Protein 7AGE (pdb70)

Organism: Candida parapsilosis (NCBI:txid5480)

Nearest PDB structures (foldseek):
  7agb-assembly3_C  TM=9.972E-01  e=2.006E-69  Candida parapsilosis
  3fv3-assembly3_D  TM=9.974E-01  e=5.246E-68  Candida parapsilosis
  4ybf-assembly1_A  TM=9.651E-01  e=3.169E-49  Candida parapsilosis CDC317
  2qzw-assembly2_B  TM=9.186E-01  e=1.563E-46  unclassified
  2qzx-assembly1_A  TM=9.298E-01  e=2.646E-45  Candida albicans

Foldseek 3Di:
DKAKFKWFCPPQFTWTWKFWAPVGFTFTAGEKQFAFAWEWEAPQADEDVPAQQPPGTHDHQVVHPQKAFPPFKDKDADPVGKIWIAGKIFTWMAGNRRIFGGAIHGHTRYTNDNTIYQHLYALVRHRQADPVRDGRDDRDQGDLSRCCVVPVAVASKKKDAQADPPDRITIIMGQKAWPVWFPDDWAKFFQPDLGARWGFWQWKQAPNRTDGDGDIAGAISNGRFWEDAPVSLVVNCVVQVWDWDCPDPPDIFTWHQLPGDQQAWMKIAGPPGAIFIAGSVLQWADPPPRITTGRYTYDPHTYHYDSRCNQWIWMCGSVRNIIIIGGTHHDPDTDMDGD/DKAKFKWFCPPQFTWTWKFWAPVRFTFTAGEKQFAFAWEFEAPQADEDPPAQQPPRTGDHQVVHPQKAFPPFKFKDADPVGKIWIAGKIFTWMGGRRDIFGRAIHGHTRYINDRTIHQHLYALLRHRQADPVRHGRDDRDQHDLSRCCVVPVAVASKKKDAQAAPPDRIDIIMGQKAWPVWFPDDWAKFAQPDLHARWGFWQWKAPDHDIQGDGDTAGAISNGRFWEDADVSLVVVCVVQVWDWDQPDVVRIFTWHQLPGDQAAWMWIAGPPGAIFIAGSVLQWADPPPNTTTGRYTYDNHTYHYDSRCNQWIWMQGSPRNIIIIGGTHHDPDTDMDGD/DKAKFKWFCPPQFTWTWKFWAPVRFTATAGEKQFAFAWEWEAPQADEDVPAQQPPRTGDHQVVHPQKAFPPWKFWDADPVRWIWIAGKIFTWMAGRRRIFGRAIHGHTRYTHDNTIHQHLYALLRHRQDDPVRHGTDDRDQGDLSRCCVVPVAVFSKKKDAQAAPPDRITIIMGQKAWVVWFPDDWAKFFQPDLGARWGFWQWKQAPRRIDGDGDIAGAIQNGRFWEDAPVSLVVNCVVQVWDWDCPDVVRTFTWHQLPGDQQAWMKIAGPPGAIFIAGSVLQWADPPPRTTTGRYTYDPHGYHYDSRPNQWIWMQGSVRNIIIIGGTHHDPDTDMDGD/DKAKFKWFCPPQFTWTWKFWAPVRFTFTAGEKQFAFAWEWEAPQADEPPPAQAPPGTHDHQVPHPQKAFPPFKDWDADPVGWIWIAGKIFTWMAGPRRIFGGAIHGYTRYTHDNTIHQHLYALLRHRQDDPVRDRGDDRDQGDLSRCCVVPVAVASKKKDAQADPPDRIDIIMRQKDWPVWFPDDWAKFFQPDLHARWGFWQWKQDPNRIDGDGDIAGAISNGRFWEDAPVSLVVNCVVQVWDWDCPDDPDIFTWHQLPGDQQDWMWIAGPPGAIWIAGSVLQWADPPPRITTGRYTYDNHTYHYDSRPNQWIWMGGSRVNIIIIGGTHRDPDTDMDGD

B-factor: mean 13.89, std 6.87, range [4.7, 68.99]

Solvent-accessible surface area: 56826 Å² total

Sequence (1368 aa):
DSISLSLINEGPPSYASKVSSVGSNKQQQTVIIDTGSSDFWVVDSSNAQCGKGVDCKSSGTFTPSSSSSYKNLGAAFTIRYGDGSTSQGTTWGKDTVTINGVSITGQQIADVTQTSVDDQGILGIGYTSNEAVYDTSGRQTTPNYDNVPVTLKKKQGKIRTNAYSLYLNSPSAETGTIIFGGVDNAKYSGKLVAEQQVTSSQALTISSLASVNLKGSSFSFGDDGALLDSGTTLTYFPSDFAAQLADKAGARLVQVARDQYLYFIDCNTTDTSGTTVFNFGNGAKITVPNTTEYVYQNGDGTCLWGIQPSDDTILGDNFLRHAYLLYNLDANTISIAQVKYTTDSSISSAVVVADSISLSLINEGPSYASKVVSVGSNKQQQTVIIDTGSSDFWVVDSSNAQCGKGVDCKSSGTFTPSSSSSYKNLGAAFTIRYGDGSTSQGTWGKDTVTINGVSITGQQIADVTQTSVDQGILGIGYTSNEAVYDTSGRRQTTTPNYDNVPVTLKKQGKIRTNAYSLYLNSPSAEETGTIIFGGVDNAKYSSGKKLVAEQVTSSQALTISLASSVNLKGSSSFSSFGDDGALLDSGTTLTYFPSDDFAAQLADKAGARRLVQVARDQYLYFIDDCNNTDTSGTTVFNFGNNGAKITVPNTTEYVYQNGDGTCLWGIQPSDDTILGDNFLRHAYLLYNLDANTISIAQVKYTTDSSISSAVVVVADSISLSLINEGPSYASKVSVGSNKQQQTVIIDTGSSDFWVVDSSNAQCGKGVDCKSSSGTFTPSSSSSYKNLGAAFTIRYGDGSTSQQGTWGKDTVTINGVSITGQQIADVTQTSVDDQGILGIGYTSNEAVYDTSGRQTTPNYDNVPVTLKKKQGKIRTNAYSLYLNSPSAETGTIIFGGVDNAKYSSGKLVAEQVTSSQALTTISSLASVNLKGSSFSFGGDDGALLDSGTTLTYFPSDFAAQLADKAGARLVQVARDDQYLYFIDDCNNTTDTSGTTVFNFGNGAKITVPNTTEYVYQNGDGTCLWGIQPSDDTILGDNFLRHAYLLYNLDANTISIAQVKYTTDSSSISAVVVADSISLSLINEGPSYASKVVSVGSNKQQQTVIIDTGSSDFWVVDSSNAQCGKGVDCKSSSGTFTPSSSSSYKNLGAAFTTIRRYGDGSTSQGTWGKDTVTINGVSITGQQIADVTQTSVDDQGILGIGYTSNEAVYDTSSGRRQTTPPNYDNVPVTLKKQGKIRTNAYSLYLNSPSAEETGTIIFGGVDNAKYSGKLVAEQQVTSSQALTISSLASVNLKGSSFSFGDDGALLDSGTTLTYFPSDFAAQLADKAGARLVQVARDQYLYFIDCNTTDTSGTTTVFNFGNGAKITTVPNTTEYVYQQNGDGTCLWGIQPSDDDTILGDNFLRHAYLLYNLDANTISIAQVKYTTDSSISSAVVVA

InterPro domains:
  IPR001461 Aspartic peptidase A1 [PR00792] (82-102)
  IPR001461 Aspartic peptidase A1 [PR00792] (232-245)
  IPR001461 Aspartic peptidase A1 [PR00792] (279-290)
  IPR001461 Aspartic peptidase A1 [PR00792] (364-379)
  IPR001461 Aspartic peptidase A1 [PTHR47966] (75-389)
  IPR001969 Aspartic peptidase, active site [PS00141] (91-102)
  IPR001969 Aspartic peptidase, active site [PS00141] (279-290)
  IPR021109 Aspartic peptidase domain superfamily [G3DSA:2.40.70.10] (63-237)
  IPR021109 Aspartic peptidase domain superfamily [G3DSA:2.40.70.10] (238-402)
  IPR021109 Aspartic peptidase domain superfamily [SSF50630] (69-399)
  IPR033121 Peptidase family A1 domain [PF00026] (75-391)
  IPR033121 Peptidase family A1 domain [PS51767] (76-389)
  IPR033876 Secreted aspartic endopeptidase [cd05474] (75-391)

Radius of gyration: 77.91 Å; Cα contacts (8 Å, |Δi|>4): 3970; chains: 8; bounding box: 121×154×171 Å

Secondary structure (P-SEA, 3-state):
cbbbbbbbccccbbbbbbbbccccccccccccccccbbbbbccccccccccccccccccccccccccccccbbbbbbcccccbbbbbbbbbbbbcccccccbbbbbbcccccccccccccccccccccccccccccccccccaaaaaaaaccccccbbbbccccccccbbbbbcccccccccccccccccccccccccccccccccccbbbbbcbbbbbcccccbbbccaaaaaaaaaaabbbbbcccccbbbbbccccccccbbbbbbbccbbbbbbccccccccccccbbbbccccccccccccccccccbbbbbccccbbbbcccccccccccccc/cbbbbbbbccccbbbbbbbbccccccccccccccccbbbbbccccccccccccccccccccccccccccccbbbbbbcccccbbbbbbbbbbbbcccccccbbbbbbcccccccccccccccccccccccccccccccccccaaaaaaaaccccccbbbbccccccccbbbbbcccccccccccbbbbbbbcccccccccccccccccbbbbbcbbbbbcccccbbbccaaaaaaaaaaabbbbbbccccbbbbbccccccccbbbbbbbccbbbbbbccccccccccccccccccccccbbbbccccccccbbbbbccccbbbbcccccccccccccc/ccc/cbbbbbbbccccbbbbbbbbccccccccccccccccbbbbbccccccccccccccccccccccccccccccbbbbbbcccccbbbbbbbbbbbbcccccccbbbbbbcccccccccccccccccccccccccccccccccccaaaaaaaaccccccbbbbccccccccbbbbbcccccccccccccccccccccccccccccccccccbbbbbcbbbbbcccccbbbccaaaaaaaaaaabbbbbcccccbbbbbccccccccbbbbbbbccbbbbbbccccccccccccccccccccccbbbbcccccccbbbbbbccccbbbbcccccccccccccc/ccc/cbbbbbbbccccbbbbbbbbccccccccccccccccbbbbbccccccccccccccccccccccccccccccbbbbbbcccccbbbbbbbbbbbbcccccccbbbbbbcccccccccccccccccccccccccccccccccccaaaaaaaaccccccbbbbccccccccbbbbbcccccccccccccccccccccccccccccccccccbbbbbcbbbbbcccccbbbccaaaaaaaaaaabbbbbcccccbbbbbccccccccbbbbbbbccbbbbbbccccccccccccbbbbccccccbbbbcaaaaaaccccccccccbbbbcccccccccccccc/ccc/ccc

Structure (mmCIF, N/CA/C/O backbone):
data_7AGE
#
_entry.id   7AGE
#
_cell.length_a   87.260
_cell.length_b   87.290
_cell.length_c   157.950
_cell.angle_alpha   90.000
_cell.angle_beta   90.000
_cell.angle_gamma   90.000
#
_symmetry.space_group_name_H-M   'P 21 21 21'
#
loop_
_entity.id
_entity.type
_entity.pdbx_description
1 polymer Candidapepsin
2 polymer Pepstatin
3 non-polymer DI(HYDROXYETHYL)ETHER
4 water water
#
loop_
_atom_site.group_PDB
_atom_site.id
_atom_site.type_symbol
_atom_site.label_atom_id
_atom_site.label_alt_id
_atom_site.label_comp_id
_atom_site.label_asym_id
_atom_site.label_entity_id
_atom_site.label_seq_id
_atom_site.pdbx_PDB_ins_code
_atom_site.Cartn_x
_atom_site.Cartn_y
_atom_site.Cartn_z
_atom_site.occupancy
_atom_site.B_iso_or_equiv
_atom_site.auth_seq_id
_atom_site.auth_comp_id
_atom_site.auth_asym_id
_atom_site.auth_atom_id
_atom_site.pdbx_PDB_model_num
ATOM 1 N N . ASP A 1 1 ? 30.094 38.475 -2.455 1.00 28.19 1 ASP A N 1
ATOM 2 C CA . ASP A 1 1 ? 28.841 38.335 -3.289 1.00 27.23 1 ASP A CA 1
ATOM 3 C C . ASP A 1 1 ? 27.944 37.251 -2.735 1.00 22.49 1 ASP A C 1
ATOM 4 O O . ASP A 1 1 ? 28.424 36.372 -2.032 1.00 25.27 1 ASP A O 1
ATOM 9 N N . SER A 1 2 ? 26.667 37.259 -3.121 1.00 19.72 2 SER A N 1
ATOM 10 C CA . SER A 1 2 ? 25.754 36.219 -2.623 1.00 17.94 2 SER A CA 1
ATOM 11 C C . SER A 1 2 ? 25.063 35.463 -3.721 1.00 16.31 2 SER A C 1
ATOM 12 O O . SER A 1 2 ? 24.922 35.946 -4.840 1.00 16.85 2 SER A O 1
ATOM 15 N N . ILE A 1 3 ? 24.651 34.229 -3.424 1.00 14.55 3 ILE A N 1
ATOM 16 C CA . ILE A 1 3 ? 24.041 33.379 -4.364 1.00 13.97 3 ILE A CA 1
ATOM 17 C C . ILE A 1 3 ? 22.752 32.822 -3.750 1.00 15.30 3 ILE A C 1
ATOM 18 O O . ILE A 1 3 ? 22.800 32.033 -2.803 1.00 14.03 3 ILE A O 1
ATOM 23 N N . SER A 1 4 ? 21.610 33.245 -4.263 1.00 15.37 4 SER A N 1
ATOM 24 C CA . SER A 1 4 ? 20.319 32.760 -3.783 1.00 15.95 4 SER A CA 1
ATOM 25 C C . SER A 1 4 ? 19.922 31.556 -4.596 1.00 16.83 4 SER A C 1
ATOM 26 O O . SER A 1 4 ? 20.010 31.542 -5.823 1.00 21.33 4 SER A O 1
ATOM 29 N N . LEU A 1 5 ? 19.481 30.508 -3.918 1.00 15.39 5 LEU A N 1
ATOM 30 C CA . LEU A 1 5 ? 19.115 29.306 -4.543 1.00 15.23 5 LEU A CA 1
ATOM 31 C C . LEU A 1 5 ? 17.774 28.858 -3.967 1.00 14.67 5 LEU A C 1
ATOM 32 O O . LEU A 1 5 ? 17.604 28.763 -2.713 1.00 14.60 5 LEU A O 1
ATOM 37 N N . SER A 1 6 ? 16.830 28.593 -4.840 1.00 13.00 6 SER A N 1
ATOM 38 C CA . SER A 1 6 ? 15.520 28.221 -4.410 1.00 14.20 6 SER A CA 1
ATOM 39 C C . SER A 1 6 ? 15.523 26.819 -3.782 1.00 13.62 6 SER A C 1
ATOM 40 O O . SER A 1 6 ? 16.186 25.889 -4.289 1.00 13.23 6 SER A O 1
ATOM 43 N N . LEU A 1 7 ? 14.735 26.668 -2.717 1.00 12.89 7 LEU A N 1
ATOM 44 C CA . LEU A 1 7 ? 14.531 25.403 -2.054 1.00 13.33 7 LEU A CA 1
ATOM 45 C C . LEU A 1 7 ? 13.157 24.901 -2.332 1.00 14.10 7 LEU A C 1
ATOM 46 O O . LEU A 1 7 ? 12.139 25.512 -1.922 1.00 17.18 7 LEU A O 1
ATOM 51 N N . ILE A 1 8 ? 13.069 23.784 -3.006 1.00 14.69 8 ILE A N 1
ATOM 52 C CA . ILE A 1 8 ? 11.833 23.200 -3.325 1.00 15.66 8 ILE A CA 1
ATOM 53 C C . ILE A 1 8 ? 11.398 22.392 -2.096 1.00 16.30 8 ILE A C 1
ATOM 54 O O . ILE A 1 8 ? 12.148 21.522 -1.635 1.00 15.42 8 ILE A O 1
ATOM 59 N N . ASN A 1 9 ? 10.220 22.699 -1.557 1.00 15.00 9 ASN A N 1
ATOM 60 C CA . ASN A 1 9 ? 9.666 21.938 -0.432 1.00 15.77 9 ASN A CA 1
ATOM 61 C C . ASN A 1 9 ? 9.102 20.662 -0.986 1.00 16.22 9 ASN A C 1
ATOM 62 O O . ASN A 1 9 ? 8.017 20.656 -1.517 1.00 16.74 9 ASN A O 1
ATOM 67 N N . GLU A 1 10 ? 9.837 19.571 -0.833 1.00 15.74 10 GLU A N 1
ATOM 68 C CA . GLU A 1 10 ? 9.424 18.265 -1.372 1.00 16.17 10 GLU A CA 1
ATOM 69 C C . GLU A 1 10 ? 8.524 17.460 -0.410 1.00 16.53 10 GLU A C 1
ATOM 70 O O . GLU A 1 10 ? 8.002 16.387 -0.749 1.00 16.87 10 GLU A O 1
ATOM 76 N N . GLY A 1 11 ? 8.386 17.951 0.810 1.00 15.66 11 GLY A N 1
ATOM 77 C CA . GLY A 1 11 ? 7.638 17.265 1.866 1.00 15.93 11 GLY A CA 1
ATOM 78 C C . GLY A 1 11 ? 8.653 16.902 2.915 1.00 15.26 11 GLY A C 1
ATOM 79 O O . GLY A 1 11 ? 8.901 17.700 3.791 1.00 15.37 11 GLY A O 1
ATOM 80 N N A PRO A 1 12 ? 9.289 15.721 2.791 0.50 15.61 12 PRO A N 1
ATOM 81 N N B PRO A 1 12 ? 9.253 15.695 2.838 0.50 15.65 12 PRO A N 1
ATOM 82 C CA A PRO A 1 12 ? 10.262 15.323 3.800 0.50 15.15 12 PRO A CA 1
ATOM 83 C CA B PRO A 1 12 ? 10.223 15.408 3.900 0.50 15.24 12 PRO A CA 1
ATOM 84 C C A PRO A 1 12 ? 11.557 16.123 3.799 0.50 14.46 12 PRO A C 1
ATOM 85 C C B PRO A 1 12 ? 11.572 16.121 3.808 0.50 14.49 12 PRO A C 1
ATOM 86 O O A PRO A 1 12 ? 12.218 16.178 4.806 0.50 13.84 12 PRO A O 1
ATOM 87 O O B PRO A 1 12 ? 12.299 16.108 4.774 0.50 14.10 12 PRO A O 1
ATOM 94 N N . SER A 1 13 ? 11.888 16.747 2.662 1.00 15.33 13 SER A N 1
ATOM 95 C CA . SER A 1 13 ? 13.197 17.366 2.409 1.00 14.80 13 SER A CA 1
ATOM 96 C C . SER A 1 13 ? 13.018 18.593 1.530 1.00 13.22 13 SER A C 1
ATOM 97 O O . SER A 1 13 ? 11.994 18.725 0.918 1.00 13.67 13 SER A O 1
ATOM 100 N N . TYR A 1 14 ? 14.062 19.417 1.503 1.00 13.26 14 TYR A N 1
ATOM 101 C CA . TYR A 1 14 ? 14.170 20.587 0.671 1.00 13.03 14 TYR A CA 1
ATOM 102 C C . TYR A 1 14 ? 15.317 20.389 -0.314 1.00 13.32 14 TYR A C 1
ATOM 103 O O . TYR A 1 14 ? 16.431 20.032 0.109 1.00 13.89 14 TYR A O 1
ATOM 112 N N . ALA A 1 15 ? 15.068 20.656 -1.590 1.00 13.44 15 ALA A N 1
ATOM 113 C CA . ALA A 1 15 ? 16.047 20.390 -2.626 1.00 13.13 15 ALA A CA 1
ATOM 114 C C . ALA A 1 15 ? 16.244 21.590 -3.511 1.00 13.77 15 ALA A C 1
ATOM 115 O O . ALA A 1 15 ? 15.398 22.514 -3.558 1.00 14.86 15 ALA A O 1
ATOM 117 N N . SER A 1 16 ? 17.383 21.616 -4.198 1.00 13.45 16 SER A N 1
ATOM 118 C CA . SER A 1 16 ? 17.664 22.667 -5.152 1.00 12.78 16 SER A CA 1
ATOM 119 C C . SER A 1 16 ? 18.127 22.049 -6.478 1.00 12.92 16 SER A C 1
ATOM 120 O O . SER A 1 16 ? 18.661 20.924 -6.527 1.00 13.95 16 SER A O 1
ATOM 123 N N . LYS A 1 17 ? 17.910 22.776 -7.565 1.00 11.89 17 LYS A N 1
ATOM 124 C CA . LYS A 1 17 ? 18.479 22.415 -8.845 1.00 12.08 17 LYS A CA 1
ATOM 125 C C . LYS A 1 17 ? 19.919 22.872 -8.848 1.00 12.40 17 LYS A C 1
ATOM 126 O O . LYS A 1 17 ? 20.213 23.980 -8.510 1.00 13.52 17 LYS A O 1
ATOM 132 N N . VAL A 1 18 ? 20.819 21.955 -9.221 1.00 12.20 18 VAL A N 1
ATOM 133 C CA . VAL A 1 18 ? 22.263 22.190 -9.272 1.00 12.91 18 VAL A CA 1
ATOM 134 C C . VAL A 1 18 ? 22.752 21.460 -10.517 1.00 13.51 18 VAL A C 1
ATOM 135 O O . VAL A 1 18 ? 22.429 20.268 -10.679 1.00 15.22 18 VAL A O 1
ATOM 139 N N . SER A 1 19 ? 23.495 22.134 -11.380 1.00 12.36 19 SER A N 1
ATOM 140 C CA A SER A 1 19 ? 23.964 21.499 -12.606 0.50 12.63 19 SER A CA 1
ATOM 141 C CA B SER A 1 19 ? 23.950 21.404 -12.570 0.50 13.11 19 SER A CA 1
ATOM 142 C C . SER A 1 19 ? 25.393 21.006 -12.438 1.00 11.70 19 SER A C 1
ATOM 143 O O . SER A 1 19 ? 26.171 21.626 -11.724 1.00 12.26 19 SER A O 1
ATOM 148 N N . VAL A 1 20 ? 25.701 19.913 -13.109 1.00 10.77 20 VAL A N 1
ATOM 149 C CA . VAL A 1 20 ? 27.033 19.326 -12.988 1.00 10.19 20 VAL A CA 1
ATOM 150 C C . VAL A 1 20 ? 27.526 19.008 -14.411 1.00 9.35 20 VAL A C 1
ATOM 151 O O . VAL A 1 20 ? 26.775 18.493 -15.246 1.00 10.16 20 VAL A O 1
ATOM 155 N N . GLY A 1 21 ? 28.816 19.267 -14.650 1.00 9.40 21 GLY A N 1
ATOM 156 C CA . GLY A 1 21 ? 29.469 18.872 -15.887 1.00 9.03 21 GLY A CA 1
ATOM 157 C C . GLY A 1 21 ? 29.557 19.989 -16.901 1.00 9.15 21 GLY A C 1
ATOM 158 O O . GLY A 1 21 ? 28.929 21.040 -16.804 1.00 9.56 21 GLY A O 1
ATOM 159 N N . SER A 1 22 ? 30.369 19.740 -17.924 1.00 9.15 22 SER A N 1
ATOM 160 C CA . SER A 1 22 ? 30.519 20.665 -19.048 1.00 9.78 22 SER A CA 1
ATOM 161 C C . SER A 1 22 ? 29.204 20.949 -19.733 1.00 10.17 22 SER A C 1
ATOM 162 O O . SER A 1 22 ? 29.014 22.066 -20.218 1.00 11.83 22 SER A O 1
ATOM 165 N N . ASN A 1 23 ? 28.320 19.973 -19.749 1.00 9.75 23 ASN A N 1
ATOM 166 C CA . ASN A 1 23 ? 27.021 20.045 -20.435 1.00 10.16 23 ASN A CA 1
ATOM 167 C C . ASN A 1 23 ? 25.917 20.355 -19.417 1.00 10.85 23 ASN A C 1
ATOM 168 O O . ASN A 1 23 ? 24.731 20.244 -19.745 1.00 12.13 23 ASN A O 1
ATOM 173 N N . LYS A 1 24 ? 26.298 20.815 -18.213 1.00 10.43 24 LYS A N 1
ATOM 174 C CA . LYS A 1 24 ? 25.334 21.366 -17.250 1.00 10.66 24 LYS A CA 1
ATOM 175 C C . LYS A 1 24 ? 24.116 20.492 -17.071 1.00 10.05 24 LYS A C 1
ATOM 176 O O . LYS A 1 24 ? 22.951 20.899 -17.256 1.00 10.32 24 LYS A O 1
ATOM 182 N N . GLN A 1 25 ? 24.369 19.264 -16.654 1.00 9.24 25 GLN A N 1
ATOM 183 C CA . GLN A 1 25 ? 23.329 18.313 -16.418 1.00 9.38 25 GLN A CA 1
ATOM 184 C C . GLN A 1 25 ? 22.630 18.621 -15.108 1.00 9.81 25 GLN A C 1
ATOM 185 O O . GLN A 1 25 ? 23.271 18.628 -14.050 1.00 10.03 25 GLN A O 1
ATOM 191 N N . GLN A 1 26 ? 21.339 18.881 -15.163 1.00 10.38 26 GLN A N 1
ATOM 192 C CA . GLN A 1 26 ? 20.616 19.362 -13.977 1.00 10.13 26 GLN A CA 1
ATOM 193 C C . GLN A 1 26 ? 20.282 18.221 -13.043 1.00 9.96 26 GLN A C 1
ATOM 194 O O . GLN A 1 26 ? 19.670 17.232 -13.417 1.00 11.88 26 GLN A O 1
ATOM 200 N N . GLN A 1 27 ? 20.715 18.406 -11.817 1.00 10.79 27 GLN A N 1
ATOM 201 C CA . GLN A 1 27 ? 20.382 17.498 -10.715 1.00 11.30 27 GLN A CA 1
ATOM 202 C C . GLN A 1 27 ? 19.441 18.212 -9.743 1.00 12.06 27 GLN A C 1
ATOM 203 O O . GLN A 1 27 ? 19.666 19.367 -9.414 1.00 14.04 27 GLN A O 1
ATOM 209 N N . THR A 1 28 ? 18.461 17.496 -9.230 1.00 11.44 28 THR A N 1
ATOM 210 C CA . THR A 1 28 ? 17.607 18.051 -8.184 1.00 12.11 28 THR A CA 1
ATOM 211 C C . THR A 1 28 ? 18.004 17.298 -6.901 1.00 10.61 28 THR A C 1
ATOM 212 O O . THR A 1 28 ? 17.799 16.072 -6.837 1.00 12.16 28 THR A O 1
ATOM 216 N N . VAL A 1 29 ? 18.650 18.048 -6.013 1.00 10.75 29 VAL A N 1
ATOM 217 C CA . VAL A 1 29 ? 19.384 17.471 -4.865 1.00 11.02 29 VAL A CA 1
ATOM 218 C C . VAL A 1 29 ? 19.035 18.126 -3.535 1.00 11.45 29 VAL A C 1
ATOM 219 O O . VAL A 1 29 ? 18.829 19.327 -3.423 1.00 13.04 29 VAL A O 1
ATOM 223 N N . ILE A 1 30 ? 19.025 17.316 -2.494 1.00 9.74 30 ILE A N 1
ATOM 224 C CA . ILE A 1 30 ? 18.652 17.777 -1.168 1.00 9.94 30 ILE A CA 1
ATOM 225 C C . ILE A 1 30 ? 19.743 18.665 -0.621 1.00 9.36 30 ILE A C 1
ATOM 226 O O . ILE A 1 30 ? 20.930 18.316 -0.652 1.00 10.34 30 ILE A O 1
ATOM 231 N N . ILE A 1 31 ? 19.389 19.826 -0.092 1.00 9.55 31 ILE A N 1
ATOM 232 C CA . ILE A 1 31 ? 20.314 20.732 0.541 1.00 10.55 31 ILE A CA 1
ATOM 233 C C . ILE A 1 31 ? 20.425 20.307 1.987 1.00 9.68 31 ILE A C 1
ATOM 234 O O . ILE A 1 31 ? 19.441 20.340 2.737 1.00 10.13 31 ILE A O 1
ATOM 239 N N . ASP A 1 32 ? 21.622 19.861 2.382 1.00 8.88 32 ASP A N 1
ATOM 240 C CA . ASP A 1 32 ? 21.811 19.150 3.622 1.00 8.46 32 ASP A CA 1
ATOM 241 C C . ASP A 1 32 ? 22.897 19.758 4.463 1.00 7.84 32 ASP A C 1
ATOM 242 O O . ASP A 1 32 ? 24.062 19.548 4.218 1.00 7.90 32 ASP A O 1
ATOM 247 N N . THR A 1 33 ? 22.520 20.470 5.512 1.00 8.29 33 THR A N 1
ATOM 248 C CA . THR A 1 33 ? 23.478 20.960 6.451 1.00 8.41 33 THR A CA 1
ATOM 249 C C . THR A 1 33 ? 23.993 19.897 7.410 1.00 8.30 33 THR A C 1
ATOM 250 O O . THR A 1 33 ? 24.951 20.166 8.117 1.00 10.18 33 THR A O 1
ATOM 254 N N . GLY A 1 34 ? 23.391 18.723 7.379 1.00 8.45 34 GLY A N 1
ATOM 255 C CA . GLY A 1 34 ? 23.833 17.617 8.230 1.00 8.91 34 GLY A CA 1
ATOM 256 C C . GLY A 1 34 ? 24.815 16.682 7.571 1.00 9.34 34 GLY A C 1
ATOM 257 O O . GLY A 1 34 ? 25.176 15.689 8.199 1.00 10.87 34 GLY A O 1
ATOM 258 N N . SER A 1 35 ? 25.245 16.930 6.339 1.00 8.71 35 SER A N 1
ATOM 259 C CA . SER A 1 35 ? 26.350 16.161 5.736 1.00 8.59 35 SER A CA 1
ATOM 260 C C . SER A 1 35 ? 27.184 17.118 4.935 1.00 8.44 35 SER A C 1
ATOM 261 O O . SER A 1 35 ? 26.847 18.302 4.829 1.00 7.52 35 SER A O 1
ATOM 264 N N . SER A 1 36 ? 28.289 16.625 4.387 1.00 8.07 36 SER A N 1
ATOM 265 C CA . SER A 1 36 ? 29.328 17.490 3.841 1.00 7.61 36 SER A CA 1
ATOM 266 C C . SER A 1 36 ? 29.775 17.129 2.434 1.00 7.71 36 SER A C 1
ATOM 267 O O . SER A 1 36 ? 30.648 17.799 1.917 1.00 8.11 36 SER A O 1
ATOM 270 N N . ASP A 1 37 ? 29.183 16.097 1.850 1.00 7.36 37 ASP A N 1
ATOM 271 C CA . ASP A 1 37 ? 29.561 15.635 0.526 1.00 7.46 37 ASP A CA 1
ATOM 272 C C . ASP A 1 37 ? 28.429 15.845 -0.449 1.00 7.76 37 ASP A C 1
ATOM 273 O O . ASP A 1 37 ? 27.261 15.643 -0.088 1.00 8.14 37 ASP A O 1
ATOM 278 N N . PHE A 1 38 ? 28.776 16.222 -1.679 1.00 7.95 38 PHE A N 1
ATOM 279 C CA . PHE A 1 38 ? 27.818 16.362 -2.750 1.00 8.17 38 PHE A CA 1
ATOM 280 C C . PHE A 1 38 ? 27.960 15.122 -3.599 1.00 7.86 38 PHE A C 1
ATOM 281 O O . PHE A 1 38 ? 29.041 14.892 -4.200 1.00 8.13 38 PHE A O 1
ATOM 289 N N . TRP A 1 39 ? 26.898 14.343 -3.725 1.00 7.89 39 TRP A N 1
ATOM 290 C CA . TRP A 1 39 ? 26.851 13.217 -4.620 1.00 8.59 39 TRP A CA 1
ATOM 291 C C . TRP A 1 39 ? 25.624 13.289 -5.524 1.00 8.51 39 TRP A C 1
ATOM 292 O O . TRP A 1 39 ? 24.580 13.850 -5.128 1.00 8.72 39 TRP A O 1
ATOM 303 N N . VAL A 1 40 ? 25.779 12.711 -6.718 1.00 8.63 40 VAL A N 1
ATOM 304 C CA . VAL A 1 40 ? 24.763 12.713 -7.726 1.00 9.08 40 VAL A CA 1
ATOM 305 C C . VAL A 1 40 ? 24.446 11.287 -8.137 1.00 9.29 40 VAL A C 1
ATOM 306 O O . VAL A 1 40 ? 25.281 10.369 -8.040 1.00 9.85 40 VAL A O 1
ATOM 310 N N . VAL A 1 41 ? 23.245 11.105 -8.654 1.00 9.34 41 VAL A N 1
ATOM 311 C CA . VAL A 1 41 ? 22.817 9.799 -9.109 1.00 10.01 41 VAL A CA 1
ATOM 312 C C . VAL A 1 41 ? 23.339 9.562 -10.521 1.00 10.43 41 VAL A C 1
ATOM 313 O O . VAL A 1 41 ? 22.933 10.247 -11.454 1.00 10.36 41 VAL A O 1
ATOM 317 N N . ASP A 1 42 ? 24.179 8.548 -10.710 1.00 10.26 42 ASP A N 1
ATOM 318 C CA . ASP A 1 42 ? 24.672 8.244 -12.030 1.00 11.04 42 ASP A CA 1
ATOM 319 C C . ASP A 1 42 ? 23.509 7.767 -12.893 1.00 11.06 42 ASP A C 1
ATOM 320 O O . ASP A 1 42 ? 22.631 7.040 -12.417 1.00 11.80 42 ASP A O 1
ATOM 325 N N . SER A 1 43 ? 23.528 8.134 -14.165 1.00 11.60 43 SER A N 1
ATOM 326 C CA A SER A 1 43 ? 22.454 7.707 -15.080 0.50 12.48 43 SER A CA 1
ATOM 327 C CA B SER A 1 43 ? 22.473 7.705 -15.092 0.50 12.58 43 SER A CA 1
ATOM 328 C C . SER A 1 43 ? 22.354 6.190 -15.202 1.00 13.46 43 SER A C 1
ATOM 329 O O . SER A 1 43 ? 21.260 5.674 -15.473 1.00 15.12 43 SER A O 1
ATOM 334 N N . ASN A 1 44 ? 23.461 5.488 -14.986 1.00 13.24 44 ASN A N 1
ATOM 335 C CA . ASN A 1 44 ? 23.498 4.011 -14.999 1.00 14.77 44 ASN A CA 1
ATOM 336 C C . ASN A 1 44 ? 23.478 3.428 -13.585 1.00 15.13 44 ASN A C 1
ATOM 337 O O . ASN A 1 44 ? 23.776 2.249 -13.396 1.00 17.14 44 ASN A O 1
ATOM 342 N N . ALA A 1 45 ? 23.090 4.225 -12.585 1.00 13.55 45 ALA A N 1
ATOM 343 C CA . ALA A 1 45 ? 22.982 3.717 -11.216 1.00 15.60 45 ALA A CA 1
ATOM 344 C C . ALA A 1 45 ? 21.950 2.603 -11.154 1.00 17.29 45 ALA A C 1
ATOM 345 O O . ALA A 1 45 ? 20.991 2.563 -11.940 1.00 18.57 45 ALA A O 1
ATOM 347 N N . GLN A 1 46 ? 22.158 1.684 -10.226 1.00 19.28 46 GLN A N 1
ATOM 348 C CA . GLN A 1 46 ? 21.098 0.745 -9.902 1.00 20.84 46 GLN A CA 1
ATOM 349 C C . GLN A 1 46 ? 20.516 1.198 -8.594 1.00 18.90 46 GLN A C 1
ATOM 350 O O . GLN A 1 46 ? 21.201 1.245 -7.551 1.00 20.14 46 GLN A O 1
ATOM 356 N N . CYS A 1 47 ? 19.242 1.544 -8.624 1.00 19.75 47 CYS A N 1
ATOM 357 C CA . CYS A 1 47 ? 18.547 1.924 -7.411 1.00 18.82 47 CYS A CA 1
ATOM 358 C C . CYS A 1 47 ? 18.343 0.711 -6.524 1.00 20.96 47 CYS A C 1
ATOM 359 O O . CYS A 1 47 ? 18.252 -0.419 -7.000 1.00 19.43 47 CYS A O 1
ATOM 362 N N . GLY A 1 48 ? 18.271 0.953 -5.223 1.00 21.17 48 GLY A N 1
ATOM 363 C CA . GLY A 1 48 ? 17.865 -0.090 -4.299 1.00 21.95 48 GLY A CA 1
ATOM 364 C C . GLY A 1 48 ? 16.476 -0.599 -4.634 1.00 24.62 48 GLY A C 1
ATOM 365 O O . GLY A 1 48 ? 15.701 0.082 -5.322 1.00 23.30 48 GLY A O 1
ATOM 366 N N . LYS A 1 49 ? 16.150 -1.798 -4.146 1.00 26.14 49 LYS A N 1
ATOM 367 C CA . LYS A 1 49 ? 14.806 -2.376 -4.326 1.00 30.47 49 LYS A CA 1
ATOM 368 C C . LYS A 1 49 ? 13.704 -1.406 -3.944 1.00 29.23 49 LYS A C 1
ATOM 369 O O . LYS A 1 49 ? 13.687 -0.857 -2.834 1.00 30.66 49 LYS A O 1
ATOM 375 N N . GLY A 1 50 ? 12.789 -1.181 -4.879 1.00 30.04 50 GLY A N 1
ATOM 376 C CA . GLY A 1 50 ? 11.644 -0.321 -4.632 1.00 29.93 50 GLY A CA 1
ATOM 377 C C . GLY A 1 50 ? 11.936 1.160 -4.519 1.00 30.62 50 GLY A C 1
ATOM 378 O O . GLY A 1 50 ? 11.035 1.930 -4.176 1.00 32.72 50 GLY A O 1
ATOM 379 N N . VAL A 1 51 ? 13.180 1.571 -4.808 1.00 27.53 51 VAL A N 1
ATOM 380 C CA . VAL A 1 51 ? 13.577 2.987 -4.752 1.00 24.89 51 VAL A CA 1
ATOM 381 C C . VAL A 1 51 ? 13.622 3.545 -6.185 1.00 23.53 51 VAL A C 1
ATOM 382 O O . VAL A 1 51 ? 14.270 2.978 -7.077 1.00 23.86 51 VAL A O 1
ATOM 386 N N . ASP A 1 52 ? 12.895 4.637 -6.389 1.00 20.85 52 ASP A N 1
ATOM 387 C CA . ASP A 1 52 ? 12.844 5.335 -7.663 0.50 20.54 52 ASP A CA 1
ATOM 388 C C . ASP A 1 52 ? 13.911 6.434 -7.593 1.00 21.14 52 ASP A C 1
ATOM 389 O O . ASP A 1 52 ? 13.601 7.581 -7.305 1.00 22.85 52 ASP A O 1
ATOM 394 N N . CYS A 1 53 ? 15.170 6.067 -7.851 1.00 18.65 53 CYS A N 1
ATOM 395 C CA . CYS A 1 53 ? 16.297 6.995 -7.669 1.00 19.21 53 CYS A CA 1
ATOM 396 C C . CYS A 1 53 ? 16.656 7.789 -8.906 1.00 18.52 53 CYS A C 1
ATOM 397 O O . CYS A 1 53 ? 17.523 8.644 -8.821 1.00 18.03 53 CYS A O 1
ATOM 400 N N . LYS A 1 54 ? 16.002 7.533 -10.037 1.00 18.40 54 LYS A N 1
ATOM 401 C CA . LYS A 1 54 ? 16.372 8.192 -11.315 1.00 19.82 54 LYS A CA 1
ATOM 402 C C . LYS A 1 54 ? 15.354 9.246 -11.781 1.00 19.87 54 LYS A C 1
ATOM 403 O O . LYS A 1 54 ? 15.405 9.704 -12.918 1.00 20.68 54 LYS A O 1
ATOM 409 N N . SER A 1 55 ? 14.456 9.663 -10.889 1.00 19.43 55 SER A N 1
ATOM 410 C CA . SER A 1 55 ? 13.401 10.632 -11.266 1.00 19.72 55 SER A CA 1
ATOM 411 C C . SER A 1 55 ? 13.682 12.095 -10.871 1.00 18.67 55 SER A C 1
ATOM 412 O O . SER A 1 55 ? 12.852 12.977 -11.132 1.00 20.93 55 SER A O 1
ATOM 415 N N . SER A 1 56 ? 14.863 12.380 -10.287 1.00 16.56 56 SER A N 1
ATOM 416 C CA . SER A 1 56 ? 15.206 13.703 -9.826 1.00 15.26 56 SER A CA 1
ATOM 417 C C . SER A 1 56 ? 16.492 14.250 -10.492 1.00 14.10 56 SER A C 1
ATOM 418 O O . SER A 1 56 ? 17.218 15.046 -9.940 1.00 14.57 56 SER A O 1
ATOM 421 N N . GLY A 1 57 ? 16.706 13.834 -11.734 1.00 13.89 57 GLY A N 1
ATOM 422 C CA . GLY A 1 57 ? 17.941 14.142 -12.469 1.00 13.96 57 GLY A CA 1
ATOM 423 C C . GLY A 1 57 ? 18.938 13.033 -12.305 1.00 13.41 57 GLY A C 1
ATOM 424 O O . GLY A 1 57 ? 18.968 12.331 -11.283 1.00 14.72 57 GLY A O 1
ATOM 425 N N . THR A 1 58 ? 19.755 12.843 -13.330 1.00 12.05 58 THR A N 1
ATOM 426 C CA . THR A 1 58 ? 20.889 11.956 -13.238 1.00 12.25 58 THR A CA 1
ATOM 427 C C . THR A 1 58 ? 22.068 12.561 -13.929 1.00 10.87 58 THR A C 1
ATOM 428 O O . THR A 1 58 ? 21.953 13.545 -14.646 1.00 11.00 58 THR A O 1
ATOM 432 N N . PHE A 1 59 ? 23.231 12.000 -13.604 1.00 10.17 59 PHE A N 1
ATOM 433 C CA . PHE A 1 59 ? 24.487 12.497 -14.124 1.00 9.74 59 PHE A CA 1
ATOM 434 C C . PHE A 1 59 ? 25.188 11.392 -14.915 1.00 10.29 59 PHE A C 1
ATOM 435 O O . PHE A 1 59 ? 25.349 10.271 -14.422 1.00 10.18 59 PHE A O 1
ATOM 443 N N . THR A 1 60 ? 25.621 11.742 -16.121 1.00 10.41 60 THR A N 1
ATOM 444 C CA . THR A 1 60 ? 26.367 10.858 -17.034 1.00 11.26 60 THR A CA 1
ATOM 445 C C . THR A 1 60 ? 27.776 11.420 -17.107 1.00 10.79 60 THR A C 1
ATOM 446 O O . THR A 1 60 ? 28.021 12.340 -17.873 1.00 11.03 60 THR A O 1
ATOM 450 N N . PRO A 1 61 ? 28.714 10.876 -16.304 1.00 11.13 61 PRO A N 1
ATOM 451 C CA . PRO A 1 61 ? 30.062 11.464 -16.330 1.00 12.10 61 PRO A CA 1
ATOM 452 C C . PRO A 1 61 ? 30.710 11.460 -17.696 1.00 12.94 61 PRO A C 1
ATOM 453 O O . PRO A 1 61 ? 31.383 12.404 -18.059 1.00 12.77 61 PRO A O 1
ATOM 457 N N . SER A 1 62 ? 30.456 10.432 -18.502 1.00 14.12 62 SER A N 1
ATOM 458 C CA . SER A 1 62 ? 31.089 10.318 -19.809 1.00 15.19 62 SER A CA 1
ATOM 459 C C . SER A 1 62 ? 30.669 11.380 -20.815 1.00 16.28 62 SER A C 1
ATOM 460 O O . SER A 1 62 ? 31.335 11.534 -21.837 1.00 18.63 62 SER A O 1
ATOM 463 N N . SER A 1 63 ? 29.549 12.085 -20.615 1.00 14.05 63 SER A N 1
ATOM 464 C CA . SER A 1 63 ? 29.145 13.131 -21.530 1.00 14.46 63 SER A CA 1
ATOM 465 C C . SER A 1 63 ? 29.625 14.506 -21.066 1.00 13.22 63 SER A C 1
ATOM 466 O O . SER A 1 63 ? 29.353 15.484 -21.730 1.00 13.72 63 SER A O 1
ATOM 469 N N . SER A 1 64 ? 30.271 14.565 -19.887 1.00 11.52 64 SER A N 1
ATOM 470 C CA . SER A 1 64 ? 30.910 15.785 -19.430 1.00 10.70 64 SER A CA 1
ATOM 471 C C . SER A 1 64 ? 32.390 15.755 -19.830 1.00 10.56 64 SER A C 1
ATOM 472 O O . SER A 1 64 ? 33.139 14.880 -19.367 1.00 11.30 64 SER A O 1
ATOM 475 N N . SER A 1 65 ? 32.806 16.724 -20.620 1.00 10.77 65 SER A N 1
ATOM 476 C CA . SER A 1 65 ? 34.210 16.733 -21.069 1.00 11.65 65 SER A CA 1
ATOM 477 C C . SER A 1 65 ? 35.159 17.018 -19.921 1.00 11.42 65 SER A C 1
ATOM 478 O O . SER A 1 65 ? 36.376 16.681 -19.984 1.00 13.16 65 SER A O 1
ATOM 481 N N . SER A 1 66 ? 34.639 17.608 -18.849 1.00 9.76 66 SER A N 1
ATOM 482 C CA . SER A 1 66 ? 35.457 18.078 -17.729 1.00 9.31 66 SER A CA 1
ATOM 483 C C . SER A 1 66 ? 35.518 17.133 -16.535 1.00 8.96 66 SER A C 1
ATOM 484 O O . SER A 1 66 ? 36.255 17.423 -15.594 1.00 8.92 66 SER A O 1
ATOM 487 N N . TYR A 1 67 ? 34.773 16.033 -16.561 1.00 8.82 67 TYR A N 1
ATOM 488 C CA . TYR A 1 67 ? 34.746 15.140 -15.428 1.00 9.64 67 TYR A CA 1
ATOM 489 C C . TYR A 1 67 ? 36.100 14.474 -15.255 1.00 9.48 67 TYR A C 1
ATOM 490 O O . TYR A 1 67 ? 36.623 13.931 -16.222 1.00 9.19 67 TYR A O 1
ATOM 499 N N . LYS A 1 68 ? 36.615 14.464 -14.050 1.00 9.61 68 LYS A N 1
ATOM 500 C CA . LYS A 1 68 ? 37.871 13.778 -13.716 1.00 10.90 68 LYS A CA 1
ATOM 501 C C . LYS A 1 68 ? 37.648 12.780 -12.628 1.00 11.94 68 LYS A C 1
ATOM 502 O O . LYS A 1 68 ? 37.097 13.090 -11.588 1.00 12.26 68 LYS A O 1
ATOM 508 N N . ASN A 1 69 ? 38.079 11.565 -12.873 1.00 12.36 69 ASN A N 1
ATOM 509 C CA . ASN A 1 69 ? 37.985 10.479 -11.929 1.00 12.40 69 ASN A CA 1
ATOM 510 C C . ASN A 1 69 ? 39.095 10.580 -10.902 1.00 12.45 69 ASN A C 1
ATOM 511 O O . ASN A 1 69 ? 40.256 10.764 -11.271 1.00 15.14 69 ASN A O 1
ATOM 516 N N . LEU A 1 70 ? 38.775 10.451 -9.628 1.00 11.11 70 LEU A N 1
ATOM 517 C CA . LEU A 1 70 ? 39.793 10.492 -8.600 1.00 12.50 70 LEU A CA 1
ATOM 518 C C . LEU A 1 70 ? 40.317 9.120 -8.261 1.00 13.13 70 LEU A C 1
ATOM 519 O O . LEU A 1 70 ? 41.366 9.014 -7.649 1.00 16.58 70 LEU A O 1
ATOM 524 N N . GLY A 1 71 ? 39.604 8.082 -8.656 1.00 12.21 71 GLY A N 1
ATOM 525 C CA . GLY A 1 71 ? 40.116 6.708 -8.492 1.00 13.03 71 GLY A CA 1
ATOM 526 C C . GLY A 1 71 ? 39.892 6.117 -7.117 1.00 13.64 71 GLY A C 1
ATOM 527 O O . GLY A 1 71 ? 40.528 5.125 -6.790 1.00 17.01 71 GLY A O 1
ATOM 528 N N . ALA A 1 72 ? 38.903 6.616 -6.367 1.00 11.84 72 ALA A N 1
ATOM 529 C CA . ALA A 1 72 ? 38.627 6.226 -4.992 1.00 11.67 72 ALA A CA 1
ATOM 530 C C . ALA A 1 72 ? 37.125 5.963 -4.820 1.00 10.19 72 ALA A C 1
ATOM 531 O O . ALA A 1 72 ? 36.285 6.578 -5.512 1.00 10.01 72 ALA A O 1
ATOM 533 N N . ALA A 1 73 ? 36.804 5.076 -3.888 1.00 9.37 73 ALA A N 1
ATOM 534 C CA . ALA A 1 73 ? 35.423 4.705 -3.574 1.00 9.74 73 ALA A CA 1
ATOM 535 C C . ALA A 1 73 ? 34.787 5.732 -2.645 1.00 9.46 73 ALA A C 1
ATOM 536 O O . ALA A 1 73 ? 35.434 6.250 -1.752 1.00 9.68 73 ALA A O 1
ATOM 538 N N . PHE A 1 74 ? 33.519 5.989 -2.878 1.00 9.09 74 PHE A N 1
ATOM 539 C CA . PHE A 1 74 ? 32.669 6.763 -1.992 1.00 9.34 74 PHE A CA 1
ATOM 540 C C . PHE A 1 74 ? 31.647 5.859 -1.356 1.00 9.74 74 PHE A C 1
ATOM 541 O O . PHE A 1 74 ? 31.007 5.078 -2.043 1.00 9.99 74 PHE A O 1
ATOM 549 N N . THR A 1 75 ? 31.494 5.975 -0.036 1.00 10.86 75 THR A N 1
ATOM 550 C CA . THR A 1 75 ? 30.467 5.285 0.677 1.00 12.08 75 THR A CA 1
ATOM 551 C C . THR A 1 75 ? 29.950 6.186 1.787 1.00 11.23 75 THR A C 1
ATOM 552 O O . THR A 1 75 ? 30.758 6.705 2.545 1.00 13.26 75 THR A O 1
ATOM 556 N N . ILE A 1 76 ? 28.628 6.275 1.923 1.00 10.30 76 ILE A N 1
ATOM 557 C CA . ILE A 1 76 ? 28.030 7.048 3.019 1.00 10.91 76 ILE A CA 1
ATOM 558 C C . ILE A 1 76 ? 26.811 6.332 3.560 1.00 11.56 76 ILE A C 1
ATOM 559 O O . ILE A 1 76 ? 26.115 5.649 2.837 1.00 12.04 76 ILE A O 1
ATOM 564 N N . ARG A 1 77 ? 26.622 6.471 4.872 1.00 12.78 77 ARG A N 1
ATOM 565 C CA . ARG A 1 77 ? 25.405 5.987 5.511 1.00 14.63 77 ARG A CA 1
ATOM 566 C C . ARG A 1 77 ? 24.836 7.131 6.328 1.00 13.90 77 ARG A C 1
ATOM 567 O O . ARG A 1 77 ? 25.532 7.766 7.094 1.00 15.65 77 ARG A O 1
ATOM 575 N N . TYR A 1 78 ? 23.549 7.311 6.145 1.00 14.99 78 TYR A N 1
ATOM 576 C CA . TYR A 1 78 ? 22.856 8.405 6.799 1.00 15.03 78 TYR A CA 1
ATOM 577 C C . TYR A 1 78 ? 22.188 7.921 8.082 1.00 17.01 78 TYR A C 1
ATOM 578 O O . TYR A 1 78 ? 22.070 6.708 8.342 1.00 18.08 78 TYR A O 1
ATOM 587 N N . GLY A 1 79 ? 21.743 8.869 8.886 1.00 16.52 79 GLY A N 1
ATOM 588 C CA . GLY A 1 79 ? 21.104 8.563 10.174 1.00 17.90 79 GLY A CA 1
ATOM 589 C C . GLY A 1 79 ? 19.860 7.697 10.100 1.00 19.45 79 GLY A C 1
ATOM 590 O O . GLY A 1 79 ? 19.566 6.989 11.074 1.00 22.60 79 GLY A O 1
ATOM 591 N N . ASP A 1 80 ? 19.125 7.727 8.990 1.00 18.61 80 ASP A N 1
ATOM 592 C CA . ASP A 1 80 ? 17.935 6.923 8.791 1.00 20.43 80 ASP A CA 1
ATOM 593 C C . ASP A 1 80 ? 18.224 5.535 8.174 1.00 20.80 80 ASP A C 1
ATOM 594 O O . ASP A 1 80 ? 17.297 4.821 7.826 1.00 20.83 80 ASP A O 1
ATOM 599 N N . GLY A 1 81 ? 19.512 5.211 7.995 1.00 20.89 81 GLY A N 1
ATOM 600 C CA . GLY A 1 81 ? 19.918 3.903 7.439 1.00 21.02 81 GLY A CA 1
ATOM 601 C C . GLY A 1 81 ? 19.994 3.809 5.925 1.00 20.73 81 GLY A C 1
ATOM 602 O O . GLY A 1 81 ? 20.447 2.788 5.385 1.00 19.85 81 GLY A O 1
ATOM 603 N N . SER A 1 82 ? 19.588 4.845 5.188 1.00 18.35 82 SER A N 1
ATOM 604 C CA . SER A 1 82 ? 19.766 4.802 3.719 1.00 16.81 82 SER A CA 1
ATOM 605 C C . SER A 1 82 ? 21.271 5.039 3.418 1.00 14.15 82 SER A C 1
ATOM 606 O O . SER A 1 82 ? 22.012 5.526 4.256 1.00 14.73 82 SER A O 1
ATOM 609 N N . THR A 1 83 ? 21.676 4.571 2.240 1.00 13.70 83 THR A N 1
ATOM 610 C CA . THR A 1 83 ? 23.088 4.575 1.900 1.00 13.16 83 THR A CA 1
ATOM 611 C C . THR A 1 83 ? 23.265 4.900 0.457 1.00 11.86 83 THR A C 1
ATOM 612 O O . THR A 1 83 ? 22.349 4.768 -0.327 1.00 12.16 83 THR A O 1
ATOM 616 N N . SER A 1 84 ? 24.495 5.301 0.122 1.00 11.15 84 SER A N 1
ATOM 617 C CA . SER A 1 84 ? 24.904 5.502 -1.274 1.00 10.62 84 SER A CA 1
ATOM 618 C C . SER A 1 84 ? 26.336 5.079 -1.393 1.00 10.33 84 SER A C 1
ATOM 619 O O . SER A 1 84 ? 27.120 5.293 -0.476 1.00 10.94 84 SER A O 1
ATOM 622 N N . GLN A 1 85 ? 26.653 4.500 -2.543 1.00 9.86 85 GLN A N 1
ATOM 623 C CA . GLN A 1 85 ? 28.027 4.126 -2.866 1.00 10.43 85 GLN A CA 1
ATOM 624 C C . GLN A 1 85 ? 28.336 4.490 -4.305 1.00 9.59 85 GLN A C 1
ATOM 625 O O . GLN A 1 85 ? 27.470 4.437 -5.198 1.00 10.48 85 GLN A O 1
ATOM 631 N N . GLY A 1 86 ? 29.593 4.835 -4.560 1.00 9.14 86 GLY A N 1
ATOM 632 C CA . GLY A 1 86 ? 30.028 5.102 -5.920 1.00 9.78 86 GLY A CA 1
ATOM 633 C C . GLY A 1 86 ? 31.489 5.435 -5.919 1.00 9.43 86 GLY A C 1
ATOM 634 O O . GLY A 1 86 ? 32.281 4.804 -5.204 1.00 9.39 86 GLY A O 1
ATOM 635 N N . THR A 1 87 ? 31.864 6.419 -6.717 1.00 8.97 87 THR A N 1
ATOM 636 C CA A THR A 1 87 ? 33.258 6.785 -6.847 0.50 8.45 87 THR A CA 1
ATOM 637 C CA B THR A 1 87 ? 33.258 6.783 -6.831 0.50 9.90 87 THR A CA 1
ATOM 638 C C . THR A 1 87 ? 33.410 8.281 -6.779 1.00 9.29 87 THR A C 1
ATOM 639 O O . THR A 1 87 ? 32.460 9.030 -7.044 1.00 10.31 87 THR A O 1
ATOM 646 N N . TRP A 1 88 ? 34.589 8.708 -6.416 1.00 8.41 88 TRP A N 1
ATOM 647 C CA . TRP A 1 88 ? 34.895 10.121 -6.327 1.00 8.57 88 TRP A CA 1
ATOM 648 C C . TRP A 1 88 ? 35.356 10.682 -7.654 1.00 8.44 88 TRP A C 1
ATOM 649 O O . TRP A 1 88 ? 36.110 10.036 -8.390 1.00 8.62 88 TRP A O 1
ATOM 660 N N . GLY A 1 89 ? 34.955 11.910 -7.938 1.00 8.93 89 GLY A N 1
ATOM 661 C CA . GLY A 1 89 ? 35.379 12.621 -9.123 1.00 9.17 89 GLY A CA 1
ATOM 662 C C . GLY A 1 89 ? 35.346 14.099 -8.873 1.00 9.23 89 GLY A C 1
ATOM 663 O O . GLY A 1 89 ? 35.093 14.557 -7.757 1.00 9.23 89 GLY A O 1
ATOM 664 N N . LYS A 1 90 ? 35.695 14.841 -9.912 1.00 10.18 90 LYS A N 1
ATOM 665 C CA . LYS A 1 90 ? 35.658 16.300 -9.907 1.00 10.53 90 LYS A CA 1
ATOM 666 C C . LYS A 1 90 ? 35.006 16.786 -11.168 1.00 10.15 90 LYS A C 1
ATOM 667 O O . LYS A 1 90 ? 35.225 16.232 -12.273 1.00 10.05 90 LYS A O 1
ATOM 673 N N . ASP A 1 91 ? 34.192 17.815 -11.044 1.00 8.94 91 ASP A N 1
ATOM 674 C CA . ASP A 1 91 ? 33.621 18.431 -12.230 1.00 8.60 91 ASP A CA 1
ATOM 675 C C . ASP A 1 91 ? 33.153 19.826 -11.885 1.00 8.89 91 ASP A C 1
ATOM 676 O O . ASP A 1 91 ? 33.161 20.260 -10.746 1.00 9.29 91 ASP A O 1
ATOM 681 N N . THR A 1 92 ? 32.701 20.525 -12.916 1.00 9.01 92 THR A N 1
ATOM 682 C CA . THR A 1 92 ? 32.119 21.852 -12.788 1.00 9.07 92 THR A CA 1
ATOM 683 C C . THR A 1 92 ? 30.743 21.718 -12.176 1.00 9.58 92 THR A C 1
ATOM 684 O O . THR A 1 92 ? 29.948 20.884 -12.606 1.00 10.85 92 THR A O 1
ATOM 688 N N . VAL A 1 93 ? 30.491 22.559 -11.177 1.00 9.15 93 VAL A N 1
ATOM 689 C CA . VAL A 1 93 ? 29.178 22.593 -10.502 1.00 9.85 93 VAL A CA 1
ATOM 690 C C . VAL A 1 93 ? 28.640 23.998 -10.691 1.00 9.63 93 VAL A C 1
ATOM 691 O O . VAL A 1 93 ? 29.347 24.959 -10.475 1.00 10.35 93 VAL A O 1
ATOM 695 N N . THR A 1 94 ? 27.373 24.062 -11.101 1.00 11.10 94 THR A N 1
ATOM 696 C CA . THR A 1 94 ? 26.739 25.359 -11.377 1.00 11.99 94 THR A CA 1
ATOM 697 C C . THR A 1 94 ? 25.475 25.502 -10.521 1.00 11.31 94 THR A C 1
ATOM 698 O O . THR A 1 94 ? 24.600 24.659 -10.555 1.00 11.10 94 THR A O 1
ATOM 702 N N . ILE A 1 95 ? 25.451 26.600 -9.789 1.00 12.12 95 ILE A N 1
ATOM 703 C CA . ILE A 1 95 ? 24.396 26.928 -8.832 1.00 12.86 95 ILE A CA 1
ATOM 704 C C . ILE A 1 95 ? 23.841 28.303 -9.188 1.00 13.94 95 ILE A C 1
ATOM 705 O O . ILE A 1 95 ? 24.550 29.288 -9.103 1.00 14.22 95 ILE A O 1
ATOM 710 N N . ASN A 1 96 ? 22.567 28.296 -9.609 1.00 15.84 96 ASN A N 1
ATOM 711 C CA . ASN A 1 96 ? 21.873 29.504 -10.077 1.00 18.83 96 ASN A CA 1
ATOM 712 C C . ASN A 1 96 ? 22.794 30.321 -10.968 1.00 18.62 96 ASN A C 1
ATOM 713 O O . ASN A 1 96 ? 23.079 31.481 -10.704 1.00 19.67 96 ASN A O 1
ATOM 718 N N . GLY A 1 97 ? 23.306 29.641 -11.989 1.00 18.48 97 GLY A N 1
ATOM 719 C CA . GLY A 1 97 ? 24.164 30.253 -12.977 1.00 19.40 97 GLY A CA 1
ATOM 720 C C . GLY A 1 97 ? 25.624 30.533 -12.623 1.00 19.18 97 GLY A C 1
ATOM 721 O O . GLY A 1 97 ? 26.374 30.971 -13.493 1.00 22.26 97 GLY A O 1
ATOM 722 N N . VAL A 1 98 ? 26.043 30.312 -11.369 1.00 17.26 98 VAL A N 1
ATOM 723 C CA . VAL A 1 98 ? 27.410 30.583 -10.926 1.00 16.11 98 VAL A CA 1
ATOM 724 C C . VAL A 1 98 ? 28.150 29.241 -10.955 1.00 15.03 98 VAL A C 1
ATOM 725 O O . VAL A 1 98 ? 27.709 28.285 -10.310 1.00 15.67 98 VAL A O 1
ATOM 729 N N . SER A 1 99 ? 29.248 29.154 -11.710 1.00 14.60 99 SER A N 1
ATOM 730 C CA . SER A 1 99 ? 30.003 27.902 -11.853 1.00 13.45 99 SER A CA 1
ATOM 731 C C . SER A 1 99 ? 31.296 27.914 -11.053 1.00 12.87 99 SER A C 1
ATOM 732 O O . SER A 1 99 ? 32.060 28.878 -11.033 1.00 14.68 99 SER A O 1
ATOM 735 N N . ILE A 1 100 ? 31.551 26.779 -10.395 1.00 11.22 100 ILE A N 1
ATOM 736 C CA . ILE A 1 100 ? 32.831 26.483 -9.794 1.00 10.87 100 ILE A CA 1
ATOM 737 C C . ILE A 1 100 ? 33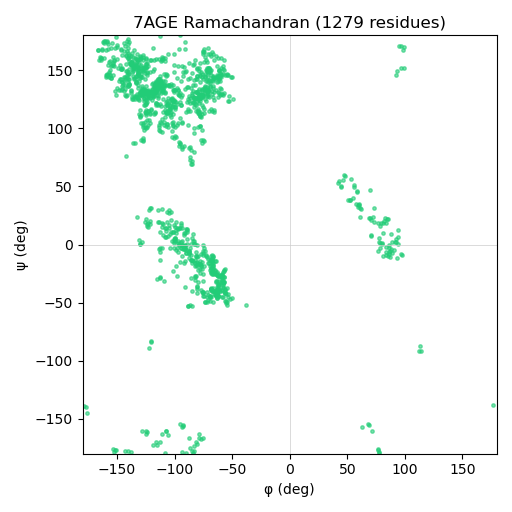.424 25.288 -10.535 1.00 10.44 100 ILE A C 1
ATOM 738 O O . ILE A 1 100 ? 32.757 24.308 -10.831 1.00 11.23 100 ILE A O 1
ATOM 743 N N . THR A 1 101 ? 34.723 25.400 -10.792 1.00 10.32 101 THR A N 1
ATOM 744 C CA . THR A 1 101 ? 35.437 24.362 -11.517 1.00 10.25 101 THR A CA 1
ATOM 745 C C . THR A 1 101 ? 36.081 23.368 -10.553 1.00 9.57 101 THR A C 1
ATOM 746 O O . THR A 1 101 ? 36.461 23.696 -9.436 1.00 10.26 101 THR A O 1
ATOM 750 N N . GLY A 1 102 ? 36.272 22.151 -11.043 1.00 9.13 102 GLY A N 1
ATOM 751 C CA . GLY A 1 102 ? 37.054 21.166 -10.302 1.00 9.47 102 GLY A CA 1
ATOM 752 C C . GLY A 1 102 ? 36.519 20.830 -8.930 1.00 9.51 102 GLY A C 1
ATOM 753 O O . GLY A 1 102 ? 37.294 20.536 -8.019 1.00 10.75 102 GLY A O 1
ATOM 754 N N . GLN A 1 103 ? 35.206 20.837 -8.777 1.00 8.99 103 GLN A N 1
ATOM 755 C CA . GLN A 1 103 ? 34.604 20.521 -7.504 1.00 8.70 103 GLN A CA 1
ATOM 756 C C . GLN A 1 103 ? 34.517 19.007 -7.332 1.00 8.26 103 GLN A C 1
ATOM 757 O O . GLN A 1 103 ? 33.935 18.319 -8.130 1.00 8.65 103 GLN A O 1
ATOM 763 N N . GLN A 1 104 ? 35.065 18.545 -6.207 1.00 8.02 104 GLN A N 1
ATOM 764 C CA . GLN A 1 104 ? 34.963 17.131 -5.870 1.00 7.81 104 GLN A CA 1
ATOM 765 C C . GLN A 1 104 ? 33.543 16.755 -5.467 1.00 7.63 104 GLN A C 1
ATOM 766 O O . GLN A 1 104 ? 32.905 17.422 -4.616 1.00 7.94 104 GLN A O 1
ATOM 772 N N . ILE A 1 105 ? 33.064 15.706 -6.105 1.00 7.79 105 ILE A N 1
ATOM 773 C CA . ILE A 1 105 ? 31.733 15.155 -5.931 1.00 7.99 105 ILE A CA 1
ATOM 774 C C . ILE A 1 105 ? 31.836 13.637 -5.962 1.00 8.07 105 ILE A C 1
ATOM 775 O O . ILE A 1 105 ? 32.897 13.097 -6.310 1.00 8.56 105 ILE A O 1
ATOM 780 N N . ALA A 1 106 ? 30.778 12.941 -5.600 1.00 8.01 106 ALA A N 1
ATOM 781 C CA . ALA A 1 106 ? 30.718 11.505 -5.778 1.00 8.84 106 ALA A CA 1
ATOM 782 C C . ALA A 1 106 ? 29.681 11.169 -6.829 1.00 8.81 106 ALA A C 1
ATOM 783 O O . ALA A 1 106 ? 28.568 11.725 -6.828 1.00 9.37 106 ALA A O 1
ATOM 785 N N . ASP A 1 107 ? 30.065 10.270 -7.735 1.00 9.38 107 ASP A N 1
ATOM 786 C CA . ASP A 1 107 ? 29.256 9.691 -8.784 1.00 10.69 107 ASP A CA 1
ATOM 787 C C . ASP A 1 107 ? 28.708 8.401 -8.200 1.00 10.62 107 ASP A C 1
ATOM 788 O O . ASP A 1 107 ? 29.431 7.421 -8.048 1.00 10.58 107 ASP A O 1
ATOM 793 N N . VAL A 1 108 ? 27.442 8.407 -7.838 1.00 9.91 108 VAL A N 1
ATOM 794 C CA . VAL A 1 108 ? 26.860 7.292 -7.106 1.00 10.17 108 VAL A CA 1
ATOM 795 C C . VAL A 1 108 ? 26.195 6.317 -8.049 1.00 10.66 108 VAL A C 1
ATOM 796 O O . VAL A 1 108 ? 25.332 6.678 -8.855 1.00 10.83 108 VAL A O 1
ATOM 800 N N . THR A 1 109 ? 26.572 5.044 -7.925 1.00 11.76 109 THR A N 1
ATOM 801 C CA . THR A 1 109 ? 26.028 3.995 -8.803 1.00 13.28 109 THR A CA 1
ATOM 802 C C . THR A 1 109 ? 25.123 3.022 -8.084 1.00 13.50 109 THR A C 1
ATOM 803 O O . THR A 1 109 ? 24.584 2.120 -8.729 1.00 15.45 109 THR A O 1
ATOM 807 N N . GLN A 1 110 ? 24.962 3.173 -6.783 1.00 12.68 110 GLN A N 1
ATOM 808 C CA . GLN A 1 110 ? 24.031 2.359 -6.017 1.00 13.57 110 GLN A CA 1
ATOM 809 C C . GLN A 1 110 ? 23.567 3.199 -4.862 1.00 13.36 110 GLN A C 1
ATOM 810 O O . GLN A 1 110 ? 24.363 3.818 -4.159 1.00 13.34 110 GLN A O 1
ATOM 816 N N . THR A 1 111 ? 22.243 3.287 -4.696 1.00 13.44 111 THR A N 1
ATOM 817 C CA . THR A 1 111 ? 21.710 4.102 -3.629 1.00 14.02 111 THR A CA 1
ATOM 818 C C . THR A 1 111 ? 20.315 3.682 -3.277 1.00 14.20 111 THR A C 1
ATOM 819 O O . THR A 1 111 ? 19.537 3.326 -4.149 1.00 14.88 111 THR A O 1
ATOM 823 N N . SER A 1 112 ? 20.017 3.819 -1.994 1.00 13.86 112 SER A N 1
ATOM 824 C CA . SER A 1 112 ? 18.645 3.647 -1.520 1.00 15.31 112 SER A CA 1
ATOM 825 C C . SER A 1 112 ? 18.002 4.974 -1.211 1.00 16.45 112 SER A C 1
ATOM 826 O O . SER A 1 112 ? 16.928 5.007 -0.631 1.00 16.23 112 SER A O 1
ATOM 829 N N . VAL A 1 113 ? 18.669 6.074 -1.574 1.00 14.81 113 VAL A N 1
ATOM 830 C CA . VAL A 1 113 ? 18.130 7.426 -1.457 1.00 15.32 113 VAL A CA 1
ATOM 831 C C . VAL A 1 113 ? 17.450 7.768 -2.810 1.00 15.35 113 VAL A C 1
ATOM 832 O O . VAL A 1 113 ? 17.897 7.324 -3.879 1.00 15.76 113 VAL A O 1
ATOM 836 N N . ASP A 1 114 ? 16.344 8.521 -2.753 1.00 16.75 114 ASP A N 1
ATOM 837 C CA A ASP A 1 114 ? 15.570 8.896 -3.949 0.50 17.72 114 ASP A CA 1
ATOM 838 C CA B ASP A 1 114 ? 15.593 8.844 -3.975 0.50 18.03 114 ASP A CA 1
ATOM 839 C C . ASP A 1 114 ? 16.235 9.912 -4.856 1.00 16.81 114 ASP A C 1
ATOM 840 O O . ASP A 1 114 ? 15.853 10.049 -6.044 1.00 17.94 114 ASP A O 1
ATOM 849 N N . GLN A 1 115 ? 17.203 10.659 -4.316 1.00 14.64 115 GLN A N 1
ATOM 850 C CA . GLN A 1 115 ? 17.856 11.692 -5.094 1.00 12.71 115 GLN A CA 1
ATOM 851 C C . GLN A 1 115 ? 19.204 12.002 -4.493 1.00 11.10 115 GLN A C 1
ATOM 852 O O . GLN A 1 115 ? 19.484 11.626 -3.375 1.00 11.47 115 GLN A O 1
ATOM 858 N N . GLY A 1 116 ? 20.000 12.747 -5.245 1.00 10.17 116 GLY A N 1
ATOM 859 C CA . GLY A 1 116 ? 21.302 13.174 -4.797 1.00 10.40 116 GLY A CA 1
ATOM 860 C C . GLY A 1 116 ? 21.207 14.153 -3.633 1.00 9.54 116 GLY A C 1
ATOM 861 O O . GLY A 1 116 ? 20.118 14.727 -3.350 1.00 9.40 116 GLY A O 1
ATOM 862 N N . ILE A 1 117 ? 22.327 14.338 -2.943 1.00 9.13 117 ILE A N 1
ATOM 863 C CA . ILE A 1 117 ? 22.402 15.167 -1.747 1.00 9.18 117 ILE A CA 1
ATOM 864 C C . ILE A 1 117 ? 23.566 16.113 -1.889 1.00 8.50 117 ILE A C 1
ATOM 865 O O . ILE A 1 117 ? 24.708 15.678 -2.180 1.00 8.62 117 ILE A O 1
ATOM 870 N N . LEU A 1 118 ? 23.329 17.393 -1.676 1.00 8.40 118 LEU A N 1
ATOM 871 C CA . LEU A 1 118 ? 24.350 18.397 -1.645 1.00 8.14 118 LEU A CA 1
ATOM 872 C C . LEU A 1 118 ? 24.608 18.722 -0.170 1.00 7.96 118 LEU A C 1
ATOM 873 O O . LEU A 1 118 ? 23.959 19.561 0.453 1.00 7.85 118 LEU A O 1
ATOM 878 N N . GLY A 1 119 ? 25.581 18.026 0.417 1.00 7.90 119 GLY A N 1
ATOM 879 C CA . GLY A 1 119 ? 26.025 18.288 1.762 1.00 8.24 119 GLY A CA 1
ATOM 880 C C . GLY A 1 119 ? 26.880 19.527 1.817 1.00 7.84 119 GLY A C 1
ATOM 881 O O . GLY A 1 119 ? 27.858 19.641 1.064 1.00 8.51 119 GLY A O 1
ATOM 882 N N . ILE A 1 120 ? 26.550 20.443 2.719 1.00 7.54 120 ILE A N 1
ATOM 883 C CA . ILE A 1 120 ? 27.198 21.742 2.824 1.00 8.09 120 ILE A CA 1
ATOM 884 C C . ILE A 1 120 ? 27.733 22.041 4.209 1.00 8.43 120 ILE A C 1
ATOM 885 O O . ILE A 1 120 ? 28.032 23.164 4.571 1.00 9.23 120 ILE A O 1
ATOM 890 N N . GLY A 1 121 ? 27.911 20.986 5.006 1.00 7.63 121 GLY A N 1
ATOM 891 C CA . GLY A 1 121 ? 28.516 21.105 6.306 1.00 7.48 121 GLY A CA 1
ATOM 892 C C . GLY A 1 121 ? 30.012 21.248 6.291 1.00 7.44 121 GLY A C 1
ATOM 893 O O . GLY A 1 121 ? 30.644 21.511 5.239 1.00 7.68 121 GLY A O 1
ATOM 894 N N . TYR A 1 122 ? 30.624 21.105 7.450 1.00 7.26 122 TYR A N 1
ATOM 895 C CA . TYR A 1 122 ? 32.054 21.245 7.616 1.00 7.97 122 TYR A CA 1
ATOM 896 C C . TYR A 1 122 ? 32.817 20.192 6.822 1.00 7.69 122 TYR A C 1
ATOM 897 O O . TYR A 1 122 ? 32.441 19.014 6.822 1.00 8.27 122 TYR A O 1
ATOM 906 N N . THR A 1 123 ? 33.951 20.560 6.269 1.00 7.53 123 THR A N 1
ATOM 907 C CA . THR A 1 123 ? 34.773 19.574 5.561 1.00 7.82 123 THR A CA 1
ATOM 908 C C . THR A 1 123 ? 35.251 18.482 6.494 1.00 8.03 123 THR A C 1
ATOM 909 O O . THR A 1 123 ? 35.439 17.347 6.043 1.00 7.72 123 THR A O 1
ATOM 913 N N . SER A 1 124 ? 35.399 18.765 7.788 1.00 8.58 124 SER A N 1
ATOM 914 C CA . SER A 1 124 ? 35.866 17.768 8.706 1.00 8.93 124 SER A CA 1
ATOM 915 C C . SER A 1 124 ? 34.878 16.644 8.900 1.00 8.77 124 SER A C 1
ATOM 916 O O . SER A 1 124 ? 35.260 15.623 9.476 1.00 9.87 124 SER A O 1
ATOM 919 N N . ASN A 1 125 ? 33.644 16.791 8.462 1.00 8.40 125 ASN A N 1
ATOM 920 C CA . ASN A 1 125 ? 32.640 15.760 8.562 1.00 9.22 125 ASN A CA 1
ATOM 921 C C . ASN A 1 125 ? 32.395 14.987 7.282 1.00 8.61 125 ASN A C 1
ATOM 922 O O . ASN A 1 125 ? 31.454 14.222 7.205 1.00 9.24 125 ASN A O 1
ATOM 927 N N . GLU A 1 126 ? 33.244 15.165 6.265 1.00 8.08 126 GLU A N 1
ATOM 928 C CA . GLU A 1 126 ? 33.125 14.417 5.022 1.00 7.62 126 GLU A CA 1
ATOM 929 C C . GLU A 1 126 ? 33.201 12.913 5.245 1.00 7.75 126 GLU A C 1
ATOM 930 O O . GLU A 1 126 ? 33.943 12.429 6.111 1.00 7.76 126 GLU A O 1
ATOM 936 N N . ALA A 1 127 ? 32.479 12.207 4.425 1.00 7.99 127 ALA A N 1
ATOM 937 C CA . ALA A 1 127 ? 32.408 10.737 4.512 1.00 8.43 127 ALA A CA 1
ATOM 938 C C . ALA A 1 127 ? 33.555 10.190 3.681 1.00 8.88 127 ALA A C 1
ATOM 939 O O . ALA A 1 127 ? 33.384 9.834 2.517 1.00 10.19 127 ALA A O 1
ATOM 941 N N . VAL A 1 128 ? 34.742 10.144 4.287 1.00 8.79 128 VAL A N 1
ATOM 942 C CA . VAL A 1 128 ? 35.981 9.797 3.573 1.00 10.05 128 VAL A CA 1
ATOM 943 C C . VAL A 1 128 ? 36.454 8.379 3.894 1.00 10.80 128 VAL A C 1
ATOM 944 O O . VAL A 1 128 ? 37.631 8.077 3.619 1.00 12.51 128 VAL A O 1
ATOM 948 N N . TYR A 1 129 ? 35.581 7.557 4.447 1.00 10.79 129 TYR A N 1
ATOM 949 C CA . TYR A 1 129 ? 35.917 6.213 4.935 1.00 11.28 129 TYR A CA 1
ATOM 950 C C . TYR A 1 129 ? 35.026 5.184 4.302 1.00 12.49 129 TYR A C 1
ATOM 951 O O . TYR A 1 129 ? 33.900 5.470 3.875 1.00 15.12 129 TYR A O 1
ATOM 960 N N . ASP A 1 130 ? 35.535 3.957 4.258 1.00 11.15 130 ASP A N 1
ATOM 961 C CA . ASP A 1 130 ? 34.686 2.782 3.968 1.00 11.96 130 ASP A CA 1
ATOM 962 C C . ASP A 1 130 ? 34.179 2.136 5.263 1.00 12.51 130 ASP A C 1
ATOM 963 O O . ASP A 1 130 ? 34.445 2.600 6.381 1.00 12.52 130 ASP A O 1
ATOM 968 N N . THR A 1 131 ? 33.423 1.053 5.140 1.00 12.50 131 THR A N 1
ATOM 969 C CA . THR A 1 131 ? 32.813 0.426 6.295 1.00 14.41 131 THR A CA 1
ATOM 970 C C . THR A 1 131 ? 33.808 -0.218 7.251 1.00 15.14 131 THR A C 1
ATOM 971 O O . THR A 1 131 ? 33.430 -0.574 8.373 1.00 19.45 131 THR A O 1
ATOM 975 N N . SER A 1 132 ? 35.051 -0.417 6.851 1.00 13.48 132 SER A N 1
ATOM 976 C CA . SER A 1 132 ? 36.060 -0.904 7.795 1.00 14.13 132 SER A CA 1
ATOM 977 C C . SER A 1 132 ? 36.777 0.214 8.518 1.00 15.07 132 SER A C 1
ATOM 978 O O . SER A 1 132 ? 37.715 -0.061 9.298 1.00 15.09 132 SER A O 1
ATOM 981 N N . GLY A 1 133 ? 36.399 1.456 8.227 1.00 13.70 133 GLY A N 1
ATOM 982 C CA . GLY A 1 133 ? 37.039 2.608 8.860 1.00 13.71 133 GLY A CA 1
ATOM 983 C C . GLY A 1 133 ? 38.240 3.120 8.129 1.00 13.62 133 GLY A C 1
ATOM 984 O O . GLY A 1 133 ? 38.813 4.122 8.531 1.00 13.55 133 GLY A O 1
ATOM 985 N N . ARG A 1 134 ? 38.685 2.405 7.098 1.00 14.04 134 ARG A N 1
ATOM 986 C CA . ARG A 1 134 ? 39.782 2.796 6.275 1.00 14.45 134 ARG A CA 1
ATOM 987 C C . ARG A 1 134 ? 39.378 4.004 5.446 1.00 13.23 134 ARG A C 1
ATOM 988 O O . ARG A 1 134 ? 38.316 4.048 4.904 1.00 11.67 134 ARG A O 1
ATOM 996 N N . GLN A 1 135 ? 40.296 4.916 5.288 1.00 14.05 135 GLN A N 1
ATOM 997 C CA . GLN A 1 135 ? 40.112 6.095 4.465 1.00 14.45 135 GLN A CA 1
ATOM 998 C C . GLN A 1 135 ? 40.112 5.775 2.995 1.00 13.47 135 GLN A C 1
ATOM 999 O O . GLN A 1 135 ? 40.984 5.048 2.531 1.00 17.39 135 GLN A O 1
ATOM 1005 N N . THR A 1 136 ? 39.149 6.317 2.270 1.00 12.74 136 THR A N 1
ATOM 1006 C CA . THR A 1 136 ? 39.010 6.150 0.802 1.00 13.86 136 THR A CA 1
ATOM 1007 C C . THR A 1 136 ? 39.761 7.273 0.099 1.00 13.85 136 THR A C 1
ATOM 1008 O O . THR A 1 136 ? 40.395 7.059 -0.944 1.00 14.81 136 THR A O 1
ATOM 1012 N N . THR A 1 137 ? 39.727 8.472 0.699 1.00 12.82 137 THR A N 1
ATOM 1013 C CA . THR A 1 137 ? 40.295 9.647 0.080 1.00 12.11 137 THR A CA 1
ATOM 1014 C C . THR A 1 137 ? 40.528 10.707 1.176 1.00 10.54 137 THR A C 1
ATOM 1015 O O . THR A 1 137 ? 39.871 10.655 2.218 1.00 10.32 137 THR A O 1
ATOM 1019 N N . PRO A 1 138 ? 41.373 11.694 0.944 1.00 9.58 138 PRO A N 1
ATOM 1020 C CA . PRO A 1 138 ? 41.567 12.697 1.978 1.00 10.04 138 PRO A CA 1
ATOM 1021 C C . PRO A 1 138 ? 40.383 13.655 2.102 1.00 9.11 138 PRO A C 1
ATOM 1022 O O . PRO A 1 138 ? 39.583 13.818 1.176 1.00 9.10 138 PRO A O 1
ATOM 1026 N N . ASN A 1 139 ? 40.312 14.327 3.225 1.00 9.03 139 ASN A N 1
ATOM 1027 C CA . ASN A 1 139 ? 39.393 15.470 3.324 1.00 8.66 139 ASN A CA 1
ATOM 1028 C C . ASN A 1 139 ? 39.741 16.483 2.251 1.00 9.24 139 ASN A C 1
ATOM 1029 O O . ASN A 1 139 ? 40.882 16.599 1.836 1.00 10.38 139 ASN A O 1
ATOM 1034 N N . TYR A 1 140 ? 38.721 17.215 1.811 1.00 8.48 140 TYR A N 1
ATOM 1035 C CA . TYR A 1 140 ? 38.794 17.991 0.573 1.00 8.30 140 TYR A CA 1
ATOM 1036 C C . TYR A 1 140 ? 37.875 19.190 0.679 1.00 8.03 140 TYR A C 1
ATOM 1037 O O . TYR A 1 140 ? 37.048 19.288 1.560 1.00 7.93 140 TYR A O 1
ATOM 1046 N N . ASP A 1 141 ? 38.013 20.098 -0.265 1.00 7.99 141 ASP A N 1
ATOM 1047 C CA . ASP A 1 141 ? 37.168 21.308 -0.317 1.00 7.95 141 ASP A CA 1
ATOM 1048 C C . ASP A 1 141 ? 35.795 20.969 -0.860 1.00 7.20 141 ASP A C 1
ATOM 1049 O O . ASP A 1 141 ? 35.631 20.621 -2.006 1.00 7.94 141 ASP A O 1
ATOM 1054 N N . ASN A 1 142 ? 34.778 21.012 0.000 1.00 7.45 142 ASN A N 1
ATOM 1055 C CA . ASN A 1 142 ? 33.418 20.789 -0.427 1.00 7.71 142 ASN A CA 1
ATOM 1056 C C . ASN A 1 142 ? 32.824 22.094 -0.994 1.00 7.55 142 ASN A C 1
ATOM 1057 O O . ASN A 1 142 ? 33.524 23.075 -1.134 1.00 7.77 142 ASN A O 1
ATOM 1062 N N . VAL A 1 143 ? 31.562 22.040 -1.388 1.00 7.62 143 VAL A N 1
ATOM 1063 C CA . VAL A 1 143 ? 31.024 23.122 -2.226 1.00 8.11 143 VAL A CA 1
ATOM 1064 C C . VAL A 1 143 ? 31.173 24.500 -1.594 1.00 8.43 143 VAL A C 1
ATOM 1065 O O . VAL A 1 143 ? 31.616 25.412 -2.288 1.00 8.70 143 VAL A O 1
ATOM 1069 N N . PRO A 1 144 ? 30.806 24.702 -0.324 1.00 8.52 144 PRO A N 1
ATOM 1070 C CA . PRO A 1 144 ? 30.933 26.036 0.264 1.00 8.75 144 PRO A CA 1
ATOM 1071 C C . PRO A 1 144 ? 32.361 26.549 0.297 1.00 9.40 144 PRO A C 1
ATOM 1072 O O . PRO A 1 144 ? 32.605 27.745 0.085 1.00 9.64 144 PRO A O 1
ATOM 1076 N N . VAL A 1 145 ? 33.313 25.659 0.571 1.00 8.99 145 VAL A N 1
ATOM 1077 C CA . VAL A 1 145 ? 34.692 26.062 0.582 1.00 9.39 145 VAL A CA 1
ATOM 1078 C C . VAL A 1 145 ? 35.127 26.500 -0.822 1.00 9.06 145 VAL A C 1
ATOM 1079 O O . VAL A 1 145 ? 35.815 27.525 -0.961 1.00 9.41 145 VAL A O 1
ATOM 1083 N N . THR A 1 146 ? 34.732 25.752 -1.813 1.00 8.75 146 THR A N 1
ATOM 1084 C CA . THR A 1 146 ? 35.119 26.080 -3.198 1.00 8.51 146 THR A CA 1
ATOM 1085 C C . THR A 1 146 ? 34.457 27.366 -3.657 1.00 9.51 146 THR A C 1
ATOM 1086 O O . THR A 1 146 ? 35.096 28.168 -4.374 1.00 10.08 146 THR A O 1
ATOM 1090 N N . LEU A 1 147 ? 33.201 27.574 -3.298 1.00 9.60 147 LEU A N 1
ATOM 1091 C CA . LEU A 1 147 ? 32.565 28.852 -3.651 1.00 9.84 147 LEU A CA 1
ATOM 1092 C C . LEU A 1 147 ? 33.363 30.020 -3.105 1.00 10.78 147 LEU A C 1
ATOM 1093 O O . LEU A 1 147 ? 33.566 31.028 -3.817 1.00 11.67 147 LEU A O 1
ATOM 1098 N N . LYS A 1 148 ? 33.865 29.903 -1.907 1.00 9.94 148 LYS A N 1
ATOM 1099 C CA . LYS A 1 148 ? 34.692 30.946 -1.353 1.00 10.57 148 LYS A CA 1
ATOM 1100 C C . LYS A 1 148 ? 36.034 31.043 -2.062 1.00 11.33 148 LYS A C 1
ATOM 1101 O O . LYS A 1 148 ? 36.489 32.157 -2.414 1.00 11.75 148 LYS A O 1
ATOM 1107 N N . LYS A 1 149 ? 36.704 29.921 -2.234 1.00 11.74 149 LYS A N 1
ATOM 1108 C CA A LYS A 1 149 ? 38.060 29.926 -2.810 0.50 12.16 149 LYS A CA 1
ATOM 1109 C CA B LYS A 1 149 ? 38.053 29.903 -2.792 0.50 11.67 149 LYS A CA 1
ATOM 1110 C C . LYS A 1 149 ? 38.096 30.475 -4.213 1.00 11.99 149 LYS A C 1
ATOM 1111 O O . LYS A 1 149 ? 39.093 31.106 -4.589 1.00 13.90 149 LYS A O 1
ATOM 1122 N N . GLN A 1 150 ? 37.046 30.262 -4.986 1.00 11.28 150 GLN A N 1
ATOM 1123 C CA . GLN A 1 150 ? 36.981 30.740 -6.368 1.00 11.91 150 GLN A CA 1
ATOM 1124 C C . GLN A 1 150 ? 36.336 32.134 -6.430 1.00 12.90 150 GLN A C 1
ATOM 1125 O O . GLN A 1 150 ? 36.048 32.640 -7.524 1.00 13.61 150 GLN A O 1
ATOM 1131 N N . GLY A 1 151 ? 36.116 32.735 -5.263 1.00 12.63 151 GLY A N 1
ATOM 1132 C CA . GLY A 1 151 ? 35.700 34.150 -5.198 1.00 13.64 151 GLY A CA 1
ATOM 1133 C C . GLY A 1 151 ? 34.245 34.389 -5.470 1.00 14.88 151 GLY A C 1
ATOM 1134 O O . GLY A 1 151 ? 33.843 35.512 -5.800 1.00 17.18 151 GLY A O 1
ATOM 1135 N N . LYS A 1 152 ? 33.412 33.355 -5.369 1.00 13.93 152 LYS A N 1
ATOM 1136 C CA . LYS A 1 152 ? 31.983 33.493 -5.593 1.00 14.27 152 LYS A CA 1
ATOM 1137 C C . LYS A 1 152 ? 31.229 34.031 -4.388 1.00 13.64 152 LYS A C 1
ATOM 1138 O O . LYS A 1 152 ? 30.146 34.637 -4.564 1.00 15.19 152 LYS A O 1
ATOM 1144 N N . ILE A 1 153 ? 31.764 33.792 -3.205 1.00 12.81 153 ILE A N 1
ATOM 1145 C CA . ILE A 1 153 ? 31.265 34.323 -1.939 1.00 13.08 153 ILE A CA 1
ATOM 1146 C C . ILE A 1 153 ? 32.457 34.745 -1.105 1.00 13.08 153 ILE A C 1
ATOM 1147 O O . ILE A 1 153 ? 33.558 34.220 -1.261 1.00 14.03 153 ILE A O 1
ATOM 1152 N N . ARG A 1 154 ? 32.263 35.682 -0.187 1.00 12.60 154 ARG A N 1
ATOM 1153 C CA . ARG A 1 154 ? 33.325 36.202 0.587 1.00 13.91 154 ARG A CA 1
ATOM 1154 C C . ARG A 1 154 ? 33.677 35.277 1.753 1.00 13.24 154 ARG A C 1
ATOM 1155 O O . ARG A 1 154 ? 34.824 35.177 2.187 1.00 14.48 154 ARG A O 1
ATOM 1163 N N . THR A 1 155 ? 32.627 34.665 2.303 1.00 13.43 155 THR A N 1
ATOM 1164 C CA . THR A 1 155 ? 32.711 33.944 3.564 1.00 13.23 155 THR A CA 1
ATOM 1165 C C . THR A 1 155 ? 32.008 32.614 3.340 1.00 11.23 155 THR A C 1
ATOM 1166 O O . THR A 1 155 ? 31.017 32.540 2.635 1.00 11.14 155 THR A O 1
ATOM 1170 N N . ASN A 1 156 ? 32.545 31.566 3.987 1.00 10.43 156 ASN A N 1
ATOM 1171 C CA . ASN A 1 156 ? 31.842 30.271 3.973 1.00 10.54 156 ASN A CA 1
ATOM 1172 C C . ASN A 1 156 ? 30.691 30.370 4.972 1.00 9.88 156 ASN A C 1
ATOM 1173 O O . ASN A 1 156 ? 30.846 30.096 6.147 1.00 10.76 156 ASN A O 1
ATOM 1178 N N . ALA A 1 157 ? 29.558 30.807 4.452 1.00 9.61 157 ALA A N 1
ATOM 1179 C CA . ALA A 1 157 ? 28.388 31.064 5.264 1.00 10.01 157 ALA A CA 1
ATOM 1180 C C . ALA A 1 157 ? 27.190 30.941 4.352 1.00 10.08 157 ALA A C 1
ATOM 1181 O O . ALA A 1 157 ? 27.277 31.159 3.143 1.00 10.32 157 ALA A O 1
ATOM 1183 N N . TYR A 1 158 ? 26.031 30.602 4.915 1.00 10.20 158 TYR A N 1
ATOM 1184 C CA . TYR A 1 158 ? 24.803 30.518 4.169 1.00 10.15 158 TYR A CA 1
ATOM 1185 C C . TYR A 1 158 ? 23.608 30.709 5.082 1.00 9.87 158 TYR A C 1
ATOM 1186 O O . TYR A 1 158 ? 23.667 30.306 6.247 1.00 9.85 158 TYR A O 1
ATOM 1195 N N . SER A 1 159 ? 22.586 31.391 4.553 1.00 9.79 159 SER A N 1
ATOM 1196 C CA . SER A 1 159 ? 21.341 31.608 5.281 1.00 9.92 159 SER A CA 1
ATOM 1197 C C . SER A 1 159 ? 20.289 30.652 4.794 1.00 9.66 159 SER A C 1
ATOM 1198 O O . SER A 1 159 ? 20.132 30.427 3.608 1.00 10.38 159 SER A O 1
ATOM 1201 N N . LEU A 1 160 ? 19.543 30.095 5.759 1.00 10.05 160 LEU A N 1
ATOM 1202 C CA . LEU A 1 160 ? 18.523 29.128 5.493 1.00 9.47 160 LEU A CA 1
ATOM 1203 C C . LEU A 1 160 ? 17.131 29.649 5.847 1.00 9.27 160 LEU A C 1
ATOM 1204 O O . LEU A 1 160 ? 16.865 29.981 7.011 1.00 9.88 160 LEU A O 1
ATOM 1209 N N . TYR A 1 161 ? 16.280 29.662 4.832 1.00 9.01 161 TYR A N 1
ATOM 1210 C CA . TYR A 1 161 ? 14.870 30.049 4.953 1.00 9.11 161 TYR A CA 1
ATOM 1211 C C . TYR A 1 161 ? 14.027 28.983 4.324 1.00 9.20 161 TYR A C 1
ATOM 1212 O O . TYR A 1 161 ? 13.734 28.985 3.143 1.00 9.58 161 TYR A O 1
ATOM 1221 N N . LEU A 1 162 ? 13.646 27.996 5.147 1.00 9.33 162 LEU A N 1
ATOM 1222 C CA . LEU A 1 162 ? 12.821 26.959 4.655 1.00 9.88 162 LEU A CA 1
ATOM 1223 C C . LEU A 1 162 ? 11.425 27.432 4.308 1.00 9.03 162 LEU A C 1
ATOM 1224 O O . LEU A 1 162 ? 10.762 26.849 3.493 1.00 9.63 162 LEU A O 1
ATOM 1229 N N . ASN A 1 163 ? 10.994 28.532 4.946 1.00 9.88 163 ASN A N 1
ATOM 1230 C CA . ASN A 1 163 ? 9.667 29.102 4.716 1.00 10.45 163 ASN A CA 1
ATOM 1231 C C . ASN A 1 163 ? 8.593 28.287 5.443 1.00 11.07 163 ASN A C 1
ATOM 1232 O O . ASN A 1 163 ? 8.904 27.370 6.209 1.00 11.06 163 ASN A O 1
ATOM 1237 N N . SER A 1 164 ? 7.348 28.683 5.297 1.00 11.18 164 SER A N 1
ATOM 1238 C CA . SER A 1 164 ? 6.292 28.170 6.164 1.00 11.54 164 SER A CA 1
ATOM 1239 C C . SER A 1 164 ? 5.931 26.737 5.790 1.00 12.30 164 SER A C 1
ATOM 1240 O O . SER A 1 164 ? 6.222 26.250 4.685 1.00 11.72 164 SER A O 1
ATOM 1243 N N . PRO A 1 165 ? 5.201 26.061 6.688 1.00 12.64 165 PRO A N 1
ATOM 1244 C CA . PRO A 1 165 ? 4.834 24.678 6.368 1.00 13.69 165 PRO A CA 1
ATOM 1245 C C . PRO A 1 165 ? 4.067 24.511 5.068 1.00 14.92 165 PRO A C 1
ATOM 1246 O O . PRO A 1 165 ? 4.217 23.487 4.396 1.00 16.24 165 PRO A O 1
ATOM 1250 N N . SER A 1 166 ? 3.262 25.519 4.720 1.00 16.08 166 SER A N 1
ATOM 1251 C CA . SER A 1 166 ? 2.485 25.488 3.489 1.00 17.54 166 SER A CA 1
ATOM 1252 C C . SER A 1 166 ? 3.208 25.985 2.242 1.00 16.76 166 SER A C 1
ATOM 1253 O O . SER A 1 166 ? 2.695 25.842 1.132 1.00 17.17 166 SER A O 1
ATOM 1256 N N . ALA A 1 167 ? 4.394 26.563 2.413 1.00 14.75 167 ALA A N 1
ATOM 1257 C CA . ALA A 1 167 ? 5.106 27.166 1.297 1.00 15.02 167 ALA A CA 1
ATOM 1258 C C . ALA A 1 167 ? 5.570 26.137 0.287 1.00 15.77 167 ALA A C 1
ATOM 1259 O O . ALA A 1 167 ? 5.968 25.037 0.639 1.00 17.49 167 ALA A O 1
ATOM 1261 N N . GLU A 1 168 ? 5.485 26.510 -0.979 1.00 15.82 168 GLU A N 1
ATOM 1262 C CA . GLU A 1 168 ? 6.024 25.680 -2.056 0.50 15.44 168 GLU A CA 1
ATOM 1263 C C . GLU A 1 168 ? 7.544 25.762 -2.127 1.00 15.44 168 GLU A C 1
ATOM 1264 O O . GLU A 1 168 ? 8.205 24.783 -2.488 1.00 16.72 168 GLU A O 1
ATOM 1270 N N . THR A 1 169 ? 8.112 26.904 -1.771 1.00 14.30 169 THR A N 1
ATOM 1271 C CA . THR A 1 169 ? 9.537 27.123 -1.879 1.00 14.23 169 THR A CA 1
ATOM 1272 C C . THR A 1 169 ? 10.081 27.986 -0.790 1.00 13.15 169 THR A C 1
ATOM 1273 O O . THR A 1 169 ? 9.374 28.851 -0.236 1.00 14.19 169 THR A O 1
ATOM 1277 N N . GLY A 1 170 ? 11.345 27.748 -0.461 1.00 12.38 170 GLY A N 1
ATOM 1278 C CA . GLY A 1 170 ? 12.132 28.570 0.401 1.00 11.54 170 GLY A CA 1
ATOM 1279 C C . GLY A 1 170 ? 13.397 28.979 -0.330 1.00 10.84 170 GLY A C 1
ATOM 1280 O O . GLY A 1 170 ? 13.447 28.880 -1.586 1.00 11.59 170 GLY A O 1
ATOM 1281 N N . THR A 1 171 ? 14.368 29.435 0.415 1.00 10.66 171 THR A N 1
ATOM 1282 C CA . THR A 1 171 ? 15.620 29.945 -0.177 1.00 10.92 171 THR A CA 1
ATOM 1283 C C . THR A 1 171 ? 16.773 29.616 0.737 1.00 11.24 171 THR A C 1
ATOM 1284 O O . THR A 1 171 ? 16.701 29.771 1.971 1.00 12.01 171 THR A O 1
ATOM 1288 N N . ILE A 1 172 ? 17.898 29.219 0.131 1.00 10.25 172 ILE A N 1
ATOM 1289 C CA . ILE A 1 172 ? 19.180 29.282 0.788 1.00 10.38 172 ILE A CA 1
ATOM 1290 C C . ILE A 1 172 ? 20.017 30.351 0.089 1.00 10.00 172 ILE A C 1
ATOM 1291 O O . ILE A 1 172 ? 19.988 30.416 -1.151 1.00 12.24 172 ILE A O 1
ATOM 1296 N N . ILE A 1 173 ? 20.742 31.119 0.865 1.00 9.31 173 ILE A N 1
ATOM 1297 C CA . ILE A 1 173 ? 21.605 32.159 0.266 1.00 10.37 173 ILE A CA 1
ATOM 1298 C C . ILE A 1 173 ? 23.020 31.855 0.725 1.00 10.20 173 ILE A C 1
ATOM 1299 O O . ILE A 1 173 ? 23.359 31.995 1.875 1.00 10.51 173 ILE A O 1
ATOM 1304 N N . PHE A 1 174 ? 23.868 31.464 -0.238 1.00 10.97 174 PHE A N 1
ATOM 1305 C CA . PHE A 1 174 ? 25.253 31.303 0.034 1.00 11.35 174 PHE A CA 1
ATOM 1306 C C . PHE A 1 174 ? 25.915 32.664 0.089 1.00 10.93 174 PHE A C 1
ATOM 1307 O O . PHE A 1 174 ? 25.703 33.457 -0.866 1.00 12.34 174 PHE A O 1
ATOM 1315 N N . GLY A 1 175 ? 26.649 32.961 1.129 1.00 11.85 175 GLY A N 1
ATOM 1316 C CA . GLY A 1 175 ? 27.359 34.206 1.251 1.00 12.97 175 GLY A CA 1
ATOM 1317 C C . GLY A 1 175 ? 26.470 35.414 1.428 1.00 13.79 175 GLY A C 1
ATOM 1318 O O . GLY A 1 175 ? 26.913 36.529 1.135 1.00 15.50 175 GLY A O 1
ATOM 1319 N N . GLY A 1 176 ? 25.245 35.238 1.914 1.00 12.08 176 GLY A N 1
ATOM 1320 C CA . GLY A 1 176 ? 24.311 36.374 2.063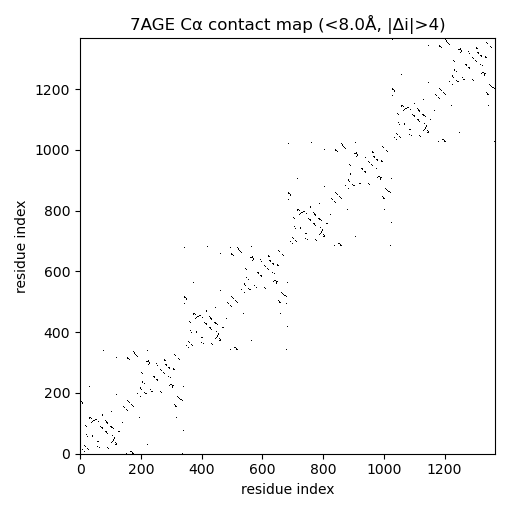 1.00 12.42 176 GLY A CA 1
ATOM 1321 C C . GLY A 1 176 ? 23.301 36.102 3.133 1.00 12.58 176 GLY A C 1
ATOM 1322 O O . GLY A 1 176 ? 23.244 34.967 3.677 1.00 12.86 176 GLY A O 1
ATOM 1323 N N . VAL A 1 177 ? 22.503 37.116 3.438 1.00 12.41 177 VAL A N 1
ATOM 1324 C CA . VAL A 1 177 ? 21.490 37.061 4.480 1.00 12.68 177 VAL A CA 1
ATOM 1325 C C . VAL A 1 177 ? 20.345 37.959 4.029 1.00 12.55 177 VAL A C 1
ATOM 1326 O O . VAL A 1 177 ? 20.604 39.041 3.457 1.00 14.44 177 VAL A O 1
ATOM 1330 N N . ASP A 1 178 ? 19.105 37.544 4.264 1.00 11.63 178 ASP A N 1
ATOM 1331 C CA . ASP A 1 178 ? 17.921 38.344 3.966 1.00 11.00 178 ASP A CA 1
ATOM 1332 C C . ASP A 1 178 ? 17.383 38.845 5.283 1.00 11.52 178 ASP A C 1
ATOM 1333 O O . ASP A 1 178 ? 16.708 38.110 6.023 1.00 11.17 178 ASP A O 1
ATOM 1338 N N . ASN A 1 179 ? 17.675 40.099 5.583 1.00 11.85 179 ASN A N 1
ATOM 1339 C CA . ASN A 1 179 ? 17.318 40.725 6.815 1.00 12.70 179 ASN A CA 1
ATOM 1340 C C . ASN A 1 179 ? 15.834 41.056 6.936 1.00 11.75 179 ASN A C 1
ATOM 1341 O O . ASN A 1 179 ? 15.419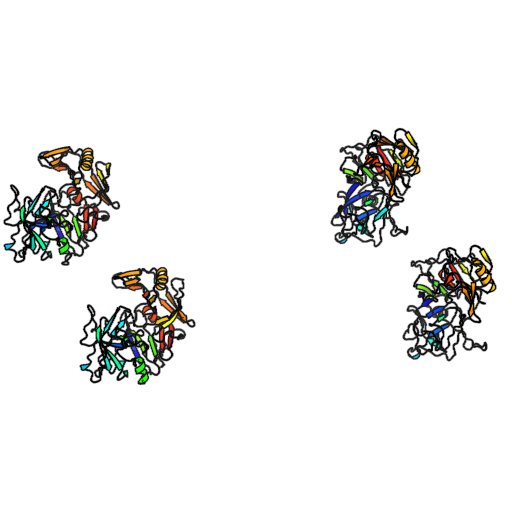 41.448 8.011 1.00 12.99 179 ASN A O 1
ATOM 1346 N N . ALA A 1 180 ? 15.059 40.853 5.883 1.00 11.31 180 ALA A N 1
ATOM 1347 C CA . ALA A 1 180 ? 13.602 41.032 5.961 1.00 11.13 180 ALA A CA 1
ATOM 1348 C C . ALA A 1 180 ? 12.867 39.845 6.593 1.00 11.41 180 ALA A C 1
ATOM 1349 O O . ALA A 1 180 ? 11.706 39.982 6.968 1.00 12.40 180 ALA A O 1
ATOM 1351 N N . LYS A 1 181 ? 13.508 38.681 6.687 1.00 10.64 181 LYS A N 1
ATOM 1352 C CA . LYS A 1 181 ? 12.787 37.419 6.965 1.00 10.20 181 LYS A CA 1
ATOM 1353 C C . LYS A 1 181 ? 12.970 36.927 8.382 1.00 10.77 181 LYS A C 1
ATOM 1354 O O . LYS A 1 181 ? 12.799 35.727 8.644 1.00 10.69 181 LYS A O 1
ATOM 1360 N N . TYR A 1 182 ? 13.162 37.833 9.317 1.00 11.08 182 TYR A N 1
ATOM 1361 C CA . TYR A 1 182 ? 13.123 37.486 10.734 1.00 11.41 182 TYR A CA 1
ATOM 1362 C C . TYR A 1 182 ? 12.705 38.672 11.556 1.00 13.22 182 TYR A C 1
ATOM 1363 O O . TYR A 1 182 ? 12.789 39.835 11.103 1.00 13.84 182 TYR A O 1
ATOM 1372 N N . SER A 1 183 ? 12.216 38.396 12.751 1.00 13.68 183 SER A N 1
ATOM 1373 C CA . SER A 1 183 ? 11.940 39.444 13.724 1.00 15.18 183 SER A CA 1
ATOM 1374 C C . SER A 1 183 ? 13.011 39.386 14.804 1.00 16.60 183 SER A C 1
ATOM 1375 O O . SER A 1 183 ? 13.746 38.408 14.945 1.00 17.32 183 SER A O 1
ATOM 1378 N N . GLY A 1 184 ? 13.120 40.444 15.581 1.00 18.10 184 GLY A N 1
ATOM 1379 C CA . GLY A 1 184 ? 14.236 40.603 16.504 1.00 19.47 184 GLY A CA 1
ATOM 1380 C C . GLY A 1 184 ? 15.583 40.683 15.814 1.00 19.21 184 GLY A C 1
ATOM 1381 O O . GLY A 1 184 ? 15.673 41.107 14.667 1.00 22.57 184 GLY A O 1
ATOM 1382 N N . LYS A 1 185 ? 16.635 40.358 16.552 1.00 22.06 185 LYS A N 1
ATOM 1383 C CA . LYS A 1 185 ? 17.988 40.369 16.007 1.00 22.99 185 LYS A CA 1
ATOM 1384 C C . LYS A 1 185 ? 18.471 38.942 15.869 1.00 20.08 185 LYS A C 1
ATOM 1385 O O . LYS A 1 185 ? 18.065 38.072 16.636 1.00 20.07 185 LYS A O 1
ATOM 1391 N N . LEU A 1 186 ? 19.272 38.713 14.840 1.00 19.12 186 LEU A N 1
ATOM 1392 C CA . LEU A 1 186 ? 20.008 37.459 14.724 1.00 17.50 186 LEU A CA 1
ATOM 1393 C C . LEU A 1 186 ? 20.945 37.351 15.908 1.00 16.31 186 LEU A C 1
ATOM 1394 O O . LEU A 1 186 ? 21.751 38.264 16.179 1.00 17.99 186 LEU A O 1
ATOM 1399 N N . VAL A 1 187 ? 20.872 36.236 16.634 1.00 14.49 187 VAL A N 1
ATOM 1400 C CA . VAL A 1 187 ? 21.746 36.019 17.760 1.00 13.67 187 VAL A CA 1
ATOM 1401 C C . VAL A 1 187 ? 22.787 34.963 17.376 1.00 13.21 187 VAL A C 1
ATOM 1402 O O . VAL A 1 187 ? 22.412 33.843 17.016 1.00 12.97 187 VAL A O 1
ATOM 1406 N N . ALA A 1 188 ? 24.065 35.331 17.428 1.00 14.48 188 ALA A N 1
ATOM 1407 C CA . ALA A 1 188 ? 25.139 34.390 17.063 1.00 13.73 188 ALA A CA 1
ATOM 1408 C C . ALA A 1 188 ? 25.321 33.403 18.184 1.00 14.82 188 ALA A C 1
ATOM 1409 O O . ALA A 1 188 ? 25.482 33.771 19.342 1.00 17.66 188 ALA A O 1
ATOM 1411 N N . GLU A 1 189 ? 25.308 32.124 17.835 1.00 14.20 189 GLU A N 1
ATOM 1412 C CA . GLU A 1 189 ? 25.506 31.059 18.796 1.00 13.54 189 GLU A CA 1
ATOM 1413 C C . GLU A 1 189 ? 26.754 30.289 18.394 1.00 12.69 189 GLU A C 1
ATOM 1414 O O . GLU A 1 189 ? 26.923 29.952 17.216 1.00 13.22 189 GLU A O 1
ATOM 1420 N N . GLN A 1 190 ? 27.615 30.014 19.351 1.00 13.09 190 GLN A N 1
ATOM 1421 C CA A GLN A 1 190 ? 28.854 29.276 19.094 0.50 13.60 190 GLN A CA 1
ATOM 1422 C CA B GLN A 1 190 ? 28.833 29.275 19.072 0.50 14.16 190 GLN A CA 1
ATOM 1423 C C . GLN A 1 190 ? 28.467 27.868 18.657 1.00 13.45 190 GLN A C 1
ATOM 1424 O O . GLN A 1 190 ? 27.648 27.207 19.290 1.00 13.88 190 GLN A O 1
ATOM 1435 N N . VAL A 1 191 ? 29.077 27.383 17.584 1.00 12.69 191 VAL A N 1
ATOM 1436 C CA . VAL A 1 191 ? 28.926 25.983 17.167 1.00 12.51 191 VAL A CA 1
ATOM 1437 C C . VAL A 1 191 ? 29.732 25.122 18.130 1.00 12.34 191 VAL A C 1
ATOM 1438 O O . VAL A 1 191 ? 30.884 25.429 18.454 1.00 14.14 191 VAL A O 1
ATOM 1442 N N . THR A 1 192 ? 29.110 24.062 18.646 1.00 11.96 192 THR A N 1
ATOM 1443 C CA . THR A 1 192 ? 29.675 23.320 19.782 1.00 12.88 192 THR A CA 1
ATOM 1444 C C . THR A 1 192 ? 30.472 22.069 19.391 1.00 12.40 192 THR A C 1
ATOM 1445 O O . THR A 1 192 ? 30.965 21.338 20.250 1.00 15.03 192 THR A O 1
ATOM 1449 N N . SER A 1 193 ? 30.601 21.845 18.097 1.00 11.72 193 SER A N 1
ATOM 1450 C CA . SER A 1 193 ? 31.382 20.731 17.535 1.00 11.77 193 SER A CA 1
ATOM 1451 C C . SER A 1 193 ? 32.256 21.291 16.448 1.00 11.77 193 SER A C 1
ATOM 1452 O O . SER A 1 193 ? 31.901 22.277 15.820 1.00 11.94 193 SER A O 1
ATOM 1455 N N . SER A 1 194 ? 33.394 20.648 16.173 1.00 11.39 194 SER A N 1
ATOM 1456 C CA . SER A 1 194 ? 34.191 21.018 14.989 1.00 11.62 194 SER A CA 1
ATOM 1457 C C . SER A 1 194 ? 33.811 20.226 13.767 1.00 10.48 194 SER A C 1
ATOM 1458 O O . SER A 1 194 ? 34.383 20.490 12.711 1.00 10.32 194 SER A O 1
ATOM 1461 N N . GLN A 1 195 ? 32.915 19.271 13.892 1.00 9.67 195 GLN A N 1
ATOM 1462 C CA . GLN A 1 195 ? 32.459 18.480 12.763 1.00 9.74 195 GLN A CA 1
ATOM 1463 C C . GLN A 1 195 ? 30.996 18.653 12.421 1.00 9.48 195 GLN A C 1
ATOM 1464 O O . GLN A 1 195 ? 30.653 18.571 11.257 1.00 9.86 195 GLN A O 1
ATOM 1470 N N . ALA A 1 196 ? 30.129 18.950 13.398 1.00 9.80 196 ALA A N 1
ATOM 1471 C CA . ALA A 1 196 ? 28.687 19.035 13.161 1.00 9.94 196 ALA A CA 1
ATOM 1472 C C . ALA A 1 196 ? 28.201 20.444 13.469 1.00 9.28 196 ALA A C 1
ATOM 1473 O O . ALA A 1 196 ? 28.719 21.121 14.356 1.00 10.03 196 ALA A O 1
ATOM 1475 N N . LEU A 1 197 ? 27.156 20.849 12.735 1.00 9.25 197 LEU A N 1
ATOM 1476 C CA . LEU A 1 197 ? 26.599 22.201 12.913 1.00 9.35 197 LEU A CA 1
ATOM 1477 C C . LEU A 1 197 ? 25.564 22.207 14.045 1.00 9.73 197 LEU A C 1
ATOM 1478 O O . LEU A 1 197 ? 24.353 22.238 13.815 1.00 9.50 197 LEU A O 1
ATOM 1483 N N . THR A 1 198 ? 26.113 22.098 15.249 1.00 10.25 198 THR A N 1
ATOM 1484 C CA . THR A 1 198 ? 25.333 21.976 16.476 1.00 10.85 198 THR A CA 1
ATOM 1485 C C . THR A 1 198 ? 25.522 23.229 17.298 1.00 11.32 198 THR A C 1
ATOM 1486 O O . THR A 1 198 ? 26.617 23.787 17.390 1.00 11.28 198 THR A O 1
ATOM 1490 N N . ILE A 1 199 ? 24.450 23.616 17.991 1.00 11.31 199 ILE A N 1
ATOM 1491 C CA . ILE A 1 199 ? 24.527 24.692 18.986 1.00 11.20 199 ILE A CA 1
ATOM 1492 C C . ILE A 1 199 ? 23.889 24.183 20.291 1.00 11.06 199 ILE A C 1
ATOM 1493 O O . ILE A 1 199 ? 23.126 23.242 20.275 1.00 11.36 199 ILE A O 1
ATOM 1498 N N . SER A 1 200 ? 24.220 24.842 21.386 1.00 11.72 200 SER A N 1
ATOM 1499 C CA A SER A 1 200 ? 23.735 24.407 22.686 0.50 12.01 200 SER A CA 1
ATOM 1500 C CA B SER A 1 200 ? 23.739 24.448 22.718 0.50 12.30 200 SER A CA 1
ATOM 1501 C C . SER A 1 200 ? 22.258 24.750 22.876 1.00 12.28 200 SER A C 1
ATOM 1502 O O . SER A 1 200 ? 21.845 25.892 22.701 1.00 13.22 200 SER A O 1
ATOM 1507 N N . LEU A 1 201 ? 21.481 23.735 23.187 1.00 11.18 201 LEU A N 1
ATOM 1508 C CA . LEU A 1 201 ? 20.054 23.885 23.463 1.00 11.05 201 LEU A CA 1
ATOM 1509 C C . LEU A 1 201 ? 19.896 23.781 24.979 1.00 10.99 201 LEU A C 1
ATOM 1510 O O . LEU A 1 201 ? 20.102 22.712 25.568 1.00 11.87 201 LEU A O 1
ATOM 1515 N N . ALA A 1 202 ? 19.530 24.886 25.613 1.00 10.24 202 ALA A N 1
ATOM 1516 C CA . ALA A 1 202 ? 19.446 24.926 27.077 1.00 10.95 202 ALA A CA 1
ATOM 1517 C C . ALA A 1 202 ? 18.226 24.222 27.636 1.00 10.57 202 ALA A C 1
ATOM 1518 O O . ALA A 1 202 ? 18.297 23.526 28.652 1.00 11.64 202 ALA A O 1
ATOM 1520 N N . SER A 1 203 ? 17.084 24.409 26.970 1.00 9.88 203 SER A N 1
ATOM 1521 C CA . SER A 1 203 ? 15.817 23.898 27.502 1.00 9.68 203 SER A CA 1
ATOM 1522 C C . SER A 1 203 ? 14.775 23.929 26.428 1.00 9.23 203 SER A C 1
ATOM 1523 O O . SER A 1 203 ? 14.907 24.633 25.438 1.00 9.47 203 SER A O 1
ATOM 1526 N N . VAL A 1 204 ? 13.756 23.114 26.640 1.00 8.66 204 VAL A N 1
ATOM 1527 C CA . VAL A 1 204 ? 12.576 23.027 25.791 1.00 8.79 204 VAL A CA 1
ATOM 1528 C C . VAL A 1 204 ? 11.371 23.274 26.691 1.00 9.06 204 VAL A C 1
ATOM 1529 O O . VAL A 1 204 ? 11.247 22.625 27.741 1.00 10.46 204 VAL A O 1
ATOM 1533 N N . ASN A 1 205 ? 10.495 24.169 26.288 1.00 8.41 205 ASN A N 1
ATOM 1534 C CA . ASN A 1 205 ? 9.248 24.412 27.020 1.00 8.22 205 ASN A CA 1
ATOM 1535 C C . ASN A 1 205 ? 8.134 23.811 26.182 1.00 8.43 205 ASN A C 1
ATOM 1536 O O . ASN A 1 205 ? 7.871 24.240 25.058 1.00 8.57 205 ASN A O 1
ATOM 1541 N N . LEU A 1 206 ? 7.518 22.764 26.715 1.00 8.52 206 LEU A N 1
ATOM 1542 C CA . LEU A 1 206 ? 6.479 22.010 26.065 1.00 9.74 206 LEU A CA 1
ATOM 1543 C C . LEU A 1 206 ? 5.279 21.959 26.991 1.00 9.55 206 LEU A C 1
ATOM 1544 O O . LEU A 1 206 ? 5.406 21.668 28.180 1.00 9.69 206 LEU A O 1
ATOM 1549 N N . LYS A 1 207 ? 4.120 22.263 26.451 1.00 10.27 207 LYS A N 1
ATOM 1550 C CA . LYS A 1 207 ? 2.869 22.385 27.211 1.00 11.15 207 LYS A CA 1
ATOM 1551 C C . LYS A 1 207 ? 3.050 23.279 28.408 1.00 10.48 207 LYS A C 1
ATOM 1552 O O . LYS A 1 207 ? 2.492 23.025 29.497 1.00 11.31 207 LYS A O 1
ATOM 1558 N N . GLY A 1 208 ? 3.824 24.342 28.237 1.00 9.62 208 GLY A N 1
ATOM 1559 C CA . GLY A 1 208 ? 4.018 25.297 29.304 1.00 8.97 208 GLY A CA 1
ATOM 1560 C C . GLY A 1 208 ? 5.109 25.011 30.320 1.00 9.03 208 GLY A C 1
ATOM 1561 O O . GLY A 1 208 ? 5.467 25.883 31.100 1.00 9.45 208 GLY A O 1
ATOM 1562 N N . SER A 1 209 ? 5.692 23.808 30.291 1.00 8.41 209 SER A N 1
ATOM 1563 C CA . SER A 1 209 ? 6.659 23.388 31.286 1.00 9.02 209 SER A CA 1
ATOM 1564 C C . SER A 1 209 ? 8.054 23.326 30.666 1.00 8.76 209 SER A C 1
ATOM 1565 O O . SER A 1 209 ? 8.232 22.781 29.580 1.00 8.82 209 SER A O 1
ATOM 1568 N N . SER A 1 210 ? 9.025 23.846 31.376 1.00 8.94 210 SER A N 1
ATOM 1569 C CA . SER A 1 210 ? 10.392 23.764 30.922 1.00 10.32 210 SER A CA 1
ATOM 1570 C C . SER A 1 210 ? 11.009 22.428 31.277 1.00 10.11 210 SER A C 1
ATOM 1571 O O . SER A 1 210 ? 10.853 21.920 32.391 1.00 10.37 210 SER A O 1
ATOM 1574 N N . PHE A 1 211 ? 11.740 21.878 30.323 1.00 10.36 211 PHE A N 1
ATOM 1575 C CA . PHE A 1 211 ? 12.517 20.644 30.437 1.00 10.74 211 PHE A CA 1
ATOM 1576 C C . PHE A 1 211 ? 13.976 20.990 30.155 1.00 10.79 211 PHE A C 1
ATOM 1577 O O . PHE A 1 211 ? 14.324 21.422 29.050 1.00 11.04 211 PHE A O 1
ATOM 1585 N N . SER A 1 212 ? 14.819 20.817 31.151 1.00 11.78 212 SER A N 1
ATOM 1586 C CA . SER A 1 212 ? 16.209 21.193 31.068 1.00 12.92 212 SER A CA 1
ATOM 1587 C C . SER A 1 212 ? 16.963 20.227 30.188 1.00 12.39 212 SER A C 1
ATOM 1588 O O . SER A 1 212 ? 16.766 19.009 30.271 1.00 14.07 212 SER A O 1
ATOM 1591 N N . PHE A 1 213 ? 17.781 20.769 29.289 1.00 12.25 213 PHE A N 1
ATOM 1592 C CA . PHE A 1 213 ? 18.519 19.954 28.324 1.00 13.10 213 PHE A CA 1
ATOM 1593 C C . PHE A 1 213 ? 20.002 20.230 28.489 1.00 14.86 213 PHE A C 1
ATOM 1594 O O . PHE A 1 213 ? 20.628 19.571 29.310 1.00 15.98 213 PHE A O 1
ATOM 1602 N N . GLY A 1 214 ? 20.559 21.214 27.791 1.00 13.99 214 GLY A N 1
ATOM 1603 C CA . GLY A 1 214 ? 21.938 21.646 28.027 1.00 15.42 214 GLY A CA 1
ATOM 1604 C C . GLY A 1 214 ? 23.008 21.017 27.152 1.00 17.11 214 GLY A C 1
ATOM 1605 O O . GLY A 1 214 ? 24.184 21.160 27.470 1.00 22.76 214 GLY A O 1
ATOM 1606 N N . ASP A 1 215 ? 22.606 20.333 26.093 1.00 15.86 215 ASP A N 1
ATOM 1607 C CA A ASP A 1 215 ? 23.555 19.681 25.164 0.50 16.14 215 ASP A CA 1
ATOM 1608 C CA B ASP A 1 215 ? 23.522 19.651 25.171 0.50 16.19 215 ASP A CA 1
ATOM 1609 C C . ASP A 1 215 ? 23.335 20.224 23.765 1.00 14.83 215 ASP A C 1
ATOM 1610 O O . ASP A 1 215 ? 22.411 21.021 23.509 1.00 13.88 215 ASP A O 1
ATOM 1619 N N . GLY A 1 216 ? 24.199 19.819 22.839 1.00 13.35 216 GLY A N 1
ATOM 1620 C CA . GLY A 1 216 ? 24.175 20.313 21.484 1.00 12.58 216 GLY A CA 1
ATOM 1621 C C . GLY A 1 216 ? 23.030 19.750 20.717 1.00 12.54 216 GLY A C 1
ATOM 1622 O O . GLY A 1 216 ? 22.629 18.599 20.945 1.00 14.78 216 GLY A O 1
ATOM 1623 N N . ALA A 1 217 ? 22.479 20.541 19.791 1.00 11.86 217 ALA A N 1
ATOM 1624 C CA . ALA A 1 217 ? 21.475 20.107 18.872 1.00 11.48 217 ALA A CA 1
ATOM 1625 C C . ALA A 1 217 ? 21.927 20.425 17.470 1.00 11.27 217 ALA A C 1
ATOM 1626 O O . ALA A 1 217 ? 22.315 21.569 17.168 1.00 11.55 217 ALA A O 1
ATOM 1628 N N . LEU A 1 218 ? 21.849 19.433 16.604 1.00 10.26 218 LEU A N 1
ATOM 1629 C CA . LEU A 1 218 ? 22.239 19.580 15.193 1.00 10.32 218 LEU A CA 1
ATOM 1630 C C . LEU A 1 218 ? 21.143 20.294 14.441 1.00 9.97 218 LEU A C 1
ATOM 1631 O O . LEU A 1 218 ? 20.004 19.870 14.443 1.00 10.12 218 LEU A O 1
ATOM 1636 N N . LEU A 1 219 ? 21.486 21.389 13.743 1.00 9.68 219 LEU A N 1
ATOM 1637 C CA . LEU A 1 219 ? 20.508 22.151 13.016 1.00 9.96 219 LEU A CA 1
ATOM 1638 C C . LEU A 1 219 ? 20.533 21.660 11.576 1.00 9.62 219 LEU A C 1
ATOM 1639 O O . LEU A 1 219 ? 21.249 22.202 10.709 1.00 9.49 219 LEU A O 1
ATOM 1644 N N . ASP A 1 220 ? 19.756 20.629 11.318 1.00 9.40 220 ASP A N 1
ATOM 1645 C CA . ASP A 1 220 ? 19.882 19.856 10.109 1.00 9.43 220 ASP A CA 1
ATOM 1646 C C . ASP A 1 220 ? 18.770 20.030 9.122 1.00 9.14 220 ASP A C 1
ATOM 1647 O O . ASP A 1 220 ? 17.672 19.505 9.280 1.00 9.49 220 ASP A O 1
ATOM 1652 N N . SER A 1 221 ? 19.017 20.764 8.030 1.00 9.83 221 SER A N 1
ATOM 1653 C CA . SER A 1 221 ? 18.050 20.904 6.969 1.00 9.39 221 SER A CA 1
ATOM 1654 C C . SER A 1 221 ? 17.579 19.592 6.344 1.00 9.71 221 SER A C 1
ATOM 1655 O O . SER A 1 221 ? 16.536 19.523 5.772 1.00 9.83 221 SER A O 1
ATOM 1658 N N . GLY A 1 222 ? 18.469 18.586 6.390 1.00 10.03 222 GLY A N 1
ATOM 1659 C CA . GLY A 1 222 ? 18.209 17.293 5.808 1.00 11.60 222 GLY A CA 1
ATOM 1660 C C . GLY A 1 222 ? 17.561 16.285 6.724 1.00 12.13 222 GLY A C 1
ATOM 1661 O O . GLY A 1 222 ? 17.520 15.106 6.369 1.00 12.35 222 GLY A O 1
ATOM 1662 N N . THR A 1 223 ? 17.035 16.721 7.879 1.00 11.28 223 THR A N 1
ATOM 1663 C CA . THR A 1 223 ? 16.183 15.852 8.709 1.00 11.29 223 THR A CA 1
ATOM 1664 C C . THR A 1 223 ? 14.765 16.412 8.712 1.00 11.10 223 THR A C 1
ATOM 1665 O O . THR A 1 223 ? 14.568 17.633 8.834 1.00 11.20 223 THR A O 1
ATOM 1669 N N . THR A 1 224 ? 13.771 15.557 8.570 1.00 10.57 224 THR A N 1
ATOM 1670 C CA . THR A 1 224 ? 12.360 15.974 8.505 1.00 10.79 224 THR A CA 1
ATOM 1671 C C . THR A 1 224 ? 11.825 16.402 9.869 1.00 10.66 224 THR A C 1
ATOM 1672 O O . THR A 1 224 ? 11.215 17.458 10.002 1.00 10.52 224 THR A O 1
ATOM 1676 N N . LEU A 1 225 ? 12.041 15.566 10.875 1.00 9.96 225 LEU A N 1
ATOM 1677 C CA . LEU A 1 225 ? 11.481 15.766 12.211 1.00 9.75 225 LEU A CA 1
ATOM 1678 C C . LEU A 1 225 ? 12.510 16.225 13.217 1.00 9.65 225 LEU A C 1
ATOM 1679 O O . LEU A 1 225 ? 13.584 16.727 12.836 1.00 10.36 225 LEU A O 1
ATOM 1684 N N . THR A 1 226 ? 12.213 16.123 14.516 1.00 9.75 226 THR A N 1
ATOM 1685 C CA . THR A 1 226 ? 13.095 16.472 15.584 1.00 9.69 226 THR A CA 1
ATOM 1686 C C . THR A 1 226 ? 13.403 15.217 16.410 1.00 9.72 226 THR A C 1
ATOM 1687 O O . THR A 1 226 ? 12.496 14.401 16.666 1.00 10.25 226 THR A O 1
ATOM 1691 N N . TYR A 1 227 ? 14.658 15.074 16.799 1.00 10.03 227 TYR A N 1
ATOM 1692 C CA . TYR A 1 227 ? 15.155 13.869 17.486 1.00 10.44 227 TYR A CA 1
ATOM 1693 C C . TYR A 1 227 ? 15.841 14.252 18.765 1.00 11.00 227 TYR A C 1
ATOM 1694 O O . TYR A 1 227 ? 16.650 15.176 18.801 1.00 11.51 227 TYR A O 1
ATOM 1703 N N . PHE A 1 228 ? 15.527 13.536 19.852 1.00 10.55 228 PHE A N 1
ATOM 1704 C CA . PHE A 1 228 ? 16.141 13.758 21.145 1.00 10.59 228 PHE A CA 1
ATOM 1705 C C . PHE A 1 228 ? 16.567 12.409 21.737 1.00 10.67 228 PHE A C 1
ATOM 1706 O O . PHE A 1 228 ? 15.992 11.392 21.359 1.00 10.26 228 PHE A O 1
ATOM 1714 N N . PRO A 1 229 ? 17.535 12.439 22.652 1.00 11.79 229 PRO A N 1
ATOM 1715 C CA . PRO A 1 229 ? 17.878 11.246 23.435 1.00 12.89 229 PRO A CA 1
ATOM 1716 C C . PRO A 1 229 ? 16.654 10.607 24.052 1.00 13.31 229 PRO A C 1
ATOM 1717 O O . PRO A 1 229 ? 15.728 11.293 24.460 1.00 12.96 229 PRO A O 1
ATOM 1721 N N . SER A 1 230 ? 16.652 9.282 24.120 1.00 14.38 230 SER A N 1
ATOM 1722 C CA . SER A 1 230 ? 15.448 8.539 24.475 1.00 16.31 230 SER A CA 1
ATOM 1723 C C . SER A 1 230 ? 14.814 8.984 25.786 1.00 14.41 230 SER A C 1
ATOM 1724 O O . SER A 1 230 ? 13.593 9.149 25.836 1.00 12.63 230 SER A O 1
ATOM 1727 N N . ASP A 1 231 ? 15.602 9.190 26.836 1.00 14.44 231 ASP A N 1
ATOM 1728 C CA . ASP A 1 231 ? 15.011 9.567 28.128 1.00 16.33 231 ASP A CA 1
ATOM 1729 C C . ASP A 1 231 ? 14.318 10.920 28.049 1.00 15.37 231 ASP A C 1
ATOM 1730 O O . ASP A 1 231 ? 13.233 11.126 28.579 1.00 16.29 231 ASP A O 1
ATOM 1735 N N . PHE A 1 232 ? 14.969 11.860 27.394 1.00 14.69 232 PHE A N 1
ATOM 1736 C CA . PHE A 1 232 ? 14.418 13.200 27.257 1.00 13.65 232 PHE A CA 1
ATOM 1737 C C . PHE A 1 232 ? 13.182 13.180 26.361 1.00 13.82 232 PHE A C 1
ATOM 1738 O O . PHE A 1 232 ? 12.142 13.767 26.698 1.00 13.60 232 PHE A O 1
ATOM 1746 N N . ALA A 1 233 ? 13.264 12.481 25.244 1.00 13.08 233 ALA A N 1
ATOM 1747 C CA . ALA A 1 233 ? 12.101 12.308 24.366 1.00 12.76 233 ALA A CA 1
ATOM 1748 C C . ALA A 1 233 ? 10.915 11.702 25.102 1.00 12.91 233 ALA A C 1
ATOM 1749 O O . ALA A 1 233 ? 9.760 12.064 24.853 1.00 12.63 233 ALA A O 1
ATOM 1751 N N . ALA A 1 234 ? 11.200 10.748 25.989 1.00 13.29 234 ALA A N 1
ATOM 1752 C CA . ALA A 1 234 ? 10.135 10.108 26.785 1.00 13.51 234 ALA A CA 1
ATOM 1753 C C . ALA A 1 234 ? 9.453 11.059 27.754 1.00 13.28 234 ALA A C 1
ATOM 1754 O O . ALA A 1 234 ? 8.226 11.034 27.887 1.00 13.73 234 ALA A O 1
ATOM 1756 N N . GLN A 1 235 ? 10.218 11.923 28.396 1.00 13.61 235 GLN A N 1
ATOM 1757 C CA . GLN A 1 235 ? 9.669 12.944 29.289 1.00 15.33 235 GLN A CA 1
ATOM 1758 C C . GLN A 1 235 ? 8.789 13.887 28.518 1.00 14.65 235 GLN A C 1
ATOM 1759 O O . GLN A 1 235 ? 7.698 14.231 28.958 1.00 15.27 235 GLN A O 1
ATOM 1765 N N . LEU A 1 236 ? 9.267 14.334 27.362 1.00 13.32 236 LEU A N 1
ATOM 1766 C CA . LEU A 1 236 ? 8.461 15.182 26.499 1.00 12.81 236 LEU A CA 1
ATOM 1767 C C . LEU A 1 236 ? 7.211 14.485 25.996 1.00 12.64 236 LEU A C 1
ATOM 1768 O O . LEU A 1 236 ? 6.128 15.060 26.006 1.00 12.70 236 LEU A O 1
ATOM 1773 N N . ALA A 1 237 ? 7.330 13.219 25.618 1.00 12.20 237 ALA A N 1
ATOM 1774 C CA . ALA A 1 237 ? 6.194 12.459 25.107 1.00 12.79 237 ALA A CA 1
ATOM 1775 C C . ALA A 1 237 ? 5.103 12.303 26.153 1.00 12.84 237 ALA A C 1
ATOM 1776 O O . ALA A 1 237 ? 3.915 12.412 25.842 1.00 13.62 237 ALA A O 1
ATOM 1778 N N . ASP A 1 238 ? 5.527 12.037 27.379 1.00 14.84 238 ASP A N 1
ATOM 1779 C CA . ASP A 1 238 ? 4.579 11.919 28.498 1.00 16.19 238 ASP A CA 1
ATOM 1780 C C . ASP A 1 238 ? 3.767 13.193 28.661 1.00 15.86 238 ASP A C 1
ATOM 1781 O O . ASP A 1 238 ? 2.551 13.153 28.852 1.00 17.83 238 ASP A O 1
ATOM 1786 N N . LYS A 1 239 ? 4.443 14.327 28.595 1.00 15.59 239 LYS A N 1
ATOM 1787 C CA . LYS A 1 239 ? 3.771 15.618 28.702 1.00 16.75 239 LYS A CA 1
ATOM 1788 C C . LYS A 1 239 ? 2.880 15.899 27.490 1.00 15.82 239 LYS A C 1
ATOM 1789 O O . LYS A 1 239 ? 1.810 16.486 27.619 1.00 17.43 239 LYS A O 1
ATOM 1795 N N . ALA A 1 240 ? 3.327 15.511 26.299 1.00 15.63 240 ALA A N 1
ATOM 1796 C CA . ALA A 1 240 ? 2.618 15.814 25.057 1.00 14.60 240 ALA A CA 1
ATOM 1797 C C . ALA A 1 240 ? 1.454 14.881 24.775 1.00 15.08 240 ALA A C 1
ATOM 1798 O O . ALA A 1 240 ? 0.601 15.197 23.950 1.00 16.32 240 ALA A O 1
ATOM 1800 N N . GLY A 1 241 ? 1.442 13.717 25.428 1.00 14.43 241 GLY A N 1
ATOM 1801 C CA . GLY A 1 241 ? 0.459 12.689 25.135 1.00 14.07 241 GLY A CA 1
ATOM 1802 C C . GLY A 1 241 ? 0.814 11.772 23.971 1.00 13.49 241 GLY A C 1
ATOM 1803 O O . GLY A 1 241 ? -0.042 11.132 23.385 1.00 13.40 241 GLY A O 1
ATOM 1804 N N . ALA A 1 242 ? 2.102 11.676 23.645 1.00 12.58 242 ALA A N 1
ATOM 1805 C CA . ALA A 1 242 ? 2.537 10.799 22.556 1.00 12.83 242 ALA A CA 1
ATOM 1806 C C . ALA A 1 242 ? 2.792 9.389 23.092 1.00 13.50 242 ALA A C 1
ATOM 1807 O O . ALA A 1 242 ? 3.055 9.223 24.284 1.00 15.00 242 ALA A O 1
ATOM 1809 N N . ARG A 1 243 ? 2.714 8.401 22.210 1.00 12.44 243 ARG A N 1
ATOM 1810 C CA . ARG A 1 243 ? 2.781 6.979 22.579 1.00 14.40 243 ARG A CA 1
ATOM 1811 C C . ARG A 1 243 ? 3.899 6.356 21.792 1.00 13.20 243 ARG A C 1
ATOM 1812 O O . ARG A 1 243 ? 3.941 6.515 20.588 1.00 13.78 243 ARG A O 1
ATOM 1820 N N . LEU A 1 244 ? 4.772 5.595 22.449 1.00 13.34 244 LEU A N 1
ATOM 1821 C CA . LEU A 1 244 ? 5.851 4.897 21.759 1.00 15.07 244 LEU A CA 1
ATOM 1822 C C . LEU A 1 244 ? 5.349 3.591 21.179 1.00 15.17 244 LEU A C 1
ATOM 1823 O O . LEU A 1 244 ? 4.763 2.788 21.913 1.00 15.78 244 LEU A O 1
ATOM 1828 N N . VAL A 1 245 ? 5.557 3.380 19.887 1.00 16.09 245 VAL A N 1
ATOM 1829 C CA . VAL A 1 245 ? 5.030 2.219 19.193 1.00 18.08 245 VAL A CA 1
ATOM 1830 C C . VAL A 1 245 ? 6.187 1.532 18.517 1.00 20.07 245 VAL A C 1
ATOM 1831 O O . VAL A 1 245 ? 6.982 2.164 17.813 1.00 18.77 245 VAL A O 1
ATOM 1835 N N . GLN A 1 246 ? 6.300 0.223 18.741 1.00 23.68 246 GLN A N 1
ATOM 1836 C CA . GLN A 1 246 ? 7.277 -0.562 18.010 1.00 26.48 246 GLN A CA 1
ATOM 1837 C C . GLN A 1 246 ? 6.699 -0.811 16.618 1.00 27.66 246 GLN A C 1
ATOM 1838 O O . GLN A 1 246 ? 5.726 -1.545 16.480 1.00 29.77 246 GLN A O 1
ATOM 1844 N N . VAL A 1 247 ? 7.303 -0.186 15.609 1.00 26.14 247 VAL A N 1
ATOM 1845 C CA . VAL A 1 247 ? 6.847 -0.268 14.205 1.00 27.36 247 VAL A CA 1
ATOM 1846 C C . VAL A 1 247 ? 7.633 -1.309 13.402 1.00 29.63 247 VAL A C 1
ATOM 1847 O O . VAL A 1 247 ? 7.120 -1.833 12.413 1.00 32.89 247 VAL A O 1
ATOM 1851 N N . ALA A 1 248 ? 8.879 -1.557 13.810 1.00 30.97 248 ALA A N 1
ATOM 1852 C CA . ALA A 1 248 ? 9.723 -2.618 13.251 1.00 31.89 248 ALA A CA 1
ATOM 1853 C C . ALA A 1 248 ? 10.626 -3.181 14.356 1.00 33.08 248 ALA A C 1
ATOM 1854 O O . ALA A 1 248 ? 10.749 -2.588 15.435 1.00 35.14 248 ALA A O 1
ATOM 1856 N N . ARG A 1 249 ? 11.264 -4.319 14.083 1.00 33.14 249 ARG A N 1
ATOM 1857 C CA . ARG A 1 249 ? 12.161 -4.974 15.060 0.50 31.66 249 ARG A CA 1
ATOM 1858 C C . ARG A 1 249 ? 13.025 -4.044 15.914 1.00 32.30 249 ARG A C 1
ATOM 1859 O O . ARG A 1 249 ? 12.989 -4.127 17.155 1.00 34.30 249 ARG A O 1
ATOM 1867 N N . ASP A 1 250 ? 13.757 -3.136 15.267 1.00 34.20 250 ASP A N 1
ATOM 1868 C CA . ASP A 1 250 ? 14.592 -2.139 15.987 1.00 34.97 250 ASP A CA 1
ATOM 1869 C C . ASP A 1 250 ? 14.275 -0.659 15.669 1.00 33.70 250 ASP A C 1
ATOM 1870 O O . ASP A 1 250 ? 15.155 0.213 15.758 1.00 33.02 250 ASP A O 1
ATOM 1875 N N . GLN A 1 251 ? 13.017 -0.370 15.327 1.00 30.88 251 GLN A N 1
ATOM 1876 C CA . GLN A 1 251 ? 12.554 1.006 15.206 1.00 29.28 251 GLN A CA 1
ATOM 1877 C C . GLN A 1 251 ? 11.312 1.207 16.062 1.00 25.08 251 GLN A C 1
ATOM 1878 O O . GLN A 1 251 ? 10.316 0.477 15.969 1.00 23.60 251 GLN A O 1
ATOM 1884 N N . TYR A 1 252 ? 11.410 2.216 16.914 1.00 23.13 252 TYR A N 1
ATOM 1885 C CA . TYR A 1 252 ? 10.304 2.668 17.706 1.00 21.82 252 TYR A CA 1
ATOM 1886 C C . TYR A 1 252 ? 10.039 4.068 17.277 1.00 19.14 252 TYR A C 1
ATOM 1887 O O . TYR A 1 252 ? 10.982 4.869 17.157 1.00 21.20 252 TYR A O 1
ATOM 1896 N N . LEU A 1 253 ? 8.748 4.374 17.104 1.00 16.25 253 LEU A N 1
ATOM 1897 C CA . LEU A 1 253 ? 8.340 5.738 16.811 1.00 15.62 253 LEU A CA 1
ATOM 1898 C C . LEU A 1 253 ? 7.234 6.187 17.753 1.00 13.24 253 LEU A C 1
ATOM 1899 O O . LEU A 1 253 ? 6.341 5.408 18.145 1.00 13.23 253 LEU A O 1
ATOM 1904 N N . TYR A 1 254 ? 7.262 7.481 18.062 1.00 11.77 254 TYR A N 1
ATOM 1905 C CA . TYR A 1 254 ? 6.146 8.096 18.751 1.00 11.64 254 TYR A CA 1
ATOM 1906 C C . TYR A 1 254 ? 5.030 8.444 17.783 1.00 12.16 254 TYR A C 1
ATOM 1907 O O . TYR A 1 254 ? 5.267 9.075 16.726 1.00 12.59 254 TYR A O 1
ATOM 1916 N N . PHE A 1 255 ? 3.816 8.048 18.137 1.00 11.71 255 PHE A N 1
ATOM 1917 C CA . PHE A 1 255 ? 2.599 8.450 17.480 1.00 12.23 255 PHE A CA 1
ATOM 1918 C C . PHE A 1 255 ? 1.830 9.354 18.417 1.00 12.77 255 PHE A C 1
ATOM 1919 O O . PHE A 1 255 ? 2.054 9.366 19.620 1.00 12.48 255 PHE A O 1
ATOM 1927 N N . ILE A 1 256 ? 0.907 10.113 17.849 1.00 12.28 256 ILE A N 1
ATOM 1928 C CA . ILE A 1 256 ? 0.083 10.999 18.623 1.00 12.73 256 ILE A CA 1
ATOM 1929 C C . ILE A 1 256 ? -1.275 11.027 17.960 1.00 12.49 256 ILE A C 1
ATOM 1930 O O . ILE A 1 256 ? -1.407 10.833 16.738 1.00 13.27 256 ILE A O 1
ATOM 1935 N N . ASP A 1 257 ? -2.306 11.270 18.758 1.00 12.13 257 ASP A N 1
ATOM 1936 C CA . ASP A 1 257 ? -3.652 11.310 18.178 1.00 13.81 257 ASP A CA 1
ATOM 1937 C C . ASP A 1 257 ? -3.719 12.397 17.106 1.00 13.25 257 ASP A C 1
ATOM 1938 O O . ASP A 1 257 ? -3.281 13.527 17.341 1.00 12.82 257 ASP A O 1
ATOM 1943 N N . CYS A 1 258 ? -4.288 12.072 15.958 1.00 14.13 258 CYS A N 1
ATOM 1944 C CA . CYS A 1 258 ? -4.381 13.091 14.899 1.00 15.07 258 CYS A CA 1
ATOM 1945 C C . CYS A 1 258 ? -5.240 14.286 15.286 1.00 15.47 258 CYS A C 1
ATOM 1946 O O . CYS A 1 258 ? -5.045 15.355 14.750 1.00 15.92 258 CYS A O 1
ATOM 1949 N N . ASN A 1 259 ? -6.162 14.116 16.227 1.00 15.38 259 ASN A N 1
ATOM 1950 C CA . ASN A 1 259 ? -6.985 15.226 16.698 1.00 16.52 259 ASN A CA 1
ATOM 1951 C C . ASN A 1 259 ? -6.439 15.953 17.937 1.00 14.20 259 ASN A C 1
ATOM 1952 O O . ASN A 1 259 ? -7.146 16.743 18.556 1.00 15.31 259 ASN A O 1
ATOM 1957 N N . THR A 1 260 ? -5.161 15.715 18.271 1.00 14.26 260 THR A N 1
ATOM 1958 C CA A THR A 1 260 ? -4.516 16.361 19.387 0.50 13.94 260 THR A CA 1
ATOM 1959 C CA B THR A 1 260 ? -4.515 16.391 19.381 0.50 14.54 260 THR A CA 1
ATOM 1960 C C . THR A 1 260 ? -4.611 17.887 19.263 1.00 13.40 260 THR A C 1
ATOM 1961 O O . THR A 1 260 ? -4.529 18.450 18.158 1.00 13.65 260 THR A O 1
ATOM 1968 N N . ASP A 1 261 ? -4.759 18.555 20.376 1.00 14.28 261 ASP A N 1
ATOM 1969 C CA . ASP A 1 261 ? -4.773 20.003 20.427 1.00 13.51 261 ASP A CA 1
ATOM 1970 C C . ASP A 1 261 ? -3.403 20.551 20.041 1.00 12.76 261 ASP A C 1
ATOM 1971 O O . ASP A 1 261 ? -2.442 20.356 20.772 1.00 14.06 261 ASP A O 1
ATOM 1976 N N . THR A 1 262 ? -3.314 21.247 18.915 1.00 11.28 262 THR A N 1
ATOM 1977 C CA . THR A 1 262 ? -2.049 21.831 18.449 1.00 11.32 262 THR A CA 1
ATOM 1978 C C . THR A 1 262 ? -2.044 23.345 18.529 1.00 11.13 262 THR A C 1
ATOM 1979 O O . THR A 1 262 ? -1.221 23.991 17.877 1.00 10.76 262 THR A O 1
ATOM 1983 N N . SER A 1 263 ? -2.947 23.927 19.322 1.00 10.97 263 SER A N 1
ATOM 1984 C CA . SER A 1 263 ? -3.032 25.383 19.446 1.00 11.65 263 SER A CA 1
ATOM 1985 C C . SER A 1 263 ? -1.834 26.007 20.136 1.00 10.24 263 SER A C 1
ATOM 1986 O O . SER A 1 263 ? -1.555 27.165 19.948 1.00 10.38 263 SER A O 1
ATOM 1989 N N . GLY A 1 264 ? -1.149 25.218 20.977 1.00 10.53 264 GLY A N 1
ATOM 1990 C CA . GLY A 1 264 ? -0.004 25.727 21.719 1.00 9.78 264 GLY A CA 1
ATOM 1991 C C . GLY A 1 264 ? 1.280 25.777 20.907 1.00 9.64 264 GLY A C 1
ATOM 1992 O O . GLY A 1 264 ? 1.290 25.596 19.684 1.00 9.61 264 GLY A O 1
ATOM 1993 N N . THR A 1 265 ? 2.372 26.067 21.592 1.00 9.13 265 THR A N 1
ATOM 1994 C CA . THR A 1 265 ? 3.674 26.171 20.953 1.00 9.61 265 THR A CA 1
ATOM 1995 C C . THR A 1 265 ? 4.695 25.477 21.807 1.00 9.53 265 THR A C 1
ATOM 1996 O O . THR A 1 265 ? 4.509 25.293 23.015 1.00 9.64 265 THR A O 1
ATOM 2000 N N . THR A 1 266 ? 5.791 25.098 21.166 1.00 8.62 266 THR A N 1
ATOM 2001 C CA . THR A 1 266 ? 6.920 24.503 21.818 1.00 8.60 266 THR A CA 1
ATOM 2002 C C . THR A 1 266 ? 8.078 25.437 21.629 1.00 8.49 266 THR A C 1
ATOM 2003 O O . THR A 1 266 ? 8.346 25.897 20.518 1.00 8.99 266 THR A O 1
ATOM 2007 N N . VAL A 1 267 ? 8.779 25.713 22.702 1.00 8.39 267 VAL A N 1
ATOM 2008 C CA . VAL A 1 267 ? 9.764 26.765 22.724 1.00 8.95 267 VAL A CA 1
ATOM 2009 C C . VAL A 1 267 ? 11.129 26.213 23.011 1.00 8.96 267 VAL A C 1
ATOM 2010 O O . VAL A 1 267 ? 11.321 25.391 23.913 1.00 9.21 267 VAL A O 1
ATOM 2014 N N . PHE A 1 268 ? 12.094 26.626 22.182 1.00 8.30 268 PHE A N 1
ATOM 2015 C CA . PHE A 1 268 ? 13.476 26.148 22.269 1.00 8.56 268 PHE A CA 1
ATOM 2016 C C . PHE A 1 268 ? 14.359 27.292 22.707 1.00 8.67 268 PHE A C 1
ATOM 2017 O O . PHE A 1 268 ? 14.430 28.293 22.015 1.00 8.30 268 PHE A O 1
ATOM 2025 N N . ASN A 1 269 ? 15.016 27.140 23.847 1.00 8.86 269 ASN A N 1
ATOM 2026 C CA . ASN A 1 269 ? 15.843 28.195 24.427 1.00 9.94 269 ASN A CA 1
ATOM 2027 C C . ASN A 1 269 ? 17.322 27.890 24.185 1.00 10.59 269 ASN A C 1
ATOM 2028 O O . ASN A 1 269 ? 17.810 26.829 24.606 1.00 11.06 269 ASN A O 1
ATOM 2033 N N . PHE A 1 270 ? 18.002 28.840 23.571 1.00 10.93 270 PHE A N 1
ATOM 2034 C CA . PHE A 1 270 ? 19.398 28.689 23.159 1.00 11.21 270 PHE A CA 1
ATOM 2035 C C . PHE A 1 270 ? 20.232 29.680 23.951 1.00 12.83 270 PHE A C 1
ATOM 2036 O O . PHE A 1 270 ? 19.755 30.322 24.868 1.00 13.69 270 PHE A O 1
ATOM 2044 N N . GLY A 1 271 ? 21.508 29.807 23.624 1.00 12.86 271 GLY A N 1
ATOM 2045 C CA . GLY A 1 271 ? 22.367 30.715 24.349 1.00 13.74 271 GLY A CA 1
ATOM 2046 C C . GLY A 1 271 ? 22.039 32.175 24.143 1.00 14.76 271 GLY A C 1
ATOM 2047 O O . GLY A 1 271 ? 21.369 32.558 23.203 1.00 14.31 271 GLY A O 1
ATOM 2048 N N . ASN A 1 272 ? 22.549 33.001 25.044 1.00 19.03 272 ASN A N 1
ATOM 2049 C CA . ASN A 1 272 ? 22.503 34.455 24.872 1.00 21.39 272 ASN A CA 1
ATOM 2050 C C . ASN A 1 272 ? 21.067 34.963 24.712 1.00 21.03 272 ASN A C 1
ATOM 2051 O O . ASN A 1 272 ? 20.823 35.888 23.932 1.00 22.11 272 ASN A O 1
ATOM 2056 N N . GLY A 1 273 ? 20.130 34.317 25.415 1.00 20.23 273 GLY A N 1
ATOM 2057 C CA . GLY A 1 273 ? 18.714 34.710 25.407 1.00 20.71 273 GLY A CA 1
ATOM 2058 C C . GLY A 1 273 ? 17.906 34.464 24.149 1.00 19.11 273 GLY A C 1
ATOM 2059 O O . GLY A 1 273 ? 16.768 34.908 24.059 1.00 22.32 273 GLY A O 1
ATOM 2060 N N . ALA A 1 274 ? 18.472 33.751 23.169 1.00 15.39 274 ALA A N 1
ATOM 2061 C CA . ALA A 1 274 ? 17.757 33.444 21.940 1.00 14.02 274 ALA A CA 1
ATOM 2062 C C . ALA A 1 274 ? 16.752 32.347 22.190 1.00 13.00 274 ALA A C 1
ATOM 2063 O O . ALA A 1 274 ? 17.006 31.415 22.919 1.00 13.02 274 ALA A O 1
ATOM 2065 N N . LYS A 1 275 ? 15.631 32.466 21.517 1.00 12.55 275 LYS A N 1
ATOM 2066 C CA . LYS A 1 275 ? 14.534 31.538 21.643 1.00 13.11 275 LYS A CA 1
ATOM 2067 C C . LYS A 1 275 ? 13.882 31.365 20.284 1.00 11.76 275 LYS A C 1
ATOM 2068 O O . LYS A 1 275 ? 13.759 32.333 19.511 1.00 12.49 275 LYS A O 1
ATOM 2074 N N . ILE A 1 276 ? 13.483 30.139 19.936 1.00 9.51 276 ILE A N 1
ATOM 2075 C CA . ILE A 1 276 ? 12.676 29.889 18.754 1.00 9.16 276 ILE A CA 1
ATOM 2076 C C . ILE A 1 276 ? 11.411 29.184 19.182 1.00 9.01 276 ILE A C 1
ATOM 2077 O O . ILE A 1 276 ? 11.478 28.182 19.884 1.00 9.02 276 ILE A O 1
ATOM 2082 N N . THR A 1 277 ? 10.295 29.659 18.691 1.00 9.36 277 THR A N 1
ATOM 2083 C CA . THR A 1 277 ? 8.990 29.140 19.026 1.00 9.63 277 THR A CA 1
ATOM 2084 C C . THR A 1 277 ? 8.423 28.429 17.826 1.00 9.73 277 THR A C 1
ATOM 2085 O O . THR A 1 277 ? 8.445 28.964 16.707 1.00 9.75 277 THR A O 1
ATOM 2089 N N . VAL A 1 278 ? 7.931 27.214 18.038 1.00 8.77 278 VAL A N 1
ATOM 2090 C CA . VAL A 1 278 ? 7.414 26.383 16.982 1.00 8.50 278 VAL A CA 1
ATOM 2091 C C . VAL A 1 278 ? 5.935 26.102 17.218 1.00 8.32 278 VAL A C 1
ATOM 2092 O O . VAL A 1 278 ? 5.566 25.636 18.311 1.00 8.38 278 VAL A O 1
ATOM 2096 N N . PRO A 1 279 ? 5.062 26.340 16.226 1.00 8.28 279 PRO A N 1
ATOM 2097 C CA . PRO A 1 279 ? 3.649 26.031 16.410 1.00 8.73 279 PRO A CA 1
ATOM 2098 C C . PRO A 1 279 ? 3.442 24.534 16.525 1.00 8.90 279 PRO A C 1
ATOM 2099 O O . PRO A 1 279 ? 4.125 23.737 15.870 1.00 9.27 279 PRO A O 1
ATOM 2103 N N . ASN A 1 280 ? 2.500 24.125 17.366 1.00 8.75 280 ASN A N 1
ATOM 2104 C CA . ASN A 1 280 ? 2.405 22.698 17.674 1.00 8.82 280 ASN A CA 1
ATOM 2105 C C . ASN A 1 280 ? 1.865 21.823 16.563 1.00 8.88 280 ASN A C 1
ATOM 2106 O O . ASN A 1 280 ? 1.998 20.608 16.618 1.00 8.91 280 ASN A O 1
ATOM 2111 N N . THR A 1 281 ? 1.329 22.429 15.496 1.00 9.87 281 THR A N 1
ATOM 2112 C CA A THR A 1 281 ? 1.036 21.701 14.254 0.50 10.89 281 THR A CA 1
ATOM 2113 C CA B THR A 1 281 ? 0.991 21.640 14.325 0.50 10.60 281 THR A CA 1
ATOM 2114 C C . THR A 1 281 ? 2.230 20.929 13.729 1.00 10.38 281 THR A C 1
ATOM 2115 O O . THR A 1 281 ? 2.089 19.894 13.078 1.00 10.61 281 THR A O 1
ATOM 2122 N N . GLU A 1 282 ? 3.426 21.443 14.006 1.00 9.61 282 GLU A N 1
ATOM 2123 C CA . GLU A 1 282 ? 4.660 20.817 13.541 1.00 10.09 282 GLU A CA 1
ATOM 2124 C C . GLU A 1 282 ? 4.949 19.487 14.187 1.00 10.82 282 GLU A C 1
ATOM 2125 O O . GLU A 1 282 ? 5.865 18.792 13.727 1.00 11.11 282 GLU A O 1
ATOM 2131 N N . TYR A 1 283 ? 4.178 19.118 15.222 1.00 10.60 283 TYR A N 1
ATOM 2132 C CA . TYR A 1 283 ? 4.415 17.876 15.945 1.00 11.27 283 TYR A CA 1
ATOM 2133 C C . TYR A 1 283 ? 3.324 16.837 15.693 1.00 11.77 283 TYR A C 1
ATOM 2134 O O . TYR A 1 283 ? 3.338 15.794 16.333 1.00 11.84 283 TYR A O 1
ATOM 2143 N N . VAL A 1 284 ? 2.418 17.084 14.754 1.00 12.51 284 VAL A N 1
ATOM 2144 C CA . VAL A 1 284 ? 1.417 16.099 14.333 1.00 13.67 284 VAL A CA 1
ATOM 2145 C C . VAL A 1 284 ? 1.602 15.904 12.847 1.00 15.01 284 VAL A C 1
ATOM 2146 O O . VAL A 1 284 ? 1.270 16.787 12.030 1.00 15.15 284 VAL A O 1
ATOM 2150 N N . TYR A 1 285 ? 2.160 14.755 12.486 1.00 15.17 285 TYR A N 1
ATOM 2151 C CA . TYR A 1 285 ? 2.570 14.479 11.128 1.00 17.64 285 TYR A CA 1
ATOM 2152 C C . TYR A 1 285 ? 1.572 13.484 10.592 1.00 17.76 285 TYR A C 1
ATOM 2153 O O . TYR A 1 285 ? 1.497 12.350 11.072 1.00 17.29 285 TYR A O 1
ATOM 2162 N N . GLN A 1 286 ? 0.781 13.876 9.601 1.00 18.54 286 GLN A N 1
ATOM 2163 C CA . GLN A 1 286 ? -0.268 13.012 9.087 1.00 19.61 286 GLN A CA 1
ATOM 2164 C C . GLN A 1 286 ? 0.340 11.876 8.308 1.00 20.95 286 GLN A C 1
ATOM 2165 O O . GLN A 1 286 ? 1.187 12.118 7.467 1.00 21.93 286 GLN A O 1
ATOM 2171 N N . ASN A 1 287 ? -0.070 10.645 8.616 1.00 21.04 287 ASN A N 1
ATOM 2172 C CA . ASN A 1 287 ? 0.295 9.491 7.799 1.00 21.42 287 ASN A CA 1
ATOM 2173 C C . ASN A 1 287 ? -0.728 9.223 6.731 1.00 22.95 287 ASN A C 1
ATOM 2174 O O . ASN A 1 287 ? -0.453 8.447 5.823 1.00 23.29 287 ASN A O 1
ATOM 2179 N N . GLY A 1 288 ? -1.913 9.831 6.844 1.00 23.30 288 GLY A N 1
ATOM 2180 C CA . GLY A 1 288 ? -2.937 9.744 5.786 1.00 24.65 288 GLY A CA 1
ATOM 2181 C C . GLY A 1 288 ? -3.921 8.598 5.966 1.00 25.57 288 GLY A C 1
ATOM 2182 O O . GLY A 1 288 ? -4.839 8.439 5.146 1.00 26.08 288 GLY A O 1
ATOM 2183 N N . ASP A 1 289 ? -3.774 7.850 7.062 1.00 26.04 289 ASP A N 1
ATOM 2184 C CA . ASP A 1 289 ? -4.562 6.642 7.339 1.00 28.02 289 ASP A CA 1
ATOM 2185 C C . ASP A 1 289 ? -5.277 6.699 8.700 1.00 27.27 289 ASP A C 1
ATOM 2186 O O . ASP A 1 289 ? -5.632 5.660 9.272 1.00 28.91 289 ASP A O 1
ATOM 2191 N N . GLY A 1 290 ? -5.486 7.905 9.216 1.00 25.99 290 GLY A N 1
ATOM 2192 C CA . GLY A 1 290 ? -6.071 8.090 10.530 1.00 26.21 290 GLY A CA 1
ATOM 2193 C C . GLY A 1 290 ? -5.081 8.049 11.665 1.00 23.39 290 GLY A C 1
ATOM 2194 O O . GLY A 1 290 ? -5.466 8.303 12.814 1.00 25.70 290 GLY A O 1
ATOM 2195 N N . THR A 1 291 ? -3.820 7.728 11.360 1.00 21.29 291 THR A N 1
ATOM 2196 C CA . THR A 1 291 ? -2.745 7.826 12.349 1.00 19.66 291 THR A CA 1
ATOM 2197 C C . THR A 1 291 ? -1.784 8.949 11.992 1.00 18.36 291 THR A C 1
ATOM 2198 O O . THR A 1 291 ? -1.698 9.399 10.840 1.00 18.08 291 THR A O 1
ATOM 2202 N N . CYS A 1 292 ? -1.071 9.378 13.019 1.00 16.32 292 CYS A N 1
ATOM 2203 C CA . CYS A 1 292 ? -0.144 10.496 12.946 1.00 15.68 292 CYS A CA 1
ATOM 2204 C C . CYS A 1 292 ? 1.098 10.176 13.756 1.00 14.60 292 CYS A C 1
ATOM 2205 O O . CYS A 1 292 ? 1.009 9.681 14.886 1.00 14.72 292 CYS A O 1
ATOM 2208 N N . LEU A 1 293 ? 2.253 10.483 13.190 1.00 13.79 293 LEU A N 1
ATOM 2209 C CA . LEU A 1 293 ? 3.493 10.489 13.931 1.00 13.55 293 LEU A CA 1
ATOM 2210 C C . LEU A 1 293 ? 3.590 11.740 14.747 1.00 13.06 293 LEU A C 1
ATOM 2211 O O . LEU A 1 293 ? 3.119 12.801 14.327 1.00 12.75 293 LEU A O 1
ATOM 2216 N N . TRP A 1 294 ? 4.197 11.610 15.917 1.00 11.21 294 TRP A N 1
ATOM 2217 C CA . TRP A 1 294 ? 4.638 12.762 16.667 1.00 10.41 294 TRP A CA 1
ATOM 2218 C C . TRP A 1 294 ? 5.840 13.359 15.948 1.00 10.77 294 TRP A C 1
ATOM 2219 O O . TRP A 1 294 ? 6.602 12.658 15.300 1.00 10.92 294 TRP A O 1
ATOM 2230 N N . GLY A 1 295 ? 5.995 14.669 16.074 1.00 9.90 295 GLY A N 1
ATOM 2231 C CA . GLY A 1 295 ? 7.109 15.345 15.426 1.00 9.99 295 GLY A CA 1
ATOM 2232 C C . GLY A 1 295 ? 8.410 15.294 16.176 1.00 10.12 295 GLY A C 1
ATOM 2233 O O . GLY A 1 295 ? 9.404 15.883 15.720 1.00 10.29 295 GLY A O 1
ATOM 2234 N N . ILE A 1 296 ? 8.434 14.640 17.349 1.00 10.20 296 ILE A N 1
ATOM 2235 C CA . ILE A 1 296 ? 9.634 14.361 18.103 1.00 10.61 296 ILE A CA 1
ATOM 2236 C C . ILE A 1 296 ? 9.785 12.842 18.138 1.00 11.24 296 ILE A C 1
ATOM 2237 O O . ILE A 1 296 ? 8.789 12.120 18.302 1.00 10.73 296 ILE A O 1
ATOM 2242 N N . GLN A 1 297 ? 11.019 12.382 17.951 1.00 11.16 297 GLN A N 1
ATOM 2243 C CA . GLN A 1 297 ? 11.333 10.963 17.904 1.00 11.75 297 GLN A CA 1
ATOM 2244 C C . GLN A 1 297 ? 12.612 10.699 18.692 1.00 11.51 297 GLN A C 1
ATOM 2245 O O . GLN A 1 297 ? 13.447 11.571 18.892 1.00 11.73 297 GLN A O 1
ATOM 2251 N N . PRO A 1 298 ? 12.763 9.463 19.200 1.00 12.55 298 PRO A N 1
ATOM 2252 C CA . PRO A 1 298 ? 13.951 9.129 19.968 1.00 12.22 298 PRO A CA 1
ATOM 2253 C C . PRO A 1 298 ? 15.156 8.807 19.097 1.00 12.06 298 PRO A C 1
ATOM 2254 O O . PRO A 1 298 ? 15.012 8.356 17.964 1.00 13.74 298 PRO A O 1
ATOM 2258 N N . SER A 1 299 ? 16.321 9.086 19.638 1.00 12.99 299 SER A N 1
ATOM 2259 C CA . SER A 1 299 ? 17.570 8.876 18.914 1.00 14.49 299 SER A CA 1
ATOM 2260 C C . SER A 1 299 ? 18.694 8.882 19.900 1.00 17.10 299 SER A C 1
ATOM 2261 O O . SER A 1 299 ? 18.495 9.233 21.053 1.00 20.14 299 SER A O 1
ATOM 2264 N N . ASP A 1 300 ? 19.861 8.441 19.451 1.00 16.20 300 ASP A N 1
ATOM 2265 C CA . ASP A 1 300 ? 21.079 8.590 20.216 1.00 18.77 300 ASP A CA 1
ATOM 2266 C C . ASP A 1 300 ? 21.651 9.970 20.055 1.00 20.45 300 ASP A C 1
ATOM 2267 O O . ASP A 1 300 ? 22.461 10.379 20.881 1.00 24.24 300 ASP A O 1
ATOM 2272 N N . ASP A 1 301 ? 21.208 10.689 19.014 1.00 20.19 301 ASP A N 1
ATOM 2273 C CA . ASP A 1 301 ? 21.718 12.015 18.695 1.00 21.27 301 ASP A CA 1
ATOM 2274 C C . ASP A 1 301 ? 20.591 12.999 18.555 1.00 20.02 301 ASP A C 1
ATOM 2275 O O . ASP A 1 301 ? 19.554 12.676 18.015 1.00 22.41 301 ASP A O 1
ATOM 2280 N N . THR A 1 302 ? 20.893 14.235 18.902 1.00 14.59 302 THR A N 1
ATOM 2281 C CA . THR A 1 302 ? 19.938 15.318 18.981 1.00 14.26 302 THR A CA 1
ATOM 2282 C C . THR A 1 302 ? 19.929 16.122 17.687 1.00 11.70 302 THR A C 1
ATOM 2283 O O . THR A 1 302 ? 20.955 16.645 17.282 1.00 11.81 302 THR A O 1
ATOM 2287 N N . ILE A 1 303 ? 18.760 16.212 17.082 1.00 10.52 303 ILE A N 1
ATOM 2288 C CA . ILE A 1 303 ? 18.630 16.890 15.802 1.00 10.59 303 ILE A CA 1
ATOM 2289 C C . ILE A 1 303 ? 17.373 17.726 15.823 1.00 11.00 303 ILE A C 1
ATOM 2290 O O . ILE A 1 303 ? 16.279 17.231 16.075 1.00 11.25 303 ILE A O 1
ATOM 2295 N N . LEU A 1 304 ? 17.530 18.981 15.431 1.00 9.83 304 LEU A N 1
ATOM 2296 C CA . LEU A 1 304 ? 16.394 19.846 15.127 1.00 10.38 304 LEU A CA 1
ATOM 2297 C C . LEU A 1 304 ? 16.290 19.913 13.627 1.00 9.37 304 LEU A C 1
ATOM 2298 O O . LEU A 1 304 ? 17.120 20.583 12.973 1.00 10.42 304 LEU A O 1
ATOM 2303 N N . GLY A 1 305 ? 15.333 19.218 13.056 1.00 8.70 305 GLY A N 1
ATOM 2304 C CA . GLY A 1 305 ? 15.149 19.163 11.626 1.00 8.48 305 GLY A CA 1
ATOM 2305 C C . GLY A 1 305 ? 14.137 20.174 11.126 1.00 8.94 305 GLY A C 1
ATOM 2306 O O . GLY A 1 305 ? 13.937 21.221 11.780 1.00 8.99 305 GLY A O 1
ATOM 2307 N N . ASP A 1 306 ? 13.530 19.862 9.994 1.00 8.89 306 ASP A N 1
ATOM 2308 C CA . ASP A 1 306 ? 12.756 20.860 9.272 1.00 8.93 306 ASP A CA 1
ATOM 2309 C C . ASP A 1 306 ? 11.584 21.383 10.068 1.00 8.98 306 ASP A C 1
ATOM 2310 O O . ASP A 1 306 ? 11.200 22.545 9.917 1.00 9.31 306 ASP A O 1
ATOM 2315 N N . ASN A 1 307 ? 10.948 20.538 10.870 1.00 8.90 307 ASN A N 1
ATOM 2316 C CA . ASN A 1 307 ? 9.790 20.993 11.653 1.00 9.07 307 ASN A CA 1
ATOM 2317 C C . ASN A 1 307 ? 10.135 22.012 12.710 1.00 9.99 307 ASN A C 1
ATOM 2318 O O . ASN A 1 307 ? 9.246 22.763 13.132 1.00 13.78 307 ASN A O 1
ATOM 2323 N N . PHE A 1 308 ? 11.393 22.114 13.084 1.00 9.26 308 PHE A N 1
ATOM 2324 C CA . PHE A 1 308 ? 11.936 23.192 13.852 1.00 8.74 308 PHE A CA 1
ATOM 2325 C C . PHE A 1 308 ? 12.409 24.322 12.944 1.00 9.01 308 PHE A C 1
ATOM 2326 O O . PHE A 1 308 ? 12.047 25.497 13.142 1.00 8.47 308 PHE A O 1
ATOM 2334 N N . LEU A 1 309 ? 13.245 23.985 11.964 1.00 8.84 309 LEU A N 1
ATOM 2335 C CA . LEU A 1 309 ? 13.976 24.979 11.176 1.00 9.36 309 LEU A CA 1
ATOM 2336 C C . LEU A 1 309 ? 13.064 25.862 10.361 1.00 8.99 309 LEU A C 1
ATOM 2337 O O . LEU A 1 309 ? 13.436 27.000 10.075 1.00 9.31 309 LEU A O 1
ATOM 2342 N N . ARG A 1 310 ? 11.887 25.411 10.010 1.00 8.36 310 ARG A N 1
ATOM 2343 C CA . ARG A 1 310 ? 10.914 26.275 9.317 1.00 8.89 310 ARG A CA 1
ATOM 2344 C C . ARG A 1 310 ? 10.593 27.507 10.127 1.00 9.14 310 ARG A C 1
ATOM 2345 O O . ARG A 1 310 ? 10.139 28.489 9.542 1.00 9.35 310 ARG A O 1
ATOM 2353 N N . HIS A 1 311 ? 10.768 27.481 11.432 1.00 8.52 311 HIS A N 1
ATOM 2354 C CA . HIS A 1 311 ? 10.393 28.593 12.310 1.00 8.57 311 HIS A CA 1
ATOM 2355 C C . HIS A 1 311 ? 11.525 29.495 12.718 1.00 9.45 311 HIS A C 1
ATOM 2356 O O . HIS A 1 311 ? 11.324 30.413 13.484 1.00 9.73 311 HIS A O 1
ATOM 2363 N N . ALA A 1 312 ? 12.713 29.256 12.141 1.00 9.66 312 ALA A N 1
ATOM 2364 C CA . ALA A 1 312 ? 13.895 30.080 12.401 1.00 10.12 312 ALA A CA 1
ATOM 2365 C C . ALA A 1 312 ? 14.452 30.589 11.090 1.00 10.25 312 ALA A C 1
ATOM 2366 O O . ALA A 1 312 ? 14.300 29.926 10.059 1.00 11.30 312 ALA A O 1
ATOM 2368 N N . TYR A 1 313 ? 15.028 31.787 11.147 1.00 9.37 313 TYR A N 1
ATOM 2369 C CA . TYR A 1 313 ? 15.976 32.216 10.132 1.00 9.14 313 TYR A CA 1
ATOM 2370 C C . TYR A 1 313 ? 17.349 31.956 10.681 1.00 9.09 313 TYR A C 1
ATOM 2371 O O . TYR A 1 313 ? 17.629 32.279 11.803 1.00 9.37 313 TYR A O 1
ATOM 2380 N N . LEU A 1 314 ? 18.195 31.269 9.880 1.00 9.21 314 LEU A N 1
ATOM 2381 C CA . LEU A 1 314 ? 19.509 30.855 10.357 1.00 9.71 314 LEU A CA 1
ATOM 2382 C C . LEU A 1 314 ? 20.594 31.343 9.408 1.00 9.98 314 LEU A C 1
ATOM 2383 O O . LEU A 1 314 ? 20.471 31.136 8.213 1.00 11.70 314 LEU A O 1
ATOM 2388 N N . LEU A 1 315 ? 21.625 31.918 9.971 1.00 10.47 315 LEU A N 1
ATOM 2389 C CA . LEU A 1 315 ? 22.825 32.238 9.232 1.00 10.00 315 LEU A CA 1
ATOM 2390 C C . LEU A 1 315 ? 23.962 31.376 9.759 1.00 9.51 315 LEU A C 1
ATOM 2391 O O . LEU A 1 315 ? 24.470 31.590 10.840 1.00 9.40 315 LEU A O 1
ATOM 2396 N N . TYR A 1 316 ? 24.275 30.339 8.990 1.00 9.19 316 TYR A N 1
ATOM 2397 C CA . TYR A 1 316 ? 25.346 29.406 9.332 1.00 9.37 316 TYR A CA 1
ATOM 2398 C C . TYR A 1 316 ? 26.642 30.043 8.864 1.00 9.21 316 TYR A C 1
ATOM 2399 O O . TYR A 1 316 ? 26.736 30.396 7.686 1.00 10.38 316 TYR A O 1
ATOM 2408 N N . ASN A 1 317 ? 27.608 30.186 9.750 1.00 9.31 317 ASN A N 1
ATOM 2409 C CA . ASN A 1 317 ? 28.889 30.750 9.367 1.00 10.03 317 ASN A CA 1
ATOM 2410 C C . ASN A 1 317 ? 29.982 29.777 9.758 1.00 10.03 317 ASN A C 1
ATOM 2411 O O . ASN A 1 317 ? 30.360 29.662 10.894 1.00 10.39 317 ASN A O 1
ATOM 2416 N N . LEU A 1 318 ? 30.430 29.042 8.750 1.00 10.02 318 LEU A N 1
ATOM 2417 C CA . LEU A 1 318 ? 31.428 27.978 8.964 1.00 11.05 318 LEU A CA 1
ATOM 2418 C C . LEU A 1 318 ? 32.832 28.507 9.176 1.00 12.23 318 LEU A C 1
ATOM 2419 O O . LEU A 1 318 ? 33.653 27.828 9.730 1.00 15.13 318 LEU A O 1
ATOM 2424 N N . ASP A 1 319 ? 33.093 29.739 8.725 1.00 12.83 319 ASP A N 1
ATOM 2425 C CA . ASP A 1 319 ? 34.366 30.372 9.003 1.00 12.59 319 ASP A CA 1
ATOM 2426 C C . ASP A 1 319 ? 34.466 30.855 10.450 1.00 12.57 319 ASP A C 1
ATOM 2427 O O . ASP A 1 319 ? 35.505 30.728 11.089 1.00 14.22 319 ASP A O 1
ATOM 2432 N N . ALA A 1 320 ? 33.386 31.487 10.937 1.00 12.79 320 ALA A N 1
ATOM 2433 C CA . ALA A 1 320 ? 33.300 32.021 12.300 1.00 13.02 320 ALA A CA 1
ATOM 2434 C C . ALA A 1 320 ? 32.930 30.975 13.319 1.00 11.67 320 ALA A C 1
ATOM 2435 O O . ALA A 1 320 ? 33.031 31.218 14.527 1.00 12.50 320 ALA A O 1
ATOM 2437 N N . ASN A 1 321 ? 32.467 29.825 12.845 1.00 11.23 321 ASN A N 1
ATOM 2438 C CA . ASN A 1 321 ? 31.948 28.752 13.722 1.00 11.25 321 ASN A CA 1
ATOM 2439 C C . ASN A 1 321 ? 30.791 29.263 14.567 1.00 11.66 321 ASN A C 1
ATOM 2440 O O . ASN A 1 321 ? 30.754 29.021 15.771 1.00 11.90 321 ASN A O 1
ATOM 2445 N N . THR A 1 322 ? 29.868 29.969 13.922 1.00 11.14 322 THR A N 1
ATOM 2446 C CA . THR A 1 322 ? 28.640 30.424 14.604 1.00 11.76 322 THR A CA 1
ATOM 2447 C C . THR A 1 322 ? 27.476 30.109 13.738 1.00 11.52 322 THR A C 1
ATOM 2448 O O . THR A 1 322 ? 27.606 30.053 12.495 1.00 11.27 322 THR A O 1
ATOM 2452 N N . ILE A 1 323 ? 26.301 29.917 14.355 1.00 11.45 323 ILE A N 1
ATOM 2453 C CA . ILE A 1 323 ? 25.041 29.896 13.638 1.00 11.44 323 ILE A CA 1
ATOM 2454 C C . ILE A 1 323 ? 24.175 30.951 14.324 1.00 11.54 323 ILE A C 1
ATOM 2455 O O . ILE A 1 323 ? 23.955 30.895 15.554 1.00 12.65 323 ILE A O 1
ATOM 2460 N N . SER A 1 324 ? 23.733 31.919 13.546 1.00 11.28 324 SER A N 1
ATOM 2461 C CA . SER A 1 324 ? 22.957 33.034 14.087 1.00 11.42 324 SER A CA 1
ATOM 2462 C C . SER A 1 324 ? 21.538 32.736 13.808 1.00 11.33 324 SER A C 1
ATOM 2463 O O . SER A 1 324 ? 21.169 32.375 12.704 1.00 12.43 324 SER A O 1
ATOM 2466 N N . ILE A 1 325 ? 20.695 32.901 14.844 1.00 11.11 325 ILE A N 1
ATOM 2467 C CA . ILE A 1 325 ? 19.300 32.503 14.754 1.00 10.92 325 ILE A CA 1
ATOM 2468 C C . ILE A 1 325 ? 18.361 33.638 15.169 1.00 10.48 325 ILE A C 1
ATOM 2469 O O . ILE A 1 325 ? 18.703 34.447 16.011 1.00 11.00 325 ILE A O 1
ATOM 2474 N N . ALA A 1 326 ? 17.196 33.612 14.563 1.00 9.74 326 ALA A N 1
ATOM 2475 C CA . ALA A 1 326 ? 16.092 34.532 14.911 1.00 10.07 326 ALA A CA 1
ATOM 2476 C C . ALA A 1 326 ? 14.783 33.890 14.535 1.00 9.75 326 ALA A C 1
ATOM 2477 O O . ALA A 1 326 ? 14.710 33.060 13.642 1.00 10.20 326 ALA A O 1
ATOM 2479 N N . GLN A 1 327 ? 13.713 34.309 15.220 1.00 10.11 327 GLN A N 1
ATOM 2480 C CA . GLN A 1 327 ? 12.397 33.892 14.906 1.00 9.36 327 GLN A CA 1
ATOM 2481 C C . GLN A 1 327 ? 12.039 34.307 13.477 1.00 10.04 327 GLN A C 1
ATOM 2482 O O . GLN A 1 327 ? 12.203 35.465 13.105 1.00 10.76 327 GLN A O 1
ATOM 2488 N N . VAL A 1 328 ? 11.562 33.382 12.683 1.00 9.65 328 VAL A N 1
ATOM 2489 C CA . VAL A 1 328 ? 11.383 33.660 11.266 1.00 9.79 328 VAL A CA 1
ATOM 2490 C C . VAL A 1 328 ? 10.192 34.618 11.093 1.00 10.62 328 VAL A C 1
ATOM 2491 O O . VAL A 1 328 ? 9.239 34.645 11.882 1.00 11.01 328 VAL A O 1
ATOM 2495 N N . LYS A 1 329 ? 10.253 35.391 10.015 1.00 11.19 329 LYS A N 1
ATOM 2496 C CA . LYS A 1 329 ? 9.135 36.217 9.550 1.00 11.85 329 LYS A CA 1
ATOM 2497 C C . LYS A 1 329 ? 8.890 35.832 8.132 1.00 10.82 329 LYS A C 1
ATOM 2498 O O . LYS A 1 329 ? 9.749 36.040 7.253 1.00 11.68 329 LYS A O 1
ATOM 2504 N N . TYR A 1 330 ? 7.752 35.224 7.864 1.00 10.63 330 TYR A N 1
ATOM 2505 C CA . TYR A 1 330 ? 7.413 34.819 6.531 1.00 11.06 330 TYR A CA 1
ATOM 2506 C C . TYR A 1 330 ? 6.968 35.988 5.683 1.00 12.54 330 TYR A C 1
ATOM 2507 O O . TYR A 1 330 ? 5.917 36.575 5.932 1.00 13.75 330 TYR A O 1
ATOM 2516 N N . THR A 1 331 ? 7.783 36.327 4.696 1.00 11.97 331 THR A N 1
ATOM 2517 C CA . THR A 1 331 ? 7.493 37.443 3.812 1.00 11.71 331 THR A CA 1
ATOM 2518 C C . THR A 1 331 ? 8.238 37.312 2.516 1.00 11.70 331 THR A C 1
ATOM 2519 O O . THR A 1 331 ? 9.397 36.896 2.495 1.00 12.29 331 THR A O 1
ATOM 2523 N N . THR A 1 332 ? 7.611 37.770 1.434 1.00 12.87 332 THR A N 1
ATOM 2524 C CA . THR A 1 332 ? 8.327 37.893 0.161 1.00 13.76 332 THR A CA 1
ATOM 2525 C C . THR A 1 332 ? 9.164 39.171 0.094 1.00 12.54 332 THR A C 1
ATOM 2526 O O . THR A 1 332 ? 9.967 39.301 -0.824 1.00 13.92 332 THR A O 1
ATOM 2530 N N . ASP A 1 333 ? 9.004 40.073 1.050 1.00 11.23 333 ASP A N 1
ATOM 2531 C CA . ASP A 1 333 ? 9.883 41.224 1.130 1.00 12.47 333 ASP A CA 1
ATOM 2532 C C . ASP A 1 333 ? 11.300 40.715 1.295 1.00 11.98 333 ASP A C 1
ATOM 2533 O O . ASP A 1 333 ? 11.532 39.691 1.989 1.00 12.41 333 ASP A O 1
ATOM 2538 N N . SER A 1 334 ? 12.259 41.403 0.706 1.00 11.71 334 SER A N 1
ATOM 2539 C CA . SER A 1 334 ? 13.635 40.905 0.678 1.00 12.91 334 SER A CA 1
ATOM 2540 C C . SER A 1 334 ? 14.635 42.043 0.822 1.00 12.80 334 SER A C 1
ATOM 2541 O O . SER A 1 334 ? 14.537 43.023 0.059 1.00 15.37 334 SER A O 1
ATOM 2544 N N . SER A 1 335 ? 15.563 41.917 1.745 1.00 12.16 335 SER A N 1
ATOM 2545 C CA . SER A 1 335 ? 16.618 42.885 2.006 1.00 12.76 335 SER A CA 1
ATOM 2546 C C . SER A 1 335 ? 17.911 42.088 2.150 1.00 12.10 335 SER A C 1
ATOM 2547 O O . SER A 1 335 ? 18.285 41.699 3.265 1.00 12.35 335 SER A O 1
ATOM 2550 N N . ILE A 1 336 ? 18.575 41.844 1.027 1.00 13.18 336 ILE A N 1
ATOM 2551 C CA . ILE A 1 336 ? 19.700 40.925 1.029 1.00 14.82 336 ILE A CA 1
ATOM 2552 C C . ILE A 1 336 ? 21.014 41.689 1.124 1.00 15.92 336 ILE A C 1
ATOM 2553 O O . ILE A 1 336 ? 21.205 42.736 0.469 1.00 16.00 336 ILE A O 1
ATOM 2558 N N . SER A 1 337 ? 21.886 41.200 1.987 1.00 15.63 337 SER A N 1
ATOM 2559 C CA A SER A 1 337 ? 23.224 41.747 2.148 0.50 16.68 337 SER A CA 1
ATOM 2560 C CA B SER A 1 337 ? 23.221 41.746 2.157 0.50 15.96 337 SER A CA 1
ATOM 2561 C C . SER A 1 337 ? 24.219 40.602 2.052 1.00 15.98 337 SER A C 1
ATOM 2562 O O . SER A 1 337 ? 23.939 39.483 2.487 1.00 14.83 337 SER A O 1
ATOM 2567 N N . ALA A 1 338 ? 25.379 40.873 1.475 1.00 16.01 338 ALA A N 1
ATOM 2568 C CA . ALA A 1 338 ? 26.438 39.897 1.459 1.00 16.45 338 ALA A CA 1
ATOM 2569 C C . ALA A 1 338 ? 26.992 39.742 2.861 1.00 17.45 338 ALA A C 1
ATOM 2570 O O . ALA A 1 338 ? 26.976 40.640 3.703 1.00 20.00 338 ALA A O 1
ATOM 2572 N N . VAL A 1 339 ? 27.463 38.540 3.150 1.00 17.42 339 VAL A N 1
ATOM 2573 C CA . VAL A 1 339 ? 28.266 38.298 4.330 1.00 20.60 339 VAL A CA 1
ATOM 2574 C C . VAL A 1 339 ? 29.539 37.576 3.845 1.00 22.10 339 VAL A C 1
ATOM 2575 O O . VAL A 1 339 ? 29.548 36.699 2.934 1.00 23.03 339 VAL A O 1
ATOM 2587 N N . VAL B 2 2 ? 13.005 11.591 6.830 1.00 15.14 2 VAL I N 1
ATOM 2588 C CA . VAL B 2 2 ? 14.427 11.268 6.530 1.00 14.91 2 VAL I CA 1
ATOM 2589 C C . VAL B 2 2 ? 15.358 11.888 7.541 1.00 14.44 2 VAL I C 1
ATOM 2590 O O . VAL B 2 2 ? 15.002 12.844 8.250 1.00 12.88 2 VAL I O 1
ATOM 2594 N N . VAL B 2 3 ? 16.582 11.382 7.624 1.00 13.33 3 VAL I N 1
ATOM 2595 C CA . VAL B 2 3 ? 17.606 11.905 8.492 1.00 13.87 3 VAL I CA 1
ATOM 2596 C C . VAL B 2 3 ? 18.917 11.839 7.699 1.00 15.94 3 VAL I C 1
ATOM 2597 O O . VAL B 2 3 ? 19.508 10.725 7.565 1.00 16.18 3 VAL I O 1
ATOM 2615 N N . ALA B 2 5 ? 24.481 12.931 8.389 1.00 15.68 5 ALA I N 1
ATOM 2616 C CA . ALA B 2 5 ? 25.615 12.010 8.482 1.00 18.90 5 ALA I CA 1
ATOM 2617 C C . ALA B 2 5 ? 26.316 12.203 9.860 1.00 19.95 5 ALA I C 1
ATOM 2618 O O . ALA B 2 5 ? 26.672 13.367 10.294 1.00 20.21 5 ALA I O 1
ATOM 2632 N N . ASP C 1 1 ? 75.457 82.743 -1.974 1.00 28.66 1 ASP B N 1
ATOM 2633 C CA . ASP C 1 1 ? 74.819 81.731 -2.873 1.00 26.62 1 ASP B CA 1
ATOM 2634 C C . ASP C 1 1 ? 74.056 80.644 -2.107 1.00 23.01 1 ASP B C 1
ATOM 2635 O O . ASP C 1 1 ? 74.574 79.914 -1.238 1.00 22.80 1 ASP B O 1
ATOM 2640 N N . SER C 1 2 ? 72.803 80.539 -2.488 1.00 19.27 2 SER B N 1
ATOM 2641 C CA . SER C 1 2 ? 71.924 79.528 -1.925 1.00 15.87 2 SER B CA 1
ATOM 2642 C C . SER C 1 2 ? 71.203 78.875 -3.040 1.00 15.13 2 SER B C 1
ATOM 2643 O O . SER C 1 2 ? 71.123 79.404 -4.170 1.00 15.42 2 SER B O 1
ATOM 2646 N N . ILE C 1 3 ? 70.692 77.673 -2.781 1.00 12.00 3 ILE B N 1
ATOM 2647 C CA . ILE C 1 3 ? 70.006 76.929 -3.792 1.00 13.05 3 ILE B CA 1
ATOM 2648 C C . ILE C 1 3 ? 68.675 76.477 -3.211 1.00 13.08 3 ILE B C 1
ATOM 2649 O O . ILE C 1 3 ? 68.660 75.636 -2.296 1.00 12.08 3 ILE B O 1
ATOM 2654 N N . SER C 1 4 ? 67.579 77.059 -3.694 1.00 12.83 4 SER B N 1
ATOM 2655 C CA . SER C 1 4 ? 66.238 76.610 -3.300 1.00 13.31 4 SER B CA 1
ATOM 2656 C C . SER C 1 4 ? 65.804 75.449 -4.130 1.00 13.51 4 SER B C 1
ATOM 2657 O O . SER C 1 4 ? 65.874 75.466 -5.339 1.00 16.39 4 SER B O 1
ATOM 2660 N N . LEU C 1 5 ? 65.302 74.404 -3.487 1.00 12.81 5 LEU B N 1
ATOM 2661 C CA . LEU C 1 5 ? 64.857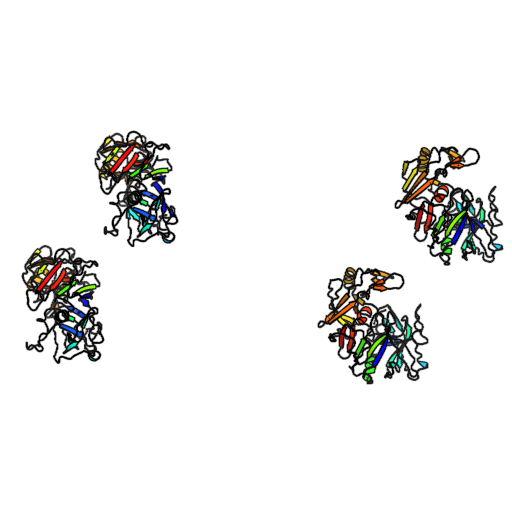 73.227 -4.170 1.00 12.35 5 LEU B CA 1
ATOM 2662 C C . LEU C 1 5 ? 63.465 72.885 -3.654 1.00 12.18 5 LEU B C 1
ATOM 2663 O O . LEU C 1 5 ? 63.227 72.753 -2.449 1.00 12.46 5 LEU B O 1
ATOM 2668 N N . SER C 1 6 ? 62.509 72.785 -4.575 1.00 12.20 6 SER B N 1
ATOM 2669 C CA . SER C 1 6 ? 61.150 72.454 -4.224 1.00 13.05 6 SER B CA 1
ATOM 2670 C C . SER C 1 6 ? 61.056 71.018 -3.687 1.00 11.20 6 SER B C 1
ATOM 2671 O O . SER C 1 6 ? 61.573 70.092 -4.278 1.00 11.95 6 SER B O 1
ATOM 2674 N N . LEU C 1 7 ? 60.316 70.910 -2.574 1.00 11.52 7 LEU B N 1
ATOM 2675 C CA . LEU C 1 7 ? 59.969 69.633 -1.967 1.00 10.94 7 LEU B CA 1
ATOM 2676 C C . LEU C 1 7 ? 58.537 69.293 -2.346 1.00 11.41 7 LEU B C 1
ATOM 2677 O O . LEU C 1 7 ? 57.623 70.053 -2.028 1.00 14.07 7 LEU B O 1
ATOM 2682 N N . ILE C 1 8 ? 58.352 68.170 -3.001 1.00 11.25 8 ILE B N 1
ATOM 2683 C CA . ILE C 1 8 ? 57.002 67.669 -3.330 1.00 12.63 8 ILE B CA 1
ATOM 2684 C C . ILE C 1 8 ? 56.480 66.898 -2.120 1.00 12.69 8 ILE B C 1
ATOM 2685 O O . ILE C 1 8 ? 57.105 65.908 -1.703 1.00 13.25 8 ILE B O 1
ATOM 2690 N N . ASN C 1 9 ? 55.345 67.321 -1.582 1.00 12.28 9 ASN B N 1
ATOM 2691 C CA . ASN C 1 9 ? 54.681 66.592 -0.489 1.00 13.65 9 ASN B CA 1
ATOM 2692 C C . ASN C 1 9 ? 53.994 65.382 -1.096 1.00 13.78 9 ASN B C 1
ATOM 2693 O O . ASN C 1 9 ? 52.906 65.515 -1.653 1.00 15.59 9 ASN B O 1
ATOM 2698 N N . GLU C 1 10 ? 54.628 64.214 -1.018 1.00 13.88 10 GLU B N 1
ATOM 2699 C CA . GLU C 1 10 ? 54.109 62.991 -1.632 1.00 14.11 10 GLU B CA 1
ATOM 2700 C C . GLU C 1 10 ? 53.152 62.239 -0.694 1.00 14.51 10 GLU B C 1
ATOM 2701 O O . GLU C 1 10 ? 52.565 61.236 -1.102 1.00 16.78 10 GLU B O 1
ATOM 2707 N N . GLY C 1 11 ? 53.018 62.704 0.533 1.00 13.97 11 GLY B N 1
ATOM 2708 C CA . GLY C 1 11 ? 52.251 61.998 1.566 1.00 13.88 11 GLY B CA 1
ATOM 2709 C C . GLY C 1 11 ? 53.252 61.528 2.604 1.00 14.19 11 GLY B C 1
ATOM 2710 O O . GLY C 1 11 ? 53.591 62.283 3.508 1.00 15.52 11 GLY B O 1
ATOM 2711 N N . PRO C 1 12 ? 53.769 60.316 2.447 1.00 13.39 12 PRO B N 1
ATOM 2712 C CA . PRO C 1 12 ? 54.679 59.821 3.501 1.00 14.07 12 PRO B CA 1
ATOM 2713 C C . PRO C 1 12 ? 56.081 60.392 3.435 1.00 13.01 12 PRO B C 1
ATOM 2714 O O . PRO C 1 12 ? 56.820 60.257 4.412 1.00 11.48 12 PRO B O 1
ATOM 2718 N N . SER C 1 13 ? 56.474 60.978 2.290 1.00 12.64 13 SER B N 1
ATOM 2719 C CA . SER C 1 13 ? 57.816 61.510 2.078 1.00 13.38 13 SER B CA 1
ATOM 2720 C C . SER C 1 13 ? 57.756 62.815 1.313 1.00 12.00 13 SER B C 1
ATOM 2721 O O . SER C 1 13 ? 56.728 63.135 0.691 1.00 12.11 13 SER B O 1
ATOM 2724 N N . TYR C 1 14 ? 58.880 63.513 1.348 1.00 10.85 14 TYR B N 1
ATOM 2725 C CA . TYR C 1 14 ? 59.088 64.724 0.584 1.00 10.61 14 TYR B CA 1
ATOM 2726 C C . TYR C 1 14 ? 60.224 64.440 -0.387 1.00 11.34 14 TYR B C 1
ATOM 2727 O O . TYR C 1 14 ? 61.306 63.975 -0.015 1.00 11.26 14 TYR B O 1
ATOM 2736 N N . ALA C 1 15 ? 59.997 64.768 -1.654 1.00 11.34 15 ALA B N 1
ATOM 2737 C CA . ALA C 1 15 ? 60.920 64.412 -2.738 1.00 11.59 15 ALA B CA 1
ATOM 2738 C C . ALA C 1 15 ? 61.183 65.638 -3.593 1.00 11.94 15 ALA B C 1
ATOM 2739 O O . ALA C 1 15 ? 60.422 66.579 -3.607 1.00 13.30 15 ALA B O 1
ATOM 2741 N N . SER C 1 16 ? 62.288 65.579 -4.310 1.00 10.48 16 SER B N 1
ATOM 2742 C CA . SER C 1 16 ? 62.690 66.660 -5.217 1.00 11.34 16 SER B CA 1
ATOM 2743 C C . SER C 1 16 ? 63.188 66.069 -6.494 1.00 11.03 16 SER B C 1
ATOM 2744 O O . SER C 1 16 ? 63.682 64.949 -6.559 1.00 11.93 16 SER B O 1
ATOM 2747 N N . LYS C 1 17 ? 63.119 66.897 -7.543 1.00 13.30 17 LYS B N 1
ATOM 2748 C CA . LYS C 1 17 ? 63.743 66.551 -8.801 1.00 14.19 17 LYS B CA 1
ATOM 2749 C C . LYS C 1 17 ? 65.249 66.842 -8.754 1.00 13.37 17 LYS B C 1
ATOM 2750 O O . LYS C 1 17 ? 65.654 67.899 -8.302 1.00 14.56 17 LYS B O 1
ATOM 2756 N N . VAL C 1 18 ? 66.028 65.870 -9.166 1.00 13.71 18 VAL B N 1
ATOM 2757 C CA A VAL C 1 18 ? 67.481 66.014 -9.250 0.50 14.47 18 VAL B CA 1
ATOM 2758 C CA B VAL C 1 18 ? 67.487 66.006 -9.234 0.50 13.79 18 VAL B CA 1
ATOM 2759 C C . VAL C 1 18 ? 67.893 65.315 -10.529 1.00 13.90 18 VAL B C 1
ATOM 2760 O O . VAL C 1 18 ? 67.517 64.162 -10.775 1.00 16.25 18 VAL B O 1
ATOM 2767 N N . SER C 1 19 ? 68.655 66.012 -11.372 1.00 13.94 19 SER B N 1
ATOM 2768 C CA . SER C 1 19 ? 69.056 65.442 -12.637 0.50 12.85 19 SER B CA 1
ATOM 2769 C C . SER C 1 19 ? 70.454 64.872 -12.496 1.00 13.46 19 SER B C 1
ATOM 2770 O O . SER C 1 19 ? 71.287 65.454 -11.770 1.00 16.79 19 SER B O 1
ATOM 2773 N N . VAL C 1 20 ? 70.709 63.757 -13.150 1.00 12.77 20 VAL B N 1
ATOM 2774 C CA . VAL C 1 20 ? 71.963 63.050 -13.013 1.00 12.76 20 VAL B CA 1
ATOM 2775 C C . VAL C 1 20 ? 72.506 62.702 -14.392 1.00 13.57 20 VAL B C 1
ATOM 2776 O O . VAL C 1 20 ? 71.763 62.251 -15.263 1.00 14.08 20 VAL B O 1
ATOM 2780 N N . GLY C 1 21 ? 73.807 62.886 -14.565 1.00 14.28 21 GLY B N 1
ATOM 2781 C CA . GLY C 1 21 ? 74.470 62.502 -15.800 1.00 15.65 21 GLY B CA 1
ATOM 2782 C C . GLY C 1 21 ? 74.609 63.628 -16.801 1.00 15.22 21 GLY B C 1
ATOM 2783 O O . GLY C 1 21 ? 74.053 64.707 -16.653 1.00 17.24 21 GLY B O 1
ATOM 2784 N N . SER C 1 22 ? 75.375 63.331 -17.837 1.00 16.57 22 SER B N 1
ATOM 2785 C CA . SER C 1 22 ? 75.617 64.295 -18.918 1.00 18.05 22 SER B CA 1
ATOM 2786 C C . SER C 1 22 ? 74.329 64.672 -19.647 1.00 19.52 22 SER B C 1
ATOM 2787 O O . SER C 1 22 ? 74.160 65.826 -20.040 1.00 21.49 22 SER B O 1
ATOM 2790 N N . ASN C 1 23 ? 73.415 63.706 -19.752 1.00 17.27 23 ASN B N 1
ATOM 2791 C CA . ASN C 1 23 ? 72.124 63.909 -20.416 1.00 17.87 23 ASN B CA 1
ATOM 2792 C C . ASN C 1 23 ? 71.015 64.289 -19.416 1.00 18.11 23 ASN B C 1
ATOM 2793 O O . ASN C 1 23 ? 69.837 64.195 -19.770 1.00 19.43 23 ASN B O 1
ATOM 2798 N N . LYS C 1 24 ? 71.381 64.748 -18.209 1.00 18.77 24 LYS B N 1
ATOM 2799 C CA . LYS C 1 24 ? 70.451 65.306 -17.207 1.00 19.09 24 LYS B CA 1
ATOM 2800 C C . LYS C 1 24 ? 69.187 64.473 -16.992 1.00 16.76 24 LYS B C 1
ATOM 2801 O O . LYS C 1 24 ? 68.054 64.951 -17.189 1.00 19.14 24 LYS B O 1
ATOM 2807 N N . GLN C 1 25 ? 69.424 63.214 -16.658 1.00 15.50 25 GLN B N 1
ATOM 2808 C CA . GLN C 1 25 ? 68.348 62.238 -16.425 1.00 14.87 25 GLN B CA 1
ATOM 2809 C C . GLN C 1 25 ? 67.607 62.594 -15.128 1.00 15.70 25 GLN B C 1
ATOM 2810 O O . GLN C 1 25 ? 68.190 62.533 -14.029 1.00 14.91 25 GLN B O 1
ATOM 2816 N N . GLN C 1 26 ? 66.338 62.966 -15.232 1.00 15.86 26 GLN B N 1
ATOM 2817 C CA . GLN C 1 26 ? 65.599 63.448 -14.087 1.00 16.44 26 GLN B CA 1
ATOM 2818 C C . GLN C 1 26 ? 65.150 62.311 -13.176 1.00 16.05 26 GLN B C 1
ATOM 2819 O O . GLN C 1 26 ? 64.511 61.357 -13.619 1.00 16.48 26 GLN B O 1
ATOM 2825 N N . GLN C 1 27 ? 65.556 62.420 -11.912 1.00 14.00 27 GLN B N 1
ATOM 2826 C CA . GLN C 1 27 ? 65.139 61.522 -10.854 1.00 13.80 27 GLN B CA 1
ATOM 2827 C C . GLN C 1 27 ? 64.295 62.324 -9.882 1.00 13.89 27 GLN B C 1
ATOM 2828 O O . GLN C 1 27 ? 64.574 63.476 -9.607 1.00 15.45 27 GLN B O 1
ATOM 2834 N N . THR C 1 28 ? 63.242 61.695 -9.344 1.00 12.69 28 THR B N 1
ATOM 2835 C CA . THR C 1 28 ? 62.495 62.301 -8.245 1.00 12.98 28 THR B CA 1
ATOM 2836 C C . THR C 1 28 ? 62.802 61.453 -7.022 1.00 11.26 28 THR B C 1
ATOM 2837 O O . THR C 1 28 ? 62.507 60.272 -6.985 1.00 11.87 28 THR B O 1
ATOM 2841 N N . VAL C 1 29 ? 63.498 62.083 -6.077 1.00 10.30 29 VAL B N 1
ATOM 2842 C CA . VAL C 1 29 ? 64.136 61.371 -4.977 1.00 10.22 29 VAL B CA 1
ATOM 2843 C C . VAL C 1 29 ? 63.807 62.029 -3.661 1.00 9.68 29 VAL B C 1
ATOM 2844 O O . VAL C 1 29 ? 63.628 63.223 -3.554 1.00 10.16 29 VAL B O 1
ATOM 2848 N N . ILE C 1 30 ? 63.814 61.192 -2.626 1.00 9.33 30 ILE B N 1
ATOM 2849 C CA . ILE C 1 30 ? 63.481 61.637 -1.285 1.00 9.64 30 ILE B CA 1
ATOM 2850 C C . ILE C 1 30 ? 64.622 62.465 -0.716 1.00 9.26 30 ILE B C 1
ATOM 2851 O O . ILE C 1 30 ? 65.775 62.085 -0.817 1.00 9.22 30 ILE B O 1
ATOM 2856 N N . ILE C 1 31 ? 64.298 63.596 -0.154 1.00 8.80 31 ILE B N 1
ATOM 2857 C CA . ILE C 1 31 ? 65.272 64.443 0.502 1.00 9.82 31 ILE B CA 1
ATOM 2858 C C . ILE C 1 31 ? 65.337 64.015 1.951 1.00 8.97 31 ILE B C 1
ATOM 2859 O O . ILE C 1 31 ? 64.367 64.152 2.688 1.00 9.48 31 ILE B O 1
ATOM 2864 N N . ASP C 1 32 ? 66.511 63.482 2.326 1.00 8.08 32 ASP B N 1
ATOM 2865 C CA . ASP C 1 32 ? 66.632 62.693 3.530 1.00 7.47 32 ASP B CA 1
ATOM 2866 C C . ASP C 1 32 ? 67.756 63.197 4.427 1.00 7.07 32 ASP B C 1
ATOM 2867 O O . ASP C 1 32 ? 68.922 62.913 4.183 1.00 7.26 32 ASP B O 1
ATOM 2872 N N . THR C 1 33 ? 67.392 63.897 5.484 1.00 7.17 33 THR B N 1
ATOM 2873 C CA . THR C 1 33 ? 68.397 64.308 6.494 1.00 7.38 33 THR B CA 1
ATOM 2874 C C . THR C 1 33 ? 68.819 63.160 7.378 1.00 7.71 33 THR B C 1
ATOM 2875 O O . THR C 1 33 ? 69.762 63.332 8.166 1.00 8.79 33 THR B O 1
ATOM 2879 N N . GLY C 1 34 ? 68.162 62.005 7.272 1.00 7.18 34 GLY B N 1
ATOM 2880 C CA . GLY C 1 34 ? 68.473 60.830 8.056 1.00 7.37 34 GLY B CA 1
ATOM 2881 C C . GLY C 1 34 ? 69.398 59.831 7.433 1.00 7.30 34 GLY B C 1
ATOM 2882 O O . GLY C 1 34 ? 69.647 58.765 8.040 1.00 8.69 34 GLY B O 1
ATOM 2883 N N . SER C 1 35 ? 69.902 60.102 6.229 1.00 6.89 35 SER B N 1
ATOM 2884 C CA . SER C 1 35 ? 70.922 59.279 5.611 1.00 7.08 35 SER B CA 1
ATOM 2885 C C . SER C 1 35 ? 71.830 60.207 4.846 1.00 6.71 35 SER B C 1
ATOM 2886 O O . SER C 1 35 ? 71.578 61.415 4.782 1.00 6.53 35 SER B O 1
ATOM 2889 N N . SER C 1 36 ? 72.912 59.662 4.323 1.00 6.36 36 SER B N 1
ATOM 2890 C CA . SER C 1 36 ? 74.006 60.481 3.811 1.00 6.90 36 SER B CA 1
ATOM 2891 C C . SER C 1 36 ? 74.443 60.099 2.417 1.00 6.90 36 SER B C 1
ATOM 2892 O O . SER C 1 36 ? 75.378 60.733 1.870 1.00 7.98 36 SER B O 1
ATOM 2895 N N . ASP C 1 37 ? 73.824 59.107 1.793 1.00 7.16 37 ASP B N 1
ATOM 2896 C CA . ASP C 1 37 ? 74.185 58.644 0.466 1.00 7.09 37 ASP B CA 1
ATOM 2897 C C . ASP C 1 37 ? 73.074 58.970 -0.514 1.00 7.32 37 ASP B C 1
ATOM 2898 O O . ASP C 1 37 ? 71.890 58.877 -0.191 1.00 7.43 37 ASP B O 1
ATOM 2903 N N . PHE C 1 38 ? 73.467 59.382 -1.722 1.00 7.45 38 PHE B N 1
ATOM 2904 C CA . PHE C 1 38 ? 72.549 59.625 -2.823 1.00 7.80 38 PHE B CA 1
ATOM 2905 C C . PHE C 1 38 ? 72.584 58.419 -3.726 1.00 8.03 38 PHE B C 1
ATOM 2906 O O . PHE C 1 38 ? 73.633 58.051 -4.286 1.00 8.45 38 PHE B O 1
ATOM 2914 N N . TRP C 1 39 ? 71.450 57.731 -3.839 1.00 8.64 39 TRP B N 1
ATOM 2915 C CA . TRP C 1 39 ? 71.328 56.634 -4.782 1.00 8.30 39 TRP B CA 1
ATOM 2916 C C . TRP C 1 39 ? 70.140 56.828 -5.711 1.00 9.12 39 TRP B C 1
ATOM 2917 O O . TRP C 1 39 ? 69.159 57.475 -5.350 1.00 9.01 39 TRP B O 1
ATOM 2928 N N . VAL C 1 40 ? 70.291 56.237 -6.907 1.00 9.12 40 VAL B N 1
ATOM 2929 C CA . VAL C 1 40 ? 69.284 56.343 -7.957 1.00 10.04 40 VAL B CA 1
ATOM 2930 C C . VAL C 1 40 ? 68.913 54.957 -8.408 1.00 9.90 40 VAL B C 1
ATOM 2931 O O . VAL C 1 40 ? 69.665 53.997 -8.286 1.00 10.92 40 VAL B O 1
ATOM 2935 N N . VAL C 1 41 ? 67.669 54.851 -8.904 1.00 11.20 41 VAL B N 1
ATOM 2936 C CA . VAL C 1 41 ? 67.133 53.594 -9.392 1.00 12.22 41 VAL B CA 1
ATOM 2937 C C . VAL C 1 41 ? 67.667 53.358 -10.810 1.00 12.47 41 VAL B C 1
ATOM 2938 O O . VAL C 1 41 ? 67.335 54.135 -11.710 1.00 12.91 41 VAL B O 1
ATOM 2942 N N . ASP C 1 42 ? 68.443 52.307 -10.992 1.00 12.58 42 ASP B N 1
ATOM 2943 C CA . ASP C 1 42 ? 68.938 51.934 -12.327 1.00 14.25 42 ASP B CA 1
ATOM 2944 C C . ASP C 1 42 ? 67.747 51.569 -13.210 1.00 15.57 42 ASP B C 1
ATOM 2945 O O . ASP C 1 42 ? 66.779 50.946 -12.752 1.00 15.54 42 ASP B O 1
ATOM 2950 N N . SER C 1 43 ? 67.795 51.989 -14.466 1.00 15.36 43 SER B N 1
ATOM 2951 C CA A SER C 1 43 ? 66.700 51.691 -15.395 0.50 16.34 43 SER B CA 1
ATOM 2952 C CA B SER C 1 43 ? 66.696 51.694 -15.387 0.50 16.49 43 SER B CA 1
ATOM 2953 C C . SER C 1 43 ? 66.450 50.199 -15.510 1.00 17.12 43 SER B C 1
ATOM 2954 O O . SER C 1 43 ? 65.309 49.776 -15.790 1.00 19.02 43 SER B O 1
ATOM 2959 N N . ASN C 1 44 ? 67.480 49.394 -15.299 1.00 18.19 44 ASN B N 1
ATOM 2960 C CA . ASN C 1 44 ? 67.353 47.934 -15.309 1.00 21.04 44 ASN B CA 1
ATOM 2961 C C . ASN C 1 44 ? 67.249 47.299 -13.918 1.00 20.37 44 ASN B C 1
ATOM 2962 O O . ASN C 1 44 ? 67.449 46.100 -13.783 1.00 20.20 44 ASN B O 1
ATOM 2967 N N . ALA C 1 45 ? 66.889 48.093 -12.901 1.00 19.79 45 ALA B N 1
ATOM 2968 C CA . ALA C 1 45 ? 66.775 47.591 -11.538 1.00 19.46 45 ALA B CA 1
ATOM 2969 C C . ALA C 1 45 ? 65.681 46.534 -11.443 1.00 20.34 45 ALA B C 1
ATOM 2970 O O . ALA C 1 45 ? 64.673 46.600 -12.153 1.00 21.28 45 ALA B O 1
ATOM 2972 N N . GLN C 1 46 ? 65.910 45.562 -10.575 1.00 21.36 46 GLN B N 1
ATOM 2973 C CA . GLN C 1 46 ? 64.911 44.584 -10.225 1.00 23.21 46 GLN B CA 1
ATOM 2974 C C . GLN C 1 46 ? 64.308 45.104 -8.945 1.00 22.77 46 GLN B C 1
ATOM 2975 O O . GLN C 1 46 ? 64.967 45.043 -7.883 1.00 21.31 46 GLN B O 1
ATOM 2981 N N . CYS C 1 47 ? 63.102 45.658 -9.024 1.00 23.17 47 CYS B N 1
ATOM 2982 C CA . CYS C 1 47 ? 62.385 46.060 -7.813 1.00 23.80 47 CYS B CA 1
ATOM 2983 C C . CYS C 1 47 ? 62.027 44.813 -6.975 1.00 27.13 47 CYS B C 1
ATOM 2984 O O . CYS C 1 47 ? 61.965 43.685 -7.494 1.00 26.76 47 CYS B O 1
ATOM 2987 N N . GLY C 1 48 ? 61.785 45.018 -5.681 1.00 26.96 48 GLY B N 1
ATOM 2988 C CA . GLY C 1 48 ? 61.307 43.932 -4.809 1.00 28.86 48 GLY B CA 1
ATOM 2989 C C . GLY C 1 48 ? 59.841 43.655 -5.109 1.00 30.73 48 GLY B C 1
ATOM 2990 O O . GLY C 1 48 ? 59.188 44.440 -5.793 1.00 28.92 48 GLY B O 1
ATOM 2991 N N . LYS C 1 49 ? 59.322 42.546 -4.581 1.00 34.01 49 LYS B N 1
ATOM 2992 C CA . LYS C 1 49 ? 57.921 42.149 -4.813 1.00 34.68 49 LYS B CA 1
ATOM 2993 C C . LYS C 1 49 ? 56.973 43.235 -4.368 1.00 34.94 49 LYS B C 1
ATOM 2994 O O . LYS C 1 49 ? 57.114 43.760 -3.264 1.00 36.65 49 LYS B O 1
ATOM 2996 N N . GLY C 1 50 ? 56.030 43.589 -5.236 1.00 32.49 50 GLY B N 1
ATOM 2997 C CA . GLY C 1 50 ? 55.051 44.634 -4.964 1.00 33.73 50 GLY B CA 1
ATOM 2998 C C . GLY C 1 50 ? 55.528 46.061 -5.170 1.00 33.79 50 GLY B C 1
ATOM 2999 O O . GLY C 1 50 ? 54.716 47.000 -5.179 1.00 38.45 50 GLY B O 1
ATOM 3000 N N . VAL C 1 51 ? 56.831 46.252 -5.373 1.00 31.50 51 VAL B N 1
ATOM 3001 C CA . VAL C 1 51 ? 57.403 47.595 -5.323 1.00 28.58 51 VAL B CA 1
ATOM 3002 C C . VAL C 1 51 ? 57.460 48.179 -6.738 1.00 25.44 51 VAL B C 1
ATOM 3003 O O . VAL C 1 51 ? 58.080 47.609 -7.625 1.00 26.50 51 VAL B O 1
ATOM 3007 N N . ASP C 1 52 ? 56.766 49.292 -6.909 1.00 23.60 52 ASP B N 1
ATOM 3008 C CA . ASP C 1 52 ? 56.807 50.131 -8.098 0.50 22.40 52 ASP B CA 1
ATOM 3009 C C . ASP C 1 52 ? 57.988 51.143 -8.020 1.00 22.60 52 ASP B C 1
ATOM 3010 O O . ASP C 1 52 ? 57.752 52.360 -7.954 1.00 24.05 52 ASP B O 1
ATOM 3015 N N . CYS C 1 53 ? 59.222 50.626 -8.112 1.00 20.64 53 CYS B N 1
ATOM 3016 C CA . CYS C 1 53 ? 60.447 51.436 -7.859 1.00 19.52 53 CYS B CA 1
ATOM 3017 C C . CYS C 1 53 ? 60.902 52.305 -9.032 1.00 21.55 53 CYS B C 1
ATOM 3018 O O . CYS C 1 53 ? 61.791 53.139 -8.849 1.00 22.19 53 CYS B O 1
ATOM 3021 N N . LYS C 1 54 ? 60.279 52.187 -10.207 1.00 22.14 54 LYS B N 1
ATOM 3022 C CA . LYS C 1 54 ? 60.740 52.976 -11.363 1.00 23.14 54 LYS B CA 1
ATOM 3023 C C . LYS C 1 54 ? 59.825 54.104 -11.777 1.00 22.78 54 LYS B C 1
ATOM 3024 O O . LYS C 1 54 ? 60.079 54.767 -12.778 1.00 29.13 54 LYS B O 1
ATOM 3030 N N . SER C 1 55 ? 58.775 54.375 -11.018 1.00 22.24 55 SER B N 1
ATOM 3031 C CA . SER C 1 55 ? 57.803 55.360 -11.456 1.00 22.31 55 SER B CA 1
ATOM 3032 C C . SER C 1 55 ? 58.182 56.787 -11.053 1.00 21.67 55 SER B C 1
ATOM 3033 O O . SER C 1 55 ? 57.525 57.744 -11.448 1.00 22.12 55 SER B O 1
ATOM 3036 N N . SER C 1 56 ? 59.299 56.932 -10.322 1.00 18.37 56 SER B N 1
ATOM 3037 C CA . SER C 1 56 ? 59.852 58.245 -9.983 1.00 18.23 56 SER B CA 1
ATOM 3038 C C . SER C 1 56 ? 61.174 58.530 -10.688 1.00 17.36 56 SER B C 1
ATOM 3039 O O . SER C 1 56 ? 62.012 59.286 -10.172 1.00 18.86 56 SER B O 1
ATOM 3042 N N . GLY C 1 57 ? 61.349 57.984 -11.884 1.00 15.48 57 GLY B N 1
ATOM 3043 C CA . GLY C 1 57 ? 62.552 58.211 -12.687 1.00 15.88 57 GLY B CA 1
ATOM 3044 C C . GLY C 1 57 ? 63.529 57.100 -12.512 1.00 15.80 57 GLY B C 1
ATOM 3045 O O . GLY C 1 57 ? 63.562 56.440 -11.462 1.00 17.37 57 GLY B O 1
ATOM 3046 N N . THR C 1 58 ? 64.336 56.875 -13.542 1.00 15.08 58 THR B N 1
ATOM 3047 C CA . THR C 1 58 ? 65.431 55.931 -13.479 1.00 16.03 58 THR B CA 1
ATOM 3048 C C . THR C 1 58 ? 66.672 56.510 -14.122 1.00 15.69 58 THR B C 1
ATOM 3049 O O . THR C 1 58 ? 66.599 57.488 -14.865 1.00 16.12 58 THR B O 1
ATOM 3053 N N . PHE C 1 59 ? 67.781 55.860 -13.828 1.00 15.07 59 PHE B N 1
ATOM 3054 C CA . PHE C 1 59 ? 69.048 56.293 -14.294 1.00 14.17 59 PHE B CA 1
ATOM 3055 C C . PHE C 1 59 ? 69.654 55.199 -15.116 1.00 14.80 59 PHE B C 1
ATOM 3056 O O . PHE C 1 59 ? 69.702 54.038 -14.719 1.00 15.77 59 PHE B O 1
ATOM 3064 N N . THR C 1 60 ? 70.134 55.597 -16.301 1.00 16.65 60 THR B N 1
ATOM 3065 C CA . THR C 1 60 ? 70.836 54.716 -17.192 1.00 17.28 60 THR B CA 1
ATOM 3066 C C . THR C 1 60 ? 72.291 55.204 -17.284 1.00 17.23 60 THR B C 1
ATOM 3067 O O . THR C 1 60 ? 72.551 56.196 -17.982 1.00 17.04 60 THR B O 1
ATOM 3071 N N . PRO C 1 61 ? 73.204 54.545 -16.556 1.00 18.01 61 PRO B N 1
ATOM 3072 C CA . PRO C 1 61 ? 74.613 54.940 -16.552 1.00 17.74 61 PRO B CA 1
ATOM 3073 C C . PRO C 1 61 ? 75.232 55.015 -17.945 1.00 19.29 61 PRO B C 1
ATOM 3074 O O . PRO C 1 61 ? 75.968 55.955 -18.227 1.00 17.99 61 PRO B O 1
ATOM 3078 N N . SER C 1 62 ? 74.850 54.093 -18.827 1.00 20.96 62 SER B N 1
ATOM 3079 C CA . SER C 1 62 ? 75.383 54.019 -20.213 1.00 21.56 62 SER B CA 1
ATOM 3080 C C . SER C 1 62 ? 75.101 55.228 -21.085 1.00 21.06 62 SER B C 1
ATOM 3081 O O . SER C 1 62 ? 75.856 55.489 -22.044 1.00 24.05 62 SER B O 1
ATOM 3084 N N . SER C 1 63 ? 74.029 55.958 -20.831 1.00 20.40 63 SER B N 1
ATOM 3085 C CA . SER C 1 63 ? 73.691 57.125 -21.629 1.00 21.84 63 SER B CA 1
ATOM 3086 C C . SER C 1 63 ? 74.290 58.421 -21.081 1.00 20.51 63 SER B C 1
ATOM 3087 O O . SER C 1 63 ? 74.065 59.488 -21.632 1.00 21.34 63 SER B O 1
ATOM 3090 N N . SER C 1 64 ? 75.033 58.346 -19.958 1.00 18.18 64 SER B N 1
ATOM 3091 C CA . SER C 1 64 ? 75.727 59.501 -19.420 1.00 17.40 64 SER B CA 1
ATOM 3092 C C . SER C 1 64 ? 77.199 59.377 -19.737 1.00 16.59 64 SER B C 1
ATOM 3093 O O . SER C 1 64 ? 77.859 58.457 -19.273 1.00 17.47 64 SER B O 1
ATOM 3096 N N . SER C 1 65 ? 77.724 60.309 -20.538 1.00 17.54 65 SER B N 1
ATOM 3097 C CA . SER C 1 65 ? 79.126 60.200 -20.957 1.00 17.79 65 SER B CA 1
ATOM 3098 C C . SER C 1 65 ? 80.075 60.409 -19.780 1.00 16.91 65 SER B C 1
ATOM 3099 O O . SER C 1 65 ? 81.239 60.014 -19.824 1.00 16.84 65 SER B O 1
ATOM 3102 N N . SER C 1 66 ? 79.545 61.002 -18.709 1.00 15.89 66 SER B N 1
ATOM 3103 C CA . SER C 1 66 ? 80.354 61.370 -17.545 1.00 15.04 66 SER B CA 1
ATOM 3104 C C . SER C 1 66 ? 80.348 60.385 -16.388 1.00 15.37 66 SER B C 1
ATOM 3105 O O . SER C 1 66 ? 81.105 60.542 -15.437 1.00 14.10 66 SER B O 1
ATOM 3108 N N . TYR C 1 67 ? 79.526 59.353 -16.471 1.00 14.61 67 TYR B N 1
ATOM 3109 C CA . TYR C 1 67 ? 79.429 58.368 -15.412 1.00 15.36 67 TYR B CA 1
ATOM 3110 C C . TYR C 1 67 ? 80.745 57.636 -15.273 1.00 15.88 67 TYR B C 1
ATOM 3111 O O . TYR C 1 67 ? 81.319 57.168 -16.274 1.00 16.75 67 TYR B O 1
ATOM 3120 N N . LYS C 1 68 ? 81.227 57.493 -14.039 1.00 14.22 68 LYS B N 1
ATOM 3121 C CA . LYS C 1 68 ? 82.369 56.652 -13.723 1.00 15.79 68 LYS B CA 1
ATOM 3122 C C . LYS C 1 68 ? 81.951 55.563 -12.749 1.00 15.69 68 LYS B C 1
ATOM 3123 O O . LYS C 1 68 ? 81.404 55.860 -11.710 1.00 15.94 68 LYS B O 1
ATOM 3129 N N . ASN C 1 69 ? 82.179 54.310 -13.095 1.00 14.60 69 ASN B N 1
ATOM 3130 C CA . ASN C 1 69 ? 81.925 53.171 -12.219 1.00 14.86 69 ASN B CA 1
ATOM 3131 C C . ASN C 1 69 ? 83.094 53.018 -11.247 1.00 15.02 69 ASN B C 1
ATOM 3132 O O . ASN C 1 69 ? 84.234 52.860 -11.671 1.00 15.52 69 ASN B O 1
ATOM 3137 N N . LEU C 1 70 ? 82.824 52.987 -9.945 1.00 13.64 70 LEU B N 1
ATOM 3138 C CA . LEU C 1 70 ? 83.863 52.803 -8.969 1.00 13.62 70 LEU B CA 1
ATOM 3139 C C . LEU C 1 70 ? 84.122 51.352 -8.633 1.00 14.10 70 LEU B C 1
ATOM 3140 O O . LEU C 1 70 ? 85.083 51.084 -7.956 1.00 15.55 70 LEU B O 1
ATOM 3145 N N . GLY C 1 71 ? 83.308 50.420 -9.118 1.00 15.07 71 GLY B N 1
ATOM 3146 C CA . GLY C 1 71 ? 83.624 48.996 -8.990 1.00 15.88 71 GLY B CA 1
ATOM 3147 C C . GLY C 1 71 ? 83.497 48.381 -7.612 1.00 15.62 71 GLY B C 1
ATOM 3148 O O . GLY C 1 71 ? 84.116 47.353 -7.323 1.00 17.61 71 GLY B O 1
ATOM 3149 N N . ALA C 1 72 ? 82.677 49.007 -6.767 1.00 14.11 72 ALA B N 1
ATOM 3150 C CA . ALA C 1 72 ? 82.473 48.592 -5.382 1.00 13.29 72 ALA B CA 1
ATOM 3151 C C . ALA C 1 72 ? 80.995 48.531 -5.102 1.00 11.57 72 ALA B C 1
ATOM 3152 O O . ALA C 1 72 ? 80.224 49.282 -5.677 1.00 11.58 72 ALA B O 1
ATOM 3154 N N . ALA C 1 73 ? 80.614 47.580 -4.259 1.00 11.10 73 ALA B N 1
ATOM 3155 C CA . ALA C 1 73 ? 79.216 47.344 -3.890 1.00 10.23 73 ALA B CA 1
ATOM 3156 C C . ALA C 1 73 ? 78.689 48.438 -2.960 1.00 9.32 73 ALA B C 1
ATOM 3157 O O . ALA C 1 73 ? 79.403 48.900 -2.072 1.00 10.38 73 ALA B O 1
ATOM 3159 N N . PHE C 1 74 ? 77.461 48.808 -3.204 1.00 9.02 74 PHE B N 1
ATOM 3160 C CA . PHE C 1 74 ? 76.696 49.665 -2.295 1.00 9.64 74 PHE B CA 1
ATOM 3161 C C . PHE C 1 74 ? 75.607 48.848 -1.687 1.00 10.76 74 PHE B C 1
ATOM 3162 O O . PHE C 1 74 ? 74.904 48.142 -2.396 1.00 9.94 74 PHE B O 1
ATOM 3170 N N . THR C 1 75 ? 75.390 48.984 -0.388 1.00 9.74 75 THR B N 1
ATOM 3171 C CA . THR C 1 75 ? 74.297 48.303 0.258 1.00 11.19 75 THR B CA 1
ATOM 3172 C C . THR C 1 75 ? 73.885 49.138 1.461 1.00 10.00 75 THR B C 1
ATOM 3173 O O . THR C 1 75 ? 74.748 49.594 2.228 1.00 11.13 75 THR B O 1
ATOM 3177 N N . ILE C 1 76 ? 72.578 49.377 1.600 1.00 9.79 76 ILE B N 1
ATOM 3178 C CA . ILE C 1 76 ? 72.043 50.187 2.679 1.00 9.67 76 ILE B CA 1
ATOM 3179 C C . ILE C 1 76 ? 70.753 49.545 3.170 1.00 10.43 76 ILE B C 1
ATOM 3180 O O . ILE C 1 76 ? 70.023 48.929 2.407 1.00 10.03 76 ILE B O 1
ATOM 3185 N N . ARG C 1 77 ? 70.491 49.668 4.468 1.00 11.10 77 ARG B N 1
ATOM 3186 C CA . ARG C 1 77 ? 69.239 49.242 5.047 1.00 11.98 77 ARG B CA 1
ATOM 3187 C C . ARG C 1 77 ? 68.685 50.392 5.846 1.00 11.76 77 ARG B C 1
ATOM 3188 O O . ARG C 1 77 ? 69.418 51.006 6.608 1.00 14.00 77 ARG B O 1
ATOM 3196 N N . TYR C 1 78 ? 67.421 50.664 5.643 1.00 12.12 78 TYR B N 1
ATOM 3197 C CA . TYR C 1 78 ? 66.766 51.791 6.296 1.00 13.34 78 TYR B CA 1
ATOM 3198 C C . TYR C 1 78 ? 65.968 51.292 7.485 1.00 16.34 78 TYR B C 1
ATOM 3199 O O . TYR C 1 78 ? 65.682 50.083 7.616 1.00 16.76 78 TYR B O 1
ATOM 3208 N N . GLY C 1 79 ? 65.602 52.237 8.343 1.00 16.29 79 GLY B N 1
ATOM 3209 C CA . GLY C 1 79 ? 64.867 51.922 9.579 1.00 18.02 79 GLY B CA 1
ATOM 3210 C C . GLY C 1 79 ? 63.559 51.179 9.402 1.00 17.79 79 GLY B C 1
ATOM 3211 O O . GLY C 1 79 ? 63.150 50.440 10.334 1.00 22.59 79 GLY B O 1
ATOM 3212 N N . ASP C 1 80 ? 62.876 51.340 8.280 1.00 16.17 80 ASP B N 1
ATOM 3213 C CA . ASP C 1 80 ? 61.593 50.674 8.026 1.00 17.33 80 ASP B CA 1
ATOM 3214 C C . ASP C 1 80 ? 61.757 49.240 7.428 1.00 18.08 80 ASP B C 1
ATOM 3215 O O . ASP C 1 80 ? 60.770 48.589 7.108 1.00 19.58 80 ASP B O 1
ATOM 3220 N N . GLY C 1 81 ? 63.012 48.808 7.230 1.00 17.80 81 GLY B N 1
ATOM 3221 C CA . GLY C 1 81 ? 63.302 47.457 6.720 1.00 17.58 81 GLY B CA 1
ATOM 3222 C C . GLY C 1 81 ? 63.558 47.420 5.240 1.00 17.27 81 GLY B C 1
ATOM 3223 O O . GLY C 1 81 ? 63.980 46.374 4.709 1.00 16.25 81 GLY B O 1
ATOM 3224 N N . SER C 1 82 ? 63.317 48.524 4.538 1.00 16.19 82 SER B N 1
ATOM 3225 C CA . SER C 1 82 ? 63.559 48.511 3.119 1.00 15.12 82 SER B CA 1
ATOM 3226 C C . SER C 1 82 ? 65.075 48.650 2.901 1.00 13.29 82 SER B C 1
ATOM 3227 O O . SER C 1 82 ? 65.816 49.089 3.754 1.00 12.78 82 SER B O 1
ATOM 3230 N N . THR C 1 83 ? 65.500 48.170 1.751 1.00 11.82 83 THR B N 1
ATOM 3231 C CA . THR C 1 83 ? 66.918 48.092 1.429 1.00 11.38 83 THR B CA 1
ATOM 3232 C C . THR C 1 83 ? 67.159 48.447 -0.008 1.00 11.15 83 THR B C 1
ATOM 3233 O O . THR C 1 83 ? 66.259 48.366 -0.822 1.00 11.59 83 THR B O 1
ATOM 3237 N N . SER C 1 84 ? 68.411 48.805 -0.318 1.00 9.79 84 SER B N 1
ATOM 3238 C CA . SER C 1 84 ? 68.861 49.019 -1.685 1.00 10.02 84 SER B CA 1
ATOM 3239 C C . SER C 1 84 ? 70.257 48.458 -1.804 1.00 9.59 84 SER B C 1
ATOM 3240 O O . SER C 1 84 ? 71.072 48.610 -0.881 1.00 9.85 84 SER B O 1
ATOM 3243 N N . GLN C 1 85 ? 70.533 47.814 -2.929 1.00 10.28 85 GLN B N 1
ATOM 3244 C CA . GLN C 1 85 ? 71.866 47.361 -3.258 1.00 10.28 85 GLN B CA 1
ATOM 3245 C C . GLN C 1 85 ? 72.222 47.771 -4.675 1.00 10.82 85 GLN B C 1
ATOM 3246 O O . GLN C 1 85 ? 71.383 47.816 -5.564 1.00 10.96 85 GLN B O 1
ATOM 3252 N N . GLY C 1 86 ? 73.501 48.021 -4.882 1.00 9.79 86 GLY B N 1
ATOM 3253 C CA . GLY C 1 86 ? 73.964 48.317 -6.228 1.00 10.55 86 GLY B CA 1
ATOM 3254 C C . GLY C 1 86 ? 75.442 48.501 -6.227 1.00 9.81 86 GLY B C 1
ATOM 3255 O O . GLY C 1 86 ? 76.180 47.765 -5.557 1.00 10.02 86 GLY B O 1
ATOM 3256 N N . THR C 1 87 ? 75.882 49.490 -6.989 1.00 9.91 87 THR B N 1
ATOM 3257 C CA . THR C 1 87 ? 77.306 49.772 -7.094 1.00 10.73 87 THR B CA 1
ATOM 3258 C C . THR C 1 87 ? 77.561 51.274 -6.997 1.00 10.80 87 THR B C 1
ATOM 3259 O O . THR C 1 87 ? 76.724 52.077 -7.345 1.00 11.39 87 THR B O 1
ATOM 3263 N N . TRP C 1 88 ? 78.741 51.620 -6.523 1.00 10.29 88 TRP B N 1
ATOM 3264 C CA . TRP C 1 88 ? 79.147 52.997 -6.414 1.00 10.76 88 TRP B CA 1
ATOM 3265 C C . TRP C 1 88 ? 79.635 53.526 -7.763 1.00 10.57 88 TRP B C 1
ATOM 3266 O O . TRP C 1 88 ? 80.299 52.804 -8.541 1.00 11.45 88 TRP B O 1
ATOM 3277 N N . GLY C 1 89 ? 79.359 54.795 -8.006 1.00 10.56 89 GLY B N 1
ATOM 3278 C CA . GLY C 1 89 ? 79.856 55.490 -9.179 1.00 11.58 89 GLY B CA 1
ATOM 3279 C C . GLY C 1 89 ? 79.954 56.963 -8.920 1.00 11.47 89 GLY B C 1
ATOM 3280 O O . GLY C 1 89 ? 79.688 57.427 -7.811 1.00 11.18 89 GLY B O 1
ATOM 3281 N N . LYS C 1 90 ? 80.312 57.710 -9.952 1.00 11.76 90 LYS B N 1
ATOM 3282 C CA . LYS C 1 90 ? 80.351 59.156 -9.890 1.00 11.81 90 LYS B CA 1
ATOM 3283 C C . LYS C 1 90 ? 79.727 59.753 -11.107 1.00 12.07 90 LYS B C 1
ATOM 3284 O O . LYS C 1 90 ? 79.890 59.204 -12.191 1.00 12.70 90 LYS B O 1
ATOM 3290 N N . ASP C 1 91 ? 79.030 60.855 -10.939 1.00 11.36 91 ASP B N 1
ATOM 3291 C CA . ASP C 1 91 ? 78.474 61.550 -12.066 1.00 11.54 91 ASP B CA 1
ATOM 3292 C C . ASP C 1 91 ? 78.123 62.957 -11.685 1.00 11.37 91 ASP B C 1
ATOM 3293 O O . ASP C 1 91 ? 78.218 63.395 -10.518 1.00 11.62 91 ASP B O 1
ATOM 3298 N N . THR C 1 92 ? 77.714 63.729 -12.694 1.00 11.95 92 THR B N 1
ATOM 3299 C CA . THR C 1 92 ? 77.236 65.058 -12.477 1.00 12.44 92 THR B CA 1
ATOM 3300 C C . THR C 1 92 ? 75.848 65.019 -11.861 1.00 11.77 92 THR B C 1
ATOM 3301 O O . THR C 1 92 ? 75.008 64.268 -12.324 1.00 12.73 92 THR B O 1
ATOM 3305 N N . VAL C 1 93 ? 75.632 65.862 -10.878 1.00 11.51 93 VAL B N 1
ATOM 3306 C CA . VAL C 1 93 ? 74.338 65.987 -10.223 1.00 11.83 93 VAL B CA 1
ATOM 3307 C C . VAL C 1 93 ? 73.927 67.427 -10.343 1.00 11.08 93 VAL B C 1
ATOM 3308 O O . VAL C 1 93 ? 74.703 68.343 -10.046 1.00 12.06 93 VAL B O 1
ATOM 3312 N N . THR C 1 94 ? 72.686 67.633 -10.792 1.00 11.96 94 THR B N 1
ATOM 3313 C CA . THR C 1 94 ? 72.160 68.975 -10.994 1.00 12.60 94 THR B CA 1
ATOM 3314 C C . THR C 1 94 ? 70.896 69.210 -10.147 1.00 12.85 94 THR B C 1
ATOM 3315 O O . THR C 1 94 ? 69.928 68.431 -10.259 1.00 13.78 94 THR B O 1
ATOM 3319 N N . ILE C 1 95 ? 70.920 70.273 -9.369 1.00 13.37 95 ILE B N 1
ATOM 3320 C CA 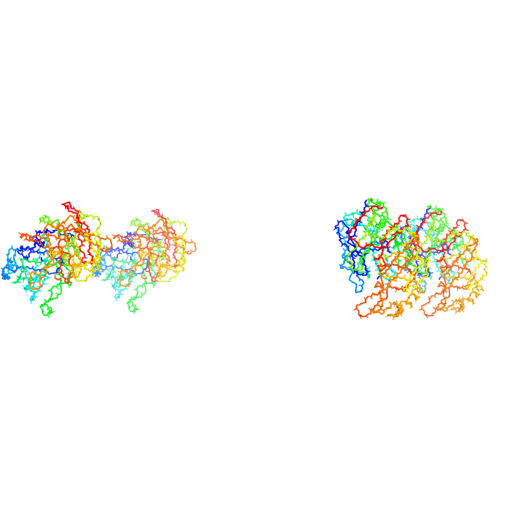. ILE C 1 95 ? 69.899 70.576 -8.384 1.00 14.97 95 ILE B CA 1
ATOM 3321 C C . ILE C 1 95 ? 69.415 71.980 -8.710 1.00 15.13 95 ILE B C 1
ATOM 3322 O O . ILE C 1 95 ? 70.175 72.951 -8.612 1.00 14.05 95 ILE B O 1
ATOM 3327 N N . ASN C 1 96 ? 68.173 72.081 -9.180 1.00 16.52 96 ASN B N 1
ATOM 3328 C CA . ASN C 1 96 ? 67.594 73.358 -9.621 1.00 17.64 96 ASN B CA 1
ATOM 3329 C C . ASN C 1 96 ? 68.582 74.206 -10.446 1.00 16.90 96 ASN B C 1
ATOM 3330 O O . ASN C 1 96 ? 68.854 75.361 -10.104 1.00 18.29 96 ASN B O 1
ATOM 3335 N N . GLY C 1 97 ? 69.143 73.585 -11.477 1.00 16.25 97 GLY B N 1
ATOM 3336 C CA . GLY C 1 97 ? 70.025 74.316 -12.399 1.00 17.48 97 GLY B CA 1
ATOM 3337 C C . GLY C 1 97 ? 71.490 74.402 -12.021 1.00 18.57 97 GLY B C 1
ATOM 3338 O O . GLY C 1 97 ? 72.309 74.829 -12.840 1.00 19.28 97 GLY B O 1
ATOM 3339 N N . VAL C 1 98 ? 71.841 74.007 -10.796 1.00 16.25 98 VAL B N 1
ATOM 3340 C CA . VAL C 1 98 ? 73.209 74.055 -10.312 1.00 15.27 98 VAL B CA 1
ATOM 3341 C C . VAL C 1 98 ? 73.820 72.668 -10.405 1.00 15.34 98 VAL B C 1
ATOM 3342 O O . VAL C 1 98 ? 73.293 71.711 -9.823 1.00 15.32 98 VAL B O 1
ATOM 3346 N N . SER C 1 99 ? 74.944 72.545 -11.105 1.00 14.55 99 SER B N 1
ATOM 3347 C CA . SER C 1 99 ? 75.586 71.251 -11.329 1.00 13.85 99 SER B CA 1
ATOM 3348 C C . SER C 1 99 ? 76.839 71.125 -10.493 1.00 13.27 99 SER B C 1
ATOM 3349 O O . SER C 1 99 ? 77.647 72.054 -10.413 1.00 13.92 99 SER B O 1
ATOM 3352 N N . ILE C 1 100 ? 77.003 69.947 -9.904 1.00 11.83 100 ILE B N 1
ATOM 3353 C CA . ILE C 1 100 ? 78.248 69.549 -9.259 1.00 11.40 100 ILE B CA 1
ATOM 3354 C C . ILE C 1 100 ? 78.775 68.361 -10.031 1.00 11.84 100 ILE B C 1
ATOM 3355 O O . ILE C 1 100 ? 78.037 67.483 -10.448 1.00 12.78 100 ILE B O 1
ATOM 3360 N N . THR C 1 101 ? 80.088 68.350 -10.263 1.00 11.52 101 THR B N 1
ATOM 3361 C CA . THR C 1 101 ? 80.703 67.301 -11.046 1.00 11.98 101 THR B CA 1
ATOM 3362 C C . THR C 1 101 ? 81.360 66.262 -10.161 1.00 11.84 101 THR B C 1
ATOM 3363 O O . THR C 1 101 ? 81.778 66.553 -9.024 1.00 12.37 101 THR B O 1
ATOM 3367 N N . GLY C 1 102 ? 81.467 65.062 -10.684 1.00 11.27 102 GLY B N 1
ATOM 3368 C CA . GLY C 1 102 ? 82.199 64.010 -10.006 1.00 11.93 102 GLY B CA 1
ATOM 3369 C C . GLY C 1 102 ? 81.633 63.621 -8.652 1.00 11.87 102 GLY B C 1
ATOM 3370 O O . GLY C 1 102 ? 82.365 63.210 -7.783 1.00 12.05 102 GLY B O 1
ATOM 3371 N N . GLN C 1 103 ? 80.321 63.740 -8.490 1.00 10.73 103 GLN B N 1
ATOM 3372 C CA . GLN C 1 103 ? 79.667 63.407 -7.248 1.00 10.01 103 GLN B CA 1
ATOM 3373 C C . GLN C 1 103 ? 79.470 61.917 -7.161 1.00 9.90 103 GLN B C 1
ATOM 3374 O O . GLN C 1 103 ? 78.840 61.288 -8.010 1.00 9.67 103 GLN B O 1
ATOM 3380 N N . GLN C 1 104 ? 79.988 61.343 -6.096 1.00 9.21 104 GLN B N 1
ATOM 3381 C CA . GLN C 1 104 ? 79.783 59.966 -5.770 1.00 9.28 104 GLN B CA 1
ATOM 3382 C C . GLN C 1 104 ? 78.321 59.709 -5.389 1.00 8.94 104 GLN B C 1
ATOM 3383 O O . GLN C 1 104 ? 77.749 60.379 -4.545 1.00 8.27 104 GLN B O 1
ATOM 3389 N N . ILE C 1 105 ? 77.778 58.694 -6.042 1.00 9.01 105 ILE B N 1
ATOM 3390 C CA . ILE C 1 105 ? 76.377 58.231 -5.920 1.00 9.47 105 ILE B CA 1
ATOM 3391 C C . ILE C 1 105 ? 76.404 56.713 -6.012 1.00 9.93 105 ILE B C 1
ATOM 3392 O O . ILE C 1 105 ? 77.417 56.112 -6.320 1.00 10.81 105 ILE B O 1
ATOM 3397 N N . ALA C 1 106 ? 75.270 56.086 -5.729 1.00 8.97 106 ALA B N 1
ATOM 3398 C CA . ALA C 1 106 ? 75.095 54.694 -5.988 1.00 9.65 106 ALA B CA 1
ATOM 3399 C C . ALA C 1 106 ? 74.058 54.447 -7.069 1.00 9.59 106 ALA B C 1
ATOM 3400 O O . ALA C 1 106 ? 72.986 55.050 -7.056 1.00 9.86 106 ALA B O 1
ATOM 3402 N N . ASP C 1 107 ? 74.421 53.541 -7.977 1.00 10.32 107 ASP B N 1
ATOM 3403 C CA . ASP C 1 107 ? 73.512 53.057 -9.000 1.00 11.62 107 ASP B CA 1
ATOM 3404 C C . ASP C 1 107 ? 72.907 51.769 -8.473 1.00 10.71 107 ASP B C 1
ATOM 3405 O O . ASP C 1 107 ? 73.595 50.757 -8.331 1.00 11.78 107 ASP B O 1
ATOM 3410 N N . VAL C 1 108 ? 71.630 51.828 -8.121 1.00 10.88 108 VAL B N 1
ATOM 3411 C CA . VAL C 1 108 ? 70.976 50.713 -7.431 1.00 10.96 108 VAL B CA 1
ATOM 3412 C C . VAL C 1 108 ? 70.223 49.810 -8.403 1.00 11.60 108 VAL B C 1
ATOM 3413 O O . VAL C 1 108 ? 69.375 50.297 -9.169 1.00 12.39 108 VAL B O 1
ATOM 3417 N N . THR C 1 109 ? 70.500 48.514 -8.301 1.00 12.55 109 THR B N 1
ATOM 3418 C CA . THR C 1 109 ? 69.933 47.523 -9.208 1.00 14.62 109 THR B CA 1
ATOM 3419 C C . THR C 1 109 ? 68.976 46.573 -8.480 1.00 15.39 109 THR B C 1
ATOM 3420 O O . THR C 1 109 ? 68.355 45.718 -9.106 1.00 16.76 109 THR B O 1
ATOM 3424 N N . GLN C 1 110 ? 68.852 46.706 -7.156 1.00 14.41 110 GLN B N 1
ATOM 3425 C CA . GLN C 1 110 ? 67.898 45.946 -6.357 1.00 15.21 110 GLN B CA 1
ATOM 3426 C C . GLN C 1 110 ? 67.389 46.882 -5.301 1.00 14.59 110 GLN B C 1
ATOM 3427 O O . GLN C 1 110 ? 68.200 47.434 -4.558 1.00 14.09 110 GLN B O 1
ATOM 3433 N N . THR C 1 111 ? 66.079 47.026 -5.157 1.00 14.00 111 THR B N 1
ATOM 3434 C CA . THR C 1 111 ? 65.569 47.845 -4.086 1.00 14.47 111 THR B CA 1
ATOM 3435 C C . THR C 1 111 ? 64.158 47.516 -3.746 1.00 15.47 111 THR B C 1
ATOM 3436 O O . THR C 1 111 ? 63.365 47.181 -4.624 1.00 15.88 111 THR B O 1
ATOM 3440 N N . SER C 1 112 ? 63.852 47.613 -2.468 1.00 14.93 112 SER B N 1
ATOM 3441 C CA . SER C 1 112 ? 62.454 47.583 -2.038 1.00 14.87 112 SER B CA 1
ATOM 3442 C C . SER C 1 112 ? 61.919 48.951 -1.671 1.00 15.02 112 SER B C 1
ATOM 3443 O O . SER C 1 112 ? 60.807 49.059 -1.166 1.00 15.82 112 SER B O 1
ATOM 3446 N N . VAL C 1 113 ? 62.681 49.994 -1.989 1.00 14.89 113 VAL B N 1
ATOM 3447 C CA . VAL C 1 113 ? 62.263 51.382 -1.800 1.00 14.02 113 VAL B CA 1
ATOM 3448 C C . VAL C 1 113 ? 61.563 51.852 -3.083 1.00 14.61 113 VAL B C 1
ATOM 3449 O O . VAL C 1 113 ? 61.941 51.426 -4.166 1.00 15.79 113 VAL B O 1
ATOM 3453 N N . ASP C 1 114 ? 60.595 52.767 -2.931 1.00 16.01 114 ASP B N 1
ATOM 3454 C CA . ASP C 1 114 ? 59.766 53.258 -4.041 1.00 18.06 114 ASP B CA 1
ATOM 3455 C C . ASP C 1 114 ? 60.452 54.207 -4.993 1.00 16.45 114 ASP B C 1
ATOM 3456 O O . ASP C 1 114 ? 59.978 54.421 -6.112 1.00 17.82 114 ASP B O 1
ATOM 3461 N N . GLN C 1 115 ? 61.560 54.805 -4.572 1.00 13.73 115 GLN B N 1
ATOM 3462 C CA . GLN C 1 115 ? 62.245 55.774 -5.397 1.00 12.70 115 GLN B CA 1
ATOM 3463 C C . GLN C 1 115 ? 63.607 55.992 -4.780 1.00 11.43 115 GLN B C 1
ATOM 3464 O O . GLN C 1 115 ? 63.849 55.580 -3.651 1.00 12.21 115 GLN B O 1
ATOM 3470 N N . GLY C 1 116 ? 64.492 56.642 -5.520 1.00 10.64 116 GLY B N 1
ATOM 3471 C CA . GLY C 1 116 ? 65.819 56.988 -4.989 1.00 9.87 116 GLY B CA 1
ATOM 3472 C C . GLY C 1 116 ? 65.769 57.945 -3.823 1.00 9.41 116 GLY B C 1
ATOM 3473 O O . GLY C 1 116 ? 64.754 58.582 -3.515 1.00 9.75 116 GLY B O 1
ATOM 3474 N N . ILE C 1 117 ? 66.891 57.978 -3.103 1.00 8.92 117 ILE B N 1
ATOM 3475 C CA . ILE C 1 117 ? 67.020 58.792 -1.890 1.00 9.01 117 ILE B CA 1
ATOM 3476 C C . ILE C 1 117 ? 68.278 59.646 -2.005 1.00 8.19 117 ILE B C 1
ATOM 3477 O O . ILE C 1 117 ? 69.344 59.122 -2.277 1.00 8.33 117 ILE B O 1
ATOM 3482 N N . LEU C 1 118 ? 68.086 60.946 -1.792 1.00 7.83 118 LEU B N 1
ATOM 3483 C CA . LEU C 1 118 ? 69.186 61.895 -1.678 1.00 7.70 118 LEU B CA 1
ATOM 3484 C C . LEU C 1 118 ? 69.450 62.161 -0.180 1.00 7.14 118 LEU B C 1
ATOM 3485 O O . LEU C 1 118 ? 68.842 63.003 0.446 1.00 7.31 118 LEU B O 1
ATOM 3490 N N . GLY C 1 119 ? 70.374 61.360 0.356 1.00 6.94 119 GLY B N 1
ATOM 3491 C CA . GLY C 1 119 ? 70.860 61.510 1.722 1.00 6.79 119 GLY B CA 1
ATOM 3492 C C . GLY C 1 119 ? 71.756 62.727 1.839 1.00 6.78 119 GLY B C 1
ATOM 3493 O O . GLY C 1 119 ? 72.775 62.780 1.128 1.00 7.80 119 GLY B O 1
ATOM 3494 N N . ILE C 1 120 ? 71.434 63.643 2.721 1.00 6.82 120 ILE B N 1
ATOM 3495 C CA . ILE C 1 120 ? 72.183 64.901 2.923 1.00 7.01 120 ILE B CA 1
ATOM 3496 C C . ILE C 1 120 ? 72.715 65.083 4.338 1.00 7.13 120 ILE B C 1
ATOM 3497 O O . ILE C 1 120 ? 73.052 66.169 4.744 1.00 7.51 120 ILE B O 1
ATOM 3502 N N . GLY C 1 121 ? 72.825 63.991 5.083 1.00 6.54 121 GLY B N 1
ATOM 3503 C CA . GLY C 1 121 ? 73.378 64.006 6.413 1.00 6.66 121 GLY B CA 1
ATOM 3504 C C . GLY C 1 121 ? 74.881 64.059 6.418 1.00 6.42 121 GLY B C 1
ATOM 3505 O O . GLY C 1 121 ? 75.566 64.313 5.414 1.00 6.67 121 GLY B O 1
ATOM 3506 N N . TYR C 1 122 ? 75.459 63.793 7.580 1.00 6.29 122 TYR B N 1
ATOM 3507 C CA . TYR C 1 122 ? 76.895 63.866 7.782 1.00 6.34 122 TYR B CA 1
ATOM 3508 C C . TYR C 1 122 ? 77.594 62.803 6.970 1.00 6.31 122 TYR B C 1
ATOM 3509 O O . TYR C 1 122 ? 77.144 61.684 6.919 1.00 6.62 122 TYR B O 1
ATOM 3518 N N . THR C 1 123 ? 78.763 63.133 6.417 1.00 6.45 123 THR B N 1
ATOM 3519 C CA . THR C 1 123 ? 79.516 62.123 5.674 1.00 6.86 123 THR B CA 1
ATOM 3520 C C . THR C 1 123 ? 79.919 60.938 6.555 1.00 6.84 123 THR B C 1
ATOM 3521 O O . THR C 1 123 ? 80.052 59.815 6.077 1.00 7.57 123 THR B O 1
ATOM 3525 N N . SER C 1 124 ? 80.068 61.199 7.861 1.00 7.43 124 SER B N 1
ATOM 3526 C CA . SER C 1 124 ? 80.440 60.133 8.784 1.00 8.17 124 SER B CA 1
ATOM 3527 C C . SER C 1 124 ? 79.378 59.063 8.908 1.00 8.63 124 SER B C 1
ATOM 3528 O O . SER C 1 124 ? 79.666 57.974 9.435 1.00 10.51 124 SER B O 1
ATOM 3531 N N . ASN C 1 125 ? 78.159 59.316 8.441 1.00 8.19 125 ASN B N 1
ATOM 3532 C CA . ASN C 1 125 ? 77.106 58.341 8.501 1.00 8.85 125 ASN B CA 1
ATOM 3533 C C . ASN C 1 125 ? 76.831 57.607 7.199 1.00 8.78 125 ASN B C 1
ATOM 3534 O O . ASN C 1 125 ? 75.798 56.951 7.056 1.00 9.77 125 ASN B O 1
ATOM 3539 N N . GLU C 1 126 ? 77.714 57.772 6.219 1.00 7.93 126 GLU B N 1
ATOM 3540 C CA . GLU C 1 126 ? 77.571 57.080 4.937 1.00 7.59 126 GLU B CA 1
ATOM 3541 C C . GLU C 1 126 ? 77.583 55.555 5.107 1.00 7.60 126 GLU B C 1
ATOM 3542 O O . GLU C 1 126 ? 78.256 55.023 5.981 1.00 7.95 126 GLU B O 1
ATOM 3548 N N . ALA C 1 127 ? 76.831 54.897 4.264 1.00 7.93 127 ALA B N 1
ATOM 3549 C CA . ALA C 1 127 ? 76.716 53.451 4.278 1.00 8.40 127 ALA B CA 1
ATOM 3550 C C . ALA C 1 127 ? 77.898 52.880 3.497 1.00 8.18 127 ALA B C 1
ATOM 3551 O O . ALA C 1 127 ? 77.776 52.484 2.334 1.00 8.88 127 ALA B O 1
ATOM 3553 N N . VAL C 1 128 ? 79.037 52.821 4.164 1.00 8.01 128 VAL B N 1
ATOM 3554 C CA . VAL C 1 128 ? 80.304 52.422 3.559 1.00 8.71 128 VAL B CA 1
ATOM 3555 C C . VAL C 1 128 ? 80.663 50.968 3.815 1.00 8.99 128 VAL B C 1
ATOM 3556 O O . VAL C 1 128 ? 81.788 50.595 3.492 1.00 9.62 128 VAL B O 1
ATOM 3560 N N . TYR C 1 129 ? 79.744 50.178 4.355 1.00 8.49 129 TYR B N 1
ATOM 3561 C CA . TYR C 1 129 ? 80.022 48.796 4.736 1.00 9.06 129 TYR B CA 1
ATOM 3562 C C . TYR C 1 129 ? 79.112 47.858 4.030 1.00 9.80 129 TYR B C 1
ATOM 3563 O O . TYR C 1 129 ? 78.024 48.259 3.602 1.00 11.08 129 TYR B O 1
ATOM 3572 N N . ASP C 1 130 ? 79.549 46.603 3.956 1.00 9.84 130 ASP B N 1
ATOM 3573 C CA . ASP C 1 130 ? 78.648 45.503 3.603 1.00 10.51 130 ASP B CA 1
ATOM 3574 C C . ASP C 1 130 ? 78.143 44.876 4.877 1.00 10.93 130 ASP B C 1
ATOM 3575 O O . ASP C 1 130 ? 78.452 45.323 5.995 1.00 10.73 130 ASP B O 1
ATOM 3580 N N . THR C 1 131 ? 77.301 43.850 4.758 1.00 10.82 131 THR B N 1
ATOM 3581 C CA . THR C 1 131 ? 76.645 43.279 5.914 1.00 11.45 131 THR B CA 1
ATOM 3582 C C . THR C 1 131 ? 77.582 42.560 6.864 1.00 11.56 131 THR B C 1
ATOM 3583 O O . THR C 1 131 ? 77.165 42.236 7.997 1.00 14.54 131 THR B O 1
ATOM 3587 N N . SER C 1 132 ? 78.811 42.285 6.474 1.00 10.25 132 SER B N 1
ATOM 3588 C CA . SER C 1 132 ? 79.784 41.716 7.377 1.00 11.37 132 SER B CA 1
ATOM 3589 C C . SER C 1 132 ? 80.607 42.763 8.114 1.00 11.13 132 SER B C 1
ATOM 3590 O O . SER C 1 132 ? 81.471 42.392 8.922 1.00 12.24 132 SER B O 1
ATOM 3593 N N . GLY C 1 133 ? 80.381 44.043 7.810 1.00 10.26 133 GLY B N 1
ATOM 3594 C CA . GLY C 1 133 ? 81.146 45.127 8.424 1.00 10.12 133 GLY B CA 1
ATOM 3595 C C . GLY C 1 133 ? 82.386 45.517 7.675 1.00 9.95 133 GLY B C 1
ATOM 3596 O O . GLY C 1 133 ? 83.056 46.476 8.074 1.00 10.42 133 GLY B O 1
ATOM 3597 N N . ARG C 1 134 ? 82.700 44.794 6.609 1.00 10.35 134 ARG B N 1
ATOM 3598 C CA A ARG C 1 134 ? 83.805 45.134 5.726 0.50 10.22 134 ARG B CA 1
ATOM 3599 C CA B ARG C 1 134 ? 83.821 45.144 5.748 0.50 11.07 134 ARG B CA 1
ATOM 3600 C C . ARG C 1 134 ? 83.467 46.384 4.921 1.00 10.68 134 ARG B C 1
ATOM 3601 O O . ARG C 1 134 ? 82.322 46.619 4.622 1.00 11.06 134 ARG B O 1
ATOM 3616 N N . GLN C 1 135 ? 84.478 47.165 4.588 1.00 11.51 135 GLN B N 1
ATOM 3617 C CA . GLN C 1 135 ? 84.267 48.443 3.945 1.00 11.29 135 GLN B CA 1
ATOM 3618 C C . GLN C 1 135 ? 84.156 48.297 2.444 1.00 12.68 135 GLN B C 1
ATOM 3619 O O . GLN C 1 135 ? 84.920 47.534 1.821 1.00 16.00 135 GLN B O 1
ATOM 3625 N N . THR C 1 136 ? 83.179 48.955 1.866 1.00 12.25 136 THR B N 1
ATOM 3626 C CA . THR C 1 136 ? 82.951 48.944 0.410 1.00 13.67 136 THR B CA 1
ATOM 3627 C C . THR C 1 136 ? 83.575 50.147 -0.261 1.00 14.02 136 THR B C 1
ATOM 3628 O O . THR C 1 136 ? 83.931 50.066 -1.436 1.00 17.78 136 THR B O 1
ATOM 3632 N N A THR C 1 137 ? 83.616 51.291 0.439 0.50 12.10 137 THR B N 1
ATOM 3633 N N B THR C 1 137 ? 83.830 51.203 0.482 0.50 13.16 137 THR B N 1
ATOM 3634 C CA A THR C 1 137 ? 84.134 52.581 -0.067 0.50 11.03 137 THR B CA 1
ATOM 3635 C CA B THR C 1 137 ? 84.426 52.351 -0.109 0.50 12.84 137 THR B CA 1
ATOM 3636 C C A THR C 1 137 ? 84.746 53.348 1.091 0.50 10.73 137 THR B C 1
ATOM 3637 C C B THR C 1 137 ? 84.777 53.297 1.033 0.50 11.54 137 THR B C 1
ATOM 3638 O O A THR C 1 137 ? 84.279 53.222 2.218 0.50 9.79 137 THR B O 1
ATOM 3639 O O B THR C 1 137 ? 84.174 53.215 2.106 0.50 10.25 137 THR B O 1
ATOM 3646 N N . PRO C 1 138 ? 85.760 54.185 0.843 1.00 10.96 138 PRO B N 1
ATOM 3647 C CA . PRO C 1 138 ? 86.088 55.140 1.882 1.00 10.49 138 PRO B CA 1
ATOM 3648 C C . PRO C 1 138 ? 84.943 56.134 2.093 1.00 9.35 138 PRO B C 1
ATOM 3649 O O . PRO C 1 138 ? 84.154 56.366 1.187 1.00 9.23 138 PRO B O 1
ATOM 3653 N N . ASN C 1 139 ? 84.868 56.730 3.266 1.00 9.02 139 ASN B N 1
ATOM 3654 C CA . ASN C 1 139 ? 83.993 57.886 3.433 1.00 8.70 139 ASN B CA 1
ATOM 3655 C C . ASN C 1 139 ? 84.380 58.926 2.408 1.00 8.82 139 ASN B C 1
ATOM 3656 O O . ASN C 1 139 ? 85.575 59.062 2.090 1.00 10.50 139 ASN B O 1
ATOM 3661 N N . TYR C 1 140 ? 83.396 59.686 1.902 1.00 8.34 140 TYR B N 1
ATOM 3662 C CA . TYR C 1 140 ? 83.558 60.457 0.688 1.00 8.13 140 TYR B CA 1
ATOM 3663 C C . TYR C 1 140 ? 82.743 61.729 0.832 1.00 7.82 140 TYR B C 1
ATOM 3664 O O . TYR C 1 140 ? 81.881 61.869 1.724 1.00 7.26 140 TYR B O 1
ATOM 3673 N N . ASP C 1 141 ? 82.949 62.672 -0.061 1.00 8.30 141 ASP B N 1
ATOM 3674 C CA . ASP C 1 141 ? 82.174 63.911 -0.086 1.00 8.34 141 ASP B CA 1
ATOM 3675 C C . ASP C 1 141 ? 80.791 63.632 -0.616 1.00 8.16 141 ASP B C 1
ATOM 3676 O O . ASP C 1 141 ? 80.623 63.335 -1.810 1.00 7.99 141 ASP B O 1
ATOM 3681 N N . ASN C 1 142 ? 79.789 63.775 0.242 1.00 7.31 142 ASN B N 1
ATOM 3682 C CA . ASN C 1 142 ? 78.404 63.592 -0.239 1.00 7.38 142 ASN B CA 1
ATOM 3683 C C . ASN C 1 142 ? 77.912 64.925 -0.795 1.00 7.48 142 ASN B C 1
ATOM 3684 O O . ASN C 1 142 ? 78.663 65.912 -0.855 1.00 7.81 142 ASN B O 1
ATOM 3689 N N . VAL C 1 143 ? 76.647 64.981 -1.191 1.00 7.18 143 VAL B N 1
ATOM 3690 C CA . VAL C 1 143 ? 76.189 66.152 -1.937 1.00 7.70 143 VAL B CA 1
ATOM 3691 C C . VAL C 1 143 ? 76.418 67.481 -1.262 1.00 8.16 143 VAL B C 1
ATOM 3692 O O . VAL C 1 143 ? 76.924 68.416 -1.906 1.00 8.52 143 VAL B O 1
ATOM 3696 N N . PRO C 1 144 ? 76.033 67.677 0.007 1.00 8.15 144 PRO B N 1
ATOM 3697 C CA . PRO C 1 144 ? 76.230 68.983 0.609 1.00 8.05 144 PRO B CA 1
ATOM 3698 C C . PRO C 1 144 ? 77.707 69.383 0.688 1.00 8.52 144 PRO B C 1
ATOM 3699 O O . PRO C 1 144 ? 78.028 70.572 0.542 1.00 9.44 144 PRO B O 1
ATOM 3703 N N . VAL C 1 145 ? 78.569 68.413 0.980 1.00 8.17 145 VAL B N 1
ATOM 3704 C CA . VAL C 1 145 ? 80.023 68.705 1.018 1.00 8.27 145 VAL B CA 1
ATOM 3705 C C . VAL C 1 145 ? 80.495 69.148 -0.360 1.00 8.04 145 VAL B C 1
ATOM 3706 O O . VAL C 1 145 ? 81.240 70.131 -0.471 1.00 8.75 145 VAL B O 1
ATOM 3710 N N . THR C 1 146 ? 80.066 68.452 -1.397 1.00 7.89 146 THR B N 1
ATOM 3711 C CA . THR C 1 146 ? 80.479 68.821 -2.769 1.00 8.22 146 THR B CA 1
ATOM 3712 C C . THR C 1 146 ? 79.920 70.156 -3.185 1.00 8.53 146 THR B C 1
ATOM 3713 O O . THR C 1 146 ? 80.618 70.948 -3.835 1.00 9.12 146 THR B O 1
ATOM 3717 N N . LEU C 1 147 ? 78.699 70.480 -2.807 1.00 8.52 147 LEU B N 1
ATOM 3718 C CA . LEU C 1 147 ? 78.183 71.821 -3.094 1.00 9.18 147 LEU B CA 1
ATOM 3719 C C . LEU C 1 147 ? 79.099 72.874 -2.524 1.00 8.98 147 LEU B C 1
ATOM 3720 O O . LEU C 1 147 ? 79.392 73.890 -3.189 1.00 10.13 147 LEU B O 1
ATOM 3725 N N . LYS C 1 148 ? 79.594 72.667 -1.311 1.00 9.15 148 LYS B N 1
ATOM 3726 C CA . LYS C 1 148 ? 80.464 73.647 -0.670 1.00 9.75 148 LYS B CA 1
ATOM 3727 C C . LYS C 1 148 ? 81.833 73.647 -1.357 1.00 10.45 148 LYS B C 1
ATOM 3728 O O . LYS C 1 148 ? 82.375 74.745 -1.689 1.00 11.00 148 LYS B O 1
ATOM 3734 N N . LYS C 1 149 ? 82.379 72.467 -1.612 1.00 11.15 149 LYS B N 1
ATOM 3735 C CA . LYS C 1 149 ? 83.709 72.376 -2.190 1.00 12.10 149 LYS B CA 1
ATOM 3736 C C . LYS C 1 149 ? 83.795 72.990 -3.562 1.00 12.09 149 LYS B C 1
ATOM 3737 O O . LYS C 1 149 ? 84.869 73.492 -3.944 1.00 12.60 149 LYS B O 1
ATOM 3743 N N . GLN C 1 150 ? 82.703 72.945 -4.319 1.00 10.32 150 GLN B N 1
ATOM 3744 C CA . GLN C 1 150 ? 82.672 73.454 -5.680 1.00 10.72 150 GLN B CA 1
ATOM 3745 C C . GLN C 1 150 ? 82.108 74.843 -5.718 1.00 10.56 150 GLN B C 1
ATOM 3746 O O . GLN C 1 150 ? 81.847 75.378 -6.799 1.00 12.39 150 GLN B O 1
ATOM 3752 N N . GLY C 1 151 ? 81.983 75.493 -4.571 1.00 10.67 151 GLY B N 1
ATOM 3753 C CA . GLY C 1 151 ? 81.688 76.902 -4.502 1.00 11.33 151 GLY B CA 1
ATOM 3754 C C . GLY C 1 151 ? 80.257 77.257 -4.778 1.00 12.57 151 GLY B C 1
ATOM 3755 O O . GLY C 1 151 ? 79.943 78.415 -5.021 1.00 13.82 151 GLY B O 1
ATOM 3756 N N . LYS C 1 152 ? 79.350 76.282 -4.678 1.00 12.35 152 LYS B N 1
ATOM 3757 C CA . LYS C 1 152 ? 77.929 76.526 -4.910 1.00 12.34 152 LYS B CA 1
ATOM 3758 C C . LYS C 1 152 ? 77.222 77.103 -3.678 1.00 12.55 152 LYS B C 1
ATOM 3759 O O . LYS C 1 152 ? 76.221 77.799 -3.793 1.00 13.22 152 LYS B O 1
ATOM 3765 N N . ILE C 1 153 ? 77.721 76.801 -2.490 1.00 11.14 153 ILE B N 1
ATOM 3766 C CA . ILE C 1 153 ? 77.227 77.313 -1.216 1.00 11.26 153 ILE B CA 1
ATOM 3767 C C . ILE C 1 153 ? 78.463 77.629 -0.365 1.00 10.70 153 ILE B C 1
ATOM 3768 O O . ILE C 1 153 ? 79.500 77.007 -0.572 1.00 11.85 153 ILE B O 1
ATOM 3773 N N . ARG C 1 154 ? 78.334 78.524 0.594 1.00 11.27 154 ARG B N 1
ATOM 3774 C CA . ARG C 1 154 ? 79.445 78.907 1.456 1.00 13.14 154 ARG B CA 1
ATOM 3775 C C . ARG C 1 154 ? 79.704 77.928 2.576 1.00 13.36 154 ARG B C 1
ATOM 3776 O O . ARG C 1 154 ? 80.852 77.673 2.951 1.00 14.08 154 ARG B O 1
ATOM 3784 N N . THR C 1 155 ? 78.630 77.394 3.135 1.00 13.33 155 THR B N 1
ATOM 3785 C CA . THR C 1 155 ? 78.668 76.572 4.342 1.00 12.67 155 THR B CA 1
ATOM 3786 C C . THR C 1 155 ? 77.845 75.345 4.055 1.00 11.35 155 THR B C 1
ATOM 3787 O O . THR C 1 155 ? 76.863 75.408 3.325 1.00 10.38 155 THR B O 1
ATOM 3791 N N . ASN C 1 156 ? 78.251 74.229 4.635 1.00 10.00 156 ASN B N 1
ATOM 3792 C CA . ASN C 1 156 ? 77.465 73.001 4.571 1.00 9.42 156 ASN B CA 1
ATOM 3793 C C . ASN C 1 156 ? 76.310 73.148 5.548 1.00 8.70 156 ASN B C 1
ATOM 3794 O O . ASN C 1 156 ? 76.393 72.793 6.734 1.00 9.14 156 ASN B O 1
ATOM 3799 N N . ALA C 1 157 ? 75.236 73.733 5.032 1.00 9.04 157 ALA B N 1
ATOM 3800 C CA . ALA C 1 157 ? 74.068 74.038 5.810 1.00 8.91 157 ALA B CA 1
ATOM 3801 C C . ALA C 1 157 ? 72.879 74.035 4.879 1.00 8.76 157 ALA B C 1
ATOM 3802 O O . ALA C 1 157 ? 73.012 74.243 3.673 1.00 9.53 157 ALA B O 1
ATOM 3804 N N . TYR C 1 158 ? 71.721 73.755 5.450 1.00 8.30 158 TYR B N 1
ATOM 3805 C CA . TYR C 1 158 ? 70.474 73.772 4.688 1.00 8.22 158 TYR B CA 1
ATOM 3806 C C . TYR C 1 158 ? 69.305 74.024 5.583 1.00 8.56 158 TYR B C 1
ATOM 3807 O O . TYR C 1 158 ? 69.284 73.604 6.730 1.00 8.98 158 TYR B O 1
ATOM 3816 N N . SER C 1 159 ? 68.317 74.779 5.070 1.00 8.86 159 SER B N 1
ATOM 3817 C CA . SER C 1 159 ? 67.099 75.025 5.793 1.00 9.16 159 SER B CA 1
ATOM 3818 C C . SER C 1 159 ? 65.964 74.221 5.247 1.00 8.81 159 SER B C 1
ATOM 3819 O O . SER C 1 159 ? 65.842 74.052 4.050 1.00 9.39 159 SER B O 1
ATOM 3822 N N . LEU C 1 160 ? 65.163 73.661 6.159 1.00 8.59 160 LEU B N 1
ATOM 3823 C CA . LEU C 1 160 ? 64.065 72.781 5.819 1.00 8.97 160 LEU B CA 1
ATOM 3824 C C . LEU C 1 160 ? 62.730 73.398 6.177 1.00 8.25 160 LEU B C 1
ATOM 3825 O O . LEU C 1 160 ? 62.478 73.760 7.321 1.00 8.60 160 LEU B O 1
ATOM 3830 N N . TYR C 1 161 ? 61.900 73.554 5.127 1.00 8.71 161 TYR B N 1
ATOM 3831 C CA . TYR C 1 161 ? 60.517 74.034 5.274 1.00 8.72 161 TYR B CA 1
ATOM 3832 C C . TYR C 1 161 ? 59.619 73.051 4.587 1.00 8.58 161 TYR B C 1
ATOM 3833 O O . TYR C 1 161 ? 59.359 73.104 3.390 1.00 8.89 161 TYR B O 1
ATOM 3842 N N . LEU C 1 162 ? 59.151 72.072 5.359 1.00 8.42 162 LEU B N 1
ATOM 3843 C CA . LEU C 1 162 ? 58.228 71.095 4.781 1.00 8.73 162 LEU B CA 1
ATOM 3844 C C . LEU C 1 162 ? 56.886 71.706 4.418 1.00 8.75 162 LEU B C 1
ATOM 3845 O O . LEU C 1 162 ? 56.217 71.175 3.551 1.00 9.36 162 LEU B O 1
ATOM 3850 N N . ASN C 1 163 ? 56.550 72.805 5.080 1.00 8.96 163 ASN B N 1
ATOM 3851 C CA . ASN C 1 163 ? 55.273 73.489 4.860 1.00 9.79 163 ASN B CA 1
ATOM 3852 C C . ASN C 1 163 ? 54.147 72.718 5.554 1.00 10.29 163 ASN B C 1
ATOM 3853 O O . ASN C 1 163 ? 54.362 71.706 6.239 1.00 10.26 163 ASN B O 1
ATOM 3858 N N . SER C 1 164 ? 52.929 73.193 5.385 1.00 10.16 164 SER B N 1
ATOM 3859 C CA . SER C 1 164 ? 51.813 72.717 6.174 1.00 10.32 164 SER B CA 1
ATOM 3860 C C . SER C 1 164 ? 51.344 71.339 5.715 1.00 9.39 164 SER B C 1
ATOM 3861 O O . SER C 1 164 ? 51.652 70.901 4.632 1.00 9.74 164 SER B O 1
ATOM 3864 N N . PRO C 1 165 ? 50.508 70.678 6.539 1.00 11.15 165 PRO B N 1
ATOM 3865 C CA . PRO C 1 165 ? 50.050 69.341 6.158 1.00 11.91 165 PRO B CA 1
ATOM 3866 C C . PRO C 1 165 ? 49.319 69.237 4.827 1.00 13.13 165 PRO B C 1
ATOM 3867 O O . PRO C 1 165 ? 49.483 68.256 4.113 1.00 14.89 165 PRO B O 1
ATOM 3871 N N . SER C 1 166 ? 48.615 70.310 4.482 1.00 14.19 166 SER B N 1
ATOM 3872 C CA . SER C 1 166 ? 47.871 70.351 3.214 1.00 15.39 166 SER B CA 1
ATOM 3873 C C . SER C 1 166 ? 48.624 70.953 2.027 1.00 14.46 166 SER B C 1
ATOM 3874 O O . SER C 1 166 ? 48.091 70.996 0.911 1.00 15.81 166 SER B O 1
ATOM 3877 N N . ALA C 1 167 ? 49.854 71.406 2.249 1.00 13.32 167 ALA B N 1
ATOM 3878 C CA . ALA C 1 167 ? 50.630 72.055 1.196 1.00 12.63 167 ALA B CA 1
ATOM 3879 C C . ALA C 1 167 ? 51.041 71.083 0.151 1.00 13.30 167 ALA B C 1
ATOM 3880 O O . ALA C 1 167 ? 51.388 69.950 0.452 1.00 14.55 167 ALA B O 1
ATOM 3882 N N A GLU C 1 168 ? 51.033 71.459 -1.116 0.50 13.92 168 GLU B N 1
ATOM 3883 N N B GLU C 1 168 ? 51.005 71.574 -1.084 0.50 13.93 168 GLU B N 1
ATOM 3884 C CA A GLU C 1 168 ? 51.556 70.541 -2.113 0.50 14.37 168 GLU B CA 1
ATOM 3885 C CA B GLU C 1 168 ? 51.507 70.889 -2.245 0.50 14.46 168 GLU B CA 1
ATOM 3886 C C A GLU C 1 168 ? 53.093 70.544 -2.177 0.50 12.71 168 GLU B C 1
ATOM 3887 C C B GLU C 1 168 ? 53.007 70.614 -2.151 0.50 12.98 168 GLU B C 1
ATOM 3888 O O A GLU C 1 168 ? 53.689 69.548 -2.630 0.50 12.83 168 GLU B O 1
ATOM 3889 O O B GLU C 1 168 ? 53.474 69.529 -2.448 0.50 13.10 168 GLU B O 1
ATOM 3900 N N . THR C 1 169 ? 53.717 71.654 -1.745 1.00 12.53 169 THR B N 1
ATOM 3901 C CA . THR C 1 169 ? 55.153 71.741 -1.793 1.00 12.73 169 THR B CA 1
ATOM 3902 C C . THR C 1 169 ? 55.709 72.540 -0.650 1.00 12.70 169 THR B C 1
ATOM 3903 O O . THR C 1 169 ? 55.087 73.445 -0.105 1.00 14.22 169 THR B O 1
ATOM 3907 N N . GLY C 1 170 ? 56.952 72.189 -0.318 1.00 11.24 170 GLY B N 1
ATOM 3908 C CA . GLY C 1 170 ? 57.790 72.945 0.566 1.00 11.19 170 GLY B CA 1
ATOM 3909 C C . GLY C 1 170 ? 59.085 73.289 -0.133 1.00 10.81 170 GLY B C 1
ATOM 3910 O O . GLY C 1 170 ? 59.191 73.202 -1.369 1.00 11.43 170 GLY B O 1
ATOM 3911 N N . THR C 1 171 ? 60.080 73.636 0.671 1.00 10.48 171 THR B N 1
ATOM 3912 C CA . THR C 1 171 ? 61.356 74.086 0.127 1.00 10.58 171 THR B CA 1
ATOM 3913 C C . THR C 1 171 ? 62.466 73.622 1.041 1.00 9.45 171 THR B C 1
ATOM 3914 O O . THR C 1 171 ? 62.377 73.780 2.258 1.00 10.92 171 THR B O 1
ATOM 3918 N N . ILE C 1 172 ? 63.534 73.120 0.449 1.00 8.65 172 ILE B N 1
ATOM 3919 C CA . ILE C 1 172 ? 64.832 73.025 1.154 1.00 9.03 172 ILE B CA 1
ATOM 3920 C C . ILE C 1 172 ? 65.771 74.065 0.506 1.00 9.21 172 ILE B C 1
ATOM 3921 O O . ILE C 1 172 ? 65.835 74.170 -0.734 1.00 10.27 172 ILE B O 1
ATOM 3926 N N . ILE C 1 173 ? 66.510 74.775 1.336 1.00 8.96 173 ILE B N 1
ATOM 3927 C CA . ILE C 1 173 ? 67.461 75.765 0.780 1.00 8.83 173 ILE B CA 1
ATOM 3928 C C . ILE C 1 173 ? 68.860 75.306 1.199 1.00 8.25 173 ILE B C 1
ATOM 3929 O O . ILE C 1 173 ? 69.185 75.355 2.378 1.00 9.30 173 ILE B O 1
ATOM 3934 N N . PHE C 1 174 ? 69.670 74.921 0.248 1.00 9.21 174 PHE B N 1
ATOM 3935 C CA . PHE C 1 174 ? 71.085 74.654 0.522 1.00 9.14 174 PHE B CA 1
ATOM 3936 C C . PHE C 1 174 ? 71.833 75.964 0.663 1.00 9.69 174 PHE B C 1
ATOM 3937 O O . PHE C 1 174 ? 71.708 76.829 -0.227 1.00 10.24 174 PHE B O 1
ATOM 3945 N N . GLY C 1 175 ? 72.578 76.140 1.723 1.00 10.16 175 GLY B N 1
ATOM 3946 C CA . GLY C 1 175 ? 73.373 77.362 1.881 1.00 11.17 175 GLY B CA 1
ATOM 3947 C C . GLY C 1 175 ? 72.600 78.611 2.128 1.00 12.59 175 GLY B C 1
ATOM 3948 O O . GLY C 1 175 ? 73.152 79.719 1.919 1.00 14.18 175 GLY B O 1
ATOM 3949 N N . GLY C 1 176 ? 71.376 78.517 2.644 1.00 11.33 176 GLY B N 1
ATOM 3950 C CA . GLY C 1 176 ? 70.577 79.705 2.908 1.00 11.39 176 GLY B CA 1
ATOM 3951 C C . GLY C 1 176 ? 69.502 79.455 3.927 1.00 11.18 176 GLY B C 1
ATOM 3952 O O . GLY C 1 176 ? 69.280 78.283 4.353 1.00 10.89 176 GLY B O 1
ATOM 3953 N N . VAL C 1 177 ? 68.8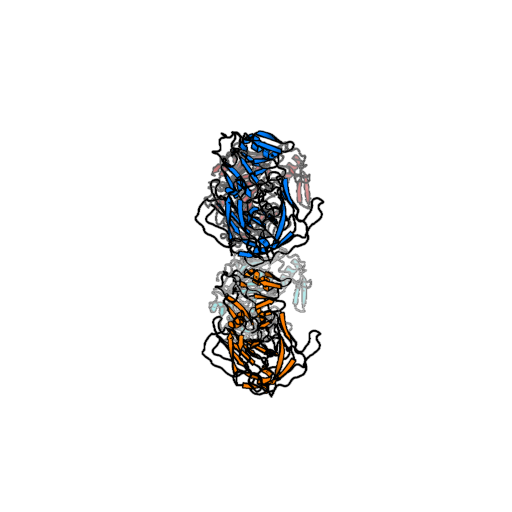15 80.524 4.305 1.00 10.77 177 VAL B N 1
ATOM 3954 C CA . VAL C 1 177 ? 67.797 80.497 5.328 1.00 11.11 177 VAL B CA 1
ATOM 3955 C C . VAL C 1 177 ? 66.733 81.494 4.941 1.00 12.02 177 VAL B C 1
ATOM 3956 O O . VAL C 1 177 ? 67.075 82.639 4.552 1.00 12.88 177 VAL B O 1
ATOM 3960 N N . ASP C 1 178 ? 65.463 81.102 5.034 1.00 11.31 178 ASP B N 1
ATOM 3961 C CA . ASP C 1 178 ? 64.356 82.024 4.726 1.00 11.22 178 ASP B CA 1
ATOM 3962 C C . ASP C 1 178 ? 63.849 82.584 6.020 1.00 11.39 178 ASP B C 1
ATOM 3963 O O . ASP C 1 178 ? 63.068 81.942 6.727 1.00 11.10 178 ASP B O 1
ATOM 3968 N N . ASN C 1 179 ? 64.218 83.825 6.320 1.00 11.27 179 ASN B N 1
ATOM 3969 C CA . ASN C 1 179 ? 63.839 84.429 7.562 1.00 11.49 179 ASN B CA 1
ATOM 3970 C C . ASN C 1 179 ? 62.376 84.879 7.670 1.00 10.76 179 ASN B C 1
ATOM 3971 O O . ASN C 1 179 ? 61.968 85.307 8.722 1.00 11.79 179 ASN B O 1
ATOM 3976 N N . ALA C 1 180 ? 61.641 84.713 6.577 1.00 11.26 180 ALA B N 1
ATOM 3977 C CA . ALA C 1 180 ? 60.201 85.006 6.582 1.00 11.66 180 ALA B CA 1
ATOM 3978 C C . ALA C 1 180 ? 59.324 83.912 7.165 1.00 11.44 180 ALA B C 1
ATOM 3979 O O . ALA C 1 180 ? 58.189 84.167 7.540 1.00 12.41 180 ALA B O 1
ATOM 3981 N N . LYS C 1 181 ? 59.881 82.710 7.299 1.00 11.12 181 LYS B N 1
ATOM 3982 C CA . LYS C 1 181 ? 59.057 81.507 7.482 1.00 10.97 181 LYS B CA 1
ATOM 3983 C C . LYS C 1 181 ? 59.090 80.935 8.900 1.00 10.49 181 LYS B C 1
ATOM 3984 O O . LYS C 1 181 ? 58.820 79.730 9.091 1.00 10.55 181 LYS B O 1
ATOM 3990 N N . TYR C 1 182 ? 59.314 81.778 9.887 1.00 10.85 182 TYR B N 1
ATOM 3991 C CA . TYR C 1 182 ? 59.188 81.362 11.288 1.00 11.60 182 TYR B CA 1
ATOM 3992 C C . TYR C 1 182 ? 58.859 82.549 12.147 1.00 13.33 182 TYR B C 1
ATOM 3993 O O . TYR C 1 182 ? 59.097 83.713 11.764 1.00 14.15 182 TYR B O 1
ATOM 4002 N N . SER C 1 183 ? 58.348 82.256 13.336 1.00 14.11 183 SER B N 1
ATOM 4003 C CA A SER C 1 183 ? 58.074 83.284 14.318 0.50 14.99 183 SER B CA 1
ATOM 4004 C CA B SER C 1 183 ? 58.059 83.257 14.348 0.50 15.31 183 SER B CA 1
ATOM 4005 C C . SER C 1 183 ? 59.149 83.265 15.392 1.00 16.01 183 SER B C 1
ATOM 4006 O O . SER C 1 183 ? 59.793 82.226 15.630 1.00 16.14 183 SER B O 1
ATOM 4011 N N . GLY C 1 184 ? 59.365 84.414 16.025 1.00 16.53 184 GLY B N 1
ATOM 4012 C CA . GLY C 1 184 ? 60.406 84.540 17.053 1.00 17.05 184 GLY B CA 1
ATOM 4013 C C . GLY C 1 184 ? 61.777 84.437 16.408 1.00 16.85 184 GLY B C 1
ATOM 4014 O O . GLY C 1 184 ? 61.939 84.689 15.222 1.00 17.81 184 GLY B O 1
ATOM 4015 N N . LYS C 1 185 ? 62.763 84.032 17.201 1.00 17.09 185 LYS B N 1
ATOM 4016 C CA A LYS C 1 185 ? 64.137 83.895 16.707 0.50 16.72 185 LYS B CA 1
ATOM 4017 C CA B LYS C 1 185 ? 64.142 83.900 16.733 0.50 16.05 185 LYS B CA 1
ATOM 4018 C C . LYS C 1 185 ? 64.478 82.416 16.563 1.00 14.38 185 LYS B C 1
ATOM 4019 O O . LYS C 1 185 ? 64.020 81.580 17.346 1.00 15.61 185 LYS B O 1
ATOM 4030 N N . LEU C 1 186 ? 65.260 82.100 15.542 1.00 13.53 186 LEU B N 1
ATOM 4031 C CA . LEU C 1 186 ? 65.829 80.748 15.424 1.00 12.52 186 LEU B CA 1
ATOM 4032 C C . LEU C 1 186 ? 66.731 80.493 16.611 1.00 12.33 186 LEU B C 1
ATOM 4033 O O . LEU C 1 186 ? 67.565 81.330 16.941 1.00 13.15 186 LEU B O 1
ATOM 4038 N N . VAL C 1 187 ? 66.579 79.355 17.276 1.00 10.80 187 VAL B N 1
ATOM 4039 C CA . VAL C 1 187 ? 67.385 79.020 18.417 1.00 11.35 187 VAL B CA 1
ATOM 4040 C C . VAL C 1 187 ? 68.344 77.915 18.006 1.00 10.71 187 VAL B C 1
ATOM 4041 O O . VAL C 1 187 ? 67.899 76.858 17.570 1.00 10.29 187 VAL B O 1
ATOM 4045 N N . ALA C 1 188 ? 69.640 78.194 18.095 1.00 10.90 188 ALA B N 1
ATOM 4046 C CA . ALA C 1 188 ? 70.667 77.240 17.675 1.00 11.19 188 ALA B CA 1
ATOM 4047 C C . ALA C 1 188 ? 70.829 76.206 18.799 1.00 11.96 188 ALA B C 1
ATOM 4048 O O . ALA C 1 188 ? 70.995 76.538 20.019 1.00 15.57 188 ALA B O 1
ATOM 4050 N N . GLU C 1 189 ? 70.682 74.948 18.406 1.00 10.16 189 GLU B N 1
ATOM 4051 C CA . GLU C 1 189 ? 70.809 73.824 19.317 1.00 9.68 189 GLU B CA 1
ATOM 4052 C C . GLU C 1 189 ? 72.018 72.984 18.883 1.00 9.50 189 GLU B C 1
ATOM 4053 O O . GLU C 1 189 ? 72.209 72.695 17.718 1.00 9.93 189 GLU B O 1
ATOM 4059 N N . GLN C 1 190 ? 72.811 72.559 19.860 1.00 9.12 190 GLN B N 1
ATOM 4060 C CA . GLN C 1 190 ? 73.973 71.728 19.600 1.00 9.01 190 GLN B CA 1
ATOM 4061 C C . GLN C 1 190 ? 73.528 70.366 19.076 1.00 8.78 190 GLN B C 1
ATOM 4062 O O . GLN C 1 190 ? 72.627 69.766 19.618 1.00 8.97 190 GLN B O 1
ATOM 4068 N N . VAL C 1 191 ? 74.205 69.895 18.054 1.00 8.31 191 VAL B N 1
ATOM 4069 C CA . VAL C 1 191 ? 74.012 68.515 17.602 1.00 8.44 191 VAL B CA 1
ATOM 4070 C C . VAL C 1 191 ? 74.724 67.567 18.544 1.00 8.84 191 VAL B C 1
ATOM 4071 O O . VAL C 1 191 ? 75.855 67.822 18.980 1.00 9.42 191 VAL B O 1
ATOM 4075 N N . THR C 1 192 ? 74.035 66.506 18.937 1.00 8.81 192 THR B N 1
ATOM 4076 C CA . THR C 1 192 ? 74.505 65.641 20.021 1.00 9.40 192 THR B CA 1
ATOM 4077 C C . THR C 1 192 ? 75.240 64.406 19.577 1.00 10.14 192 THR B C 1
ATOM 4078 O O . THR C 1 192 ? 75.649 63.607 20.401 1.00 11.72 192 THR B O 1
ATOM 4082 N N . SER C 1 193 ? 75.399 64.246 18.274 1.00 10.63 193 SER B N 1
ATOM 4083 C CA . SER C 1 193 ? 76.056 63.106 17.655 1.00 10.45 193 SER B CA 1
ATOM 4084 C C . SER C 1 193 ? 76.956 63.626 16.586 1.00 10.05 193 SER B C 1
ATOM 4085 O O . SER C 1 193 ? 76.626 64.660 15.969 1.00 10.42 193 SER B O 1
ATOM 4088 N N . SER C 1 194 ? 78.058 62.970 16.289 1.00 8.67 194 SER B N 1
ATOM 4089 C CA . SER C 1 194 ? 78.872 63.322 15.143 1.00 8.74 194 SER B CA 1
ATOM 4090 C C . SER C 1 194 ? 78.460 62.582 13.871 1.00 8.29 194 SER B C 1
ATOM 4091 O O . SER C 1 194 ? 79.018 62.838 12.814 1.00 8.11 194 SER B O 1
ATOM 4094 N N . GLN C 1 195 ? 77.509 61.662 13.971 1.00 7.42 195 GLN B N 1
ATOM 4095 C CA . GLN C 1 195 ? 77.029 60.901 12.831 1.00 7.82 195 GLN B CA 1
ATOM 4096 C C . GLN C 1 195 ? 75.603 61.227 12.466 1.00 7.48 195 GLN B C 1
ATOM 4097 O O . GLN C 1 195 ? 75.255 61.084 11.288 1.00 7.90 195 GLN B O 1
ATOM 4103 N N . ALA C 1 196 ? 74.774 61.639 13.412 1.00 7.66 196 ALA B N 1
ATOM 4104 C CA . ALA C 1 196 ? 73.339 61.832 13.182 1.00 7.58 196 ALA B CA 1
ATOM 4105 C C . ALA C 1 196 ? 72.952 63.242 13.554 1.00 7.37 196 ALA B C 1
ATOM 4106 O O . ALA C 1 196 ? 73.520 63.838 14.473 1.00 7.66 196 ALA B O 1
ATOM 4108 N N . LEU C 1 197 ? 71.961 63.772 12.845 1.00 7.20 197 LEU B N 1
ATOM 4109 C CA . LEU C 1 197 ? 71.474 65.136 13.082 1.00 7.46 197 LEU B CA 1
ATOM 4110 C C . LEU C 1 197 ? 70.441 65.167 14.200 1.00 7.52 197 LEU B C 1
ATOM 4111 O O . LEU C 1 197 ? 69.240 65.365 13.971 1.00 8.29 197 LEU B O 1
ATOM 4116 N N . THR C 1 198 ? 70.961 64.975 15.407 1.00 7.92 198 THR B N 1
ATOM 4117 C CA . THR C 1 198 ? 70.160 64.863 16.617 1.00 8.14 198 THR B CA 1
ATOM 4118 C C . THR C 1 198 ? 70.384 66.061 17.501 1.00 8.30 198 THR B C 1
ATOM 4119 O O . THR C 1 198 ? 71.538 66.522 17.636 1.00 9.10 198 THR B O 1
ATOM 4123 N N . ILE C 1 199 ? 69.331 66.563 18.142 1.00 8.23 199 ILE B N 1
ATOM 4124 C CA . ILE C 1 199 ? 69.475 67.559 19.210 1.00 8.43 199 ILE B CA 1
ATOM 4125 C C . ILE C 1 199 ? 68.788 67.064 20.455 1.00 8.62 199 ILE B C 1
ATOM 4126 O O . ILE C 1 199 ? 67.923 66.185 20.399 1.00 8.57 199 ILE B O 1
ATOM 4131 N N . SER C 1 200 ? 69.175 67.620 21.593 1.00 9.06 200 SER B N 1
ATOM 4132 C CA . SER C 1 200 ? 68.594 67.178 22.858 1.00 10.22 200 SER B CA 1
ATOM 4133 C C . SER C 1 200 ? 67.137 67.624 22.982 1.00 9.45 200 SER B C 1
ATOM 4134 O O . SER C 1 200 ? 66.832 68.784 22.833 1.00 10.37 200 SER B O 1
ATOM 4137 N N . LEU C 1 201 ? 66.264 66.679 23.273 1.00 8.42 201 LEU B N 1
ATOM 4138 C CA . LEU C 1 201 ? 64.842 66.927 23.507 1.00 8.32 201 LEU B CA 1
ATOM 4139 C C . LEU C 1 201 ? 64.604 66.806 25.020 1.00 8.45 201 LEU B C 1
ATOM 4140 O O . LEU C 1 201 ? 64.767 65.736 25.570 1.00 9.16 201 LEU B O 1
ATOM 4145 N N . ALA C 1 202 ? 64.256 67.894 25.678 1.00 8.47 202 ALA B N 1
ATOM 4146 C CA . ALA C 1 202 ? 64.120 67.893 27.135 1.00 8.64 202 ALA B CA 1
ATOM 4147 C C . ALA C 1 202 ? 62.852 67.211 27.602 1.00 8.78 202 ALA B C 1
ATOM 4148 O O . ALA C 1 202 ? 62.857 66.471 28.601 1.00 9.31 202 ALA B O 1
ATOM 4150 N N . SER C 1 203 ? 61.724 67.499 26.951 1.00 8.73 203 SER B N 1
ATOM 4151 C CA A SER C 1 203 ? 60.445 66.972 27.417 0.50 8.22 203 SER B CA 1
ATOM 4152 C CA B SER C 1 203 ? 60.447 67.008 27.428 0.50 9.52 203 SER B CA 1
ATOM 4153 C C . SER C 1 203 ? 59.420 67.033 26.311 1.00 8.67 203 SER B C 1
ATOM 4154 O O . SER C 1 203 ? 59.534 67.840 25.392 1.00 8.53 203 SER B O 1
ATOM 4159 N N . VAL C 1 204 ? 58.429 66.159 26.400 1.00 8.40 204 VAL B N 1
ATOM 4160 C CA . VAL C 1 204 ? 57.278 66.140 25.529 1.00 8.86 204 VAL B CA 1
ATOM 4161 C C . VAL C 1 204 ? 56.082 66.392 26.418 1.00 8.81 204 VAL B C 1
ATOM 4162 O O . VAL C 1 204 ? 55.941 65.799 27.499 1.00 9.68 204 VAL B O 1
ATOM 4166 N N . ASN C 1 205 ? 55.185 67.243 25.948 1.00 9.30 205 ASN B N 1
ATOM 4167 C CA . ASN C 1 205 ? 54.107 67.800 26.797 1.00 10.37 205 ASN B CA 1
ATOM 4168 C C . ASN C 1 205 ? 52.823 67.604 26.051 1.00 12.08 205 ASN B C 1
ATOM 4169 O O . ASN C 1 205 ? 52.641 68.112 24.944 1.00 12.74 205 ASN B O 1
ATOM 4174 N N . LEU C 1 206 ? 51.948 66.807 26.622 1.00 13.24 206 LEU B N 1
ATOM 4175 C CA . LEU C 1 206 ? 50.744 66.332 25.936 1.00 15.50 206 LEU B CA 1
ATOM 4176 C C . LEU C 1 206 ? 49.649 66.105 26.937 1.00 15.78 206 LEU B C 1
ATOM 4177 O O . LEU C 1 206 ? 49.890 65.470 27.974 1.00 15.10 206 LEU B O 1
ATOM 4182 N N . LYS C 1 207 ? 48.445 66.580 26.618 1.00 15.83 207 LYS B N 1
ATOM 4183 C CA . LYS C 1 207 ? 47.230 66.307 27.388 1.00 15.80 207 LYS B CA 1
ATOM 4184 C C . LYS C 1 207 ? 47.397 66.694 28.856 1.00 15.29 207 LYS B C 1
ATOM 4185 O O . LYS C 1 207 ? 46.987 65.972 29.751 1.00 16.38 207 LYS B O 1
ATOM 4191 N N . GLY C 1 208 ? 48.056 67.832 29.116 1.00 15.18 208 GLY B N 1
ATOM 4192 C CA . GLY C 1 208 ? 48.184 68.314 30.492 1.00 15.40 208 GLY B CA 1
ATOM 4193 C C . GLY C 1 208 ? 49.348 67.759 31.306 1.00 14.58 208 GLY B C 1
ATOM 4194 O O . GLY C 1 208 ? 49.529 68.127 32.484 1.00 15.79 208 GLY B O 1
ATOM 4195 N N . SER C 1 209 ? 50.138 66.884 30.694 1.00 13.59 209 SER B N 1
ATOM 4196 C CA . SER C 1 209 ? 51.219 66.225 31.411 1.00 12.68 209 SER B CA 1
ATOM 4197 C C . SER C 1 209 ? 52.530 66.460 30.688 1.00 11.61 209 SER B C 1
ATOM 4198 O O . SER C 1 209 ? 52.529 66.792 29.496 1.00 12.71 209 SER B O 1
ATOM 4201 N N . SER C 1 210 ? 53.631 66.284 31.403 1.00 10.83 210 SER B N 1
ATOM 4202 C CA A SER C 1 210 ? 54.970 66.412 30.827 0.50 9.92 210 SER B CA 1
ATOM 4203 C CA B SER C 1 210 ? 54.977 66.392 30.828 0.50 11.59 210 SER B CA 1
ATOM 4204 C C . SER C 1 210 ? 55.739 65.116 31.033 1.00 11.13 210 SER B C 1
ATOM 4205 O O . SER C 1 210 ? 55.634 64.485 32.089 1.00 12.83 210 SER B O 1
ATOM 4210 N N . PHE C 1 211 ? 56.533 64.747 30.045 1.00 10.53 211 PHE B N 1
ATOM 4211 C CA . PHE C 1 211 ? 57.317 63.512 30.021 1.00 10.53 211 PHE B CA 1
ATOM 4212 C C . PHE C 1 211 ? 58.759 63.902 29.770 1.00 10.23 211 PHE B C 1
ATOM 4213 O O . PHE C 1 211 ? 59.113 64.295 28.672 1.00 10.41 211 PHE B O 1
ATOM 4221 N N . SER C 1 212 ? 59.579 63.829 30.812 1.00 10.92 212 SER B N 1
ATOM 4222 C CA A SER C 1 212 ? 60.992 64.171 30.710 0.50 10.94 212 SER B CA 1
ATOM 4223 C CA B SER C 1 212 ? 60.983 64.171 30.735 0.50 11.21 212 SER B CA 1
ATOM 4224 C C . SER C 1 212 ? 61.735 63.162 29.878 1.00 10.40 212 SER B C 1
ATOM 4225 O O . SER C 1 212 ? 61.537 61.964 30.029 1.00 11.99 212 SER B O 1
ATOM 4230 N N . PHE C 1 213 ? 62.565 63.671 28.974 1.00 9.91 213 PHE B N 1
ATOM 4231 C CA . PHE C 1 213 ? 63.276 62.826 28.045 1.00 10.35 213 PHE B CA 1
ATOM 4232 C C . PHE C 1 213 ? 64.774 63.029 28.223 1.00 11.39 213 PHE B C 1
ATOM 4233 O O . PHE C 1 213 ? 65.408 62.241 28.942 1.00 13.51 213 PHE B O 1
ATOM 4241 N N . GLY C 1 214 ? 65.345 64.059 27.615 1.00 11.12 214 GLY B N 1
ATOM 4242 C CA . GLY C 1 214 ? 66.727 64.454 27.866 1.00 12.31 214 GLY B CA 1
ATOM 4243 C C . GLY C 1 214 ? 67.748 63.933 26.899 1.00 12.57 214 GLY B C 1
ATOM 4244 O O . GLY C 1 214 ? 68.906 64.369 26.932 1.00 15.85 214 GLY B O 1
ATOM 4245 N N . ASP C 1 215 ? 67.358 63.037 26.000 1.00 11.17 215 ASP B N 1
ATOM 4246 C CA A ASP C 1 215 ? 68.257 62.407 25.049 0.50 11.40 215 ASP B CA 1
ATOM 4247 C CA B ASP C 1 215 ? 68.294 62.439 25.053 0.50 11.79 215 ASP B CA 1
ATOM 4248 C C . ASP C 1 215 ? 68.084 63.041 23.677 1.00 10.37 215 ASP B C 1
ATOM 4249 O O . ASP C 1 215 ? 67.175 63.874 23.454 1.00 10.09 215 ASP B O 1
ATOM 4258 N N . GLY C 1 216 ? 68.940 62.662 22.751 1.00 10.44 216 GLY B N 1
ATOM 4259 C CA . GLY C 1 216 ? 68.908 63.186 21.399 1.00 9.80 216 GLY B CA 1
ATOM 4260 C C . GLY C 1 216 ? 67.731 62.690 20.624 1.00 9.70 216 GLY B C 1
ATOM 4261 O O . GLY C 1 216 ? 67.268 61.567 20.803 1.00 11.17 216 GLY B O 1
ATOM 4262 N N . ALA C 1 217 ? 67.252 63.542 19.733 1.00 9.10 217 ALA B N 1
ATOM 4263 C CA . ALA C 1 217 ? 66.191 63.185 18.813 1.00 8.73 217 ALA B CA 1
ATOM 4264 C C . ALA C 1 217 ? 66.663 63.533 17.411 1.00 8.23 217 ALA B C 1
ATOM 4265 O O . ALA C 1 217 ? 67.061 64.685 17.138 1.00 7.76 217 ALA B O 1
ATOM 4267 N N . LEU C 1 218 ? 66.538 62.580 16.508 1.00 7.42 218 LEU B N 1
ATOM 4268 C CA . LEU C 1 218 ? 66.944 62.757 15.108 1.00 7.20 218 LEU B CA 1
ATOM 4269 C C . LEU C 1 218 ? 65.902 63.544 14.351 1.00 7.14 218 LEU B C 1
ATOM 4270 O O . LEU C 1 218 ? 64.739 63.212 14.357 1.00 7.69 218 LEU B O 1
ATOM 4275 N N . LEU C 1 219 ? 66.309 64.631 13.708 1.00 6.79 219 LEU B N 1
ATOM 4276 C CA . LEU C 1 219 ? 65.383 65.533 13.013 1.00 7.46 219 LEU B CA 1
ATOM 4277 C C . LEU C 1 219 ? 65.411 65.094 11.572 1.00 7.33 219 LEU B C 1
ATOM 4278 O O . LEU C 1 219 ? 66.209 65.574 10.737 1.00 7.57 219 LEU B O 1
ATOM 4283 N N . ASP C 1 220 ? 64.594 64.101 11.260 1.00 6.95 220 ASP B N 1
ATOM 4284 C CA . ASP C 1 220 ? 64.676 63.345 10.025 1.00 7.10 220 ASP B CA 1
ATOM 4285 C C . ASP C 1 220 ? 63.581 63.648 9.017 1.00 7.23 220 ASP B C 1
ATOM 4286 O O . ASP C 1 220 ? 62.439 63.187 9.178 1.00 7.47 220 ASP B O 1
ATOM 4291 N N . SER C 1 221 ? 63.926 64.402 7.981 1.00 7.27 221 SER B N 1
ATOM 4292 C CA . SER C 1 221 ? 62.971 64.661 6.905 1.00 7.36 221 SER B CA 1
ATOM 4293 C C . SER C 1 221 ? 62.447 63.416 6.210 1.00 7.72 221 SER B C 1
ATOM 4294 O O . SER C 1 221 ? 61.345 63.447 5.636 1.00 8.06 221 SER B O 1
ATOM 4297 N N . GLY C 1 222 ? 63.206 62.329 6.233 1.00 7.86 222 GLY B N 1
ATOM 4298 C CA . GLY C 1 222 ? 62.860 61.083 5.571 1.00 7.96 222 GLY B CA 1
ATOM 4299 C C . GLY C 1 222 ? 62.155 60.070 6.425 1.00 8.21 222 GLY B C 1
ATOM 4300 O O . GLY C 1 222 ? 62.118 58.930 6.036 1.00 9.42 222 GLY B O 1
ATOM 4301 N N . THR C 1 223 ? 61.611 60.483 7.568 1.00 7.74 223 THR B N 1
ATOM 4302 C CA . THR C 1 223 ? 60.711 59.636 8.342 1.00 8.02 223 THR B CA 1
ATOM 4303 C C . THR C 1 223 ? 59.343 60.302 8.392 1.00 8.08 223 THR B C 1
ATOM 4304 O O . THR C 1 223 ? 59.224 61.482 8.624 1.00 7.70 223 THR B O 1
ATOM 4308 N N . THR C 1 224 ? 58.317 59.473 8.223 1.00 7.90 224 THR B N 1
ATOM 4309 C CA . THR C 1 224 ? 56.926 59.981 8.175 1.00 7.91 224 THR B CA 1
ATOM 4310 C C . THR C 1 224 ? 56.421 60.400 9.542 1.00 7.83 224 THR B C 1
ATOM 4311 O O . THR C 1 224 ? 55.901 61.496 9.721 1.00 7.96 224 THR B O 1
ATOM 4315 N N . LEU C 1 225 ? 56.607 59.501 10.528 1.00 8.06 225 LEU B N 1
ATOM 4316 C CA . LEU C 1 225 ? 56.054 59.695 11.851 1.00 8.39 225 LEU B CA 1
ATOM 4317 C C . LEU C 1 225 ? 57.148 60.037 12.866 1.00 8.39 225 LEU B C 1
ATOM 4318 O O . LEU C 1 225 ? 58.218 60.500 12.493 1.00 8.80 225 LEU B O 1
ATOM 4323 N N . THR C 1 226 ? 56.855 59.855 14.146 1.00 8.29 226 THR B N 1
ATOM 4324 C CA . THR C 1 226 ? 57.761 60.123 15.254 1.00 8.60 226 THR B CA 1
ATOM 4325 C C . THR C 1 226 ? 57.998 58.824 16.005 1.00 9.06 226 THR B C 1
ATOM 4326 O O . THR C 1 226 ? 57.068 58.047 16.185 1.00 9.69 226 THR B O 1
ATOM 4330 N N . TYR C 1 227 ? 59.235 58.590 16.411 1.00 8.56 227 TYR B N 1
ATOM 4331 C CA . TYR C 1 227 ? 59.671 57.318 17.028 1.00 8.72 227 TYR B CA 1
ATOM 4332 C C . TYR C 1 227 ? 60.364 57.620 18.311 1.00 8.91 227 TYR B C 1
ATOM 4333 O O . TYR C 1 227 ? 61.188 58.521 18.402 1.00 8.67 227 TYR B O 1
ATOM 4342 N N . PHE C 1 228 ? 60.008 56.855 19.352 1.00 9.03 228 PHE B N 1
ATOM 4343 C CA . PHE C 1 228 ? 60.637 56.992 20.660 1.00 8.95 228 PHE B CA 1
ATOM 4344 C C . PHE C 1 228 ? 61.000 55.606 21.189 1.00 9.75 228 PHE B C 1
ATOM 4345 O O . PHE C 1 228 ? 60.381 54.621 20.827 1.00 9.78 228 PHE B O 1
ATOM 4353 N N . PRO C 1 229 ? 61.993 55.568 22.106 1.00 10.60 229 PRO B N 1
ATOM 4354 C CA . PRO C 1 229 ? 62.339 54.323 22.781 1.00 11.14 229 PRO B CA 1
ATOM 4355 C C . PRO C 1 229 ? 61.116 53.713 23.430 1.00 11.22 229 PRO B C 1
ATOM 4356 O O . PRO C 1 229 ? 60.224 54.416 23.880 1.00 10.33 229 PRO B O 1
ATOM 4360 N N . SER C 1 230 ? 61.068 52.367 23.445 1.00 12.57 230 SER B N 1
ATOM 4361 C CA . SER C 1 230 ? 59.831 51.674 23.771 1.00 14.50 230 SER B CA 1
ATOM 4362 C C . SER C 1 230 ? 59.165 52.110 25.068 1.00 13.76 230 SER B C 1
ATOM 4363 O O . SER C 1 230 ? 57.971 52.326 25.088 1.00 13.50 230 SER B O 1
ATOM 4366 N N . ASP C 1 231 ? 59.910 52.225 26.165 1.00 13.43 231 ASP B N 1
ATOM 4367 C CA A ASP C 1 231 ? 59.309 52.568 27.453 0.50 14.15 231 ASP B CA 1
ATOM 4368 C CA B ASP C 1 231 ? 59.294 52.570 27.440 0.50 14.54 231 ASP B CA 1
ATOM 4369 C C . ASP C 1 231 ? 58.728 53.979 27.430 1.00 12.90 231 ASP B C 1
ATOM 4370 O O . ASP C 1 231 ? 57.653 54.227 27.953 1.00 12.67 231 ASP B O 1
ATOM 4379 N N . PHE C 1 232 ? 59.431 54.906 26.785 1.00 11.75 232 PHE B N 1
ATOM 4380 C CA . PHE C 1 232 ? 58.995 56.294 26.749 1.00 11.07 232 PHE B CA 1
ATOM 4381 C C . PHE C 1 232 ? 57.754 56.402 25.866 1.00 10.21 232 PHE B C 1
ATOM 4382 O O . PHE C 1 232 ? 56.777 57.058 26.228 1.00 10.94 232 PHE B O 1
ATOM 4390 N N . ALA C 1 233 ? 57.815 55.716 24.745 1.00 10.49 233 ALA B N 1
ATOM 4391 C CA . ALA C 1 233 ? 56.667 55.666 23.830 1.00 10.99 233 ALA B CA 1
ATOM 4392 C C . ALA C 1 233 ? 55.438 55.094 24.552 1.00 11.48 233 ALA B C 1
ATOM 4393 O O . ALA C 1 233 ? 54.324 55.581 24.345 1.00 11.66 233 ALA B O 1
ATOM 4395 N N . ALA C 1 234 ? 55.631 54.075 25.406 1.00 11.87 234 ALA B N 1
ATOM 4396 C CA . ALA C 1 234 ? 54.500 53.480 26.095 1.00 11.68 234 ALA B CA 1
ATOM 4397 C C . ALA C 1 234 ? 53.903 54.420 27.093 1.00 11.74 234 ALA B C 1
ATOM 4398 O O . ALA C 1 234 ? 52.685 54.448 27.278 1.00 12.57 234 ALA B O 1
ATOM 4400 N N . GLN C 1 235 ? 54.740 55.197 27.796 1.00 12.04 235 GLN B N 1
ATOM 4401 C CA . GLN C 1 235 ? 54.238 56.210 28.695 1.00 13.82 235 GLN B CA 1
ATOM 4402 C C . GLN C 1 235 ? 53.375 57.206 27.940 1.00 13.56 235 GLN B C 1
ATOM 4403 O O . GLN C 1 235 ? 52.300 57.571 28.384 1.00 14.04 235 GLN B O 1
ATOM 4409 N N . LEU C 1 236 ? 53.851 57.648 26.787 1.00 12.31 236 LEU B N 1
ATOM 4410 C CA . LEU C 1 236 ? 53.081 58.626 26.006 1.00 12.42 236 LEU B CA 1
ATOM 4411 C C . LEU C 1 236 ? 51.811 57.971 25.455 1.00 12.23 236 LEU B C 1
ATOM 4412 O O . LEU C 1 236 ? 50.754 58.595 25.396 1.00 12.38 236 LEU B O 1
ATOM 4417 N N . ALA C 1 237 ? 51.925 56.719 25.061 1.00 11.64 237 ALA B N 1
ATOM 4418 C CA . ALA C 1 237 ? 50.768 55.981 24.505 1.00 13.07 237 ALA B CA 1
ATOM 4419 C C . ALA C 1 237 ? 49.654 55.834 25.524 1.00 14.46 237 ALA B C 1
ATOM 4420 O O . ALA C 1 237 ? 48.497 56.010 25.207 1.00 14.30 237 ALA B O 1
ATOM 4422 N N . ASP C 1 238 ? 50.016 55.588 26.775 1.00 14.54 238 ASP B N 1
ATOM 4423 C CA . ASP C 1 238 ? 49.025 55.453 27.834 1.00 17.05 238 ASP B CA 1
ATOM 4424 C C . ASP C 1 238 ? 48.288 56.748 27.991 1.00 17.80 238 ASP B C 1
ATOM 4425 O O . ASP C 1 238 ? 47.054 56.765 28.117 1.00 20.25 238 ASP B O 1
ATOM 4430 N N . LYS C 1 239 ? 49.017 57.859 27.951 1.00 16.79 239 LYS B N 1
ATOM 4431 C CA . LYS C 1 239 ? 48.386 59.166 28.031 1.00 16.75 239 LYS B CA 1
ATOM 4432 C C . LYS C 1 239 ? 47.484 59.465 26.829 1.00 16.54 239 LYS B C 1
ATOM 4433 O O . LYS C 1 239 ? 46.400 60.026 26.968 1.00 18.99 239 LYS B O 1
ATOM 4439 N N . ALA C 1 240 ? 47.937 59.099 25.642 1.00 14.69 240 ALA B N 1
ATOM 4440 C CA . ALA C 1 240 ? 47.223 59.418 24.407 1.00 14.93 240 ALA B CA 1
ATOM 4441 C C . ALA C 1 240 ? 46.042 58.506 24.106 1.00 15.98 240 ALA B C 1
ATOM 4442 O O . ALA C 1 240 ? 45.157 58.866 23.333 1.00 16.87 240 ALA B O 1
ATOM 4444 N N . GLY C 1 241 ? 46.057 57.314 24.686 1.00 15.20 241 GLY B N 1
ATOM 4445 C CA . GLY C 1 241 ? 45.068 56.288 24.390 1.00 14.91 241 GLY B CA 1
ATOM 4446 C C . GLY C 1 241 ? 45.398 55.442 23.191 1.00 14.89 241 GLY B C 1
ATOM 4447 O O . GLY C 1 241 ? 44.514 54.806 22.623 1.00 15.70 241 GLY B O 1
ATOM 4448 N N . ALA C 1 242 ? 46.675 55.379 22.813 1.00 13.56 242 ALA B N 1
ATOM 4449 C CA . ALA C 1 242 ? 47.108 54.530 21.742 1.00 13.73 242 ALA B CA 1
ATOM 4450 C C . ALA C 1 242 ? 47.311 53.087 22.244 1.00 14.38 242 ALA B C 1
ATOM 4451 O O . ALA C 1 242 ? 47.493 52.860 23.443 1.00 17.38 242 ALA B O 1
ATOM 4453 N N . ARG C 1 243 ? 47.289 52.148 21.327 1.00 14.40 243 ARG B N 1
ATOM 4454 C CA A ARG C 1 243 ? 47.314 50.713 21.642 0.50 15.54 243 ARG B CA 1
ATOM 4455 C CA B ARG C 1 243 ? 47.326 50.698 21.617 0.50 15.43 243 ARG B CA 1
ATOM 4456 C C . ARG C 1 243 ? 48.336 50.029 20.749 1.00 14.79 243 ARG B C 1
ATOM 4457 O O . ARG C 1 243 ? 48.273 50.177 19.531 1.00 14.75 243 ARG B O 1
ATOM 4472 N N . LEU C 1 244 ? 49.236 49.246 21.338 1.00 12.88 244 LEU B N 1
ATOM 4473 C CA . LEU C 1 244 ? 50.180 48.464 20.582 1.00 14.96 244 LEU B CA 1
ATOM 4474 C C . LEU C 1 244 ? 49.500 47.263 19.992 1.00 16.90 244 LEU B C 1
ATOM 4475 O O . LEU C 1 244 ? 48.760 46.557 20.714 1.00 18.77 244 LEU B O 1
ATOM 4480 N N . VAL C 1 245 ? 49.742 47.030 18.706 1.00 17.85 245 VAL B N 1
ATOM 4481 C CA . VAL C 1 245 ? 49.202 45.908 17.975 1.00 19.27 245 VAL B CA 1
ATOM 4482 C C . VAL C 1 245 ? 50.350 45.186 17.278 1.00 21.77 245 VAL B C 1
ATOM 4483 O O . VAL C 1 245 ? 51.176 45.816 16.606 1.00 20.25 245 VAL B O 1
ATOM 4487 N N . GLN C 1 246 ? 50.412 43.860 17.432 1.00 23.51 246 GLN B N 1
ATOM 4488 C CA . GLN C 1 246 ? 51.427 43.046 16.757 1.00 25.23 246 GLN B CA 1
ATOM 4489 C C . GLN C 1 246 ? 50.958 42.737 15.347 1.00 27.55 246 GLN B C 1
ATOM 4490 O O . GLN C 1 246 ? 50.151 41.836 15.155 1.00 29.28 246 GLN B O 1
ATOM 4496 N N . VAL C 1 247 ? 51.477 43.485 14.371 1.00 24.88 247 VAL B N 1
ATOM 4497 C CA . VAL C 1 247 ? 51.015 43.418 12.974 1.00 27.42 247 VAL B CA 1
ATOM 4498 C C . VAL C 1 247 ? 51.546 42.188 12.252 1.00 30.17 247 VAL B C 1
ATOM 4499 O O . VAL C 1 247 ? 50.813 41.549 11.488 1.00 35.10 247 VAL B O 1
ATOM 4503 N N . ALA C 1 248 ? 52.801 41.848 12.521 1.00 30.35 248 ALA B N 1
ATOM 4504 C CA . ALA C 1 248 ? 53.424 40.613 12.045 1.00 31.07 248 ALA B CA 1
ATOM 4505 C C . ALA C 1 248 ? 54.192 40.008 13.209 1.00 29.43 248 ALA B C 1
ATOM 4506 O O . ALA C 1 248 ? 54.369 40.655 14.238 1.00 26.01 248 ALA B O 1
ATOM 4508 N N . ARG C 1 249 ? 54.623 38.755 13.070 1.00 27.18 249 ARG B N 1
ATOM 4509 C CA . ARG C 1 249 ? 55.442 38.120 14.086 0.50 27.30 249 ARG B CA 1
ATOM 4510 C C . ARG C 1 249 ? 56.643 39.018 14.356 1.00 28.47 249 ARG B C 1
ATOM 4511 O O . ARG C 1 249 ? 57.415 39.311 13.446 1.00 29.92 249 ARG B O 1
ATOM 4519 N N . ASP C 1 250 ? 56.814 39.410 15.612 1.00 26.80 250 ASP B N 1
ATOM 4520 C CA . ASP C 1 250 ? 57.850 40.345 16.066 1.00 28.68 250 ASP B CA 1
ATOM 4521 C C . ASP C 1 250 ? 57.825 41.771 15.468 1.00 27.18 250 ASP B C 1
ATOM 4522 O O . ASP C 1 250 ? 58.840 42.472 15.493 1.00 29.20 250 ASP B O 1
ATOM 4527 N N . GLN C 1 251 ? 56.669 42.231 14.988 1.00 25.19 251 GLN B N 1
ATOM 4528 C CA . GLN C 1 251 ? 56.553 43.603 14.443 1.00 25.90 251 GLN B CA 1
ATOM 4529 C C . GLN C 1 251 ? 55.300 44.271 15.048 1.00 25.84 251 GLN B C 1
ATOM 4530 O O . GLN C 1 251 ? 54.203 43.714 15.000 1.00 22.94 251 GLN B O 1
ATOM 4536 N N . TYR C 1 252 ? 55.479 45.460 15.630 1.00 25.51 252 TYR B N 1
ATOM 4537 C CA . TYR C 1 252 ? 54.465 46.099 16.478 1.00 25.13 252 TYR B CA 1
ATOM 4538 C C . TYR C 1 252 ? 54.221 47.553 16.087 1.00 21.89 252 TYR B C 1
ATOM 4539 O O . TYR C 1 252 ? 55.171 48.244 15.732 1.00 25.68 252 TYR B O 1
ATOM 4548 N N . LEU C 1 253 ? 52.962 47.997 16.115 1.00 17.98 253 LEU B N 1
ATOM 4549 C CA . LEU C 1 253 ? 52.653 49.422 15.880 1.00 16.32 253 LEU B CA 1
ATOM 4550 C C . LEU C 1 253 ? 51.585 49.951 16.797 1.00 14.66 253 LEU B C 1
ATOM 4551 O O . LEU C 1 253 ? 50.665 49.231 17.170 1.00 14.22 253 LEU B O 1
ATOM 4556 N N . TYR C 1 254 ? 51.668 51.220 17.176 1.00 12.68 254 TYR B N 1
ATOM 4557 C CA . TYR C 1 254 ? 50.602 51.868 17.874 1.00 12.23 254 TYR B CA 1
ATOM 4558 C C . TYR C 1 254 ? 49.493 52.279 16.937 1.00 13.25 254 TYR B C 1
ATOM 4559 O O . TYR C 1 254 ? 49.732 52.999 15.931 1.00 13.13 254 TYR B O 1
ATOM 4568 N N . PHE C 1 255 ? 48.281 51.844 17.262 1.00 13.22 255 PHE B N 1
ATOM 4569 C CA . PHE C 1 255 ? 47.077 52.324 16.608 1.00 12.74 255 PHE B CA 1
ATOM 4570 C C . PHE C 1 255 ? 46.345 53.198 17.576 1.00 13.29 255 PHE B C 1
ATOM 4571 O O . PHE C 1 255 ? 46.550 53.154 18.800 1.00 13.60 255 PHE B O 1
ATOM 4579 N N . ILE C 1 256 ? 45.455 54.031 17.058 1.00 13.50 256 ILE B N 1
ATOM 4580 C CA . ILE C 1 256 ? 44.685 54.888 17.889 1.00 13.30 256 ILE B CA 1
ATOM 4581 C C . ILE C 1 256 ? 43.320 55.062 17.246 1.00 13.62 256 ILE B C 1
ATOM 4582 O O . ILE C 1 256 ? 43.191 54.934 16.012 1.00 14.05 256 ILE B O 1
ATOM 4587 N N . ASP C 1 257 ? 42.295 55.301 18.047 1.00 13.93 257 ASP B N 1
ATOM 4588 C CA A ASP C 1 257 ? 40.945 55.493 17.510 0.50 14.76 257 ASP B CA 1
ATOM 4589 C CA B ASP C 1 257 ? 40.966 55.460 17.467 0.50 14.28 257 ASP B CA 1
ATOM 4590 C C . ASP C 1 257 ? 40.986 56.661 16.525 1.00 14.08 257 ASP B C 1
ATOM 4591 O O . ASP C 1 257 ? 41.454 57.739 16.882 1.00 13.12 257 ASP B O 1
ATOM 4600 N N . CYS C 1 258 ? 40.462 56.445 15.315 1.00 14.44 258 CYS B N 1
ATOM 4601 C CA . CYS C 1 258 ? 40.439 57.536 14.316 1.00 14.63 258 CYS B CA 1
ATOM 4602 C C . CYS C 1 258 ? 39.661 58.743 14.793 1.00 15.44 258 CYS B C 1
ATOM 4603 O O . CYS C 1 258 ? 39.931 59.850 14.364 1.00 15.56 258 CYS B O 1
ATOM 4606 N N . ASN C 1 259 ? 38.694 58.503 15.686 1.00 16.30 259 ASN B N 1
ATOM 4607 C CA A ASN C 1 259 ? 37.855 59.547 16.283 0.50 16.80 259 ASN B CA 1
ATOM 4608 C CA B ASN C 1 259 ? 37.872 59.584 16.243 0.50 17.03 259 ASN B CA 1
ATOM 4609 C C . ASN C 1 259 ? 38.431 60.238 17.505 1.00 16.65 259 ASN B C 1
ATOM 4610 O O . ASN C 1 259 ? 37.766 61.031 18.143 1.00 16.32 259 ASN B O 1
ATOM 4619 N N . THR C 1 260 ? 39.683 59.926 17.851 1.00 15.37 260 THR B N 1
ATOM 4620 C CA . THR C 1 260 ? 40.311 60.551 19.006 1.00 16.86 260 THR B CA 1
ATOM 4621 C C . THR C 1 260 ? 40.259 62.063 18.947 1.00 15.80 260 THR B C 1
ATOM 4622 O O . THR C 1 260 ? 40.384 62.682 17.865 1.00 15.57 260 THR B O 1
ATOM 4626 N N . ASP C 1 261 ? 40.126 62.684 20.104 1.00 14.89 261 ASP B N 1
ATOM 4627 C CA . ASP C 1 261 ? 40.125 64.124 20.239 1.00 15.34 261 ASP B CA 1
ATOM 4628 C C . ASP C 1 261 ? 41.511 64.646 19.895 1.00 15.71 261 ASP B C 1
ATOM 4629 O O . ASP C 1 261 ? 42.483 64.337 20.600 1.00 16.73 261 ASP B O 1
ATOM 4634 N N . THR C 1 262 ? 41.603 65.414 18.810 1.00 14.01 262 THR B N 1
ATOM 4635 C CA . THR C 1 262 ? 42.880 65.961 18.330 1.00 13.16 262 THR B CA 1
ATOM 4636 C C . THR C 1 262 ? 42.897 67.472 18.429 1.00 12.87 262 THR B C 1
ATOM 4637 O O . THR C 1 262 ? 43.722 68.129 17.799 1.00 12.91 262 THR B O 1
ATOM 4641 N N . SER C 1 263 ? 42.011 68.046 19.246 1.00 12.59 263 SER B N 1
ATOM 4642 C CA . SER C 1 263 ? 41.921 69.487 19.341 1.00 13.97 263 SER B CA 1
ATOM 4643 C C . SER C 1 263 ? 43.109 70.177 20.016 1.00 13.79 263 SER B C 1
ATOM 4644 O O . SER C 1 263 ? 43.289 71.358 19.857 1.00 14.64 263 SER B O 1
ATOM 4647 N N . GLY C 1 264 ? 43.860 69.421 20.820 1.00 14.13 264 GLY B N 1
ATOM 4648 C CA . GLY C 1 264 ? 44.984 69.984 21.558 1.00 13.62 264 GLY B CA 1
ATOM 4649 C C . GLY C 1 264 ? 46.269 69.974 20.755 1.00 12.76 264 GLY B C 1
ATOM 4650 O O . GLY C 1 264 ? 46.287 69.714 19.562 1.00 12.25 264 GLY B O 1
ATOM 4651 N N . THR C 1 265 ? 47.355 70.215 21.473 1.00 12.50 265 THR B N 1
ATOM 4652 C CA . THR C 1 265 ? 48.674 70.217 20.866 1.00 11.67 265 THR B CA 1
ATOM 4653 C C . THR C 1 265 ? 49.631 69.355 21.674 1.00 11.36 265 THR B C 1
ATOM 4654 O O . THR C 1 265 ? 49.397 69.043 22.851 1.00 12.02 265 THR B O 1
ATOM 4658 N N . THR C 1 266 ? 50.729 68.987 21.017 1.00 9.98 266 THR B N 1
ATOM 4659 C CA . THR C 1 266 ? 51.864 68.332 21.687 1.00 10.10 266 THR B CA 1
ATOM 4660 C C . THR C 1 266 ? 53.024 69.308 21.586 1.00 9.42 266 THR B C 1
ATOM 4661 O O . THR C 1 266 ? 53.341 69.764 20.484 1.00 9.61 266 THR B O 1
ATOM 4665 N N . VAL C 1 267 ? 53.651 69.625 22.712 1.00 9.44 267 VAL B N 1
ATOM 4666 C CA . VAL C 1 267 ? 54.722 70.621 22.744 1.00 9.18 267 VAL B CA 1
ATOM 4667 C C . VAL C 1 267 ? 56.049 69.949 23.123 1.00 8.50 267 VAL B C 1
ATOM 4668 O O . VAL C 1 267 ? 56.135 69.192 24.116 1.00 9.29 267 VAL B O 1
ATOM 4672 N N . PHE C 1 268 ? 57.029 70.167 22.265 1.00 8.25 268 PHE B N 1
ATOM 4673 C CA . PHE C 1 268 ? 58.366 69.612 22.399 1.00 8.48 268 PHE B CA 1
ATOM 4674 C C . PHE C 1 268 ? 59.281 70.709 22.906 1.00 8.98 268 PHE B C 1
ATOM 4675 O O . PHE C 1 268 ? 59.402 71.751 22.265 1.00 9.38 268 PHE B O 1
ATOM 4683 N N . ASN C 1 269 ? 59.928 70.478 24.050 1.00 8.61 269 ASN B N 1
ATOM 4684 C CA . ASN C 1 269 ? 60.819 71.462 24.662 1.00 9.16 269 ASN B CA 1
ATOM 4685 C C . ASN C 1 269 ? 62.257 71.080 24.377 1.00 9.31 269 ASN B C 1
ATOM 4686 O O . ASN C 1 269 ? 62.679 69.955 24.703 1.00 10.00 269 ASN B O 1
ATOM 4691 N N . PHE C 1 270 ? 62.994 72.019 23.807 1.00 9.83 270 PHE B N 1
ATOM 4692 C CA . PHE C 1 270 ? 64.396 71.811 23.443 1.00 9.61 270 PHE B CA 1
ATOM 4693 C C . PHE C 1 270 ? 65.253 72.774 24.277 1.00 10.88 270 PHE B C 1
ATOM 4694 O O . PHE C 1 270 ? 64.759 73.426 25.167 1.00 11.82 270 PHE B O 1
ATOM 4702 N N . GLY C 1 271 ? 66.527 72.901 23.957 1.00 11.01 271 GLY B N 1
ATOM 4703 C CA . GLY C 1 271 ? 67.392 73.752 24.748 1.00 11.30 271 GLY B CA 1
ATOM 4704 C C . GLY C 1 271 ? 67.156 75.218 24.546 1.00 12.23 271 GLY B C 1
ATOM 4705 O O . GLY C 1 271 ? 66.601 75.631 23.526 1.00 11.84 271 GLY B O 1
ATOM 4706 N N . ASN C 1 272 ? 67.595 75.985 25.525 1.00 12.86 272 ASN B N 1
ATOM 4707 C CA A ASN C 1 272 ? 67.662 77.428 25.358 0.50 13.47 272 ASN B CA 1
ATOM 4708 C CA B ASN C 1 272 ? 67.617 77.451 25.539 0.50 13.82 272 ASN B CA 1
ATOM 4709 C C . ASN C 1 272 ? 66.252 78.035 25.152 1.00 13.82 272 ASN B C 1
ATOM 4710 O O . ASN C 1 272 ? 66.122 79.026 24.407 1.00 14.62 272 ASN B O 1
ATOM 4719 N N . GLY C 1 273 ? 65.241 77.418 25.758 1.00 13.38 273 GLY B N 1
ATOM 4720 C CA . GLY C 1 273 ? 63.870 77.897 25.705 1.00 13.57 273 GLY B CA 1
ATOM 4721 C C . GLY C 1 273 ? 63.086 77.622 24.443 1.00 13.13 273 GLY B C 1
ATOM 4722 O O . GLY C 1 273 ? 61.926 78.030 24.330 1.00 14.84 273 GLY B O 1
ATOM 4723 N N . ALA C 1 274 ? 63.670 76.940 23.461 1.00 11.46 274 ALA B N 1
ATOM 4724 C CA . ALA C 1 274 ? 62.954 76.674 22.231 1.00 11.27 274 ALA B CA 1
ATOM 4725 C C . ALA C 1 274 ? 61.873 75.650 22.491 1.00 11.36 274 ALA B C 1
ATOM 4726 O O . ALA C 1 274 ? 62.083 74.660 23.191 1.00 11.32 274 ALA B O 1
ATOM 4728 N N . LYS C 1 275 ? 60.730 75.888 21.872 1.00 11.91 275 LYS B N 1
ATOM 4729 C CA . LYS C 1 275 ? 59.570 74.996 21.970 1.00 12.20 275 LYS B CA 1
ATOM 4730 C C . LYS C 1 275 ? 58.947 74.905 20.600 1.00 11.61 275 LYS B C 1
ATOM 4731 O O . LYS C 1 275 ? 58.793 75.937 19.914 1.00 12.57 275 LYS B O 1
ATOM 4737 N N . ILE C 1 276 ? 58.549 73.710 20.201 1.00 9.53 276 ILE B N 1
ATOM 4738 C CA . ILE C 1 276 ? 57.805 73.512 18.965 1.00 9.60 276 ILE B CA 1
ATOM 4739 C C . ILE C 1 276 ? 56.489 72.896 19.333 1.00 9.62 276 ILE B C 1
ATOM 4740 O O . ILE C 1 276 ? 56.430 71.866 20.022 1.00 10.16 276 ILE B O 1
ATOM 4745 N N . THR C 1 277 ? 55.421 73.470 18.797 1.00 9.39 277 THR B N 1
ATOM 4746 C CA . THR C 1 277 ? 54.043 73.080 19.107 1.00 9.84 277 THR B CA 1
ATOM 4747 C C . THR C 1 277 ? 53.465 72.406 17.908 1.00 9.67 277 THR B C 1
ATOM 4748 O O . THR C 1 277 ? 53.477 72.998 16.817 1.00 9.99 277 THR B O 1
ATOM 4752 N N . VAL C 1 278 ? 52.958 71.189 18.052 1.00 8.58 278 VAL B N 1
ATOM 4753 C CA . VAL C 1 278 ? 52.455 70.391 16.934 1.00 9.26 278 VAL B CA 1
ATOM 4754 C C . VAL C 1 278 ? 50.958 70.129 17.193 1.00 9.90 278 VAL B C 1
ATOM 4755 O O . VAL C 1 278 ? 50.579 69.715 18.284 1.00 10.21 278 VAL B O 1
ATOM 4759 N N . PRO C 1 279 ? 50.093 70.439 16.217 1.00 9.67 279 PRO B N 1
ATOM 4760 C CA . PRO C 1 279 ? 48.668 70.140 16.389 1.00 10.10 279 PRO B CA 1
ATOM 4761 C C . PRO C 1 279 ? 48.454 68.636 16.452 1.00 10.34 279 PRO B C 1
ATOM 4762 O O . PRO C 1 279 ? 49.104 67.870 15.751 1.00 10.09 279 PRO B O 1
ATOM 4766 N N . ASN C 1 280 ? 47.510 68.212 17.298 1.00 10.67 280 ASN B N 1
ATOM 4767 C CA . ASN C 1 280 ? 47.350 66.787 17.559 1.00 10.92 280 ASN B CA 1
ATOM 4768 C C . ASN C 1 280 ? 46.813 65.979 16.411 1.00 10.35 280 ASN B C 1
ATOM 4769 O O . ASN C 1 280 ? 46.933 64.762 16.425 1.00 9.70 280 ASN B O 1
ATOM 4774 N N . THR C 1 281 ? 46.284 66.636 15.365 1.00 11.33 281 THR B N 1
ATOM 4775 C CA A THR C 1 281 ? 45.938 65.947 14.107 0.50 11.70 281 THR B CA 1
ATOM 4776 C CA B THR C 1 281 ? 45.904 65.899 14.198 0.50 11.82 281 THR B CA 1
ATOM 4777 C C . THR C 1 281 ? 47.118 65.170 13.559 1.00 10.89 281 THR B C 1
ATOM 4778 O O . THR C 1 281 ? 46.950 64.158 12.903 1.00 10.55 281 THR B O 1
ATOM 4785 N N . GLU C 1 282 ? 48.344 65.670 13.828 1.00 9.88 282 GLU B N 1
ATOM 4786 C CA . GLU C 1 282 ? 49.556 65.011 13.339 1.00 9.55 282 GLU B CA 1
ATOM 4787 C C . GLU C 1 282 ? 49.799 63.636 13.965 1.00 9.47 282 GLU B C 1
ATOM 4788 O O . GLU C 1 282 ? 50.647 62.909 13.511 1.00 9.99 282 GLU B O 1
ATOM 4794 N N . TYR C 1 283 ? 49.035 63.300 14.997 1.00 9.68 283 TYR B N 1
ATOM 4795 C CA . TYR C 1 283 ? 49.205 62.026 15.699 1.00 10.14 283 TYR B CA 1
ATOM 4796 C C . TYR C 1 283 ? 48.088 61.029 15.422 1.00 10.35 283 TYR B C 1
ATOM 4797 O O . TYR C 1 283 ? 48.054 59.953 16.007 1.00 11.42 283 TYR B O 1
ATOM 4806 N N . VAL C 1 284 ? 47.193 61.360 14.503 1.00 11.31 284 VAL B N 1
ATOM 4807 C CA . VAL C 1 284 ? 46.190 60.398 14.057 1.00 12.29 284 VAL B CA 1
ATOM 4808 C C . VAL C 1 284 ? 46.397 60.258 12.558 1.00 11.92 284 VAL B C 1
ATOM 4809 O O . VAL C 1 284 ? 46.058 61.182 11.796 1.00 13.93 284 VAL B O 1
ATOM 4813 N N . TYR C 1 285 ? 46.983 59.155 12.146 1.00 11.11 285 TYR B N 1
ATOM 4814 C CA . TYR C 1 285 ? 47.370 58.898 10.769 1.00 11.62 285 TYR B CA 1
ATOM 4815 C C . TYR C 1 285 ? 46.394 57.923 10.134 1.00 11.71 285 TYR B C 1
ATOM 4816 O O . TYR C 1 285 ? 46.324 56.748 10.497 1.00 11.25 285 TYR B O 1
ATOM 4825 N N . GLN C 1 286 ? 45.692 58.388 9.107 1.00 11.90 286 GLN B N 1
ATOM 4826 C CA . GLN C 1 286 ? 44.733 57.529 8.428 1.00 12.49 286 GLN B CA 1
ATOM 4827 C C . GLN C 1 286 ? 45.432 56.492 7.579 1.00 13.03 286 GLN B C 1
ATOM 4828 O O . GLN C 1 286 ? 46.237 56.848 6.726 1.00 13.92 286 GLN B O 1
ATOM 4834 N N . ASN C 1 287 ? 45.121 55.211 7.785 1.00 12.87 287 ASN B N 1
ATOM 4835 C CA . ASN C 1 287 ? 45.631 54.156 6.939 1.00 14.43 287 ASN B CA 1
ATOM 4836 C C . ASN C 1 287 ? 44.843 53.982 5.649 1.00 15.07 287 ASN B C 1
ATOM 4837 O O . ASN C 1 287 ? 45.313 53.303 4.750 1.00 17.02 287 ASN B O 1
ATOM 4842 N N . GLY C 1 288 ? 43.641 54.553 5.589 1.00 14.53 288 GLY B N 1
ATOM 4843 C CA . GLY C 1 288 ? 42.808 54.439 4.401 1.00 15.14 288 GLY B CA 1
ATOM 4844 C C . GLY C 1 288 ? 41.815 53.304 4.432 1.00 15.89 288 GLY B C 1
ATOM 4845 O O . GLY C 1 288 ? 41.055 53.123 3.469 1.00 15.66 288 GLY B O 1
ATOM 4846 N N . ASP C 1 289 ? 41.796 52.536 5.521 1.00 16.40 289 ASP B N 1
ATOM 4847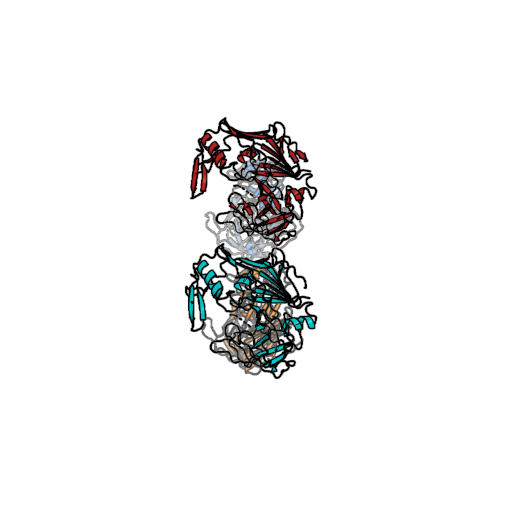 C CA . ASP C 1 289 ? 40.987 51.332 5.643 1.00 16.81 289 ASP B CA 1
ATOM 4848 C C . ASP C 1 289 ? 40.068 51.386 6.860 1.00 16.40 289 ASP B C 1
ATOM 4849 O O . ASP C 1 289 ? 39.498 50.370 7.247 1.00 19.67 289 ASP B O 1
ATOM 4854 N N . GLY C 1 290 ? 39.870 52.567 7.420 1.00 14.67 290 GLY B N 1
ATOM 4855 C CA . GLY C 1 290 ? 39.065 52.763 8.578 1.00 14.72 290 GLY B CA 1
ATOM 4856 C C . GLY C 1 290 ? 39.811 52.635 9.881 1.00 14.04 290 GLY B C 1
ATOM 4857 O O . GLY C 1 290 ? 39.211 52.765 10.927 1.00 15.62 290 GLY B O 1
ATOM 4858 N N . THR C 1 291 ? 41.134 52.404 9.817 1.00 14.33 291 THR B N 1
ATOM 4859 C CA . THR C 1 291 ? 41.989 52.353 11.008 1.00 14.23 291 THR B CA 1
ATOM 4860 C C . THR C 1 291 ? 43.003 53.467 10.893 1.00 13.95 291 THR B C 1
ATOM 4861 O O . THR C 1 291 ? 43.305 53.959 9.797 1.00 13.38 291 THR B O 1
ATOM 4865 N N . CYS C 1 292 ? 43.540 53.836 12.048 1.00 12.58 292 CYS B N 1
ATOM 4866 C CA . CYS C 1 292 ? 44.541 54.903 12.146 1.00 12.14 292 CYS B CA 1
ATOM 4867 C C . CYS C 1 292 ? 45.721 54.468 12.980 1.00 12.46 292 CYS B C 1
ATOM 4868 O O . CYS C 1 292 ? 45.547 53.899 14.075 1.00 12.91 292 CYS B O 1
ATOM 4871 N N . LEU C 1 293 ? 46.928 54.743 12.491 1.00 11.18 293 LEU B N 1
ATOM 4872 C CA . LEU C 1 293 ? 48.123 54.658 13.326 1.00 10.84 293 LEU B CA 1
ATOM 4873 C C . LEU C 1 293 ? 48.177 55.862 14.213 1.00 9.92 293 LEU B C 1
ATOM 4874 O O . LEU C 1 293 ? 47.760 56.958 13.840 1.00 10.96 293 LEU B O 1
ATOM 4879 N N . TRP C 1 294 ? 48.747 55.686 15.414 1.00 10.12 294 TRP B N 1
ATOM 4880 C CA . TRP C 1 294 ? 49.177 56.806 16.194 1.00 10.02 294 TRP B CA 1
ATOM 4881 C C . TRP C 1 294 ? 50.420 57.417 15.509 1.00 9.65 294 TRP B C 1
ATOM 4882 O O . TRP C 1 294 ? 51.179 56.718 14.867 1.00 10.10 294 TRP B O 1
ATOM 4893 N N . GLY C 1 295 ? 50.609 58.714 15.705 1.00 9.65 295 GLY B N 1
ATOM 4894 C CA . GLY C 1 295 ? 51.753 59.394 15.075 1.00 9.43 295 GLY B CA 1
ATOM 4895 C C . GLY C 1 295 ? 53.068 59.202 15.805 1.00 9.67 295 GLY B C 1
ATOM 4896 O O . GLY C 1 295 ? 54.076 59.764 15.363 1.00 8.99 295 GLY B O 1
ATOM 4897 N N . ILE C 1 296 ? 53.061 58.465 16.935 1.00 9.42 296 ILE B N 1
ATOM 4898 C CA . ILE C 1 296 ? 54.258 58.057 17.642 1.00 9.47 296 ILE B CA 1
ATOM 4899 C C . ILE C 1 296 ? 54.324 56.543 17.588 1.00 10.13 296 ILE B C 1
ATOM 4900 O O . ILE C 1 296 ? 53.279 55.835 17.687 1.00 10.88 296 ILE B O 1
ATOM 4905 N N . GLN C 1 297 ? 55.520 56.028 17.384 1.00 9.51 297 GLN B N 1
ATOM 4906 C CA . GLN C 1 297 ? 55.773 54.601 17.238 1.00 10.66 297 GLN B CA 1
ATOM 4907 C C . GLN C 1 297 ? 56.986 54.212 18.070 1.00 10.77 297 GLN B C 1
ATOM 4908 O O . GLN C 1 297 ? 57.874 55.032 18.347 1.00 9.97 297 GLN B O 1
ATOM 4914 N N . PRO C 1 298 ? 57.053 52.946 18.501 1.00 11.57 298 PRO B N 1
ATOM 4915 C CA . PRO C 1 298 ? 58.203 52.510 19.279 1.00 11.71 298 PRO B CA 1
ATOM 4916 C C . PRO C 1 298 ? 59.432 52.226 18.406 1.00 11.68 298 PRO B C 1
ATOM 4917 O O . PRO C 1 298 ? 59.330 51.850 17.249 1.00 12.12 298 PRO B O 1
ATOM 4921 N N . SER C 1 299 ? 60.599 52.399 18.990 1.00 11.93 299 SER B N 1
ATOM 4922 C CA . SER C 1 299 ? 61.846 52.231 18.271 1.00 12.16 299 SER B CA 1
ATOM 4923 C C . SER C 1 299 ? 62.940 51.992 19.293 1.00 13.66 299 SER B C 1
ATOM 4924 O O . SER C 1 299 ? 62.698 52.163 20.478 1.00 16.06 299 SER B O 1
ATOM 4927 N N . ASP C 1 300 ? 64.105 51.557 18.834 1.00 12.99 300 ASP B N 1
ATOM 4928 C CA . ASP C 1 300 ? 65.309 51.594 19.661 1.00 14.80 300 ASP B CA 1
ATOM 4929 C C . ASP C 1 300 ? 65.851 52.997 19.685 1.00 15.62 300 ASP B C 1
ATOM 4930 O O . ASP C 1 300 ? 66.527 53.376 20.636 1.00 18.44 300 ASP B O 1
ATOM 4935 N N . ASP C 1 301 ? 65.525 53.777 18.648 1.00 14.25 301 ASP B N 1
ATOM 4936 C CA . ASP C 1 301 ? 66.034 55.098 18.449 1.00 15.37 301 ASP B CA 1
ATOM 4937 C C . ASP C 1 301 ? 64.952 56.152 18.597 1.00 13.96 301 ASP B C 1
ATOM 4938 O O . ASP C 1 301 ? 63.789 55.864 18.967 1.00 15.28 301 ASP B O 1
ATOM 4943 N N . THR C 1 302 ? 65.366 57.405 18.437 1.00 10.60 302 THR B N 1
ATOM 4944 C CA . THR C 1 302 ? 64.474 58.525 18.635 1.00 10.44 302 THR B CA 1
ATOM 4945 C C . THR C 1 302 ? 64.485 59.374 17.380 1.00 8.73 302 THR B C 1
ATOM 4946 O O . THR C 1 302 ? 65.529 59.875 16.984 1.00 8.48 302 THR B O 1
ATOM 4950 N N . ILE C 1 303 ? 63.316 59.536 16.768 1.00 7.92 303 ILE B N 1
ATOM 4951 C CA . ILE C 1 303 ? 63.210 60.234 15.504 1.00 7.74 303 ILE B CA 1
ATOM 4952 C C . ILE C 1 303 ? 62.019 61.181 15.552 1.00 7.78 303 ILE B C 1
ATOM 4953 O O . ILE C 1 303 ? 60.898 60.769 15.839 1.00 8.29 303 ILE B O 1
ATOM 4958 N N . LEU C 1 304 ? 62.237 62.456 15.280 1.00 7.68 304 LEU B N 1
ATOM 4959 C CA . LEU C 1 304 ? 61.152 63.400 15.044 1.00 8.00 304 LEU B CA 1
ATOM 4960 C C . LEU C 1 304 ? 61.090 63.555 13.523 1.00 7.65 304 LEU B C 1
ATOM 4961 O O . LEU C 1 304 ? 61.976 64.164 12.869 1.00 8.01 304 LEU B O 1
ATOM 4966 N N . GLY C 1 305 ? 60.085 62.938 12.933 1.00 7.12 305 GLY B N 1
ATOM 4967 C CA . GLY C 1 305 ? 59.886 62.931 11.487 1.00 7.04 305 GLY B CA 1
ATOM 4968 C C . GLY C 1 305 ? 58.966 64.039 11.024 1.00 6.71 305 GLY B C 1
ATOM 4969 O O . GLY C 1 305 ? 58.798 65.048 11.667 1.00 7.38 305 GLY B O 1
ATOM 4970 N N . ASP C 1 306 ? 58.395 63.788 9.855 1.00 7.16 306 ASP B N 1
ATOM 4971 C CA . ASP C 1 306 ? 57.646 64.835 9.147 1.00 7.37 306 ASP B CA 1
ATOM 4972 C C . ASP C 1 306 ? 56.495 65.410 9.947 1.00 7.20 306 ASP B C 1
ATOM 4973 O O . ASP C 1 306 ? 56.166 66.590 9.800 1.00 7.06 306 ASP B O 1
ATOM 4978 N N . ASN C 1 307 ? 55.821 64.559 10.714 1.00 7.46 307 ASN B N 1
ATOM 4979 C CA . ASN C 1 307 ? 54.665 65.031 11.481 1.00 8.06 307 ASN B CA 1
ATOM 4980 C C . ASN C 1 307 ? 55.042 66.012 12.565 1.00 8.71 307 ASN B C 1
ATOM 4981 O O . ASN C 1 307 ? 54.224 66.819 12.964 1.00 11.43 307 ASN B O 1
ATOM 4986 N N . PHE C 1 308 ? 56.307 66.018 12.983 1.00 7.71 308 PHE B N 1
ATOM 4987 C CA . PHE C 1 308 ? 56.886 67.071 13.780 1.00 7.76 308 PHE B CA 1
ATOM 4988 C C . PHE C 1 308 ? 57.443 68.214 12.926 1.00 7.67 308 PHE B C 1
ATOM 4989 O O . PHE C 1 308 ? 57.152 69.382 13.155 1.00 8.01 308 PHE B O 1
ATOM 4997 N N . LEU C 1 309 ? 58.276 67.863 11.955 1.00 7.33 309 LEU B N 1
ATOM 4998 C CA . LEU C 1 309 ? 59.073 68.854 11.218 1.00 7.67 309 LEU B CA 1
ATOM 4999 C C . LEU C 1 309 ? 58.220 69.816 10.406 1.00 7.83 309 LEU B C 1
ATOM 5000 O O . LEU C 1 309 ? 58.650 70.943 10.178 1.00 8.00 309 LEU B O 1
ATOM 5005 N N . ARG C 1 310 ? 57.015 69.430 10.011 1.00 7.66 310 ARG B N 1
ATOM 5006 C CA . ARG C 1 310 ? 56.124 70.395 9.370 1.00 8.12 310 ARG B CA 1
ATOM 5007 C C . ARG C 1 310 ? 55.854 71.610 10.188 1.00 8.72 310 ARG B C 1
ATOM 5008 O O . ARG C 1 310 ? 55.481 72.657 9.640 1.00 8.73 310 ARG B O 1
ATOM 5016 N N . HIS C 1 311 ? 56.057 71.534 11.494 1.00 8.12 311 HIS B N 1
ATOM 5017 C CA . HIS C 1 311 ? 55.716 72.596 12.407 1.00 8.48 311 HIS B CA 1
ATOM 5018 C C . HIS C 1 311 ? 56.876 73.435 12.865 1.00 8.43 311 HIS B C 1
ATOM 5019 O O . HIS C 1 311 ? 56.709 74.332 13.684 1.00 8.36 311 HIS B O 1
ATOM 5026 N N . ALA C 1 312 ? 58.052 73.131 12.320 1.00 8.59 312 ALA B N 1
ATOM 5027 C CA . ALA C 1 312 ? 59.272 73.896 12.635 1.00 9.12 312 ALA B CA 1
ATOM 5028 C C . ALA C 1 312 ? 59.900 74.406 11.352 1.00 9.27 312 ALA B C 1
ATOM 5029 O O . ALA C 1 312 ? 59.754 73.803 10.296 1.00 10.56 312 ALA B O 1
ATOM 5031 N N . TYR C 1 313 ? 60.603 75.508 11.479 1.00 8.89 313 TYR B N 1
ATOM 5032 C CA . TYR C 1 313 ? 61.581 75.894 10.481 1.00 8.66 313 TYR B CA 1
ATOM 5033 C C . TYR C 1 313 ? 62.940 75.494 11.064 1.00 8.28 313 TYR B C 1
ATOM 5034 O O . TYR C 1 313 ? 63.207 75.758 12.235 1.00 8.41 313 TYR B O 1
ATOM 5043 N N . LEU C 1 314 ? 63.751 74.836 10.248 1.00 8.16 314 LEU B N 1
ATOM 5044 C CA . LEU C 1 314 ? 65.032 74.313 10.710 1.00 8.45 314 LEU B CA 1
ATOM 5045 C C . LEU C 1 314 ? 66.153 74.729 9.814 1.00 8.80 314 LEU B C 1
ATOM 5046 O O . LEU C 1 314 ? 66.074 74.604 8.604 1.00 10.15 314 LEU B O 1
ATOM 5051 N N . LEU C 1 315 ? 67.226 75.229 10.431 1.00 8.23 315 LEU B N 1
ATOM 5052 C CA . LEU C 1 315 ? 68.495 75.484 9.717 1.00 8.91 315 LEU B CA 1
ATOM 5053 C C . LEU C 1 315 ? 69.542 74.494 10.258 1.00 8.10 315 LEU B C 1
ATOM 5054 O O . LEU C 1 315 ? 70.027 74.630 11.386 1.00 7.98 315 LEU B O 1
ATOM 5059 N N . TYR C 1 316 ? 69.826 73.494 9.448 1.00 8.02 316 TYR B N 1
ATOM 5060 C CA . TYR C 1 316 ? 70.830 72.481 9.775 1.00 8.19 316 TYR B CA 1
ATOM 5061 C C . TYR C 1 316 ? 72.167 73.059 9.354 1.00 8.56 316 TYR B C 1
ATOM 5062 O O . TYR C 1 316 ? 72.357 73.402 8.179 1.00 8.99 316 TYR B O 1
ATOM 5071 N N . ASN C 1 317 ? 73.127 73.075 10.267 1.00 8.10 317 ASN B N 1
ATOM 5072 C CA . ASN C 1 317 ? 74.482 73.546 9.952 1.00 9.07 317 ASN B CA 1
ATOM 5073 C C . ASN C 1 317 ? 75.476 72.442 10.297 1.00 8.34 317 ASN B C 1
ATOM 5074 O O . ASN C 1 317 ? 75.805 72.200 11.451 1.00 8.88 317 ASN B O 1
ATOM 5079 N N . LEU C 1 318 ? 75.911 71.728 9.263 1.00 8.16 318 LEU B N 1
ATOM 5080 C CA . LEU C 1 318 ? 76.771 70.551 9.447 1.00 8.68 318 LEU B CA 1
ATOM 5081 C C . LEU C 1 318 ? 78.223 70.968 9.658 1.00 9.17 318 LEU B C 1
ATOM 5082 O O . LEU C 1 318 ? 79.022 70.160 10.044 1.00 11.10 318 LEU B O 1
ATOM 5087 N N . ASP C 1 319 ? 78.566 72.208 9.345 1.00 9.15 319 ASP B N 1
ATOM 5088 C CA . ASP C 1 319 ? 79.905 72.729 9.683 1.00 9.30 319 ASP B CA 1
ATOM 5089 C C . ASP C 1 319 ? 79.973 73.158 11.147 1.00 9.60 319 ASP B C 1
ATOM 5090 O O . ASP C 1 319 ? 80.954 72.863 11.823 1.00 10.45 319 ASP B O 1
ATOM 5095 N N . ALA C 1 320 ? 78.943 73.821 11.658 1.00 9.01 320 ALA B N 1
ATOM 5096 C CA . ALA C 1 320 ? 78.905 74.290 13.029 1.00 9.26 320 ALA B CA 1
ATOM 5097 C C . ALA C 1 320 ? 78.411 73.245 13.998 1.00 8.38 320 ALA B C 1
ATOM 5098 O O . ALA C 1 320 ? 78.505 73.423 15.227 1.00 9.33 320 ALA B O 1
ATOM 5100 N N . ASN C 1 321 ? 77.824 72.167 13.450 1.00 8.59 321 ASN B N 1
ATOM 5101 C CA . ASN C 1 321 ? 77.170 71.124 14.253 1.00 8.23 321 ASN B CA 1
ATOM 5102 C C . ASN C 1 321 ? 76.093 71.698 15.151 1.00 7.66 321 ASN B C 1
ATOM 5103 O O . ASN C 1 321 ? 76.034 71.445 16.335 1.00 7.60 321 ASN B O 1
ATOM 5108 N N . THR C 1 322 ? 75.217 72.463 14.520 1.00 7.94 322 THR B N 1
ATOM 5109 C CA . THR C 1 322 ? 74.054 73.013 15.184 1.00 8.19 322 THR B CA 1
ATOM 5110 C C . THR C 1 322 ? 72.860 72.852 14.268 1.00 8.17 322 THR B C 1
ATOM 5111 O O . THR C 1 322 ? 73.003 72.813 13.036 1.00 8.82 322 THR B O 1
ATOM 5115 N N . ILE C 1 323 ? 71.695 72.755 14.887 1.00 8.34 323 ILE B N 1
ATOM 5116 C CA . ILE C 1 323 ? 70.423 72.862 14.141 1.00 8.12 323 ILE B CA 1
ATOM 5117 C C . ILE C 1 323 ? 69.632 73.942 14.852 1.00 8.75 323 ILE B C 1
ATOM 5118 O O . ILE C 1 323 ? 69.411 73.873 16.072 1.00 8.87 323 ILE B O 1
ATOM 5123 N N . SER C 1 324 ? 69.258 74.960 14.089 1.00 8.98 324 SER B N 1
ATOM 5124 C CA . SER C 1 324 ? 68.530 76.102 14.648 1.00 9.83 324 SER B CA 1
ATOM 5125 C C . SER C 1 324 ? 67.072 75.922 14.319 1.00 9.75 324 SER B C 1
ATOM 5126 O O . SER C 1 324 ? 66.730 75.596 13.179 1.00 10.64 324 SER B O 1
ATOM 5129 N N . ILE C 1 325 ? 66.226 76.118 15.317 1.00 9.39 325 ILE B N 1
ATOM 5130 C CA . ILE C 1 325 ? 64.804 75.817 15.162 1.00 10.01 325 ILE B CA 1
ATOM 5131 C C . ILE C 1 325 ? 63.934 76.962 15.629 1.00 9.64 325 ILE B C 1
ATOM 5132 O O . ILE C 1 325 ? 64.297 77.716 16.521 1.00 9.14 325 ILE B O 1
ATOM 5137 N N . ALA C 1 326 ? 62.750 77.051 15.024 1.00 9.57 326 ALA B N 1
ATOM 5138 C CA . ALA C 1 326 ? 61.740 78.008 15.467 1.00 9.92 326 ALA B CA 1
ATOM 5139 C C . ALA C 1 326 ? 60.399 77.479 15.010 1.00 9.84 326 ALA B C 1
ATOM 5140 O O . ALA C 1 326 ? 60.297 76.703 14.055 1.00 9.95 326 ALA B O 1
ATOM 5142 N N . GLN C 1 327 ? 59.371 77.930 15.698 1.00 9.79 327 GLN B N 1
ATOM 5143 C CA . GLN C 1 327 ? 58.007 77.634 15.266 1.00 9.74 327 GLN B CA 1
ATOM 5144 C C . GLN C 1 327 ? 57.769 78.141 13.852 1.00 9.66 327 GLN B C 1
ATOM 5145 O O . GLN C 1 327 ? 58.019 79.319 13.578 1.00 10.18 327 GLN B O 1
ATOM 5151 N N . VAL C 1 328 ? 57.275 77.284 12.987 1.00 9.22 328 VAL B N 1
ATOM 5152 C CA . VAL C 1 328 ? 57.107 77.646 11.582 1.00 9.91 328 VAL B CA 1
ATOM 5153 C C . VAL C 1 328 ? 56.019 78.697 11.422 1.00 10.49 328 VAL B C 1
ATOM 5154 O O . VAL C 1 328 ? 55.066 78.778 12.221 1.00 10.72 328 VAL B O 1
ATOM 5158 N N . LYS C 1 329 ? 56.208 79.509 10.395 1.00 10.81 329 LYS B N 1
ATOM 5159 C CA . LYS C 1 329 ? 55.196 80.487 9.946 1.00 12.07 329 LYS B CA 1
ATOM 5160 C C . LYS C 1 329 ? 54.977 80.165 8.486 1.00 11.57 329 LYS B C 1
ATOM 5161 O O . LYS C 1 329 ? 55.865 80.306 7.659 1.00 11.73 329 LYS B O 1
ATOM 5167 N N . TYR C 1 330 ? 53.780 79.684 8.141 1.00 11.20 330 TYR B N 1
ATOM 5168 C CA . TYR C 1 330 ? 53.502 79.304 6.786 1.00 11.34 330 TYR B CA 1
ATOM 5169 C C . TYR C 1 330 ? 53.196 80.557 5.948 1.00 11.74 330 TYR B C 1
ATOM 5170 O O . TYR C 1 330 ? 52.190 81.253 6.185 1.00 13.79 330 TYR B O 1
ATOM 5179 N N . THR C 1 331 ? 54.063 80.840 4.995 1.00 11.29 331 THR B N 1
ATOM 5180 C CA . THR C 1 331 ? 53.896 82.014 4.119 1.00 12.11 331 THR B CA 1
ATOM 5181 C C . THR C 1 331 ? 54.690 81.836 2.871 1.00 12.71 331 THR B C 1
ATOM 5182 O O . THR C 1 331 ? 55.786 81.283 2.885 1.00 12.70 331 THR B O 1
ATOM 5186 N N . THR C 1 332 ? 54.164 82.347 1.752 1.00 12.31 332 THR B N 1
ATOM 5187 C CA . THR C 1 332 ? 54.909 82.400 0.509 1.00 13.27 332 THR B CA 1
ATOM 5188 C C . THR C 1 332 ? 55.862 83.585 0.480 1.00 11.88 332 THR B C 1
ATOM 5189 O O . THR C 1 332 ? 56.728 83.630 -0.406 1.00 14.89 332 THR B O 1
ATOM 5193 N N . ASP C 1 333 ? 55.743 84.491 1.433 1.00 11.63 333 ASP B N 1
ATOM 5194 C CA . ASP C 1 333 ? 56.749 85.557 1.525 1.00 12.74 333 ASP B CA 1
ATOM 5195 C C . ASP C 1 333 ? 58.119 84.917 1.762 1.00 12.81 333 ASP B C 1
ATOM 5196 O O . ASP C 1 333 ? 58.232 83.862 2.418 1.00 13.43 333 ASP B O 1
ATOM 5201 N N . SER C 1 334 ? 59.166 85.497 1.214 1.00 12.96 334 SER B N 1
ATOM 5202 C CA . SER C 1 334 ? 60.498 84.975 1.400 1.00 12.70 334 SER B CA 1
ATOM 5203 C C . SER C 1 334 ? 61.454 86.105 1.682 1.00 13.26 334 SER B C 1
ATOM 5204 O O . SER C 1 334 ? 61.324 87.235 1.130 1.00 13.72 334 SER B O 1
ATOM 5207 N N . SER C 1 335 ? 62.430 85.818 2.538 1.00 12.54 335 SER B N 1
ATOM 5208 C CA . SER C 1 335 ? 63.530 86.715 2.835 1.00 13.82 335 SER B CA 1
ATOM 5209 C C . SER C 1 335 ? 64.760 85.840 3.001 1.00 13.08 335 SER B C 1
ATOM 5210 O O . SER C 1 335 ? 65.205 85.604 4.136 1.00 13.44 335 SER B O 1
ATOM 5213 N N . ILE C 1 336 ? 65.278 85.377 1.884 1.00 13.18 336 ILE B N 1
ATOM 5214 C CA . ILE C 1 336 ? 66.352 84.363 1.884 1.00 14.96 336 ILE B CA 1
ATOM 5215 C C . ILE C 1 336 ? 67.682 85.061 1.948 1.00 15.86 336 ILE B C 1
ATOM 5216 O O . ILE C 1 336 ? 67.962 85.958 1.146 1.00 18.91 336 ILE B O 1
ATOM 5221 N N . SER C 1 337 ? 68.481 84.687 2.932 1.00 14.64 337 SER B N 1
ATOM 5222 C CA A SER C 1 337 ? 69.884 85.065 2.950 0.00 15.39 337 SER B CA 1
ATOM 5223 C CA B SER C 1 337 ? 69.877 85.099 3.010 0.50 13.15 337 SER B CA 1
ATOM 5224 C C . SER C 1 337 ? 70.779 83.879 2.965 1.00 14.93 337 SER B C 1
ATOM 5225 O O . SER C 1 337 ? 70.416 82.798 3.463 1.00 13.63 337 SER B O 1
ATOM 5230 N N . ALA C 1 338 ? 71.974 84.060 2.441 1.00 15.37 338 ALA B N 1
ATOM 5231 C CA . ALA C 1 338 ? 72.986 83.021 2.409 1.00 16.45 338 ALA B CA 1
ATOM 5232 C C . ALA C 1 338 ? 73.537 82.755 3.797 1.00 16.65 338 ALA B C 1
ATOM 5233 O O . ALA C 1 338 ? 73.569 83.620 4.682 1.00 18.68 338 ALA B O 1
ATOM 5235 N N . VAL C 1 339 ? 73.912 81.490 3.978 1.00 16.35 339 VAL B N 1
ATOM 5236 C CA A VAL C 1 339 ? 74.606 81.075 5.176 0.50 18.69 339 VAL B CA 1
ATOM 5237 C CA B VAL C 1 339 ? 74.531 80.932 5.180 0.50 17.36 339 VAL B CA 1
ATOM 5238 C C . VAL C 1 339 ? 75.860 80.329 4.745 1.00 19.95 339 VAL B C 1
ATOM 5239 O O . VAL C 1 339 ? 75.908 79.540 3.766 1.00 21.64 339 VAL B O 1
ATOM 5255 N N . VAL D 2 2 ? 57.295 55.649 6.330 1.00 11.26 2 VAL C N 1
ATOM 5256 C CA . VAL D 2 2 ? 58.651 55.223 6.002 1.00 11.61 2 VAL C CA 1
ATOM 5257 C C . VAL D 2 2 ? 59.606 55.780 7.024 1.00 10.63 2 VAL C C 1
ATOM 5258 O O . VAL D 2 2 ? 59.289 56.710 7.768 1.00 9.40 2 VAL C O 1
ATOM 5262 N N . VAL D 2 3 ? 60.791 55.174 7.056 1.00 11.02 3 VAL C N 1
ATOM 5263 C CA . VAL D 2 3 ? 61.830 55.586 7.968 1.00 10.77 3 VAL C CA 1
ATOM 5264 C C . VAL D 2 3 ? 63.159 55.459 7.240 1.00 12.39 3 VAL C C 1
ATOM 5265 O O . VAL D 2 3 ? 63.647 54.325 7.035 1.00 11.75 3 VAL C O 1
ATOM 5283 N N . ALA D 2 5 ? 68.786 56.137 8.180 1.00 12.95 5 ALA C N 1
ATOM 5284 C CA . ALA D 2 5 ? 69.826 55.113 8.252 1.00 14.93 5 ALA C CA 1
ATOM 5285 C C . ALA D 2 5 ? 70.478 55.141 9.643 1.00 14.40 5 ALA C C 1
ATOM 5286 O O . ALA D 2 5 ? 70.887 56.275 10.165 1.00 14.49 5 ALA C O 1
ATOM 5300 N N . ASP E 1 1 ? 25.825 95.937 116.385 1.00 24.61 1 ASP D N 1
ATOM 5301 C CA . ASP E 1 1 ? 27.027 95.616 115.543 1.00 23.39 1 ASP D CA 1
ATOM 5302 C C . ASP E 1 1 ? 28.146 94.928 116.329 1.00 18.96 1 ASP D C 1
ATOM 5303 O O . ASP E 1 1 ? 28.888 95.532 117.140 1.00 19.36 1 ASP D O 1
ATOM 5308 N N . SER E 1 2 ? 28.237 93.650 116.035 1.00 13.43 2 SER D N 1
ATOM 5309 C CA . SER E 1 2 ? 29.306 92.822 116.557 1.00 11.74 2 SER D CA 1
ATOM 5310 C C . SER E 1 2 ? 29.948 92.127 115.403 1.00 10.45 2 SER D C 1
ATOM 5311 O O . SER E 1 2 ? 29.388 92.007 114.302 1.00 11.67 2 SER D O 1
ATOM 5314 N N . ILE E 1 3 ? 31.138 91.622 115.661 1.00 8.90 3 ILE D N 1
ATOM 5315 C CA . ILE E 1 3 ? 31.915 90.941 114.655 1.00 8.72 3 ILE D CA 1
ATOM 5316 C C . ILE E 1 3 ? 32.380 89.635 115.239 1.00 8.18 3 ILE D C 1
ATOM 5317 O O . ILE E 1 3 ? 33.243 89.640 116.130 1.00 8.88 3 ILE D O 1
ATOM 5322 N N . SER E 1 4 ? 31.876 88.526 114.731 1.00 7.92 4 SER D N 1
ATOM 5323 C CA . SER E 1 4 ? 32.337 87.209 115.164 1.00 8.46 4 SER D CA 1
ATOM 5324 C C . SER E 1 4 ? 33.505 86.781 114.320 1.00 8.75 4 SER D C 1
ATOM 5325 O O . SER E 1 4 ? 33.477 86.942 113.088 1.00 11.59 4 SER D O 1
ATOM 5328 N N . LEU E 1 5 ? 34.538 86.244 114.936 1.00 7.86 5 LEU D N 1
ATOM 5329 C CA . LEU E 1 5 ? 35.724 85.829 114.212 1.00 8.08 5 LEU D CA 1
ATOM 5330 C C . LEU E 1 5 ? 36.119 84.463 114.745 1.00 7.86 5 LEU D C 1
ATOM 5331 O O . LEU E 1 5 ? 36.267 84.270 115.955 1.00 8.16 5 LEU D O 1
ATOM 5336 N N . SER E 1 6 ? 36.294 83.500 113.854 1.00 7.90 6 SER D N 1
ATOM 5337 C CA . SER E 1 6 ? 36.648 82.181 114.256 1.00 8.52 6 SER D CA 1
ATOM 5338 C C . SER E 1 6 ? 38.062 82.115 114.801 1.00 7.76 6 SER D C 1
ATOM 5339 O O . SER E 1 6 ? 38.984 82.709 114.237 1.00 8.11 6 SER D O 1
ATOM 5342 N N . LEU E 1 7 ? 38.202 81.386 115.904 1.00 7.13 7 LEU D N 1
ATOM 5343 C CA . LEU E 1 7 ? 39.482 81.083 116.502 1.00 7.53 7 LEU D CA 1
ATOM 5344 C C . LEU E 1 7 ? 39.884 79.675 116.132 1.00 8.44 7 LEU D C 1
ATOM 5345 O O . LEU E 1 7 ? 39.148 78.742 116.407 1.00 10.05 7 LEU D O 1
ATOM 5350 N N . ILE E 1 8 ? 41.043 79.545 115.537 1.00 7.89 8 ILE D N 1
ATOM 5351 C CA . ILE E 1 8 ? 41.610 78.256 115.187 1.00 8.57 8 ILE D CA 1
ATOM 5352 C C . ILE E 1 8 ? 42.414 77.776 116.363 1.00 7.97 8 ILE D C 1
ATOM 5353 O O . ILE E 1 8 ? 43.383 78.422 116.770 1.00 8.48 8 ILE D O 1
ATOM 5358 N N . ASN E 1 9 ? 42.088 76.593 116.885 1.00 8.16 9 ASN D N 1
ATOM 5359 C CA . ASN E 1 9 ? 42.849 75.988 117.974 1.00 8.64 9 ASN D CA 1
ATOM 5360 C C . ASN E 1 9 ? 44.089 75.343 117.348 1.00 8.79 9 ASN D C 1
ATOM 5361 O O . ASN E 1 9 ? 44.019 74.279 116.728 1.00 10.32 9 ASN D O 1
ATOM 5366 N N . GLU E 1 10 ? 45.225 76.010 117.446 1.00 8.34 10 GLU D N 1
ATOM 5367 C CA . GLU E 1 10 ? 46.488 75.510 116.857 1.00 8.89 10 GLU D CA 1
ATOM 5368 C C . GLU E 1 10 ? 47.259 74.603 117.753 1.00 9.89 10 GLU D C 1
ATOM 5369 O O . GLU E 1 10 ? 48.271 74.061 117.357 1.00 12.37 10 GLU D O 1
ATOM 5375 N N . GLY E 1 11 ? 46.820 74.477 118.995 1.00 9.05 11 GLY D N 1
ATOM 5376 C CA . GLY E 1 11 ? 47.575 73.761 120.024 1.00 9.73 11 GLY D CA 1
ATOM 5377 C C . GLY E 1 11 ? 48.002 74.743 121.074 1.00 9.60 11 GLY D C 1
ATOM 5378 O O . GLY E 1 11 ? 47.238 75.017 121.979 1.00 10.28 11 GLY D O 1
ATOM 5379 N N . PRO E 1 12 ? 49.178 75.337 120.946 1.00 9.89 12 PRO D N 1
ATOM 5380 C CA . PRO E 1 12 ? 49.652 76.239 121.969 1.00 10.11 12 PRO D CA 1
ATOM 5381 C C . PRO E 1 12 ? 49.003 77.599 121.931 1.00 9.15 12 PRO D C 1
ATOM 5382 O O . PRO E 1 12 ? 49.108 78.312 122.905 1.00 8.47 12 PRO D O 1
ATOM 5386 N N . SER E 1 13 ? 48.383 77.935 120.791 1.00 8.84 13 SER D N 1
ATOM 5387 C CA . SER E 1 13 ? 47.827 79.260 120.531 1.00 8.17 13 SER D CA 1
ATOM 5388 C C . SER E 1 13 ? 46.533 79.147 119.766 1.00 7.39 13 SER D C 1
ATOM 5389 O O . SER E 1 13 ? 46.251 78.114 119.146 1.00 7.82 13 SER D O 1
ATOM 5392 N N . TYR E 1 14 ? 45.766 80.229 119.783 1.00 6.61 14 TYR D N 1
ATOM 5393 C CA . TYR E 1 14 ? 44.553 80.385 119.013 1.00 6.71 14 TYR D CA 1
ATOM 5394 C C . TYR E 1 14 ? 44.741 81.535 118.032 1.00 6.73 14 TYR D C 1
ATOM 5395 O O . TYR E 1 14 ? 45.192 82.603 118.407 1.00 7.26 14 TYR D O 1
ATOM 5404 N N . ALA E 1 15 ? 44.389 81.280 116.777 1.00 6.95 15 ALA D N 1
ATOM 5405 C CA . ALA E 1 15 ? 44.661 82.225 115.700 1.00 7.04 15 ALA D CA 1
ATOM 5406 C C . ALA E 1 15 ? 43.433 82.485 114.879 1.00 7.43 15 ALA D C 1
ATOM 5407 O O . ALA E 1 15 ? 42.458 81.719 114.927 1.00 8.69 15 ALA D O 1
ATOM 5409 N N . SER E 1 16 ? 43.447 83.579 114.139 1.00 7.17 16 SER D N 1
ATOM 5410 C CA . SER E 1 16 ? 42.361 83.903 113.236 1.00 7.37 16 SER D CA 1
ATOM 5411 C C . SER E 1 16 ? 42.900 84.399 111.923 1.00 7.73 16 SER D C 1
ATOM 5412 O O . SER E 1 16 ? 44.014 84.870 111.822 1.00 7.69 16 SER D O 1
ATOM 5415 N N . LYS E 1 17 ? 42.084 84.255 110.892 1.00 8.28 17 LYS D N 1
ATOM 5416 C CA . LYS E 1 17 ? 42.366 84.826 109.583 1.00 9.59 17 LYS D CA 1
ATOM 5417 C C . LYS E 1 17 ? 42.035 86.299 109.617 1.00 9.92 17 LYS D C 1
ATOM 5418 O O . LYS E 1 17 ? 40.926 86.684 110.058 1.00 11.08 17 LYS D O 1
ATOM 5424 N N . VAL E 1 18 ? 42.982 87.132 109.248 1.00 9.71 18 VAL D N 1
ATOM 5425 C CA . VAL E 1 18 ? 42.808 88.585 109.199 1.00 10.39 18 VAL D CA 1
ATOM 5426 C C . VAL E 1 18 ? 43.408 89.013 107.875 1.00 10.08 18 VAL D C 1
ATOM 5427 O O . VAL E 1 18 ? 44.592 88.681 107.563 1.00 10.72 18 VAL D O 1
ATOM 5431 N N . SER E 1 19 ? 42.636 89.748 107.079 1.00 9.44 19 SER D N 1
ATOM 5432 C CA . SER E 1 19 ? 43.180 90.194 105.775 1.00 9.88 19 SER D CA 1
ATOM 5433 C C . SER E 1 19 ? 43.765 91.571 105.926 1.00 9.35 19 SER D C 1
ATOM 5434 O O . SER E 1 19 ? 43.164 92.442 106.571 1.00 10.96 19 SER D O 1
ATOM 5437 N N . VAL E 1 20 ? 44.890 91.810 105.268 1.00 7.72 20 VAL D N 1
ATOM 5438 C CA . VAL E 1 20 ? 45.588 93.082 105.366 1.00 7.87 20 VAL D CA 1
ATOM 5439 C C . VAL E 1 20 ? 45.862 93.613 103.964 1.00 7.89 20 VAL D C 1
ATOM 5440 O O . VAL E 1 20 ? 46.289 92.853 103.082 1.00 7.81 20 VAL D O 1
ATOM 5444 N N . GLY E 1 21 ? 45.626 94.905 103.780 1.00 7.76 21 GLY D N 1
ATOM 5445 C CA . GLY E 1 21 ? 46.009 95.581 102.558 1.00 8.08 21 GLY D CA 1
ATOM 5446 C C . GLY E 1 21 ? 44.893 95.697 101.566 1.00 8.25 21 GLY D C 1
ATOM 5447 O O . GLY E 1 21 ? 43.803 95.138 101.710 1.00 8.95 21 GLY D O 1
ATOM 5448 N N . SER E 1 22 ? 45.156 96.482 100.516 1.00 8.63 22 SER D N 1
ATOM 5449 C CA . SER E 1 22 ? 44.145 96.713 99.468 1.00 8.84 22 SER D CA 1
ATOM 5450 C C . SER E 1 22 ? 43.759 95.405 98.782 1.00 10.19 22 SER D C 1
ATOM 5451 O O . SER E 1 22 ? 42.627 95.249 98.328 1.00 11.21 22 SER D O 1
ATOM 5454 N N . ASN E 1 23 ? 44.722 94.477 98.700 1.00 9.72 23 ASN D N 1
ATOM 5455 C CA . ASN E 1 23 ? 44.554 93.182 98.052 1.00 9.96 23 ASN D CA 1
ATOM 5456 C C . ASN E 1 23 ? 44.236 92.063 99.037 1.00 9.78 23 ASN D C 1
ATOM 5457 O O . ASN E 1 23 ? 44.345 90.886 98.667 1.00 10.88 23 ASN D O 1
ATOM 5462 N N . LYS E 1 24 ? 43.860 92.418 100.274 1.00 9.26 24 LYS D N 1
ATOM 5463 C CA . LYS E 1 24 ? 43.285 91.459 101.219 1.00 10.52 24 LYS D CA 1
ATOM 5464 C C . LYS E 1 24 ? 44.159 90.234 101.385 1.00 9.32 24 LYS D C 1
ATOM 5465 O O . LYS E 1 24 ? 43.723 89.107 101.168 1.00 9.80 24 LYS D O 1
ATOM 5471 N N . GLN E 1 25 ? 45.400 90.461 101.762 1.00 7.96 25 GLN D N 1
ATOM 5472 C CA . GLN E 1 25 ? 46.362 89.406 101.967 1.00 8.25 25 GLN D CA 1
ATOM 5473 C C . GLN E 1 25 ? 46.051 88.718 103.279 1.00 8.27 25 GLN D C 1
ATOM 5474 O O . GLN E 1 25 ? 46.102 89.344 104.337 1.00 8.01 25 GLN D O 1
ATOM 5480 N N . GLN E 1 26 ? 45.730 87.428 103.213 1.00 8.47 26 GLN D N 1
ATOM 5481 C CA . GLN E 1 26 ? 45.259 86.715 104.389 1.00 8.97 26 GLN D CA 1
ATOM 5482 C C . GLN E 1 26 ? 46.389 86.328 105.314 1.00 8.58 26 GLN D C 1
ATOM 5483 O O . GLN E 1 26 ? 47.283 85.598 104.925 1.00 10.74 26 GLN D O 1
ATOM 5489 N N . GLN E 1 27 ? 46.322 86.795 106.553 1.00 7.66 27 GLN D N 1
ATOM 5490 C CA . GLN E 1 27 ? 47.306 86.438 107.557 1.00 7.90 27 GLN D CA 1
ATOM 5491 C C . GLN E 1 27 ? 46.595 85.575 108.572 1.00 7.96 27 GLN D C 1
ATOM 5492 O O . GLN E 1 27 ? 45.504 85.905 109.010 1.00 9.85 27 GLN D O 1
ATOM 5498 N N . THR E 1 28 ? 47.234 84.515 109.050 1.00 7.14 28 THR D N 1
ATOM 5499 C CA . THR E 1 28 ? 46.685 83.743 110.129 1.00 7.39 28 THR D CA 1
ATOM 5500 C C . THR E 1 28 ? 47.525 84.081 111.346 1.00 6.69 28 THR D C 1
ATOM 5501 O O . THR E 1 28 ? 48.719 83.762 111.433 1.00 6.92 28 THR D O 1
ATOM 5505 N N . VAL E 1 29 ? 46.884 84.755 112.307 1.00 6.73 29 VAL D N 1
ATOM 5506 C CA . VAL E 1 29 ? 47.603 85.448 113.382 1.00 6.61 29 VAL D CA 1
ATOM 5507 C C . VAL E 1 29 ? 47.007 85.113 114.727 1.00 6.08 29 VAL D C 1
ATOM 5508 O O . VAL E 1 29 ? 45.805 84.934 114.862 1.00 6.41 29 VAL D O 1
ATOM 5512 N N . ILE E 1 30 ? 47.879 85.093 115.736 1.00 5.92 30 ILE D N 1
ATOM 5513 C CA . ILE E 1 30 ? 47.464 84.728 117.093 1.00 6.13 30 ILE D CA 1
ATOM 5514 C C . ILE E 1 30 ? 46.604 85.833 117.685 1.00 5.93 30 ILE D C 1
ATOM 5515 O O . ILE E 1 30 ? 46.971 87.004 117.611 1.00 6.47 30 ILE D O 1
ATOM 5520 N N . ILE E 1 31 ? 45.482 85.454 118.271 1.00 6.08 31 ILE D N 1
ATOM 5521 C CA . ILE E 1 31 ? 44.646 86.410 118.963 1.00 6.48 31 ILE D CA 1
ATOM 5522 C C . ILE E 1 31 ? 45.133 86.500 120.393 1.00 6.05 31 ILE D C 1
ATOM 5523 O O . ILE E 1 31 ? 45.102 85.515 121.141 1.00 6.16 31 ILE D O 1
ATOM 5528 N N . ASP E 1 32 ? 45.617 87.686 120.767 1.00 5.36 32 ASP D N 1
ATOM 5529 C CA . ASP E 1 32 ? 46.398 87.868 121.977 1.00 5.71 32 ASP D CA 1
ATOM 5530 C C . ASP E 1 32 ? 45.833 88.980 122.841 1.00 5.60 32 ASP D C 1
ATOM 5531 O O . ASP E 1 32 ? 46.083 90.157 122.563 1.00 6.04 32 ASP D O 1
ATOM 5536 N N . THR E 1 33 ? 45.088 88.613 123.895 1.00 5.72 33 THR D N 1
ATOM 5537 C CA . THR E 1 33 ? 44.643 89.626 124.878 1.00 6.01 33 THR D CA 1
ATOM 5538 C C . THR E 1 33 ? 45.778 90.110 125.758 1.00 6.41 33 THR D C 1
ATOM 5539 O O . THR E 1 33 ? 45.579 91.073 126.465 1.00 7.38 33 THR D O 1
ATOM 5543 N N . GLY E 1 34 ? 46.949 89.475 125.709 1.00 6.00 34 GLY D N 1
ATOM 5544 C CA . GLY E 1 34 ? 48.078 89.840 126.530 1.00 5.91 34 GLY D CA 1
ATOM 5545 C C . GLY E 1 34 ? 49.046 90.797 125.881 1.00 5.95 34 GLY D C 1
ATOM 5546 O O . GLY E 1 34 ? 50.048 91.134 126.508 1.00 6.55 34 GLY D O 1
ATOM 5547 N N . SER E 1 35 ? 48.804 91.219 124.636 1.00 5.75 35 SER D N 1
ATOM 5548 C CA . SER E 1 35 ? 49.621 92.251 123.998 1.00 5.39 35 SER D CA 1
ATOM 5549 C C . SER E 1 35 ? 48.672 93.145 123.212 1.00 5.52 35 SER D C 1
ATOM 5550 O O . SER E 1 35 ? 47.485 92.872 123.135 1.00 5.51 35 SER D O 1
ATOM 5553 N N . SER E 1 36 ? 49.206 94.234 122.677 1.00 5.48 36 SER D N 1
ATOM 5554 C CA . SER E 1 36 ? 48.359 95.293 122.128 1.00 5.81 36 SER D CA 1
ATOM 5555 C C . SER E 1 36 ? 48.684 95.738 120.720 1.00 5.78 36 SER D C 1
ATOM 5556 O O . SER E 1 36 ? 48.055 96.665 120.203 1.00 6.39 36 SER D O 1
ATOM 5559 N N . ASP E 1 37 ? 49.675 95.098 120.094 1.00 5.97 37 ASP D N 1
ATOM 5560 C CA . ASP E 1 37 ? 50.110 95.467 118.757 1.00 6.03 37 ASP D CA 1
ATOM 5561 C C . ASP E 1 37 ? 49.784 94.364 117.782 1.00 5.77 37 ASP D C 1
ATOM 5562 O O . ASP E 1 37 ? 49.929 93.195 118.086 1.00 5.81 37 ASP D O 1
ATOM 5567 N N . PHE E 1 38 ? 49.396 94.767 116.580 1.00 5.70 38 PHE D N 1
ATOM 5568 C CA . PHE E 1 38 ? 49.192 93.826 115.474 1.00 5.75 38 PHE D CA 1
ATOM 5569 C C . PHE E 1 38 ? 50.375 93.914 114.572 1.00 5.77 38 PHE D C 1
ATOM 5570 O O . PHE E 1 38 ? 50.646 94.965 114.003 1.00 6.05 38 PHE D O 1
ATOM 5578 N N . TRP E 1 39 ? 51.084 92.802 114.445 1.00 6.04 39 TRP D N 1
ATOM 5579 C CA . TRP E 1 39 ? 52.202 92.701 113.525 1.00 6.06 39 TRP D CA 1
ATOM 5580 C C . TRP E 1 39 ? 52.007 91.493 112.622 1.00 6.31 39 TRP D C 1
ATOM 5581 O O . TRP E 1 39 ? 51.407 90.479 113.012 1.00 6.60 39 TRP D O 1
ATOM 5592 N N . VAL E 1 40 ? 52.561 91.639 111.413 1.00 6.62 40 VAL D N 1
ATOM 5593 C CA . VAL E 1 40 ? 52.465 90.615 110.376 1.00 6.79 40 VAL D CA 1
ATOM 5594 C C . VAL E 1 40 ? 53.859 90.243 109.904 1.00 6.94 40 VAL D C 1
ATOM 5595 O O . VAL E 1 40 ? 54.798 91.044 109.999 1.00 6.70 40 VAL D O 1
ATOM 5599 N N . VAL E 1 41 ? 53.976 89.021 109.432 1.00 7.05 41 VAL D N 1
ATOM 5600 C CA . VAL E 1 41 ? 55.241 88.529 108.912 1.00 7.49 41 VAL D CA 1
ATOM 5601 C C . VAL E 1 41 ? 55.438 89.009 107.487 1.00 7.67 41 VAL D C 1
ATOM 5602 O O . VAL E 1 41 ? 54.672 88.653 106.606 1.00 7.87 41 VAL D O 1
ATOM 5606 N N . ASP E 1 42 ? 56.441 89.825 107.290 1.00 7.92 42 ASP D N 1
ATOM 5607 C CA . ASP E 1 42 ? 56.756 90.267 105.941 1.00 8.76 42 ASP D CA 1
ATOM 5608 C C . ASP E 1 42 ? 57.126 89.092 105.073 1.00 9.05 42 ASP D C 1
ATOM 5609 O O . ASP E 1 42 ? 57.821 88.186 105.550 1.00 9.45 42 ASP D O 1
ATOM 5614 N N . SER E 1 43 ? 56.739 89.110 103.796 1.00 9.79 43 SER D N 1
ATOM 5615 C CA A SER E 1 43 ? 57.092 88.014 102.897 0.50 10.13 43 SER D CA 1
ATOM 5616 C CA B SER E 1 43 ? 57.097 88.048 102.866 0.50 10.12 43 SER D CA 1
ATOM 5617 C C . SER E 1 43 ? 58.607 87.827 102.770 1.00 10.46 43 SER D C 1
ATOM 5618 O O . SER E 1 43 ? 59.039 86.723 102.471 1.00 11.19 43 SER D O 1
ATOM 5623 N N . ASN E 1 44 ? 59.381 88.873 102.997 1.00 10.04 44 ASN D N 1
ATOM 5624 C CA . ASN E 1 44 ? 60.845 88.799 102.969 1.00 11.40 44 ASN D CA 1
ATOM 5625 C C . ASN E 1 44 ? 61.477 88.775 104.339 1.00 11.70 44 ASN D C 1
ATOM 5626 O O . ASN E 1 44 ? 62.670 89.036 104.509 1.00 12.86 44 ASN D O 1
ATOM 5631 N N . ALA E 1 45 ? 60.697 88.399 105.347 1.00 10.96 45 ALA D N 1
ATOM 5632 C CA . ALA E 1 45 ? 61.239 88.292 106.688 1.00 11.88 45 ALA D CA 1
ATOM 5633 C C . ALA E 1 45 ? 62.343 87.257 106.784 1.00 12.92 45 ALA D C 1
ATOM 5634 O O . ALA E 1 45 ? 62.324 86.242 106.080 1.00 13.72 45 ALA D O 1
ATOM 5636 N N . GLN E 1 46 ? 63.266 87.527 107.693 1.00 14.68 46 GLN D N 1
ATOM 5637 C CA . GLN E 1 46 ? 64.287 86.586 108.039 1.00 17.12 46 GLN D CA 1
ATOM 5638 C C . GLN E 1 46 ? 63.854 85.982 109.341 1.00 16.94 46 GLN D C 1
ATOM 5639 O O . GLN E 1 46 ? 64.054 86.598 110.403 1.00 17.53 46 GLN D O 1
ATOM 5645 N N . CYS E 1 47 ? 63.240 84.806 109.282 1.00 16.29 47 CYS D N 1
ATOM 5646 C CA . CYS E 1 47 ? 62.853 84.088 110.471 1.00 16.15 47 CYS D CA 1
ATOM 5647 C C . CYS E 1 47 ? 64.081 83.783 111.338 1.00 15.65 47 CYS D C 1
ATOM 5648 O O . CYS E 1 47 ? 65.203 83.661 110.854 1.00 16.68 47 CYS D O 1
ATOM 5651 N N . GLY E 1 48 ? 63.853 83.673 112.634 1.00 15.50 48 GLY D N 1
ATOM 5652 C CA . GLY E 1 48 ? 64.883 83.203 113.528 1.00 15.82 48 GLY D CA 1
ATOM 5653 C C . GLY E 1 48 ? 65.356 81.845 113.078 1.00 16.79 48 GLY D C 1
ATOM 5654 O O . GLY E 1 48 ? 64.658 81.113 112.342 1.00 17.63 48 GLY D O 1
ATOM 5655 N N . LYS E 1 49 ? 66.558 81.494 113.513 1.00 18.89 49 LYS D N 1
ATOM 5656 C CA . LYS E 1 49 ? 67.088 80.197 113.141 1.00 20.01 49 LYS D CA 1
ATOM 5657 C C . LYS E 1 49 ? 66.176 79.074 113.600 1.00 19.24 49 LYS D C 1
ATOM 5658 O O . LYS E 1 49 ? 65.755 79.047 114.749 1.00 19.73 49 LYS D O 1
ATOM 5664 N N . GLY E 1 50 ? 65.854 78.181 112.679 1.00 18.86 50 GLY D N 1
ATOM 5665 C CA . GLY E 1 50 ? 64.997 77.063 112.991 1.00 19.65 50 GLY D CA 1
ATOM 5666 C C . GLY E 1 50 ? 63.525 77.386 113.013 1.00 20.99 50 GLY D C 1
ATOM 5667 O O . GLY E 1 50 ? 62.724 76.501 113.305 1.00 22.81 50 GLY D O 1
ATOM 5668 N N . VAL E 1 51 ? 63.157 78.647 112.714 1.00 18.67 51 VAL D N 1
ATOM 5669 C CA . VAL E 1 51 ? 61.758 79.092 112.834 1.00 18.44 51 VAL D CA 1
ATOM 5670 C C . VAL E 1 51 ? 61.131 79.153 111.453 1.00 18.66 51 VAL D C 1
ATOM 5671 O O . VAL E 1 51 ? 61.662 79.807 110.562 1.00 19.74 51 VAL D O 1
ATOM 5675 N N . ASP E 1 52 ? 60.013 78.454 111.300 1.00 17.20 52 ASP D N 1
ATOM 5676 C CA . ASP E 1 52 ? 59.184 78.522 110.102 0.50 16.65 52 ASP D CA 1
ATOM 5677 C C . ASP E 1 52 ? 58.103 79.600 110.278 1.00 15.72 52 ASP D C 1
ATOM 5678 O O . ASP E 1 52 ? 56.978 79.299 110.638 1.00 20.02 52 ASP D O 1
ATOM 5683 N N . CYS E 1 53 ? 58.465 80.843 109.981 1.00 14.91 53 CYS D N 1
ATOM 5684 C CA . CYS E 1 53 ? 57.587 81.971 110.288 1.00 14.83 53 CYS D CA 1
ATOM 5685 C C . CYS E 1 53 ? 56.681 82.345 109.128 1.00 15.96 53 CYS D C 1
ATOM 5686 O O . CYS E 1 53 ? 55.805 83.177 109.308 1.00 15.48 53 CYS D O 1
ATOM 5689 N N . LYS E 1 54 ? 56.772 81.656 107.995 1.00 15.96 54 LYS D N 1
ATOM 5690 C CA . LYS E 1 54 ? 55.954 82.022 106.825 1.00 17.80 54 LYS D CA 1
ATOM 5691 C C . LYS E 1 54 ? 54.878 81.055 106.390 1.00 18.27 54 LYS D C 1
ATOM 5692 O O . LYS E 1 54 ? 54.270 81.271 105.338 1.00 24.35 54 LYS D O 1
ATOM 5698 N N . SER E 1 55 ? 54.564 80.036 107.168 1.00 18.36 55 SER D N 1
ATOM 5699 C CA A SER E 1 55 ? 53.550 79.087 106.724 0.50 17.96 55 SER D CA 1
ATOM 5700 C CA B SER E 1 55 ? 53.551 79.057 106.773 0.50 18.74 55 SER D CA 1
ATOM 5701 C C . SER E 1 55 ? 52.138 79.476 107.157 1.00 16.94 55 SER D C 1
ATOM 5702 O O . SER E 1 55 ? 51.193 78.818 106.813 1.00 18.98 55 SER D O 1
ATOM 5707 N N . SER E 1 56 ? 52.000 80.593 107.873 1.00 13.63 56 SER D N 1
ATOM 5708 C CA . SER E 1 56 ? 50.693 81.052 108.315 1.00 12.83 56 SER D CA 1
ATOM 5709 C C . SER E 1 56 ? 50.305 82.372 107.662 1.00 12.46 56 SER D C 1
ATOM 5710 O O . SER E 1 56 ? 49.550 83.147 108.245 1.00 11.83 56 SER D O 1
ATOM 5713 N N . GLY E 1 57 ? 50.797 82.597 106.446 1.00 10.77 57 GLY D N 1
ATOM 5714 C CA . GLY E 1 57 ? 50.512 83.786 105.661 1.00 11.30 57 GLY D CA 1
ATOM 5715 C C . GLY E 1 57 ? 51.658 84.741 105.798 1.00 10.30 57 GLY D C 1
ATOM 5716 O O . GLY E 1 57 ? 52.359 84.773 106.812 1.00 12.27 57 GLY D O 1
ATOM 5717 N N . THR E 1 58 ? 51.872 85.557 104.795 1.00 9.67 58 THR D N 1
ATOM 5718 C CA . THR E 1 58 ? 52.824 86.622 104.881 1.00 9.92 58 THR D CA 1
ATOM 5719 C C . THR E 1 58 ? 52.216 87.833 104.210 1.00 8.70 58 THR D C 1
ATOM 5720 O O . THR E 1 58 ? 51.238 87.744 103.475 1.00 8.62 58 THR D O 1
ATOM 5724 N N . PHE E 1 59 ? 52.797 88.976 104.543 1.00 8.17 59 PHE D N 1
ATOM 5725 C CA . PHE E 1 59 ? 52.358 90.263 104.017 1.00 8.16 59 PHE D CA 1
ATOM 5726 C C . PHE E 1 59 ? 53.446 90.890 103.153 1.00 8.00 59 PHE D C 1
ATOM 5727 O O . PHE E 1 59 ? 54.591 90.992 103.573 1.00 8.09 59 PHE D O 1
ATOM 5735 N N . THR E 1 60 ? 53.015 91.346 101.974 1.00 8.68 60 THR D N 1
ATOM 5736 C CA . THR E 1 60 ? 53.858 92.045 101.035 1.00 9.28 60 THR D CA 1
ATOM 5737 C C . THR E 1 60 ? 53.347 93.470 100.958 1.00 8.19 60 THR D C 1
ATOM 5738 O O . THR E 1 60 ? 52.385 93.720 100.240 1.00 8.60 60 THR D O 1
ATOM 5742 N N . PRO E 1 61 ? 53.970 94.405 101.676 1.00 8.68 61 PRO D N 1
ATOM 5743 C CA . PRO E 1 61 ? 53.444 95.772 101.682 1.00 9.45 61 PRO D CA 1
ATOM 5744 C C . PRO E 1 61 ? 53.341 96.352 100.278 1.00 10.02 61 PRO D C 1
ATOM 5745 O O . PRO E 1 61 ? 52.388 97.078 99.969 1.00 9.69 61 PRO D O 1
ATOM 5749 N N . SER E 1 62 ? 54.311 96.046 99.428 1.00 9.73 62 SER D N 1
ATOM 5750 C CA . SER E 1 62 ? 54.368 96.638 98.102 1.00 10.56 62 SER D CA 1
ATOM 5751 C C . SER E 1 62 ? 53.237 96.205 97.167 1.00 11.33 62 SER D C 1
ATOM 5752 O O . SER E 1 62 ? 53.036 96.874 96.133 1.00 12.29 62 SER D O 1
ATOM 5755 N N . SER E 1 63 ? 52.474 95.144 97.453 1.00 10.10 63 SER D N 1
ATOM 5756 C CA . SER E 1 63 ? 51.360 94.824 96.604 1.00 10.77 63 SER D CA 1
ATOM 5757 C C . SER E 1 63 ? 50.061 95.395 97.141 1.00 9.98 63 SER D C 1
ATOM 5758 O O . SER E 1 63 ? 49.009 95.156 96.562 1.00 11.04 63 SER D O 1
ATOM 5761 N N . SER E 1 64 ? 50.134 96.089 98.285 1.00 9.06 64 SER D N 1
ATOM 5762 C CA . SER E 1 64 ? 48.987 96.824 98.826 1.00 8.87 64 SER D CA 1
ATOM 5763 C C . SER E 1 64 ? 49.112 98.290 98.474 1.00 8.62 64 SER D C 1
ATOM 5764 O O . SER E 1 64 ? 50.029 98.947 98.936 1.00 8.26 64 SER D O 1
ATOM 5767 N N . SER E 1 65 ? 48.148 98.782 97.724 1.00 9.08 65 SER D N 1
ATOM 5768 C CA . SER E 1 65 ? 48.203 100.184 97.261 1.00 9.48 65 SER D CA 1
ATOM 5769 C C . SER E 1 65 ? 48.021 101.159 98.378 1.00 9.45 65 SER D C 1
ATOM 5770 O O . SER E 1 65 ? 48.332 102.330 98.207 1.00 9.73 65 SER D O 1
ATOM 5773 N N . SER E 1 66 ? 47.465 100.689 99.498 1.00 9.00 66 SER D N 1
ATOM 5774 C CA . SER E 1 66 ? 47.096 101.512 100.630 1.00 8.33 66 SER D CA 1
ATOM 5775 C C . SER E 1 66 ? 48.111 101.538 101.766 1.00 8.23 66 SER D C 1
ATOM 5776 O O . SER E 1 66 ? 47.943 102.298 102.715 1.00 8.40 66 SER D O 1
ATOM 5779 N N . TYR E 1 67 ? 49.194 100.774 101.655 1.00 8.28 67 TYR D N 1
ATOM 5780 C CA . TYR E 1 67 ? 50.144 100.691 102.715 1.00 8.16 67 TYR D CA 1
ATOM 5781 C C . TYR E 1 67 ? 50.919 102.002 102.842 1.00 8.54 67 TYR D C 1
ATOM 5782 O O . TYR E 1 67 ? 51.422 102.520 101.846 1.00 8.84 67 TYR D O 1
ATOM 5791 N N . LYS E 1 68 ? 51.056 102.500 104.058 1.00 8.47 68 LYS D N 1
ATOM 5792 C CA . LYS E 1 68 ? 51.870 103.673 104.344 1.00 9.12 68 LYS D CA 1
ATOM 5793 C C . LYS E 1 68 ? 52.916 103.343 105.386 1.00 9.69 68 LYS D C 1
ATOM 5794 O O . LYS E 1 68 ? 52.594 102.735 106.440 1.00 10.22 68 LYS D O 1
ATOM 5800 N N . ASN E 1 69 ? 54.169 103.716 105.160 1.00 10.10 69 ASN D N 1
ATOM 5801 C CA . ASN E 1 69 ? 55.213 103.578 106.186 1.00 10.58 69 ASN D CA 1
ATOM 5802 C C . ASN E 1 69 ? 55.119 104.715 107.157 1.00 11.91 69 ASN D C 1
ATOM 5803 O O . ASN E 1 69 ? 54.936 105.862 106.758 1.00 13.65 69 ASN D O 1
ATOM 5808 N N . LEU E 1 70 ? 55.350 104.436 108.440 1.00 11.17 70 LEU D N 1
ATOM 5809 C CA . LEU E 1 70 ? 55.408 105.501 109.431 1.00 13.16 70 LEU D CA 1
ATOM 5810 C C . LEU E 1 70 ? 56.854 105.966 109.699 1.00 14.41 70 LEU D C 1
ATOM 5811 O O . LEU E 1 70 ? 57.049 107.034 110.251 1.00 19.74 70 LEU D O 1
ATOM 5816 N N . GLY E 1 71 ? 57.822 105.196 109.285 1.00 14.73 71 GLY D N 1
ATOM 5817 C CA . GLY E 1 71 ? 59.227 105.562 109.463 1.00 15.57 71 GLY D CA 1
ATOM 5818 C C . GLY E 1 71 ? 59.738 105.447 110.890 1.00 16.94 71 GLY D C 1
ATOM 5819 O O . GLY E 1 71 ? 60.629 106.219 111.284 1.00 22.30 71 GLY D O 1
ATOM 5820 N N . ALA E 1 72 ? 59.187 104.501 111.665 1.00 14.12 72 ALA D N 1
ATOM 5821 C CA . ALA E 1 72 ? 59.687 104.178 112.979 1.00 11.79 72 ALA D CA 1
ATOM 5822 C C . ALA E 1 72 ? 59.888 102.681 113.094 1.00 10.98 72 ALA D C 1
ATOM 5823 O O . ALA E 1 72 ? 59.132 101.864 112.533 1.00 10.76 72 ALA D O 1
ATOM 5825 N N . ALA E 1 73 ? 60.926 102.330 113.810 1.00 9.59 73 ALA D N 1
ATOM 5826 C CA . ALA E 1 73 ? 61.241 100.946 114.115 1.00 9.71 73 ALA D CA 1
ATOM 5827 C C . ALA E 1 73 ? 60.287 100.380 115.142 1.00 9.35 73 ALA D C 1
ATOM 5828 O O . ALA E 1 73 ? 59.856 101.079 116.044 1.00 10.88 73 ALA D O 1
ATOM 5830 N N . PHE E 1 74 ? 59.975 99.105 114.972 1.00 9.01 74 PHE D N 1
ATOM 5831 C CA . PHE E 1 74 ? 59.179 98.345 115.925 1.00 8.79 74 PHE D CA 1
ATOM 5832 C C . PHE E 1 74 ? 59.997 97.218 116.478 1.00 9.02 74 PHE D C 1
ATOM 5833 O O . PHE E 1 74 ? 60.645 96.497 115.745 1.00 8.63 74 PHE D O 1
ATOM 5841 N N . THR E 1 75 ? 59.980 97.097 117.796 1.00 8.77 75 THR D N 1
ATOM 5842 C CA . THR E 1 75 ? 60.584 95.973 118.474 1.00 10.43 75 THR D CA 1
ATOM 5843 C C . THR E 1 75 ? 59.637 95.540 119.599 1.00 10.94 75 THR D C 1
ATOM 5844 O O . THR E 1 75 ? 59.074 96.383 120.329 1.00 13.76 75 THR D O 1
ATOM 5848 N N . ILE E 1 76 ? 59.382 94.255 119.701 1.00 9.06 76 ILE D N 1
ATOM 5849 C CA . ILE E 1 76 ? 58.606 93.721 120.806 1.00 8.97 76 ILE D CA 1
ATOM 5850 C C . ILE E 1 76 ? 59.319 92.520 121.361 1.00 8.27 76 ILE D C 1
ATOM 5851 O O . ILE E 1 76 ? 59.936 91.757 120.625 1.00 8.51 76 ILE D O 1
ATOM 5856 N N . ARG E 1 77 ? 59.223 92.352 122.677 1.00 8.53 77 ARG D N 1
ATOM 5857 C CA . ARG E 1 77 ? 59.728 91.181 123.346 1.00 8.76 77 ARG D CA 1
ATOM 5858 C C . A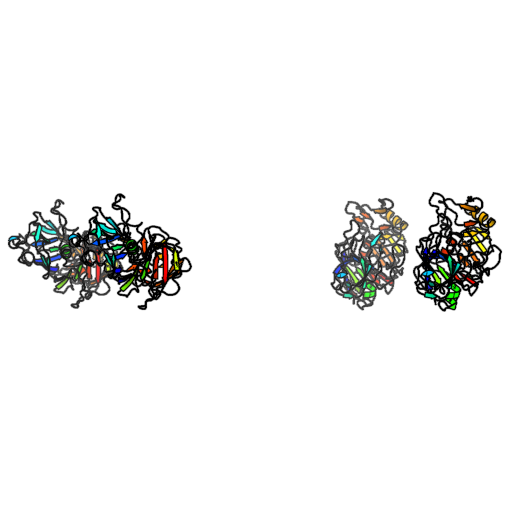RG E 1 77 ? 58.617 90.704 124.273 1.00 8.40 77 ARG D C 1
ATOM 5859 O O . ARG E 1 77 ? 58.105 91.463 125.098 1.00 9.52 77 ARG D O 1
ATOM 5867 N N . TYR E 1 78 ? 58.266 89.464 124.098 1.00 7.65 78 TYR D N 1
ATOM 5868 C CA . TYR E 1 78 ? 57.159 88.871 124.877 1.00 7.74 78 TYR D CA 1
ATOM 5869 C C . TYR E 1 78 ? 57.680 88.241 126.132 1.00 8.59 78 TYR D C 1
ATOM 5870 O O . TYR E 1 78 ? 58.898 88.140 126.357 1.00 8.91 78 TYR D O 1
ATOM 5879 N N . GLY E 1 79 ? 56.776 87.770 126.982 1.00 8.87 79 GLY D N 1
ATOM 5880 C CA . GLY E 1 79 ? 57.176 87.312 128.318 1.00 9.26 79 GLY D CA 1
ATOM 5881 C C . GLY E 1 79 ? 58.100 86.108 128.272 1.00 10.12 79 GLY D C 1
ATOM 5882 O O . GLY E 1 79 ? 58.945 85.979 129.175 1.00 11.30 79 GLY D O 1
ATOM 5883 N N . ASP E 1 80 ? 57.958 85.240 127.280 1.00 9.76 80 ASP D N 1
ATOM 5884 C CA . ASP E 1 80 ? 58.869 84.077 127.142 1.00 11.19 80 ASP D CA 1
ATOM 5885 C C . ASP E 1 80 ? 60.180 84.414 126.398 1.00 10.92 80 ASP D C 1
ATOM 5886 O O . ASP E 1 80 ? 60.944 83.488 126.083 1.00 12.03 80 ASP D O 1
ATOM 5891 N N . GLY E 1 81 ? 60.440 85.688 126.136 1.00 9.98 81 GLY D N 1
ATOM 5892 C CA . GLY E 1 81 ? 61.635 86.073 125.397 1.00 9.64 81 GLY D CA 1
ATOM 5893 C C . GLY E 1 81 ? 61.500 86.060 123.892 1.00 10.14 81 GLY D C 1
ATOM 5894 O O . GLY E 1 81 ? 62.444 86.491 123.201 1.00 10.58 81 GLY D O 1
ATOM 5895 N N . SER E 1 82 ? 60.363 85.649 123.353 1.00 9.31 82 SER D N 1
ATOM 5896 C CA . SER E 1 82 ? 60.142 85.691 121.907 1.00 9.56 82 SER D CA 1
ATOM 5897 C C . SER E 1 82 ? 60.210 87.143 121.458 1.00 8.83 82 SER D C 1
ATOM 5898 O O . SER E 1 82 ? 59.808 88.030 122.181 1.00 9.41 82 SER D O 1
ATOM 5901 N N . THR E 1 83 ? 60.731 87.383 120.252 1.00 8.80 83 THR D N 1
ATOM 5902 C CA . THR E 1 83 ? 60.907 88.724 119.763 1.00 9.09 83 THR D CA 1
ATOM 5903 C C . THR E 1 83 ? 60.493 88.857 118.301 1.00 8.94 83 THR D C 1
ATOM 5904 O O . THR E 1 83 ? 60.514 87.914 117.539 1.00 8.74 83 THR D O 1
ATOM 5908 N N . SER E 1 84 ? 60.116 90.081 117.975 1.00 8.23 84 SER D N 1
ATOM 5909 C CA . SER E 1 84 ? 59.878 90.486 116.607 1.00 8.62 84 SER D CA 1
ATOM 5910 C C . SER E 1 84 ? 60.409 91.883 116.442 1.00 8.57 84 SER D C 1
ATOM 5911 O O . SER E 1 84 ? 60.256 92.726 117.313 1.00 9.23 84 SER D O 1
ATOM 5914 N N . GLN E 1 85 ? 60.992 92.130 115.268 1.00 9.31 85 GLN D N 1
ATOM 5915 C CA A GLN E 1 85 ? 61.406 93.474 114.878 0.50 9.76 85 GLN D CA 1
ATOM 5916 C CA B GLN E 1 85 ? 61.411 93.475 114.881 0.50 9.96 85 GLN D CA 1
ATOM 5917 C C . GLN E 1 85 ? 60.985 93.807 113.451 1.00 8.89 85 GLN D C 1
ATOM 5918 O O . GLN E 1 85 ? 60.937 92.951 112.566 1.00 8.64 85 GLN D O 1
ATOM 5929 N N . GLY E 1 86 ? 60.696 95.073 113.241 1.00 8.32 86 GLY D N 1
ATOM 5930 C CA . GLY E 1 86 ? 60.321 95.529 111.923 1.00 8.05 86 GLY D CA 1
ATOM 5931 C C . GLY E 1 86 ? 60.134 97.022 111.960 1.00 7.78 86 GLY D C 1
ATOM 5932 O O . GLY E 1 86 ? 60.819 97.714 112.666 1.00 7.86 86 GLY D O 1
ATOM 5933 N N . THR E 1 87 ? 59.168 97.502 111.178 1.00 8.25 87 THR D N 1
ATOM 5934 C CA . THR E 1 87 ? 58.846 98.911 111.134 1.00 8.21 87 THR D CA 1
ATOM 5935 C C . THR E 1 87 ? 57.335 99.093 111.196 1.00 8.23 87 THR D C 1
ATOM 5936 O O . THR E 1 87 ? 56.576 98.208 110.798 1.00 8.77 87 THR D O 1
ATOM 5940 N N . TRP E 1 88 ? 56.934 100.248 111.673 1.00 7.79 88 TRP D N 1
ATOM 5941 C CA . TRP E 1 88 ? 55.543 100.578 111.742 1.00 7.97 88 TRP D CA 1
ATOM 5942 C C . TRP E 1 88 ? 54.977 101.059 110.410 1.00 8.14 88 TRP D C 1
ATOM 5943 O O . TRP E 1 88 ? 55.639 101.817 109.674 1.00 8.87 88 TRP D O 1
ATOM 5954 N N . GLY E 1 89 ? 53.722 100.716 110.152 1.00 7.72 89 GLY D N 1
ATOM 5955 C CA . GLY E 1 89 ? 53.009 101.190 108.971 1.00 7.66 89 GLY D CA 1
ATOM 5956 C C . GLY E 1 89 ? 51.542 101.242 109.267 1.00 7.37 89 GLY D C 1
ATOM 5957 O O . GLY E 1 89 ? 51.103 101.000 110.399 1.00 7.15 89 GLY D O 1
ATOM 5958 N N . LYS E 1 90 ? 50.770 101.596 108.250 1.00 8.25 90 LYS D N 1
ATOM 5959 C CA . LYS E 1 90 ? 49.311 101.596 108.326 1.00 8.67 90 LYS D CA 1
ATOM 5960 C C . LYS E 1 90 ? 48.742 100.982 107.083 1.00 8.26 90 LYS D C 1
ATOM 5961 O O . LYS E 1 90 ? 49.258 101.189 105.987 1.00 8.28 90 LYS D O 1
ATOM 5967 N N . ASP E 1 91 ? 47.667 100.223 107.239 1.00 7.55 91 ASP D N 1
ATOM 5968 C CA . ASP E 1 91 ? 46.967 99.688 106.113 1.00 7.68 91 ASP D CA 1
ATOM 5969 C C . ASP E 1 91 ? 45.572 99.269 106.546 1.00 7.20 91 ASP D C 1
ATOM 5970 O O . ASP E 1 91 ? 45.194 99.328 107.719 1.00 7.36 91 ASP D O 1
ATOM 5975 N N . THR E 1 92 ? 44.795 98.848 105.572 1.00 7.50 92 THR D N 1
ATOM 5976 C CA . THR E 1 92 ? 43.455 98.348 105.787 1.00 8.09 92 THR D CA 1
ATOM 5977 C C . THR E 1 92 ? 43.526 96.953 106.394 1.00 7.95 92 THR D C 1
ATOM 5978 O O . THR E 1 92 ? 44.306 96.124 105.952 1.00 8.78 92 THR D O 1
ATOM 5982 N N . VAL E 1 93 ? 42.710 96.742 107.409 1.00 8.00 93 VAL D N 1
ATOM 5983 C CA . VAL E 1 93 ? 42.608 95.460 108.091 1.00 7.88 93 VAL D CA 1
ATOM 5984 C C . VAL E 1 93 ? 41.175 95.021 107.987 1.00 8.05 93 VAL D C 1
ATOM 5985 O O . VAL E 1 93 ? 40.271 95.772 108.318 1.00 8.29 93 VAL D O 1
ATOM 5989 N N . THR E 1 94 ? 40.970 93.770 107.586 1.00 8.54 94 THR D N 1
ATOM 5990 C CA . THR E 1 94 ? 39.642 93.242 107.370 1.00 9.11 94 THR D CA 1
ATOM 5991 C C . THR E 1 94 ? 39.455 91.978 108.209 1.00 8.78 94 THR D C 1
ATOM 5992 O O . THR E 1 94 ? 40.269 91.036 108.105 1.00 8.83 94 THR D O 1
ATOM 5996 N N . ILE E 1 95 ? 38.413 91.995 109.042 1.00 8.99 95 ILE D N 1
ATOM 5997 C CA . ILE E 1 95 ? 38.110 90.930 109.993 1.00 9.85 95 ILE D CA 1
ATOM 5998 C C . ILE E 1 95 ? 36.706 90.446 109.641 1.00 10.19 95 ILE D C 1
ATOM 5999 O O . ILE E 1 95 ? 35.748 91.205 109.762 1.00 9.98 95 ILE D O 1
ATOM 6004 N N . ASN E 1 96 ? 36.605 89.211 109.168 1.00 10.74 96 ASN D N 1
ATOM 6005 C CA . ASN E 1 96 ? 35.330 88.625 108.784 1.00 11.88 96 ASN D CA 1
ATOM 6006 C C . ASN E 1 96 ? 34.475 89.594 107.971 1.00 11.78 96 ASN D C 1
ATOM 6007 O O . ASN E 1 96 ? 33.321 89.831 108.281 1.00 13.29 96 ASN D O 1
ATOM 6012 N N . GLY E 1 97 ? 35.101 90.192 106.946 1.00 11.81 97 GLY D N 1
ATOM 6013 C CA . GLY E 1 97 ? 34.411 91.049 105.998 1.00 12.70 97 GLY D CA 1
ATOM 6014 C C . GLY E 1 97 ? 34.225 92.489 106.405 1.00 13.51 97 GLY D C 1
ATOM 6015 O O . GLY E 1 97 ? 33.690 93.266 105.599 1.00 16.17 97 GLY D O 1
ATOM 6016 N N . VAL E 1 98 ? 34.659 92.859 107.609 1.00 12.05 98 VAL D N 1
ATOM 6017 C CA . VAL E 1 98 ? 34.518 94.231 108.103 1.00 11.64 98 VAL D CA 1
ATOM 6018 C C . VAL E 1 98 ? 35.896 94.862 108.030 1.00 10.53 98 VAL D C 1
ATOM 6019 O O . VAL E 1 98 ? 36.857 94.337 108.611 1.00 9.93 98 VAL D O 1
ATOM 6023 N N . SER E 1 99 ? 36.024 95.963 107.301 1.00 10.09 99 SER D N 1
ATOM 6024 C CA . SER E 1 99 ? 37.302 96.630 107.045 1.00 10.21 99 SER D CA 1
ATOM 6025 C C . SER E 1 99 ? 37.438 97.878 107.850 1.00 9.74 99 SER D C 1
ATOM 6026 O O . SER E 1 99 ? 36.512 98.693 107.913 1.00 10.32 99 SER D O 1
ATOM 6029 N N . ILE E 1 100 ? 38.609 98.072 108.429 1.00 7.94 100 ILE D N 1
ATOM 6030 C CA . ILE E 1 100 ? 39.007 99.335 109.030 1.00 7.91 100 ILE D CA 1
ATOM 6031 C C . ILE E 1 100 ? 40.184 99.847 108.243 1.00 7.44 100 ILE D C 1
ATOM 6032 O O . ILE E 1 100 ? 41.077 99.078 107.822 1.00 8.09 100 ILE D O 1
ATOM 6037 N N . THR E 1 101 ? 40.171 101.144 107.985 1.00 7.97 101 THR D N 1
ATOM 6038 C CA . THR E 1 101 ? 41.207 101.788 107.177 1.00 8.50 101 THR D CA 1
ATOM 6039 C C . THR E 1 101 ? 42.279 102.425 108.060 1.00 7.95 101 THR D C 1
ATOM 6040 O O . THR E 1 101 ? 42.007 102.818 109.206 1.00 8.96 101 THR D O 1
ATOM 6044 N N . GLY E 1 102 ? 43.493 102.550 107.530 1.00 7.82 102 GLY D N 1
ATOM 6045 C CA . GLY E 1 102 ? 44.528 103.289 108.207 1.00 8.29 102 GLY D CA 1
ATOM 6046 C C . GLY E 1 102 ? 44.913 102.732 109.569 1.00 8.26 102 GLY D C 1
ATOM 6047 O O . GLY E 1 102 ? 45.310 103.473 110.467 1.00 10.10 102 GLY D O 1
ATOM 6048 N N . GLN E 1 103 ? 44.804 101.414 109.732 1.00 7.67 103 GLN D N 1
ATOM 6049 C CA . GLN E 1 103 ? 45.159 100.797 110.995 1.00 7.34 103 GLN D CA 1
ATOM 6050 C C . GLN E 1 103 ? 46.665 100.653 111.096 1.00 6.97 103 GLN D C 1
ATOM 6051 O O . GLN E 1 103 ? 47.312 100.037 110.253 1.00 6.93 103 GLN D O 1
ATOM 6057 N N . GLN E 1 104 ? 47.231 101.137 112.188 1.00 6.48 104 GLN D N 1
ATOM 6058 C CA . GLN E 1 104 ? 48.658 101.014 112.465 1.00 6.39 104 GLN D CA 1
ATOM 6059 C C . GLN E 1 104 ? 48.987 99.569 112.824 1.00 6.42 104 GLN D C 1
ATOM 6060 O O . GLN E 1 104 ? 48.334 98.951 113.677 1.00 6.70 104 GLN D O 1
ATOM 6066 N N . ILE E 1 105 ? 49.974 99.026 112.130 1.00 6.68 105 ILE D N 1
ATOM 6067 C CA . ILE E 1 105 ? 50.427 97.656 112.277 1.00 6.63 105 ILE D CA 1
ATOM 6068 C C . ILE E 1 105 ? 51.951 97.675 112.146 1.00 7.30 105 ILE D C 1
ATOM 6069 O O . ILE E 1 105 ? 52.527 98.679 111.727 1.00 7.80 105 ILE D O 1
ATOM 6074 N N . ALA E 1 106 ? 52.601 96.593 112.510 1.00 6.76 106 ALA D N 1
ATOM 6075 C CA . ALA E 1 106 ? 54.040 96.474 112.215 1.00 7.01 106 ALA D CA 1
ATOM 6076 C C . ALA E 1 106 ? 54.292 95.421 111.167 1.00 7.04 106 ALA D C 1
ATOM 6077 O O . ALA E 1 106 ? 53.743 94.328 111.170 1.00 7.33 106 ALA D O 1
ATOM 6079 N N . ASP E 1 107 ? 55.133 95.810 110.190 1.00 7.49 107 ASP D N 1
ATOM 6080 C CA . ASP E 1 107 ? 55.683 94.938 109.154 1.00 8.10 107 ASP D CA 1
ATOM 6081 C C . ASP E 1 107 ? 56.969 94.327 109.707 1.00 8.29 107 ASP D C 1
ATOM 6082 O O . ASP E 1 107 ? 57.978 95.015 109.821 1.00 8.55 107 ASP D O 1
ATOM 6087 N N . VAL E 1 108 ? 56.890 93.070 110.114 1.00 7.70 108 VAL D N 1
ATOM 6088 C CA . VAL E 1 108 ? 58.000 92.442 110.811 1.00 7.94 108 VAL D CA 1
ATOM 6089 C C . VAL E 1 108 ? 58.907 91.685 109.843 1.00 8.04 108 VAL D C 1
ATOM 6090 O O . VAL E 1 108 ? 58.453 90.870 109.052 1.00 8.75 108 VAL D O 1
ATOM 6094 N N . THR E 1 109 ? 60.195 91.981 109.952 1.00 8.84 109 THR D N 1
ATOM 6095 C CA . THR E 1 109 ? 61.208 91.425 109.044 1.00 9.32 109 THR D CA 1
ATOM 6096 C C . THR E 1 109 ? 62.138 90.471 109.764 1.00 10.24 109 THR D C 1
ATOM 6097 O O . THR E 1 109 ? 62.938 89.815 109.098 1.00 11.03 109 THR D O 1
ATOM 6101 N N . GLN E 1 110 ? 62.039 90.346 111.095 1.00 10.25 110 GLN D N 1
ATOM 6102 C CA . GLN E 1 110 ? 62.771 89.313 111.831 1.00 11.19 110 GLN D CA 1
ATOM 6103 C C . GLN E 1 110 ? 61.930 88.928 113.028 1.00 9.76 110 GLN D C 1
ATOM 6104 O O . GLN E 1 110 ? 61.420 89.783 113.710 1.00 9.34 110 GLN D O 1
ATOM 6110 N N . THR E 1 111 ? 61.775 87.634 113.235 1.00 9.78 111 THR D N 1
ATOM 6111 C CA . THR E 1 111 ? 61.005 87.151 114.339 1.00 9.24 111 THR D CA 1
ATOM 6112 C C . THR E 1 111 ? 61.371 85.738 114.732 1.00 9.00 111 THR D C 1
ATOM 6113 O O . THR E 1 111 ? 61.697 84.918 113.881 1.00 9.17 111 THR D O 1
ATOM 6117 N N . SER E 1 112 ? 61.245 85.462 116.015 1.00 9.80 112 SER D N 1
ATOM 6118 C CA . SER E 1 112 ? 61.379 84.121 116.532 1.00 10.45 112 SER D CA 1
ATOM 6119 C C . SER E 1 112 ? 60.043 83.418 116.660 1.00 10.45 112 SER D C 1
ATOM 6120 O O . SER E 1 112 ? 60.020 82.240 117.046 1.00 12.08 112 SER D O 1
ATOM 6123 N N . VAL E 1 113 ? 58.944 84.123 116.356 1.00 10.97 113 VAL D N 1
ATOM 6124 C CA . VAL E 1 113 ? 57.562 83.598 116.471 1.00 10.35 113 VAL D CA 1
ATOM 6125 C C . VAL E 1 113 ? 57.167 82.961 115.119 1.00 11.01 113 VAL D C 1
ATOM 6126 O O . VAL E 1 113 ? 57.618 83.419 114.069 1.00 12.53 113 VAL D O 1
ATOM 6130 N N . ASP E 1 114 ? 56.328 81.921 115.147 1.00 11.77 114 ASP D N 1
ATOM 6131 C CA A ASP E 1 114 ? 55.900 81.161 113.972 0.50 12.92 114 ASP D CA 1
ATOM 6132 C CA B ASP E 1 114 ? 56.048 81.260 113.858 0.50 12.14 114 ASP D CA 1
ATOM 6133 C C . ASP E 1 114 ? 54.892 81.866 113.067 1.00 11.35 114 ASP D C 1
ATOM 6134 O O . ASP E 1 114 ? 54.593 81.409 111.977 1.00 12.85 114 ASP D O 1
ATOM 6143 N N . GLN E 1 115 ? 54.300 82.956 113.551 1.00 9.51 115 GLN D N 1
ATOM 6144 C CA . GLN E 1 115 ? 53.247 83.623 112.813 1.00 8.34 115 GLN D CA 1
ATOM 6145 C C . GLN E 1 115 ? 53.035 84.971 113.468 1.00 7.40 115 GLN D C 1
ATOM 6146 O O . GLN E 1 115 ? 53.543 85.245 114.551 1.00 7.71 115 GLN D O 1
ATOM 6152 N N . GLY E 1 116 ? 52.306 85.826 112.786 1.00 7.06 116 GLY D N 1
ATOM 6153 C CA . GLY E 1 116 ? 52.030 87.148 113.324 1.00 6.47 116 GLY D CA 1
ATOM 6154 C C . GLY E 1 116 ? 51.060 87.099 114.505 1.00 6.28 116 GLY D C 1
ATOM 6155 O O . GLY E 1 116 ? 50.472 86.025 114.821 1.00 6.01 116 GLY D O 1
ATOM 6156 N N . ILE E 1 117 ? 50.941 88.234 115.180 1.00 6.13 117 ILE D N 1
ATOM 6157 C CA . ILE E 1 117 ? 50.141 88.319 116.403 1.00 6.11 117 ILE D CA 1
ATOM 6158 C C . ILE E 1 117 ? 49.261 89.540 116.307 1.00 5.85 117 ILE D C 1
ATOM 6159 O O . ILE E 1 117 ? 49.743 90.655 116.038 1.00 6.44 117 ILE D O 1
ATOM 6164 N N . LEU E 1 118 ? 47.977 89.326 116.559 1.00 5.48 118 LEU D N 1
ATOM 6165 C CA . LEU E 1 118 ? 47.004 90.400 116.691 1.00 5.63 118 LEU D CA 1
ATOM 6166 C C . LEU E 1 118 ? 46.764 90.667 118.178 1.00 5.44 118 LEU D C 1
ATOM 6167 O O . LEU E 1 118 ? 45.954 90.032 118.844 1.00 5.89 118 LEU D O 1
ATOM 6172 N N . GLY E 1 119 ? 47.506 91.622 118.718 1.00 5.62 119 GLY D N 1
ATOM 6173 C CA . GLY E 1 119 ? 47.342 92.071 120.107 1.00 5.66 119 GLY D CA 1
ATOM 6174 C C . GLY E 1 119 ? 46.157 92.980 120.197 1.00 5.61 119 GLY D C 1
ATOM 6175 O O . GLY E 1 119 ? 46.054 93.953 119.434 1.00 6.05 119 GLY D O 1
ATOM 6176 N N . ILE E 1 120 ? 45.250 92.663 121.114 1.00 5.68 120 ILE D N 1
ATOM 6177 C CA . ILE E 1 120 ? 43.989 93.386 121.292 1.00 5.82 120 ILE D CA 1
ATOM 6178 C C . ILE E 1 120 ? 43.785 93.952 122.704 1.00 5.90 120 ILE D C 1
ATOM 6179 O O . ILE E 1 120 ? 42.680 94.279 123.078 1.00 6.18 120 ILE D O 1
ATOM 6184 N N . GLY E 1 121 ? 44.855 94.013 123.491 1.00 5.57 121 GLY D N 1
ATOM 6185 C CA . GLY E 1 121 ? 44.801 94.608 124.828 1.00 5.48 121 GLY D CA 1
ATOM 6186 C C . GLY E 1 121 ? 44.759 96.123 124.798 1.00 5.20 121 GLY D C 1
ATOM 6187 O O . GLY E 1 121 ? 44.479 96.793 123.794 1.00 5.92 121 GLY D O 1
ATOM 6188 N N . TYR E 1 122 ? 44.985 96.672 125.970 1.00 5.34 122 TYR D N 1
ATOM 6189 C CA . TYR E 1 122 ? 44.938 98.117 126.178 1.00 5.58 122 TYR D CA 1
ATOM 6190 C C . TYR E 1 122 ? 45.997 98.839 125.349 1.00 5.55 122 TYR D C 1
ATOM 6191 O O . TYR E 1 122 ? 47.142 98.391 125.273 1.00 5.75 122 TYR D O 1
ATOM 6200 N N . THR E 1 123 ? 45.669 99.990 124.780 1.00 5.75 123 THR D N 1
ATOM 6201 C CA . THR E 1 123 ? 46.668 100.761 124.055 1.00 6.34 123 THR D CA 1
ATOM 6202 C C . THR E 1 123 ? 47.851 101.158 124.932 1.00 6.60 123 THR D C 1
ATOM 6203 O O . THR E 1 123 ? 48.966 101.278 124.451 1.00 6.93 123 THR D O 1
ATOM 6207 N N . SER E 1 124 ? 47.624 101.308 126.245 1.00 6.71 124 SER D N 1
ATOM 6208 C CA . SER E 1 124 ? 48.680 101.665 127.163 1.00 7.27 124 SER D CA 1
ATOM 6209 C C . SER E 1 124 ? 49.766 100.625 127.267 1.00 7.12 124 SER D C 1
ATOM 6210 O O . SER E 1 124 ? 50.820 100.909 127.816 1.00 8.40 124 SER D O 1
ATOM 6213 N N . ASN E 1 125 ? 49.535 99.412 126.763 1.00 6.82 125 ASN D N 1
ATOM 6214 C CA . ASN E 1 125 ? 50.538 98.350 126.808 1.00 7.01 125 ASN D CA 1
ATOM 6215 C C . ASN E 1 125 ? 51.212 98.094 125.482 1.00 6.83 125 ASN D C 1
ATOM 6216 O O . ASN E 1 125 ? 51.864 97.079 125.303 1.00 7.52 125 ASN D O 1
ATOM 6221 N N . GLU E 1 126 ? 51.047 99.016 124.530 1.00 6.48 126 GLU D N 1
ATOM 6222 C CA . GLU E 1 126 ? 51.707 98.890 123.224 1.00 6.28 126 GLU D CA 1
ATOM 6223 C C . GLU E 1 126 ? 53.229 98.916 123.374 1.00 6.51 126 GLU D C 1
ATOM 6224 O O . GLU E 1 126 ? 53.775 99.611 124.246 1.00 6.83 126 GLU D O 1
ATOM 6230 N N . ALA E 1 127 ? 53.876 98.154 122.528 1.00 6.62 127 ALA D N 1
ATOM 6231 C CA . ALA E 1 127 ? 55.339 98.030 122.515 1.00 7.56 127 ALA D CA 1
ATOM 6232 C C . ALA E 1 127 ? 55.907 99.134 121.646 1.00 8.11 127 ALA D C 1
ATOM 6233 O O . ALA E 1 127 ? 56.177 98.955 120.460 1.00 9.21 127 ALA D O 1
ATOM 6235 N N . VAL E 1 128 ? 56.074 100.308 122.258 1.00 8.16 128 VAL D N 1
ATOM 6236 C CA . VAL E 1 128 ? 56.463 101.518 121.523 1.00 9.49 128 VAL D CA 1
ATOM 6237 C C . VAL E 1 128 ? 57.910 101.932 121.781 1.00 10.32 128 VAL D C 1
ATOM 6238 O O . VAL E 1 128 ? 58.261 103.090 121.549 1.00 9.76 128 VAL D O 1
ATOM 6242 N N . TYR E 1 129 ? 58.713 101.005 122.264 1.00 10.98 129 TYR D N 1
ATOM 6243 C CA . TYR E 1 129 ? 60.087 101.279 122.652 1.00 12.35 129 TYR D CA 1
ATOM 6244 C C . TYR E 1 129 ? 61.090 100.477 121.842 1.00 13.70 129 TYR D C 1
ATOM 6245 O O . TYR E 1 129 ? 60.753 99.537 121.124 1.00 17.11 129 TYR D O 1
ATOM 6254 N N . ASP E 1 130 ? 62.360 100.841 121.974 1.00 12.27 130 ASP D N 1
ATOM 6255 C CA . ASP E 1 130 ? 63.453 99.995 121.525 1.00 13.16 130 ASP D CA 1
ATOM 6256 C C . ASP E 1 130 ? 63.866 99.092 122.663 1.00 14.24 130 ASP D C 1
ATOM 6257 O O . ASP E 1 130 ? 63.345 99.157 123.791 1.00 15.52 130 ASP D O 1
ATOM 6262 N N . THR E 1 131 ? 64.875 98.262 122.407 1.00 16.52 131 THR D N 1
ATOM 6263 C CA . THR E 1 131 ? 65.258 97.267 123.417 1.00 17.51 131 THR D CA 1
ATOM 6264 C C . THR E 1 131 ? 65.836 97.883 124.705 1.00 19.01 131 THR D C 1
ATOM 6265 O O . THR E 1 131 ? 65.881 97.218 125.738 1.00 21.75 131 THR D O 1
ATOM 6269 N N . SER E 1 132 ? 66.240 99.151 124.673 1.00 17.84 132 SER D N 1
ATOM 6270 C CA . SER E 1 132 ? 66.730 99.859 125.855 1.00 17.04 132 SER D CA 1
ATOM 6271 C C . SER E 1 132 ? 65.646 100.611 126.656 1.00 17.05 132 SER D C 1
ATOM 6272 O O . SER E 1 132 ? 65.954 101.247 127.660 1.00 17.68 132 SER D O 1
ATOM 6275 N N . GLY E 1 133 ? 64.404 100.561 126.190 1.00 15.90 133 GLY D N 1
ATOM 6276 C CA . GLY E 1 133 ? 63.302 101.311 126.827 1.00 15.29 133 GLY D CA 1
ATOM 6277 C C . GLY E 1 133 ? 63.145 102.732 126.293 1.00 14.60 133 GLY D C 1
ATOM 6278 O O . GLY E 1 133 ? 62.352 103.511 126.841 1.00 14.68 133 GLY D O 1
ATOM 6279 N N . ARG E 1 134 ? 63.846 103.091 125.218 1.00 13.70 134 ARG D N 1
ATOM 6280 C CA . ARG E 1 134 ? 63.705 104.403 124.596 1.00 13.83 134 ARG D CA 1
ATOM 6281 C C . ARG E 1 134 ? 62.529 104.354 123.632 1.00 12.91 134 ARG D C 1
ATOM 6282 O O . ARG E 1 134 ? 62.450 103.493 122.778 1.00 13.15 134 ARG D O 1
ATOM 6286 N N . GLN E 1 135 ? 61.629 105.317 123.736 1.00 12.80 135 GLN D N 1
ATOM 6287 C CA . GLN E 1 135 ? 60.435 105.327 122.923 1.00 12.06 135 GLN D CA 1
ATOM 6288 C C . GLN E 1 135 ? 60.751 105.596 121.474 1.00 12.72 135 GLN D C 1
ATOM 6289 O O . GLN E 1 135 ? 61.523 106.521 121.187 1.00 14.44 135 GLN D O 1
ATOM 6295 N N . THR E 1 136 ? 60.163 104.854 120.552 1.00 12.25 136 THR D N 1
ATOM 6296 C CA . THR E 1 136 ? 60.339 105.093 119.126 1.00 14.02 136 THR D CA 1
ATOM 6297 C C . THR E 1 136 ? 59.096 105.577 118.415 1.00 12.66 136 THR D C 1
ATOM 6298 O O . THR E 1 136 ? 59.174 106.051 117.291 1.00 14.74 136 THR D O 1
ATOM 6302 N N . THR E 1 137 ? 57.920 105.479 119.053 1.00 11.88 137 THR D N 1
ATOM 6303 C CA . THR E 1 137 ? 56.695 105.933 118.418 1.00 10.97 137 THR D CA 1
ATOM 6304 C C . THR E 1 137 ? 55.652 106.221 119.501 1.00 10.07 137 THR D C 1
ATOM 6305 O O . THR E 1 137 ? 55.756 105.664 120.576 1.00 9.62 137 THR D O 1
ATOM 6309 N N . PRO E 1 138 ? 54.682 107.102 119.239 1.00 8.86 138 PRO D N 1
ATOM 6310 C CA . PRO E 1 138 ? 53.662 107.348 120.256 1.00 8.30 138 PRO D CA 1
ATOM 6311 C C . PRO E 1 138 ? 52.708 106.180 120.418 1.00 7.56 138 PRO D C 1
ATOM 6312 O O . PRO E 1 138 ? 52.490 105.384 119.483 1.00 7.89 138 PRO D O 1
ATOM 6316 N N . ASN E 1 139 ? 52.085 106.107 121.581 1.00 7.55 139 ASN D N 1
ATOM 6317 C CA . ASN E 1 139 ? 50.908 105.237 121.684 1.00 7.55 139 ASN D CA 1
ATOM 6318 C C . ASN E 1 139 ? 49.871 105.645 120.658 1.00 7.72 139 ASN D C 1
ATOM 6319 O O . ASN E 1 139 ? 49.798 106.804 120.282 1.00 8.56 139 ASN D O 1
ATOM 6324 N N . TYR E 1 140 ? 49.089 104.685 120.196 1.00 7.35 140 TYR D N 1
ATOM 6325 C CA . TYR E 1 140 ? 48.268 104.846 119.015 1.00 7.24 140 TYR D CA 1
ATOM 6326 C C . TYR E 1 140 ? 47.012 103.980 119.153 1.00 7.26 140 TYR D C 1
ATOM 6327 O O . TYR E 1 140 ? 46.902 103.139 120.073 1.00 7.31 140 TYR D O 1
ATOM 6336 N N . ASP E 1 141 ? 46.078 104.139 118.240 1.00 6.70 141 ASP D N 1
ATOM 6337 C CA . ASP E 1 141 ? 44.833 103.373 118.259 1.00 6.94 141 ASP D CA 1
ATOM 6338 C C . ASP E 1 141 ? 45.086 101.964 117.698 1.00 6.50 141 ASP D C 1
ATOM 6339 O O . ASP E 1 141 ? 45.357 101.809 116.500 1.00 6.69 141 ASP D O 1
ATOM 6344 N N . ASN E 1 142 ? 44.991 100.940 118.549 1.00 5.89 142 ASN D N 1
ATOM 6345 C CA . ASN E 1 142 ? 45.138 99.570 118.085 1.00 5.69 142 ASN D CA 1
ATOM 6346 C C . ASN E 1 142 ? 43.811 99.063 117.574 1.00 6.08 142 ASN D C 1
ATOM 6347 O O . ASN E 1 142 ? 42.832 99.820 117.486 1.00 5.91 142 ASN D O 1
ATOM 6352 N N . VAL E 1 143 ? 43.783 97.802 117.167 1.00 5.61 143 VAL D N 1
ATOM 6353 C CA . VAL E 1 143 ? 42.635 97.333 116.400 1.00 6.01 143 VAL D CA 1
ATOM 6354 C C . VAL E 1 143 ? 41.281 97.564 117.096 1.00 6.14 143 VAL D C 1
ATOM 6355 O O . VAL E 1 143 ? 40.346 98.056 116.471 1.00 6.15 143 VAL D O 1
ATOM 6359 N N . PRO E 1 144 ? 41.110 97.194 118.371 1.00 6.66 144 PRO D N 1
ATOM 6360 C CA . PRO E 1 144 ? 39.793 97.381 118.973 1.00 6.63 144 PRO D CA 1
ATOM 6361 C C . PRO E 1 144 ? 39.354 98.843 119.054 1.00 6.64 144 PRO D C 1
ATOM 6362 O O . PRO E 1 144 ? 38.188 99.154 118.878 1.00 6.90 144 PRO D O 1
ATOM 6366 N N . VAL E 1 145 ? 40.296 99.728 119.319 1.00 6.54 145 VAL D N 1
ATOM 6367 C CA . VAL E 1 145 ? 39.992 101.157 119.340 1.00 7.22 145 VAL D CA 1
ATOM 6368 C C . VAL E 1 145 ? 39.533 101.613 117.971 1.00 6.76 145 VAL D C 1
ATOM 6369 O O . VAL E 1 145 ? 38.547 102.341 117.866 1.00 7.22 145 VAL D O 1
ATOM 6373 N N . THR E 1 146 ? 40.213 101.183 116.923 1.00 6.53 146 THR D N 1
ATOM 6374 C CA . THR E 1 146 ? 39.826 101.617 115.567 1.00 6.66 146 THR D CA 1
ATOM 6375 C C . THR E 1 146 ? 38.487 101.039 115.149 1.00 6.91 146 THR D C 1
ATOM 6376 O O . THR E 1 146 ? 37.693 101.723 114.464 1.00 7.02 146 THR D O 1
ATOM 6380 N N . LEU E 1 147 ? 38.212 99.795 115.513 1.00 6.93 147 LEU D N 1
ATOM 6381 C CA . LEU E 1 147 ? 36.884 99.233 115.259 1.00 7.26 147 LEU D CA 1
ATOM 6382 C C . LEU E 1 147 ? 35.793 100.107 115.860 1.00 7.68 147 LEU D C 1
ATOM 6383 O O . LEU E 1 147 ? 34.772 100.351 115.187 1.00 8.09 147 LEU D O 1
ATOM 6388 N N . LYS E 1 148 ? 35.990 100.609 117.073 1.00 7.36 148 LYS D N 1
ATOM 6389 C CA . LYS E 1 148 ? 35.007 101.492 117.666 1.00 8.16 148 LYS D CA 1
ATOM 6390 C C . LYS E 1 148 ? 34.950 102.841 116.973 1.00 8.70 148 LYS D C 1
ATOM 6391 O O . LYS E 1 148 ? 33.872 103.352 116.654 1.00 9.04 148 LYS D O 1
ATOM 6397 N N . LYS E 1 149 ? 36.104 103.418 116.712 1.00 8.56 149 LYS D N 1
ATOM 6398 C CA A LYS E 1 149 ? 36.166 104.753 116.126 0.50 9.71 149 LYS D CA 1
ATOM 6399 C CA B LYS E 1 149 ? 36.192 104.750 116.135 0.50 9.46 149 LYS D CA 1
ATOM 6400 C C . LYS E 1 149 ? 35.572 104.806 114.752 1.00 9.47 149 LYS D C 1
ATOM 6401 O O . LYS E 1 149 ? 34.977 105.833 114.363 1.00 10.39 149 LYS D O 1
ATOM 6412 N N . GLN E 1 150 ? 35.698 103.731 113.991 1.00 8.45 150 GLN D N 1
ATOM 6413 C CA . GLN E 1 150 ? 35.140 103.680 112.629 1.00 9.22 150 GLN D CA 1
ATOM 6414 C C . GLN E 1 150 ? 33.725 103.129 112.600 1.00 9.50 150 GLN D C 1
ATOM 6415 O O . GLN E 1 150 ? 33.194 102.858 111.532 1.00 9.82 150 GLN D O 1
ATOM 6421 N N . GLY E 1 151 ? 33.100 102.961 113.771 1.00 9.07 151 GLY D N 1
ATOM 6422 C CA . GLY E 1 151 ? 31.689 102.637 113.827 1.00 9.89 151 GLY D CA 1
ATOM 6423 C C . GLY E 1 151 ? 31.375 101.178 113.603 1.00 10.58 151 GLY D C 1
ATOM 6424 O O . GLY E 1 151 ? 30.203 100.844 113.353 1.00 13.03 151 GLY D O 1
ATOM 6425 N N . LYS E 1 152 ? 32.356 100.283 113.744 1.00 10.17 152 LYS D N 1
ATOM 6426 C CA . LYS E 1 152 ? 32.137 98.862 113.520 1.00 9.87 152 LYS D CA 1
ATOM 6427 C C . LYS E 1 152 ? 31.620 98.155 114.738 1.00 9.75 152 LYS D C 1
ATOM 6428 O O . LYS E 1 152 ? 30.921 97.142 114.622 1.00 11.19 152 LYS D O 1
ATOM 6434 N N . ILE E 1 153 ? 31.962 98.656 115.910 1.00 8.89 153 ILE D N 1
ATOM 6435 C CA . ILE E 1 153 ? 31.447 98.187 117.186 1.00 8.86 153 ILE D CA 1
ATOM 6436 C C . ILE E 1 153 ? 31.150 99.405 118.037 1.00 8.69 153 ILE D C 1
ATOM 6437 O O . ILE E 1 153 ? 31.724 100.475 117.840 1.00 8.97 153 ILE D O 1
ATOM 6442 N N . ARG E 1 154 ? 30.245 99.240 118.989 1.00 8.73 154 ARG D N 1
ATOM 6443 C CA . ARG E 1 154 ? 29.841 100.358 119.828 1.00 9.91 154 ARG D CA 1
ATOM 6444 C C . ARG E 1 154 ? 30.806 100.653 120.969 1.00 9.18 154 ARG D C 1
ATOM 6445 O O . ARG E 1 154 ? 30.972 101.790 121.397 1.00 9.95 154 ARG D O 1
ATOM 6453 N N . THR E 1 155 ? 31.362 99.588 121.535 1.00 8.93 155 THR D N 1
ATOM 6454 C CA . THR E 1 155 ? 32.158 99.595 122.745 1.00 9.43 155 THR D CA 1
ATOM 6455 C C . THR E 1 155 ? 33.438 98.829 122.417 1.00 8.32 155 THR D C 1
ATOM 6456 O O . THR E 1 155 ? 33.367 97.811 121.741 1.00 8.00 155 THR D O 1
ATOM 6460 N N . ASN E 1 156 ? 34.561 99.260 122.966 1.00 7.57 156 ASN D N 1
ATOM 6461 C CA . ASN E 1 156 ? 35.792 98.494 122.905 1.00 7.64 156 ASN D CA 1
ATOM 6462 C C . ASN E 1 156 ? 35.670 97.341 123.897 1.00 7.15 156 ASN D C 1
ATOM 6463 O O . ASN E 1 156 ? 35.996 97.450 125.085 1.00 6.98 156 ASN D O 1
ATOM 6468 N N . ALA E 1 157 ? 35.160 96.242 123.380 1.00 7.21 157 ALA D N 1
ATOM 6469 C CA . ALA E 1 157 ? 34.856 95.063 124.151 1.00 7.00 157 ALA D CA 1
ATOM 6470 C C . ALA E 1 157 ? 34.927 93.881 123.249 1.00 6.89 157 ALA D C 1
ATOM 6471 O O . ALA E 1 157 ? 34.682 93.996 122.039 1.00 7.24 157 ALA D O 1
ATOM 6473 N N . TYR E 1 158 ? 35.200 92.713 123.808 1.00 6.15 158 TYR D N 1
ATOM 6474 C CA . TYR E 1 158 ? 35.167 91.486 123.027 1.00 5.77 158 TYR D CA 1
ATOM 6475 C C . TYR E 1 158 ? 34.936 90.312 123.946 1.00 5.84 158 TYR D C 1
ATOM 6476 O O . TYR E 1 158 ? 35.406 90.325 125.104 1.00 6.25 158 TYR D O 1
ATOM 6485 N N . SER E 1 159 ? 34.216 89.312 123.447 1.00 6.03 159 SER D N 1
ATOM 6486 C CA . SER E 1 159 ? 33.995 88.081 124.158 1.00 6.24 159 SER D CA 1
ATOM 6487 C C . SER E 1 159 ? 34.863 86.972 123.634 1.00 6.10 159 SER D C 1
ATOM 6488 O O . SER E 1 159 ? 35.025 86.803 122.411 1.00 6.86 159 SER D O 1
ATOM 6491 N N . LEU E 1 160 ? 35.437 86.214 124.556 1.00 6.33 160 LEU D N 1
ATOM 6492 C CA . LEU E 1 160 ? 36.352 85.130 124.230 1.00 6.29 160 LEU D CA 1
ATOM 6493 C C . LEU E 1 160 ? 35.763 83.785 124.570 1.00 6.24 160 LEU D C 1
ATOM 6494 O O . LEU E 1 160 ? 35.446 83.515 125.740 1.00 5.75 160 LEU D O 1
ATOM 6499 N N . TYR E 1 161 ? 35.650 82.950 123.547 1.00 5.90 161 TYR D N 1
ATOM 6500 C CA . TYR E 1 161 ? 35.173 81.559 123.683 1.00 5.95 161 TYR D CA 1
ATOM 6501 C C . TYR E 1 161 ? 36.217 80.664 123.013 1.00 6.15 161 TYR D C 1
ATOM 6502 O O . TYR E 1 161 ? 36.134 80.394 121.809 1.00 6.32 161 TYR D O 1
ATOM 6511 N N . LEU E 1 162 ? 37.220 80.232 123.778 1.00 6.05 162 LEU D N 1
ATOM 6512 C CA . LEU E 1 162 ? 38.222 79.353 123.204 1.00 6.42 162 LEU D CA 1
ATOM 6513 C C . LEU E 1 162 ? 37.644 77.983 122.864 1.00 6.65 162 LEU D C 1
ATOM 6514 O O . LEU E 1 162 ? 38.188 77.303 121.991 1.00 7.18 162 LEU D O 1
ATOM 6519 N N . ASN E 1 163 ? 36.551 77.603 123.538 1.00 6.71 163 ASN D N 1
ATOM 6520 C CA . ASN E 1 163 ? 35.880 76.331 123.298 1.00 7.26 163 ASN D CA 1
ATOM 6521 C C . ASN E 1 163 ? 36.695 75.229 123.992 1.00 7.56 163 ASN D C 1
ATOM 6522 O O . ASN E 1 163 ? 37.664 75.487 124.702 1.00 7.44 163 ASN D O 1
ATOM 6527 N N . SER E 1 164 ? 36.219 73.995 123.848 1.00 7.82 164 SER D N 1
ATOM 6528 C CA . SER E 1 164 ? 36.690 72.906 124.682 1.00 8.42 164 SER D CA 1
ATOM 6529 C C . SER E 1 164 ? 38.090 72.458 124.247 1.00 8.18 164 SER D C 1
ATOM 6530 O O . SER E 1 164 ? 38.564 72.778 123.175 1.00 7.73 164 SER D O 1
ATOM 6533 N N . PRO E 1 165 ? 38.767 71.684 125.090 1.00 9.05 165 PRO D N 1
ATOM 6534 C CA . PRO E 1 165 ? 40.116 71.250 124.722 1.00 10.18 165 PRO D CA 1
ATOM 6535 C C . PRO E 1 165 ? 40.219 70.461 123.424 1.00 10.81 165 PRO D C 1
ATOM 6536 O O . PRO E 1 165 ? 41.245 70.560 122.738 1.00 13.85 165 PRO D O 1
ATOM 6540 N N . SER E 1 166 ? 39.150 69.744 123.075 1.00 12.20 166 SER D N 1
ATOM 6541 C CA . SER E 1 166 ? 39.112 68.990 121.813 1.00 13.84 166 SER D CA 1
ATOM 6542 C C . SER E 1 166 ? 38.540 69.731 120.612 1.00 13.49 166 SER D C 1
ATOM 6543 O O . SER E 1 166 ? 38.518 69.201 119.502 1.00 14.25 166 SER D O 1
ATOM 6546 N N . ALA E 1 167 ? 38.072 70.958 120.808 1.00 11.23 167 ALA D N 1
ATOM 6547 C CA . ALA E 1 167 ? 37.441 71.730 119.750 1.00 10.73 167 ALA D CA 1
ATOM 6548 C C . ALA E 1 167 ? 38.467 72.174 118.776 1.00 10.97 167 ALA D C 1
ATOM 6549 O O . ALA E 1 167 ? 39.587 72.525 119.155 1.00 12.67 167 ALA D O 1
ATOM 6551 N N . GLU E 1 168 ? 38.099 72.160 117.508 1.00 11.34 168 GLU D N 1
ATOM 6552 C CA . GLU E 1 168 ? 39.006 72.690 116.508 1.00 12.44 168 GLU D CA 1
ATOM 6553 C C . GLU E 1 168 ? 38.934 74.206 116.387 1.00 10.98 168 GLU D C 1
ATOM 6554 O O . GLU E 1 168 ? 39.889 74.819 115.975 1.00 9.96 168 GLU D O 1
ATOM 6560 N N . THR E 1 169 ? 37.784 74.772 116.724 1.00 10.00 169 THR D N 1
ATOM 6561 C CA . THR E 1 169 ? 37.590 76.200 116.597 1.00 10.76 169 THR D CA 1
ATOM 6562 C C . THR E 1 169 ? 36.794 76.738 117.753 1.00 9.52 169 THR D C 1
ATOM 6563 O O . THR E 1 169 ? 35.913 76.067 118.287 1.00 10.52 169 THR D O 1
ATOM 6567 N N . GLY E 1 170 ? 37.068 77.991 118.101 1.00 7.87 170 GLY D N 1
ATOM 6568 C CA . GLY E 1 170 ? 36.266 78.782 118.991 1.00 7.53 170 GLY D CA 1
ATOM 6569 C C . GLY E 1 170 ? 35.869 80.090 118.316 1.00 7.13 170 GLY D C 1
ATOM 6570 O O . GLY E 1 170 ? 35.900 80.178 117.086 1.00 7.24 170 GLY D O 1
ATOM 6571 N N . THR E 1 171 ? 35.487 81.084 119.098 1.00 6.88 171 THR D N 1
ATOM 6572 C CA . THR E 1 171 ? 35.013 82.354 118.553 1.00 7.39 171 THR D CA 1
ATOM 6573 C C . THR E 1 171 ? 35.453 83.482 119.452 1.00 7.21 171 THR D C 1
ATOM 6574 O O . THR E 1 171 ? 35.333 83.381 120.654 1.00 7.95 171 THR D O 1
ATOM 6578 N N . ILE E 1 172 ? 35.917 84.579 118.846 1.00 6.35 172 ILE D N 1
ATOM 6579 C CA . ILE E 1 172 ? 36.013 85.837 119.555 1.00 6.42 172 ILE D CA 1
ATOM 6580 C C . ILE E 1 172 ? 34.958 86.742 118.908 1.00 6.45 172 ILE D C 1
ATOM 6581 O O . ILE E 1 172 ? 34.817 86.762 117.677 1.00 7.40 172 ILE D O 1
ATOM 6586 N N . ILE E 1 173 ? 34.222 87.477 119.719 1.00 6.26 173 ILE D N 1
ATOM 6587 C CA . ILE E 1 173 ? 33.228 88.410 119.187 1.00 6.81 173 ILE D CA 1
ATOM 6588 C C . ILE E 1 173 ? 33.634 89.815 119.597 1.00 6.49 173 ILE D C 1
ATOM 6589 O O . ILE E 1 173 ? 33.613 90.174 120.781 1.00 7.00 173 ILE D O 1
ATOM 6594 N N . PHE E 1 174 ? 33.994 90.638 118.621 1.00 6.62 174 PHE D N 1
ATOM 6595 C CA . PHE E 1 174 ? 34.240 92.049 118.907 1.00 7.32 174 PHE D CA 1
ATOM 6596 C C . PHE E 1 174 ? 32.918 92.759 119.032 1.00 7.37 174 PHE D C 1
ATOM 6597 O O . PHE E 1 174 ? 32.052 92.631 118.168 1.00 7.81 174 PHE D O 1
ATOM 6605 N N . GLY E 1 175 ? 32.721 93.501 120.111 1.00 7.38 175 GLY D N 1
ATOM 6606 C CA . GLY E 1 175 ? 31.509 94.285 120.289 1.00 7.79 175 GLY D CA 1
ATOM 6607 C C . GLY E 1 175 ? 30.269 93.507 120.601 1.00 8.05 175 GLY D C 1
ATOM 6608 O O . GLY E 1 175 ? 29.177 94.022 120.403 1.00 9.86 175 GLY D O 1
ATOM 6609 N N . GLY E 1 176 ? 30.389 92.293 121.074 1.00 7.72 176 GLY D N 1
ATOM 6610 C CA . GLY E 1 176 ? 29.225 91.472 121.374 1.00 7.67 176 GLY D CA 1
ATOM 6611 C C . GLY E 1 176 ? 29.526 90.382 122.359 1.00 7.41 176 GLY D C 1
ATOM 6612 O O . GLY E 1 176 ? 30.687 90.179 122.739 1.00 7.34 176 GLY D O 1
ATOM 6613 N N . VAL E 1 177 ? 28.478 89.694 122.783 1.00 7.75 177 VAL D N 1
ATOM 6614 C CA . VAL E 1 177 ? 28.526 88.659 123.790 1.00 7.99 177 VAL D CA 1
ATOM 6615 C C . VAL E 1 177 ? 27.544 87.585 123.385 1.00 7.75 177 VAL D C 1
ATOM 6616 O O . VAL E 1 177 ? 26.437 87.926 122.941 1.00 8.53 177 VAL D O 1
ATOM 6620 N N . ASP E 1 178 ? 27.938 86.331 123.514 1.00 7.86 178 ASP D N 1
ATOM 6621 C CA . ASP E 1 178 ? 27.056 85.218 123.199 1.00 7.54 178 ASP D CA 1
ATOM 6622 C C . ASP E 1 178 ? 26.521 84.665 124.518 1.00 7.58 178 ASP D C 1
ATOM 6623 O O . ASP E 1 178 ? 27.211 83.935 125.248 1.00 7.64 178 ASP D O 1
ATOM 6628 N N . ASN E 1 179 ? 25.271 85.009 124.833 1.00 7.87 179 ASN D N 1
ATOM 6629 C CA . ASN E 1 179 ? 24.689 84.607 126.108 1.00 8.77 179 ASN D CA 1
ATOM 6630 C C . ASN E 1 179 ? 24.275 83.158 126.192 1.00 8.65 179 ASN D C 1
ATOM 6631 O O . ASN E 1 179 ? 23.824 82.723 127.236 1.00 9.64 179 ASN D O 1
ATOM 6636 N N . ALA E 1 180 ? 24.458 82.382 125.144 1.00 8.15 180 ALA D N 1
ATOM 6637 C CA . ALA E 1 180 ? 24.161 80.955 125.176 1.00 8.68 180 ALA D CA 1
ATOM 6638 C C . ALA E 1 180 ? 25.321 80.140 125.742 1.00 8.63 180 ALA D C 1
ATOM 6639 O O . ALA E 1 180 ? 25.144 78.963 126.063 1.00 9.15 180 ALA D O 1
ATOM 6641 N N . LYS E 1 181 ? 26.522 80.721 125.817 1.00 7.92 181 LYS D N 1
ATOM 6642 C CA . LYS E 1 181 ? 27.748 79.917 126.014 1.00 7.59 181 LYS D CA 1
ATOM 6643 C C . LYS E 1 181 ? 28.319 79.947 127.426 1.00 7.75 181 LYS D C 1
ATOM 6644 O O . LYS E 1 181 ? 29.512 79.745 127.640 1.00 7.24 181 LYS D O 1
ATOM 6650 N N . TYR E 1 182 ? 27.458 80.151 128.403 1.00 8.11 182 TYR D N 1
ATOM 6651 C CA . TYR E 1 182 ? 27.890 80.034 129.795 1.00 8.63 182 TYR D CA 1
ATOM 6652 C C . TYR E 1 182 ? 26.737 79.647 130.677 1.00 9.60 182 TYR D C 1
ATOM 6653 O O . TYR E 1 182 ? 25.587 79.826 130.303 1.00 10.32 182 TYR D O 1
ATOM 6662 N N . SER E 1 183 ? 27.059 79.078 131.821 1.00 10.04 183 SER D N 1
ATOM 6663 C CA A SER E 1 183 ? 26.060 78.829 132.850 0.50 10.40 183 SER D CA 1
ATOM 6664 C CA B SER E 1 183 ? 26.094 78.808 132.888 0.50 11.23 183 SER D CA 1
ATOM 6665 C C . SER E 1 183 ? 26.117 79.897 133.918 1.00 11.89 183 SER D C 1
ATOM 6666 O O . SER E 1 183 ? 27.095 80.623 134.047 1.00 11.92 183 SER D O 1
ATOM 6671 N N . GLY E 1 184 ? 25.027 80.050 134.643 1.00 11.77 184 GLY D N 1
ATOM 6672 C CA . GLY E 1 184 ? 24.942 81.077 135.641 1.00 13.14 184 GLY D CA 1
ATOM 6673 C C . GLY E 1 184 ? 24.921 82.437 134.971 1.00 13.12 184 GLY D C 1
ATOM 6674 O O . GLY E 1 184 ? 24.479 82.583 133.828 1.00 14.65 184 GLY D O 1
ATOM 6675 N N . LYS E 1 185 ? 25.367 83.427 135.718 1.00 14.36 185 LYS D N 1
ATOM 6676 C CA . LYS E 1 185 ? 25.405 84.804 135.279 1.00 15.28 185 LYS D CA 1
ATOM 6677 C C . LYS E 1 185 ? 26.833 85.215 135.008 1.00 12.72 185 LYS D C 1
ATOM 6678 O O . LYS E 1 185 ? 27.752 84.801 135.703 1.00 13.32 185 LYS D O 1
ATOM 6684 N N . LEU E 1 186 ? 27.029 86.054 134.012 1.00 11.25 186 LEU D N 1
ATOM 6685 C CA . LEU E 1 186 ? 28.321 86.698 133.833 1.00 10.80 186 LEU D CA 1
ATOM 6686 C C . LEU E 1 186 ? 28.535 87.622 134.991 1.00 10.53 186 LEU D C 1
ATOM 6687 O O . LEU E 1 186 ? 27.644 88.422 135.319 1.00 13.29 186 LEU D O 1
ATOM 6692 N N . VAL E 1 187 ? 29.655 87.505 135.672 1.00 8.80 187 VAL D N 1
ATOM 6693 C CA . VAL E 1 187 ? 29.979 88.344 136.803 1.00 9.59 187 VAL D CA 1
ATOM 6694 C C . VAL E 1 187 ? 31.034 89.348 136.354 1.00 9.07 187 VAL D C 1
ATOM 6695 O O . VAL E 1 187 ? 32.135 88.965 135.967 1.00 7.77 187 VAL D O 1
ATOM 6699 N N . ALA E 1 188 ? 30.723 90.636 136.454 1.00 9.01 188 ALA D N 1
ATOM 6700 C CA . ALA E 1 188 ? 31.645 91.678 136.041 1.00 9.15 188 ALA D CA 1
ATOM 6701 C C . ALA E 1 188 ? 32.678 91.841 137.132 1.00 9.50 188 ALA D C 1
ATOM 6702 O O . ALA E 1 188 ? 32.342 92.134 138.288 1.00 13.45 188 ALA D O 1
ATOM 6704 N N . GLU E 1 189 ? 33.943 91.757 136.766 1.00 8.24 189 GLU D N 1
ATOM 6705 C CA . GLU E 1 189 ? 35.066 91.942 137.646 1.00 8.36 189 GLU D CA 1
ATOM 6706 C C . GLU E 1 189 ? 35.832 93.180 137.221 1.00 8.76 189 GLU D C 1
ATOM 6707 O O . GLU E 1 189 ? 36.113 93.383 136.014 1.00 8.65 189 GLU D O 1
ATOM 6713 N N . GLN E 1 190 ? 36.216 94.005 138.169 1.00 9.02 190 GLN D N 1
ATOM 6714 C CA . GLN E 1 190 ? 36.999 95.176 137.837 1.00 9.34 190 GLN D CA 1
ATOM 6715 C C . GLN E 1 190 ? 38.385 94.761 137.395 1.00 8.99 190 GLN D C 1
ATOM 6716 O O . GLN E 1 190 ? 39.022 93.911 138.017 1.00 9.08 190 GLN D O 1
ATOM 6722 N N . VAL E 1 191 ? 38.892 95.422 136.366 1.00 7.96 191 VAL D N 1
ATOM 6723 C CA . VAL E 1 191 ? 40.255 95.179 135.895 1.00 7.76 191 VAL D CA 1
ATOM 6724 C C . VAL E 1 191 ? 41.193 95.922 136.843 1.00 8.71 191 VAL D C 1
ATOM 6725 O O . VAL E 1 191 ? 40.958 97.114 137.137 1.00 9.54 191 VAL D O 1
ATOM 6729 N N . THR E 1 192 ? 42.251 95.277 137.290 1.00 8.20 192 THR D N 1
ATOM 6730 C CA . THR E 1 192 ? 43.089 95.777 138.392 1.00 9.59 192 THR D CA 1
ATOM 6731 C C . THR E 1 192 ? 44.369 96.462 137.924 1.00 9.82 192 THR D C 1
ATOM 6732 O O . THR E 1 192 ? 45.192 96.868 138.756 1.00 11.61 192 THR D O 1
ATOM 6736 N N . SER E 1 193 ? 44.531 96.614 136.618 1.00 9.59 193 SER D N 1
ATOM 6737 C CA . SER E 1 193 ? 45.635 97.311 135.992 1.00 9.28 193 SER D CA 1
ATOM 6738 C C . SER E 1 193 ? 45.101 98.179 134.903 1.00 9.11 193 SER D C 1
ATOM 6739 O O . SER E 1 193 ? 44.103 97.845 134.303 1.00 9.56 193 SER D O 1
ATOM 6742 N N . SER E 1 194 ? 45.757 99.288 134.591 1.00 8.70 194 SER D N 1
ATOM 6743 C CA . SER E 1 194 ? 45.371 100.100 133.452 1.00 9.11 194 SER D CA 1
ATOM 6744 C C . SER E 1 194 ? 46.145 99.694 132.211 1.00 8.34 194 SER D C 1
ATOM 6745 O O . SER E 1 194 ? 45.899 100.271 131.151 1.00 8.19 194 SER D O 1
ATOM 6748 N N . GLN E 1 195 ? 47.078 98.767 132.335 1.00 7.78 195 GLN D N 1
ATOM 6749 C CA . GLN E 1 195 ? 47.841 98.304 131.189 1.00 7.74 195 GLN D CA 1
ATOM 6750 C C . GLN E 1 195 ? 47.564 96.860 130.802 1.00 7.50 195 GLN D C 1
ATOM 6751 O O . GLN E 1 195 ? 47.781 96.496 129.623 1.00 7.73 195 GLN D O 1
ATOM 6757 N N . ALA E 1 196 ? 47.169 96.034 131.779 1.00 7.46 196 ALA D N 1
ATOM 6758 C CA . ALA E 1 196 ? 47.015 94.596 131.574 1.00 7.30 196 ALA D CA 1
ATOM 6759 C C . ALA E 1 196 ? 45.615 94.172 131.940 1.00 6.74 196 ALA D C 1
ATOM 6760 O O . ALA E 1 196 ? 44.999 94.724 132.843 1.00 7.38 196 ALA D O 1
ATOM 6762 N N . LEU E 1 197 ? 45.069 93.179 131.240 1.00 6.44 197 LEU D N 1
ATOM 6763 C CA . LEU E 1 197 ? 43.699 92.714 131.468 1.00 6.60 197 LEU D CA 1
ATOM 6764 C C . LEU E 1 197 ? 43.699 91.665 132.575 1.00 6.60 197 LEU D C 1
ATOM 6765 O O . LEU E 1 197 ? 43.569 90.457 132.348 1.00 7.22 197 LEU D O 1
ATOM 6770 N N . THR E 1 198 ? 43.845 92.211 133.777 1.00 7.43 198 THR D N 1
ATOM 6771 C CA A THR E 1 198 ? 44.034 91.427 135.031 0.50 6.97 198 THR D CA 1
ATOM 6772 C CA B THR E 1 198 ? 44.052 91.463 135.005 0.50 7.91 198 THR D CA 1
ATOM 6773 C C . THR E 1 198 ? 42.848 91.641 135.916 1.00 7.77 198 THR D C 1
ATOM 6774 O O . THR E 1 198 ? 42.323 92.741 136.008 1.00 8.33 198 THR D O 1
ATOM 6781 N N . ILE E 1 199 ? 42.425 90.577 136.589 1.00 7.24 199 ILE D N 1
ATOM 6782 C CA . ILE E 1 199 ? 41.386 90.664 137.646 1.00 7.57 199 ILE D CA 1
ATOM 6783 C C . ILE E 1 199 ? 41.915 89.998 138.890 1.00 7.55 199 ILE D C 1
ATOM 6784 O O . ILE E 1 199 ? 42.858 89.216 138.845 1.00 7.40 199 ILE D O 1
ATOM 6789 N N . SER E 1 200 ? 41.310 90.362 140.016 1.00 7.69 200 SER D N 1
ATOM 6790 C CA A SER E 1 200 ? 41.776 89.832 141.282 0.50 8.17 200 SER D CA 1
ATOM 6791 C CA B SER E 1 200 ? 41.750 89.815 141.306 0.50 8.18 200 SER D CA 1
ATOM 6792 C C . SER E 1 200 ? 41.384 88.343 141.457 1.00 7.87 200 SER D C 1
ATOM 6793 O O . SER E 1 200 ? 40.214 87.997 141.371 1.00 9.35 200 SER D O 1
ATOM 6798 N N . LEU E 1 201 ? 42.368 87.513 141.715 1.00 7.41 201 LEU D N 1
ATOM 6799 C CA . LEU E 1 201 ? 42.178 86.083 141.982 1.00 7.10 201 LEU D CA 1
ATOM 6800 C C . LEU E 1 201 ? 42.331 85.922 143.491 1.00 6.83 201 LEU D C 1
ATOM 6801 O O . LEU E 1 201 ? 43.436 86.114 144.029 1.00 7.96 201 LEU D O 1
ATOM 6806 N N . ALA E 1 202 ? 41.246 85.545 144.137 1.00 6.78 202 ALA D N 1
ATOM 6807 C CA . ALA E 1 202 ? 41.271 85.438 145.627 1.00 7.43 202 ALA D CA 1
ATOM 6808 C C . ALA E 1 202 ? 41.978 84.195 146.142 1.00 7.23 202 ALA D C 1
ATOM 6809 O O . ALA E 1 202 ? 42.721 84.246 147.107 1.00 7.32 202 ALA D O 1
ATOM 6811 N N . SER E 1 203 ? 41.745 83.069 145.468 1.00 7.24 203 SER D N 1
ATOM 6812 C CA . SER E 1 203 ? 42.242 81.780 145.949 1.00 7.41 203 SER D CA 1
ATOM 6813 C C . SER E 1 203 ? 42.188 80.753 144.824 1.00 7.23 203 SER D C 1
ATOM 6814 O O . SER E 1 203 ? 41.428 80.895 143.849 1.00 7.24 203 SER D O 1
ATOM 6817 N N . VAL E 1 204 ? 42.972 79.710 145.011 1.00 7.09 204 VAL D N 1
ATOM 6818 C CA . VAL E 1 204 ? 42.965 78.541 144.142 1.00 7.44 204 VAL D CA 1
ATOM 6819 C C . VAL E 1 204 ? 42.739 77.333 145.032 1.00 8.04 204 VAL D C 1
ATOM 6820 O O . VAL E 1 204 ? 43.434 77.183 146.012 1.00 8.49 204 VAL D O 1
ATOM 6824 N N . ASN E 1 205 ? 41.806 76.477 144.682 1.00 7.56 205 ASN D N 1
ATOM 6825 C CA . ASN E 1 205 ? 41.621 75.208 145.413 1.00 7.72 205 ASN D CA 1
ATOM 6826 C C . ASN E 1 205 ? 42.191 74.112 144.521 1.00 7.73 205 ASN D C 1
ATOM 6827 O O . ASN E 1 205 ? 41.707 73.897 143.397 1.00 7.86 205 ASN D O 1
ATOM 6832 N N . LEU E 1 206 ? 43.236 73.467 145.013 1.00 7.90 206 LEU D N 1
ATOM 6833 C CA . LEU E 1 206 ? 43.956 72.432 144.276 1.00 9.18 206 LEU D CA 1
ATOM 6834 C C . LEU E 1 206 ? 44.021 71.208 145.153 1.00 9.59 206 LEU D C 1
ATOM 6835 O O . LEU E 1 206 ? 44.347 71.310 146.334 1.00 9.24 206 LEU D O 1
ATOM 6840 N N . LYS E 1 207 ? 43.635 70.072 144.606 1.00 9.97 207 LYS D N 1
ATOM 6841 C CA . LYS E 1 207 ? 43.590 68.795 145.369 1.00 11.17 207 LYS D CA 1
ATOM 6842 C C . LYS E 1 207 ? 42.792 68.989 146.637 1.00 10.92 207 LYS D C 1
ATOM 6843 O O . LYS E 1 207 ? 43.109 68.415 147.696 1.00 11.32 207 LYS D O 1
ATOM 6849 N N . GLY E 1 208 ? 41.722 69.770 146.532 1.00 9.38 208 GLY D N 1
ATOM 6850 C CA . GLY E 1 208 ? 40.797 69.965 147.618 1.00 9.07 208 GLY D CA 1
ATOM 6851 C C . GLY E 1 208 ? 41.155 71.000 148.640 1.00 8.82 208 GLY D C 1
ATOM 6852 O O . GLY E 1 208 ? 40.303 71.301 149.486 1.00 9.50 208 GLY D O 1
ATOM 6853 N N . SER E 1 209 ? 42.362 71.546 148.611 1.00 8.83 209 SER D N 1
ATOM 6854 C CA . SER E 1 209 ? 42.782 72.519 149.593 1.00 9.21 209 SER D CA 1
ATOM 6855 C C . SER E 1 209 ? 42.880 73.903 148.989 1.00 8.25 209 SER D C 1
ATOM 6856 O O . SER E 1 209 ? 43.374 74.088 147.850 1.00 8.26 209 SER D O 1
ATOM 6859 N N . SER E 1 210 ? 42.457 74.901 149.758 1.00 8.32 210 SER D N 1
ATOM 6860 C CA . SER E 1 210 ? 42.538 76.277 149.297 1.00 8.80 210 SER D CA 1
ATOM 6861 C C . SER E 1 210 ? 43.914 76.837 149.546 1.00 8.97 210 SER D C 1
ATOM 6862 O O . SER E 1 210 ? 44.553 76.562 150.558 1.00 10.47 210 SER D O 1
ATOM 6865 N N . PHE E 1 211 ? 44.373 77.631 148.590 1.00 8.08 211 PHE D N 1
ATOM 6866 C CA . PHE E 1 211 ? 45.626 78.381 148.648 1.00 8.46 211 PHE D CA 1
ATOM 6867 C C . PHE E 1 211 ? 45.299 79.828 148.389 1.00 8.92 211 PHE D C 1
ATOM 6868 O O . PHE E 1 211 ? 44.824 80.192 147.305 1.00 9.05 211 PHE D O 1
ATOM 6876 N N . SER E 1 212 ? 45.496 80.659 149.406 1.00 9.70 212 SER D N 1
ATOM 6877 C CA . SER E 1 212 ? 45.134 82.053 149.330 1.00 9.49 212 SER D CA 1
ATOM 6878 C C . SER E 1 212 ? 46.059 82.811 148.420 1.00 9.27 212 SER D C 1
ATOM 6879 O O . SER E 1 212 ? 47.264 82.673 148.502 1.00 10.47 212 SER D O 1
ATOM 6882 N N . PHE E 1 213 ? 45.482 83.627 147.543 1.00 9.19 213 PHE D N 1
ATOM 6883 C CA . PHE E 1 213 ? 46.249 84.388 146.585 1.00 9.60 213 PHE D CA 1
ATOM 6884 C C . PHE E 1 213 ? 46.043 85.873 146.835 1.00 10.35 213 PHE D C 1
ATOM 6885 O O . PHE E 1 213 ? 46.804 86.453 147.588 1.00 11.74 213 PHE D O 1
ATOM 6893 N N A GLY E 1 214 ? 45.027 86.475 146.234 0.50 10.18 214 GLY D N 1
ATOM 6894 N N B GLY E 1 214 ? 45.015 86.462 146.258 0.50 9.87 214 GLY D N 1
ATOM 6895 C CA A GLY E 1 214 ? 44.630 87.860 146.534 0.50 10.85 214 GLY D CA 1
ATOM 6896 C CA B GLY E 1 214 ? 44.667 87.850 146.540 0.50 10.28 214 GLY D CA 1
ATOM 6897 C C A GLY E 1 214 ? 45.145 88.914 145.568 0.50 11.51 214 GLY D C 1
ATOM 6898 C C B GLY E 1 214 ? 45.503 88.856 145.781 0.50 10.77 214 GLY D C 1
ATOM 6899 O O A GLY E 1 214 ? 44.845 90.106 145.721 0.50 12.91 214 GLY D O 1
ATOM 6900 O O B GLY E 1 214 ? 45.921 89.865 146.337 0.50 11.39 214 GLY D O 1
ATOM 6901 N N A ASP E 1 215 ? 45.944 88.493 144.588 0.50 11.17 215 ASP D N 1
ATOM 6902 N N B ASP E 1 215 ? 45.736 88.602 144.500 0.50 10.21 215 ASP D N 1
ATOM 6903 C CA A ASP E 1 215 ? 46.554 89.416 143.653 0.50 11.78 215 ASP D CA 1
ATOM 6904 C CA B ASP E 1 215 ? 46.394 89.567 143.650 0.50 10.50 215 ASP D CA 1
ATOM 6905 C C A ASP E 1 215 ? 45.971 89.238 142.242 0.50 10.10 215 ASP D C 1
ATOM 6906 C C B ASP E 1 215 ? 45.866 89.325 142.256 0.50 9.39 215 ASP D C 1
ATOM 6907 O O A ASP E 1 215 ? 45.199 88.303 141.973 0.50 9.67 215 ASP D O 1
ATOM 6908 O O B ASP E 1 215 ? 45.047 88.434 142.003 0.50 9.08 215 ASP D O 1
ATOM 6917 N N . GLY E 1 216 ? 46.346 90.138 141.336 1.00 8.82 216 GLY D N 1
ATOM 6918 C CA . GLY E 1 216 ? 45.852 90.118 139.994 1.00 8.63 216 GLY D CA 1
ATOM 6919 C C . GLY E 1 216 ? 46.362 88.967 139.164 1.00 8.35 216 GLY D C 1
ATOM 6920 O O . GLY E 1 216 ? 47.480 88.504 139.349 1.00 10.35 216 GLY D O 1
ATOM 6921 N N . ALA E 1 217 ? 45.508 88.524 138.258 1.00 7.75 217 ALA D N 1
ATOM 6922 C CA . ALA E 1 217 ? 45.865 87.478 137.285 1.00 7.50 217 ALA D CA 1
ATOM 6923 C C . ALA E 1 217 ? 45.491 87.962 135.895 1.00 7.10 217 ALA D C 1
ATOM 6924 O O . ALA E 1 217 ? 44.349 88.356 135.654 1.00 7.05 217 ALA D O 1
ATOM 6926 N N . LEU E 1 218 ? 46.464 87.880 134.997 1.00 6.75 218 LEU D N 1
ATOM 6927 C CA . LEU E 1 218 ? 46.262 88.269 133.588 1.00 6.84 218 LEU D CA 1
ATOM 6928 C C . LEU E 1 218 ? 45.489 87.222 132.846 1.00 6.71 218 LEU D C 1
ATOM 6929 O O . LEU E 1 218 ? 45.881 86.057 132.862 1.00 6.88 218 LEU D O 1
ATOM 6934 N N . LEU E 1 219 ? 44.416 87.609 132.194 1.00 5.87 219 LEU D N 1
ATOM 6935 C CA . LEU E 1 219 ? 43.575 86.669 131.459 1.00 6.25 219 LEU D CA 1
ATOM 6936 C C . LEU E 1 219 ? 44.035 86.696 130.004 1.00 6.15 219 LEU D C 1
ATOM 6937 O O . LEU E 1 219 ? 43.492 87.445 129.197 1.00 6.30 219 LEU D O 1
ATOM 6942 N N . ASP E 1 220 ? 45.035 85.888 129.706 1.00 5.64 220 ASP D N 1
ATOM 6943 C CA . ASP E 1 220 ? 45.830 86.010 128.472 1.00 5.83 220 ASP D CA 1
ATOM 6944 C C . ASP E 1 220 ? 45.561 84.903 127.488 1.00 5.86 220 ASP D C 1
ATOM 6945 O O . ASP E 1 220 ? 46.042 83.789 127.660 1.00 6.28 220 ASP D O 1
ATOM 6950 N N . SER E 1 221 ? 44.785 85.206 126.443 1.00 6.03 221 SER D N 1
ATOM 6951 C CA . SER E 1 221 ? 44.578 84.225 125.388 1.00 5.80 221 SER D CA 1
ATOM 6952 C C . SER E 1 221 ? 45.848 83.745 124.700 1.00 5.99 221 SER D C 1
ATOM 6953 O O . SER E 1 221 ? 45.873 82.656 124.147 1.00 6.72 221 SER D O 1
ATOM 6956 N N . GLY E 1 222 ? 46.880 84.597 124.719 1.00 5.80 222 GLY D N 1
ATOM 6957 C CA . GLY E 1 222 ? 48.157 84.318 124.110 1.00 6.04 222 GLY D CA 1
ATOM 6958 C C . GLY E 1 222 ? 49.189 83.620 124.971 1.00 6.06 222 GLY D C 1
ATOM 6959 O O . GLY E 1 222 ? 50.348 83.550 124.565 1.00 7.15 222 GLY D O 1
ATOM 6960 N N . THR E 1 223 ? 48.777 83.077 126.115 1.00 6.28 223 THR D N 1
ATOM 6961 C CA . THR E 1 223 ? 49.650 82.206 126.931 1.00 6.49 223 THR D CA 1
ATOM 6962 C C . THR E 1 223 ? 49.037 80.811 126.913 1.00 6.15 223 THR D C 1
ATOM 6963 O O . THR E 1 223 ? 47.825 80.673 127.109 1.00 6.17 223 THR D O 1
ATOM 6967 N N . THR E 1 224 ? 49.880 79.799 126.722 1.00 6.38 224 THR D N 1
ATOM 6968 C CA . THR E 1 224 ? 49.412 78.433 126.679 1.00 6.47 224 THR D CA 1
ATOM 6969 C C . THR E 1 224 ? 48.978 77.887 128.037 1.00 6.63 224 THR D C 1
ATOM 6970 O O . THR E 1 224 ? 47.901 77.292 128.166 1.00 6.79 224 THR D O 1
ATOM 6974 N N . LEU E 1 225 ? 49.847 78.071 129.019 1.00 6.55 225 LEU D N 1
ATOM 6975 C CA . LEU E 1 225 ? 49.677 77.493 130.332 1.00 7.04 225 LEU D CA 1
ATOM 6976 C C . LEU E 1 225 ? 49.299 78.542 131.360 1.00 6.87 225 LEU D C 1
ATOM 6977 O O . LEU E 1 225 ? 48.782 79.594 131.035 1.00 7.27 225 LEU D O 1
ATOM 6982 N N . THR E 1 226 ? 49.500 78.229 132.641 1.00 7.17 226 THR D N 1
ATOM 6983 C CA . THR E 1 226 ? 49.184 79.113 133.746 1.00 7.17 226 THR D CA 1
ATOM 6984 C C . THR E 1 226 ? 50.457 79.419 134.533 1.00 7.35 226 THR D C 1
ATOM 6985 O O . THR E 1 226 ? 51.274 78.496 134.730 1.00 8.39 226 THR D O 1
ATOM 6989 N N . TYR E 1 227 ? 50.666 80.670 134.951 1.00 7.04 227 TYR D N 1
ATOM 6990 C CA . TYR E 1 227 ? 51.897 81.118 135.587 1.00 7.21 227 TYR D CA 1
ATOM 6991 C C . TYR E 1 227 ? 51.593 81.796 136.883 1.00 7.88 227 TYR D C 1
ATOM 6992 O O . TYR E 1 227 ? 50.690 82.602 136.954 1.00 8.15 227 TYR D O 1
ATOM 7001 N N . PHE E 1 228 ? 52.317 81.412 137.940 1.00 8.14 228 PHE D N 1
ATOM 7002 C CA . PHE E 1 228 ? 52.144 82.010 139.264 1.00 8.63 228 PHE D CA 1
ATOM 7003 C C . PHE E 1 228 ? 53.495 82.398 139.835 1.00 8.98 228 PHE D C 1
ATOM 7004 O O . PHE E 1 228 ? 54.518 81.869 139.415 1.00 9.32 228 PHE D O 1
ATOM 7012 N N . PRO E 1 229 ? 53.498 83.346 140.778 1.00 9.31 229 PRO D N 1
ATOM 7013 C CA . PRO E 1 229 ? 54.741 83.710 141.475 1.00 10.37 229 PRO D CA 1
ATOM 7014 C C . PRO E 1 229 ? 55.432 82.470 142.016 1.00 11.03 229 PRO D C 1
ATOM 7015 O O . PRO E 1 229 ? 54.772 81.507 142.459 1.00 10.19 229 PRO D O 1
ATOM 7019 N N . SER E 1 230 ? 56.760 82.472 141.986 1.00 11.96 230 SER D N 1
ATOM 7020 C CA . SER E 1 230 ? 57.500 81.265 142.322 1.00 13.71 230 SER D CA 1
ATOM 7021 C C . SER E 1 230 ? 57.104 80.592 143.636 1.00 13.33 230 SER D C 1
ATOM 7022 O O . SER E 1 230 ? 56.949 79.373 143.684 1.00 13.08 230 SER D O 1
ATOM 7025 N N . ASP E 1 231 ? 56.955 81.365 144.710 1.00 13.42 231 ASP D N 1
ATOM 7026 C CA . ASP E 1 231 ? 56.666 80.753 145.994 1.00 14.45 231 ASP D CA 1
ATOM 7027 C C . ASP E 1 231 ? 55.288 80.093 145.981 1.00 12.63 231 ASP D C 1
ATOM 7028 O O . ASP E 1 231 ? 55.099 79.001 146.503 1.00 12.17 231 ASP D O 1
ATOM 7033 N N . PHE E 1 232 ? 54.323 80.755 145.360 1.00 11.45 232 PHE D N 1
ATOM 7034 C CA . PHE E 1 232 ? 52.968 80.204 145.281 1.00 10.94 232 PHE D CA 1
ATOM 7035 C C . PHE E 1 232 ? 52.907 78.984 144.376 1.00 10.52 232 PHE D C 1
ATOM 7036 O O . PHE E 1 232 ? 52.317 77.965 144.741 1.00 10.36 232 PHE D O 1
ATOM 7044 N N . ALA E 1 233 ? 53.551 79.062 143.222 1.00 9.36 233 ALA D N 1
ATOM 7045 C CA . ALA E 1 233 ? 53.637 77.920 142.318 1.00 9.65 233 ALA D CA 1
ATOM 7046 C C . ALA E 1 233 ? 54.283 76.729 143.023 1.00 9.75 233 ALA D C 1
ATOM 7047 O O . ALA E 1 233 ? 53.857 75.584 142.814 1.00 10.71 233 ALA D O 1
ATOM 7049 N N . ALA E 1 234 ? 55.282 77.005 143.874 1.00 10.41 234 ALA D N 1
ATOM 7050 C CA . ALA E 1 234 ? 55.964 75.914 144.581 1.00 11.41 234 ALA D CA 1
ATOM 7051 C C . ALA E 1 234 ? 55.048 75.250 145.595 1.00 11.04 234 ALA D C 1
ATOM 7052 O O . ALA E 1 234 ? 55.092 74.035 145.761 1.00 11.34 234 ALA D O 1
ATOM 7054 N N . GLN E 1 235 ? 54.212 76.023 146.286 1.00 11.30 235 GLN D N 1
ATOM 7055 C CA . GLN E 1 235 ? 53.254 75.429 147.200 1.00 12.83 235 GLN D CA 1
ATOM 7056 C C . GLN E 1 235 ? 52.260 74.570 146.441 1.00 11.49 235 GLN D C 1
ATOM 7057 O O . GLN E 1 235 ? 51.932 73.456 146.854 1.00 11.52 235 GLN D O 1
ATOM 7063 N N . LEU E 1 236 ? 51.760 75.072 145.312 1.00 10.72 236 LEU D N 1
ATOM 7064 C CA . LEU E 1 236 ? 50.848 74.290 144.494 1.00 10.38 236 LEU D CA 1
ATOM 7065 C C . LEU E 1 236 ? 51.525 73.025 143.945 1.00 9.68 236 LEU D C 1
ATOM 7066 O O . LEU E 1 236 ? 50.918 71.957 143.918 1.00 9.68 236 LEU D O 1
ATOM 7071 N N . ALA E 1 237 ? 52.783 73.162 143.554 1.00 9.64 237 ALA D N 1
ATOM 7072 C CA . ALA E 1 237 ? 53.536 72.053 142.982 1.00 9.91 237 ALA D CA 1
ATOM 7073 C C . ALA E 1 237 ? 53.706 70.926 143.973 1.00 11.29 237 ALA D C 1
ATOM 7074 O O . ALA E 1 237 ? 53.567 69.761 143.619 1.00 11.25 237 ALA D O 1
ATOM 7076 N N . ASP E 1 238 ? 53.987 71.295 145.220 1.00 12.38 238 ASP D N 1
ATOM 7077 C CA . ASP E 1 238 ? 54.186 70.306 146.259 1.00 14.16 238 ASP D CA 1
ATOM 7078 C C . ASP E 1 238 ? 52.903 69.520 146.450 1.00 13.62 238 ASP D C 1
ATOM 7079 O O . ASP E 1 238 ? 52.924 68.306 146.608 1.00 14.87 238 ASP D O 1
ATOM 7084 N N . LYS E 1 239 ? 51.766 70.202 146.387 1.00 12.95 239 LYS D N 1
ATOM 7085 C CA . LYS E 1 239 ? 50.487 69.559 146.557 1.00 13.13 239 LYS D CA 1
ATOM 7086 C C . LYS E 1 239 ? 50.145 68.690 145.351 1.00 12.60 239 LYS D C 1
ATOM 7087 O O . LYS E 1 239 ? 49.596 67.593 145.472 1.00 13.30 239 LYS D O 1
ATOM 7093 N N . ALA E 1 240 ? 50.456 69.208 144.157 1.00 11.49 240 ALA D N 1
ATOM 7094 C CA . ALA E 1 240 ? 50.120 68.499 142.937 1.00 10.88 240 ALA D CA 1
ATOM 7095 C C . ALA E 1 240 ? 51.040 67.328 142.612 1.00 10.95 240 ALA D C 1
ATOM 7096 O O . ALA E 1 240 ? 50.684 66.470 141.821 1.00 11.65 240 ALA D O 1
ATOM 7098 N N . GLY E 1 241 ? 52.212 67.303 143.216 1.00 10.81 241 GLY D N 1
ATOM 7099 C CA . GLY E 1 241 ? 53.256 66.364 142.830 1.00 10.99 241 GLY D CA 1
ATOM 7100 C C . GLY E 1 241 ? 54.140 66.749 141.658 1.00 10.90 241 GLY D C 1
ATOM 7101 O O . GLY E 1 241 ? 54.829 65.896 141.088 1.00 12.10 241 GLY D O 1
ATOM 7102 N N . ALA E 1 242 ? 54.166 68.027 141.315 1.00 10.45 242 ALA D N 1
ATOM 7103 C CA . ALA E 1 242 ? 55.025 68.506 140.252 1.00 10.45 242 ALA D CA 1
ATOM 7104 C C . ALA E 1 242 ? 56.427 68.753 140.767 1.00 10.97 242 ALA D C 1
ATOM 7105 O O . ALA E 1 242 ? 56.596 68.943 141.966 1.00 12.53 242 ALA D O 1
ATOM 7107 N N . ARG E 1 243 ? 57.406 68.707 139.873 1.00 10.41 243 ARG D N 1
ATOM 7108 C CA . ARG E 1 243 ? 58.834 68.814 140.248 1.00 12.19 243 ARG D CA 1
ATOM 7109 C C . ARG E 1 243 ? 59.503 69.839 139.383 1.00 10.92 243 ARG D C 1
ATOM 7110 O O . ARG E 1 243 ? 59.346 69.783 138.175 1.00 10.52 243 ARG D O 1
ATOM 7118 N N . LEU E 1 244 ? 60.255 70.768 139.968 1.00 12.13 244 LEU D N 1
ATOM 7119 C CA . LEU E 1 244 ? 60.955 71.781 139.182 1.00 12.84 244 LEU D CA 1
ATOM 7120 C C . LEU E 1 244 ? 62.238 71.181 138.651 1.00 14.18 244 LEU D C 1
ATOM 7121 O O . LEU E 1 244 ? 63.075 70.727 139.421 1.00 16.27 244 LEU D O 1
ATOM 7126 N N . VAL E 1 245 ? 62.370 71.142 137.344 1.00 12.68 245 VAL D N 1
ATOM 7127 C CA . VAL E 1 245 ? 63.511 70.540 136.662 1.00 14.11 245 VAL D CA 1
ATOM 7128 C C . VAL E 1 245 ? 64.322 71.645 135.978 1.00 14.51 245 VAL D C 1
ATOM 7129 O O . VAL E 1 245 ? 63.772 72.454 135.244 1.00 14.03 245 VAL D O 1
ATOM 7133 N N . GLN E 1 246 ? 65.637 71.626 136.225 1.00 14.77 246 GLN D N 1
ATOM 7134 C CA . GLN E 1 246 ? 66.555 72.533 135.527 1.00 16.52 246 GLN D CA 1
ATOM 7135 C C . GLN E 1 246 ? 66.870 71.895 134.198 1.00 16.56 246 GLN D C 1
ATOM 7136 O O . GLN E 1 246 ? 67.757 71.046 134.088 1.00 18.78 246 GLN D O 1
ATOM 7142 N N . VAL E 1 247 ? 66.137 72.299 133.171 1.00 15.50 247 VAL D N 1
ATOM 7143 C CA . VAL E 1 247 ? 66.204 71.641 131.868 1.00 16.08 247 VAL D CA 1
ATOM 7144 C C . VAL E 1 247 ? 67.475 71.998 131.086 1.00 17.04 247 VAL D C 1
ATOM 7145 O O . VAL E 1 247 ? 67.893 71.260 130.174 1.00 20.50 247 VAL D O 1
ATOM 7149 N N . ALA E 1 248 ? 68.021 73.160 131.406 1.00 16.24 248 ALA D N 1
ATOM 7150 C CA . ALA E 1 248 ? 69.324 73.618 130.939 1.00 16.56 248 ALA D CA 1
ATOM 7151 C C . ALA E 1 248 ? 69.768 74.611 131.980 1.00 17.73 248 ALA D C 1
ATOM 7152 O O . ALA E 1 248 ? 68.983 75.057 132.824 1.00 17.70 248 ALA D O 1
ATOM 7154 N N . ARG E 1 249 ? 71.026 75.019 131.924 1.00 18.98 249 ARG D N 1
ATOM 7155 C CA . ARG E 1 249 ? 71.566 75.890 132.952 1.00 19.05 249 ARG D CA 1
ATOM 7156 C C . ARG E 1 249 ? 70.694 77.116 133.148 1.00 18.10 249 ARG D C 1
ATOM 7157 O O . ARG E 1 249 ? 70.444 77.858 132.196 1.00 17.96 249 ARG D O 1
ATOM 7165 N N . ASP E 1 250 ? 70.234 77.312 134.381 1.00 17.16 250 ASP D N 1
ATOM 7166 C CA A ASP E 1 250 ? 69.382 78.441 134.779 0.50 16.83 250 ASP D CA 1
ATOM 7167 C CA B ASP E 1 250 ? 69.391 78.446 134.756 0.50 17.62 250 ASP D CA 1
ATOM 7168 C C . ASP E 1 250 ? 68.043 78.510 134.023 1.00 15.50 250 ASP D C 1
ATOM 7169 O O . ASP E 1 250 ? 67.419 79.569 133.926 1.00 17.14 250 ASP D O 1
ATOM 7178 N N . GLN E 1 251 ? 67.578 77.360 133.545 1.00 15.18 251 GLN D N 1
ATOM 7179 C CA . GLN E 1 251 ? 66.284 77.287 132.869 1.00 14.44 251 GLN D CA 1
ATOM 7180 C C . GLN E 1 251 ? 65.483 76.210 133.561 1.00 13.96 251 GLN D C 1
ATOM 7181 O O . GLN E 1 251 ? 65.884 75.056 133.538 1.00 15.02 251 GLN D O 1
ATOM 7187 N N . TYR E 1 252 ? 64.334 76.588 134.117 1.00 13.38 252 TYR D N 1
ATOM 7188 C CA . TYR E 1 252 ? 63.564 75.671 134.952 1.00 14.27 252 TYR D CA 1
ATOM 7189 C C . TYR E 1 252 ? 62.144 75.563 134.451 1.00 13.31 252 TYR D C 1
ATOM 7190 O O . TYR E 1 252 ? 61.515 76.577 134.076 1.00 13.77 252 TYR D O 1
ATOM 7199 N N . LEU E 1 253 ? 61.615 74.344 134.545 1.00 13.13 253 LEU D N 1
ATOM 7200 C CA . LEU E 1 253 ? 60.206 74.068 134.233 1.00 11.94 253 LEU D CA 1
ATOM 7201 C C . LEU E 1 253 ? 59.703 73.023 135.212 1.00 10.73 253 LEU D C 1
ATOM 7202 O O . LEU E 1 253 ? 60.428 72.107 135.567 1.00 10.75 253 LEU D O 1
ATOM 7207 N N . TYR E 1 254 ? 58.439 73.148 135.606 1.00 9.78 254 TYR D N 1
ATOM 7208 C CA . TYR E 1 254 ? 57.769 72.089 136.343 1.00 9.51 254 TYR D CA 1
ATOM 7209 C C . TYR E 1 254 ? 57.349 70.981 135.413 1.00 8.99 254 TYR D C 1
ATOM 7210 O O . TYR E 1 254 ? 56.679 71.226 134.392 1.00 9.14 254 TYR D O 1
ATOM 7219 N N . PHE E 1 255 ? 57.705 69.762 135.770 1.00 8.91 255 PHE D N 1
ATOM 7220 C CA . PHE E 1 255 ? 57.232 68.550 135.120 1.00 9.24 255 PHE D CA 1
ATOM 7221 C C . PHE E 1 255 ? 56.336 67.823 136.125 1.00 8.92 255 PHE D C 1
ATOM 7222 O O . PHE E 1 255 ? 56.375 68.050 137.332 1.00 9.54 255 PHE D O 1
ATOM 7230 N N . ILE E 1 256 ? 55.473 66.975 135.601 1.00 9.53 256 ILE D N 1
ATOM 7231 C CA . ILE E 1 256 ? 54.617 66.144 136.414 1.00 10.21 256 ILE D CA 1
ATOM 7232 C C . ILE E 1 256 ? 54.559 64.788 135.741 1.00 10.25 256 ILE D C 1
ATOM 7233 O O . ILE E 1 256 ? 54.644 64.670 134.526 1.00 10.01 256 ILE D O 1
ATOM 7238 N N . ASP E 1 257 ? 54.417 63.731 136.526 1.00 10.68 257 ASP D N 1
ATOM 7239 C CA A ASP E 1 257 ? 54.309 62.405 135.940 0.50 11.25 257 ASP D CA 1
ATOM 7240 C CA B ASP E 1 257 ? 54.275 62.381 135.989 0.50 11.08 257 ASP D CA 1
ATOM 7241 C C . ASP E 1 257 ? 53.122 62.361 134.972 1.00 10.60 257 ASP D C 1
ATOM 7242 O O . ASP E 1 257 ? 52.037 62.808 135.279 1.00 10.14 257 ASP D O 1
ATOM 7251 N N . CYS E 1 258 ? 53.334 61.806 133.779 1.00 11.37 258 CYS D N 1
ATOM 7252 C CA . CYS E 1 258 ? 52.257 61.770 132.797 1.00 11.72 258 CYS D CA 1
ATOM 7253 C C . CYS E 1 258 ? 51.102 60.892 133.262 1.00 11.42 258 CYS D C 1
ATOM 7254 O O . CYS E 1 258 ? 49.978 61.103 132.837 1.00 11.57 258 CYS D O 1
ATOM 7257 N N . ASN E 1 259 ? 51.384 59.972 134.190 1.00 11.36 259 ASN D N 1
ATOM 7258 C CA A ASN E 1 259 ? 50.357 59.106 134.771 0.50 11.82 259 ASN D CA 1
ATOM 7259 C CA B ASN E 1 259 ? 50.380 59.091 134.797 0.50 12.22 259 ASN D CA 1
ATOM 7260 C C . ASN E 1 259 ? 49.677 59.685 136.015 1.00 11.98 259 ASN D C 1
ATOM 7261 O O . ASN E 1 259 ? 48.906 58.997 136.695 1.00 12.22 259 ASN D O 1
ATOM 7270 N N . THR E 1 260 ? 49.934 60.961 136.317 1.00 10.49 260 THR D N 1
ATOM 7271 C CA A THR E 1 260 ? 49.341 61.586 137.505 0.50 11.12 260 THR D CA 1
ATOM 7272 C CA B THR E 1 260 ? 49.308 61.560 137.497 0.50 11.70 260 THR D CA 1
ATOM 7273 C C . THR E 1 260 ? 47.805 61.486 137.428 1.00 10.97 260 THR D C 1
ATOM 7274 O O . THR E 1 260 ? 47.207 61.529 136.349 1.00 11.27 260 THR D O 1
ATOM 7281 N N . ASP E 1 261 ? 47.176 61.396 138.589 1.00 10.69 261 ASP D N 1
ATOM 7282 C CA . ASP E 1 261 ? 45.735 61.403 138.706 1.00 10.72 261 ASP D CA 1
ATOM 7283 C C . ASP E 1 261 ? 45.217 62.779 138.323 1.00 10.34 261 ASP D C 1
ATOM 7284 O O . ASP E 1 261 ? 45.439 63.753 139.046 1.00 11.79 261 ASP D O 1
ATOM 7289 N N . THR E 1 262 ? 44.444 62.836 137.268 1.00 9.03 262 THR D N 1
ATOM 7290 C CA . THR E 1 262 ? 43.812 64.070 136.807 1.00 9.14 262 THR D CA 1
ATOM 7291 C C . THR E 1 262 ? 42.317 64.041 136.937 1.00 8.05 262 THR D C 1
ATOM 7292 O O . THR E 1 262 ? 41.608 64.842 136.349 1.00 8.28 262 THR D O 1
ATOM 7296 N N . SER E 1 263 ? 41.795 63.154 137.780 1.00 7.98 263 SER D N 1
ATOM 7297 C CA . SER E 1 263 ? 40.366 63.059 137.949 1.00 8.54 263 SER D CA 1
ATOM 7298 C C . SER E 1 263 ? 39.721 64.268 138.601 1.00 7.99 263 SER D C 1
ATOM 7299 O O . SER E 1 263 ? 38.559 64.481 138.443 1.00 8.18 263 SER D O 1
ATOM 7302 N N . GLY E 1 264 ? 40.512 64.989 139.394 1.00 7.76 264 GLY D N 1
ATOM 7303 C CA . GLY E 1 264 ? 39.987 66.141 140.146 1.00 8.00 264 GLY D CA 1
ATOM 7304 C C . GLY E 1 264 ? 39.904 67.381 139.299 1.00 8.57 264 GLY D C 1
ATOM 7305 O O . GLY E 1 264 ? 40.027 67.355 138.061 1.00 7.81 264 GLY D O 1
ATOM 7306 N N . THR E 1 265 ? 39.638 68.493 139.960 1.00 8.64 265 THR D N 1
ATOM 7307 C CA . THR E 1 265 ? 39.576 69.802 139.298 1.00 9.36 265 THR D CA 1
ATOM 7308 C C . THR E 1 265 ? 40.345 70.820 140.130 1.00 9.50 265 THR D C 1
ATOM 7309 O O . THR E 1 265 ? 40.665 70.612 141.322 1.00 10.16 265 THR D O 1
ATOM 7313 N N . THR E 1 266 ? 40.707 71.901 139.466 1.00 8.34 266 THR D N 1
ATOM 7314 C CA . THR E 1 266 ? 41.358 73.044 140.111 1.00 8.29 266 THR D CA 1
ATOM 7315 C C . THR E 1 266 ? 40.426 74.225 139.997 1.00 8.35 266 THR D C 1
ATOM 7316 O O . THR E 1 266 ? 39.886 74.469 138.920 1.00 8.82 266 THR D O 1
ATOM 7320 N N . VAL E 1 267 ? 40.147 74.887 141.104 1.00 7.77 267 VAL D N 1
ATOM 7321 C CA . VAL E 1 267 ? 39.093 75.873 141.196 1.00 7.98 267 VAL D CA 1
ATOM 7322 C C . VAL E 1 267 ? 39.688 77.224 141.480 1.00 7.25 267 VAL D C 1
ATOM 7323 O O . VAL E 1 267 ? 40.531 77.376 142.362 1.00 7.55 267 VAL D O 1
ATOM 7327 N N . PHE E 1 268 ? 39.233 78.223 140.742 1.00 6.61 268 PHE D N 1
ATOM 7328 C CA . PHE E 1 268 ? 39.720 79.588 140.809 1.00 6.83 268 PHE D CA 1
ATOM 7329 C C . PHE E 1 268 ? 38.601 80.471 141.272 1.00 6.48 268 PHE D C 1
ATOM 7330 O O . PHE E 1 268 ? 37.569 80.552 140.638 1.00 6.65 268 PHE D O 1
ATOM 7338 N N . ASN E 1 269 ? 38.826 81.137 142.402 1.00 7.06 269 ASN D N 1
ATOM 7339 C CA . ASN E 1 269 ? 37.823 82.003 143.032 1.00 7.03 269 ASN D CA 1
ATOM 7340 C C . ASN E 1 269 ? 38.176 83.459 142.817 1.00 7.20 269 ASN D C 1
ATOM 7341 O O . ASN E 1 269 ? 39.266 83.876 143.168 1.00 7.16 269 ASN D O 1
ATOM 7346 N N . PHE E 1 270 ? 37.223 84.180 142.287 1.00 7.46 270 PHE D N 1
ATOM 7347 C CA . PHE E 1 270 ? 37.384 85.579 141.870 1.00 8.01 270 PHE D CA 1
ATOM 7348 C C . PHE E 1 270 ? 36.423 86.448 142.679 1.00 9.29 270 PHE D C 1
ATOM 7349 O O . PHE E 1 270 ? 35.764 85.987 143.604 1.00 10.30 270 PHE D O 1
ATOM 7357 N N . GLY E 1 271 ? 36.314 87.734 142.340 1.00 9.41 271 GLY D N 1
ATOM 7358 C CA . GLY E 1 271 ? 35.431 88.609 143.098 1.00 10.24 271 GLY D CA 1
ATOM 7359 C C . GLY E 1 271 ? 33.977 88.290 142.840 1.00 10.92 271 GLY D C 1
ATOM 7360 O O . GLY E 1 271 ? 33.564 87.633 141.874 1.00 10.36 271 GLY D O 1
ATOM 7361 N N . ASN E 1 272 ? 33.145 88.812 143.738 1.00 11.54 272 ASN D N 1
ATOM 7362 C CA . ASN E 1 272 ? 31.725 88.907 143.487 1.00 12.91 272 ASN D CA 1
ATOM 7363 C C . ASN E 1 272 ? 31.099 87.533 143.249 1.00 12.88 272 ASN D C 1
ATOM 7364 O O . ASN E 1 272 ? 30.150 87.390 142.512 1.00 13.94 272 ASN D O 1
ATOM 7369 N N . GLY E 1 273 ? 31.625 86.542 143.955 1.00 12.80 273 GLY D N 1
ATOM 7370 C CA . GLY E 1 273 ? 31.085 85.182 143.888 1.00 12.96 273 GLY D CA 1
ATOM 7371 C C . GLY E 1 273 ? 31.479 84.315 142.719 1.00 12.77 273 GLY D C 1
ATOM 7372 O O . GLY E 1 273 ? 31.040 83.177 142.637 1.00 15.18 273 GLY D O 1
ATOM 7373 N N . ALA E 1 274 ? 32.304 84.829 141.811 1.00 11.20 274 ALA D N 1
ATOM 7374 C CA . ALA E 1 274 ? 32.623 84.120 140.581 1.00 10.98 274 ALA D CA 1
ATOM 7375 C C . ALA E 1 274 ? 33.628 83.033 140.873 1.00 10.04 274 ALA D C 1
ATOM 7376 O O . ALA E 1 274 ? 34.581 83.227 141.605 1.00 10.84 274 ALA D O 1
ATOM 7378 N N . LYS E 1 275 ? 33.421 81.889 140.229 1.00 9.41 275 LYS D N 1
ATOM 7379 C CA . LYS E 1 275 ? 34.271 80.720 140.345 1.00 10.22 275 LYS D CA 1
ATOM 7380 C C . LYS E 1 275 ? 34.411 80.105 138.947 1.00 8.52 275 LYS D C 1
ATOM 7381 O O . LYS E 1 275 ? 33.428 79.950 138.231 1.00 9.71 275 LYS D O 1
ATOM 7387 N N . ILE E 1 276 ? 35.619 79.706 138.596 1.00 7.27 276 ILE D N 1
ATOM 7388 C CA . ILE E 1 276 ? 35.851 78.915 137.389 1.00 6.98 276 ILE D CA 1
ATOM 7389 C C . ILE E 1 276 ? 36.537 77.636 137.795 1.00 6.73 276 ILE D C 1
ATOM 7390 O O . ILE E 1 276 ? 37.558 77.639 138.488 1.00 6.79 276 ILE D O 1
ATOM 7395 N N . THR E 1 277 ? 35.989 76.518 137.319 1.00 6.89 277 THR D N 1
ATOM 7396 C CA . THR E 1 277 ? 36.501 75.175 137.619 1.00 7.74 277 THR D CA 1
ATOM 7397 C C . THR E 1 277 ? 37.154 74.625 136.377 1.00 7.63 277 THR D C 1
ATOM 7398 O O . THR E 1 277 ? 36.532 74.656 135.291 1.00 7.95 277 THR D O 1
ATOM 7402 N N . VAL E 1 278 ? 38.356 74.115 136.538 1.00 7.07 278 VAL D N 1
ATOM 7403 C CA . VAL E 1 278 ? 39.169 73.617 135.438 1.00 7.05 278 VAL D CA 1
ATOM 7404 C C . VAL E 1 278 ? 39.452 72.129 135.645 1.00 7.11 278 VAL D C 1
ATOM 7405 O O . VAL E 1 278 ? 39.939 71.723 136.709 1.00 7.14 278 VAL D O 1
ATOM 7409 N N . PRO E 1 279 ? 39.171 71.270 134.663 1.00 6.86 279 PRO D N 1
ATOM 7410 C CA . PRO E 1 279 ? 39.502 69.830 134.820 1.00 7.45 279 PRO D CA 1
ATOM 7411 C C . PRO E 1 279 ? 41.006 69.634 134.929 1.00 7.54 279 PRO D C 1
ATOM 7412 O O . PRO E 1 279 ? 41.771 70.326 134.232 1.00 7.76 279 PRO D O 1
ATOM 7416 N N . ASN E 1 280 ? 41.447 68.664 135.745 1.00 7.37 280 ASN D N 1
ATOM 7417 C CA . ASN E 1 280 ? 42.865 68.545 135.985 1.00 7.49 280 ASN D CA 1
ATOM 7418 C C . ASN E 1 280 ? 43.691 68.036 134.837 1.00 7.60 280 ASN D C 1
ATOM 7419 O O . ASN E 1 280 ? 44.900 68.185 134.857 1.00 7.59 280 ASN D O 1
ATOM 7424 N N . THR E 1 281 ? 43.057 67.497 133.806 1.00 8.64 281 THR D N 1
ATOM 7425 C CA A THR E 1 281 ? 43.815 67.160 132.615 0.50 9.25 281 THR D CA 1
ATOM 7426 C CA B THR E 1 281 ? 43.771 67.192 132.556 0.50 9.16 281 THR D CA 1
ATOM 7427 C C . THR E 1 281 ? 44.482 68.395 131.964 1.00 8.83 281 THR D C 1
ATOM 7428 O O . THR E 1 281 ? 45.517 68.249 131.257 1.00 8.62 281 THR D O 1
ATOM 7435 N N . GLU E 1 282 ? 43.947 69.589 132.244 1.00 7.83 282 GLU D N 1
ATOM 7436 C CA . GLU E 1 282 ? 44.556 70.808 131.740 1.00 7.58 282 GLU D CA 1
ATOM 7437 C C . GLU E 1 282 ? 45.910 71.098 132.339 1.00 8.12 282 GLU D C 1
ATOM 7438 O O . GLU E 1 282 ? 46.603 71.999 131.845 1.00 8.55 282 GLU D O 1
ATOM 7444 N N . TYR E 1 283 ? 46.300 70.368 133.380 1.00 7.90 283 TYR D N 1
ATOM 7445 C CA . TYR E 1 283 ? 47.588 70.593 134.025 1.00 8.11 283 TYR D CA 1
ATOM 7446 C C . TYR E 1 283 ? 48.591 69.507 133.729 1.00 8.70 283 TYR D C 1
ATOM 7447 O O . TYR E 1 283 ? 49.650 69.511 134.352 1.00 9.14 283 TYR D O 1
ATOM 7456 N N . VAL E 1 284 ? 48.308 68.629 132.771 1.00 9.27 284 VAL D N 1
ATOM 7457 C CA . VAL E 1 284 ? 49.307 67.612 132.347 1.00 9.93 284 VAL D CA 1
ATOM 7458 C C . VAL E 1 284 ? 49.462 67.818 130.874 1.00 10.97 284 VAL D C 1
ATOM 7459 O O . VAL E 1 284 ? 48.550 67.516 130.116 1.00 14.09 284 VAL D O 1
ATOM 7463 N N . TYR E 1 285 ? 50.584 68.385 130.460 1.00 10.51 285 TYR D N 1
ATOM 7464 C CA . TYR E 1 285 ? 50.809 68.772 129.098 1.00 10.99 285 TYR D CA 1
ATOM 7465 C C . TYR E 1 285 ? 51.776 67.787 128.496 1.00 11.05 285 TYR D C 1
ATOM 7466 O O . TYR E 1 285 ? 52.956 67.749 128.881 1.00 11.24 285 TYR D O 1
ATOM 7475 N N . GLN E 1 286 ? 51.315 67.001 127.546 1.00 12.04 286 GLN D N 1
ATOM 7476 C CA . GLN E 1 286 ? 52.182 66.012 126.932 1.00 11.99 286 GLN D CA 1
ATOM 7477 C C . GLN E 1 286 ? 53.246 66.688 126.072 1.00 12.69 286 GLN D C 1
ATOM 7478 O O . GLN E 1 286 ? 52.900 67.459 125.176 1.00 13.34 286 GLN D O 1
ATOM 7484 N N . ASN E 1 287 ? 54.509 66.360 126.308 1.00 12.27 287 ASN D N 1
ATOM 7485 C CA . ASN E 1 287 ? 55.582 66.822 125.434 1.00 14.17 287 ASN D CA 1
ATOM 7486 C C . ASN E 1 287 ? 55.773 65.937 124.213 1.00 15.59 287 ASN D C 1
ATOM 7487 O O . ASN E 1 287 ? 56.479 66.341 123.288 1.00 18.10 287 ASN D O 1
ATOM 7492 N N . GLY E 1 288 ? 55.182 64.744 124.231 1.00 15.64 288 GLY D N 1
ATOM 7493 C CA . GLY E 1 288 ? 55.192 63.843 123.079 1.00 17.09 288 GLY D CA 1
ATOM 7494 C C . GLY E 1 288 ? 56.336 62.859 123.101 1.00 18.09 288 GLY D C 1
ATOM 7495 O O . GLY E 1 288 ? 56.489 62.071 122.166 1.00 17.91 288 GLY D O 1
ATOM 7496 N N . ASP E 1 289 ? 57.113 62.872 124.175 1.00 17.49 289 ASP D N 1
ATOM 7497 C CA . ASP E 1 289 ? 58.256 62.010 124.357 1.00 18.87 289 ASP D CA 1
ATOM 7498 C C . ASP E 1 289 ? 58.162 61.185 125.618 1.00 18.69 289 ASP D C 1
ATOM 7499 O O . ASP E 1 289 ? 59.162 60.677 126.079 1.00 19.50 289 ASP D O 1
ATOM 7504 N N . GLY E 1 290 ? 56.971 61.041 126.195 1.00 16.56 290 GLY D N 1
ATOM 7505 C CA . GLY E 1 290 ? 56.837 60.350 127.442 1.00 17.27 290 GLY D CA 1
ATOM 7506 C C . GLY E 1 290 ? 57.003 61.165 128.696 1.00 16.13 290 GLY D C 1
ATOM 7507 O O . GLY E 1 290 ? 56.837 60.638 129.795 1.00 19.49 290 GLY D O 1
ATOM 7508 N N . THR E 1 291 ? 57.341 62.461 128.558 1.00 15.25 291 THR D N 1
ATOM 7509 C CA . THR E 1 291 ? 57.385 63.406 129.672 1.00 13.97 291 THR D CA 1
ATOM 7510 C C . THR E 1 291 ? 56.250 64.406 129.491 1.00 12.21 291 THR D C 1
ATOM 7511 O O . THR E 1 291 ? 55.714 64.588 128.403 1.00 11.97 291 THR D O 1
ATOM 7515 N N . CYS E 1 292 ? 55.904 65.036 130.605 1.00 11.33 292 CYS D N 1
ATOM 7516 C CA . CYS E 1 292 ? 54.783 65.987 130.658 1.00 10.30 292 CYS D CA 1
ATOM 7517 C C . CYS E 1 292 ? 55.183 67.168 131.475 1.00 9.63 292 CYS D C 1
ATOM 7518 O O . CYS E 1 292 ? 55.743 67.018 132.573 1.00 9.29 292 CYS D O 1
ATOM 7521 N N . LEU E 1 293 ? 54.925 68.354 130.943 1.00 9.11 293 LEU D N 1
ATOM 7522 C CA . LEU E 1 293 ? 54.985 69.565 131.745 1.00 9.42 293 LEU D CA 1
ATOM 7523 C C . LEU E 1 293 ? 53.779 69.661 132.617 1.00 8.79 293 LEU D C 1
ATOM 7524 O O . LEU E 1 293 ? 52.686 69.225 132.261 1.00 9.02 293 LEU D O 1
ATOM 7529 N N . TRP E 1 294 ? 53.983 70.243 133.795 1.00 8.12 294 TRP D N 1
ATOM 7530 C CA . TRP E 1 294 ? 52.849 70.688 134.576 1.00 7.82 294 TRP D CA 1
ATOM 7531 C C . TRP E 1 294 ? 52.246 71.911 133.889 1.00 7.79 294 TRP D C 1
ATOM 7532 O O . TRP E 1 294 ? 52.960 72.710 133.279 1.00 8.39 294 TRP D O 1
ATOM 7543 N N . GLY E 1 295 ? 50.940 72.057 134.076 1.00 7.06 295 GLY D N 1
ATOM 7544 C CA . GLY E 1 295 ? 50.237 73.193 133.465 1.00 7.79 295 GLY D CA 1
ATOM 7545 C C . GLY E 1 295 ? 50.315 74.480 134.225 1.00 7.59 295 GLY D C 1
ATOM 7546 O O . GLY E 1 295 ? 49.705 75.474 133.787 1.00 7.91 295 GLY D O 1
ATOM 7547 N N . ILE E 1 296 ? 51.053 74.476 135.334 1.00 7.76 296 ILE D N 1
ATOM 7548 C CA . ILE E 1 296 ? 51.406 75.658 136.091 1.00 8.00 296 ILE D CA 1
ATOM 7549 C C . ILE E 1 296 ? 52.928 75.787 136.047 1.00 8.04 296 ILE D C 1
ATOM 7550 O O . ILE E 1 296 ? 53.630 74.781 136.179 1.00 8.33 296 ILE D O 1
ATOM 7555 N N . GLN E 1 297 ? 53.407 77.024 135.868 1.00 8.15 297 GLN D N 1
ATOM 7556 C CA . GLN E 1 297 ? 54.834 77.303 135.798 1.00 8.32 297 GLN D CA 1
ATOM 7557 C C . GLN E 1 297 ? 55.118 78.557 136.596 1.00 9.02 297 GLN D C 1
ATOM 7558 O O . GLN E 1 297 ? 54.234 79.365 136.839 1.00 8.83 297 GLN D O 1
ATOM 7564 N N . PRO E 1 298 ? 56.363 78.730 137.053 1.00 9.73 298 PRO D N 1
ATOM 7565 C CA . PRO E 1 298 ? 56.680 79.903 137.846 1.00 10.23 298 PRO D CA 1
ATOM 7566 C C . PRO E 1 298 ? 56.913 81.122 136.975 1.00 10.34 298 PRO D C 1
ATOM 7567 O O . PRO E 1 298 ? 57.362 81.036 135.841 1.00 11.94 298 PRO D O 1
ATOM 7571 N N . SER E 1 299 ? 56.630 82.285 137.532 1.00 10.56 299 SER D N 1
ATOM 7572 C CA . SER E 1 299 ? 56.870 83.551 136.863 1.00 11.93 299 SER D CA 1
ATOM 7573 C C . SER E 1 299 ? 56.826 84.699 137.838 1.00 13.82 299 SER D C 1
ATOM 7574 O O . SER E 1 299 ? 56.160 84.627 138.844 1.00 16.85 299 SER D O 1
ATOM 7577 N N . ASP E 1 300 ? 57.445 85.806 137.468 1.00 13.61 300 ASP D N 1
ATOM 7578 C CA . ASP E 1 300 ? 57.212 87.082 138.156 1.00 16.28 300 ASP D CA 1
ATOM 7579 C C . ASP E 1 300 ? 55.967 87.840 137.647 1.00 17.79 300 ASP D C 1
ATOM 7580 O O . ASP E 1 300 ? 55.686 88.972 138.098 1.00 19.52 300 ASP D O 1
ATOM 7585 N N . ASP E 1 301 ? 55.234 87.237 136.707 1.00 16.87 301 ASP D N 1
ATOM 7586 C CA . ASP E 1 301 ? 53.935 87.743 136.175 1.00 17.55 301 ASP D CA 1
ATOM 7587 C C . ASP E 1 301 ? 52.875 86.632 136.332 1.00 15.45 301 ASP D C 1
ATOM 7588 O O . ASP E 1 301 ? 53.139 85.545 135.825 1.00 16.62 301 ASP D O 1
ATOM 7593 N N . THR E 1 302 ? 51.719 86.893 136.979 1.00 11.45 302 THR D N 1
ATOM 7594 C CA . THR E 1 302 ? 50.638 85.903 137.163 1.00 10.23 302 THR D CA 1
ATOM 7595 C C . THR E 1 302 ? 49.730 85.866 135.942 1.00 8.23 302 THR D C 1
ATOM 7596 O O . THR E 1 302 ? 49.192 86.917 135.544 1.00 8.55 302 THR D O 1
ATOM 7600 N N . ILE E 1 303 ? 49.599 84.699 135.327 1.00 7.30 303 ILE D N 1
ATOM 7601 C CA . ILE E 1 303 ? 48.896 84.597 134.061 1.00 7.15 303 ILE D CA 1
ATOM 7602 C C . ILE E 1 303 ? 48.009 83.378 134.065 1.00 6.76 303 ILE D C 1
ATOM 7603 O O . ILE E 1 303 ? 48.472 82.294 134.357 1.00 7.42 303 ILE D O 1
ATOM 7608 N N . LEU E 1 304 ? 46.748 83.586 133.751 1.00 6.53 304 LEU D N 1
ATOM 7609 C CA . LEU E 1 304 ? 45.806 82.492 133.467 1.00 6.63 304 LEU D CA 1
ATOM 7610 C C . LEU E 1 304 ? 45.669 82.413 131.956 1.00 6.47 304 LEU D C 1
ATOM 7611 O O . LEU E 1 304 ? 45.045 83.269 131.322 1.00 6.53 304 LEU D O 1
ATOM 7616 N N . GLY E 1 305 ? 46.347 81.436 131.376 1.00 5.86 305 GLY D N 1
ATOM 7617 C CA . GLY E 1 305 ? 46.340 81.250 129.937 1.00 6.11 305 GLY D CA 1
ATOM 7618 C C . GLY E 1 305 ? 45.291 80.290 129.465 1.00 5.91 305 GLY D C 1
ATOM 7619 O O . GLY E 1 305 ? 44.273 80.095 130.123 1.00 5.74 305 GLY D O 1
ATOM 7620 N N . ASP E 1 306 ? 45.533 79.683 128.306 1.00 6.18 306 ASP D N 1
ATOM 7621 C CA . ASP E 1 306 ? 44.508 78.952 127.590 1.00 6.16 306 ASP D CA 1
ATOM 7622 C C . ASP E 1 306 ? 43.977 77.770 128.385 1.00 6.24 306 ASP D C 1
ATOM 7623 O O . ASP E 1 306 ? 42.814 77.424 128.287 1.00 6.46 306 ASP D O 1
ATOM 7628 N N . ASN E 1 307 ? 44.849 77.132 129.159 1.00 6.29 307 ASN D N 1
ATOM 7629 C CA . ASN E 1 307 ? 44.419 75.982 129.951 1.00 6.45 307 ASN D CA 1
ATOM 7630 C C . ASN E 1 307 ? 43.412 76.320 131.021 1.00 7.26 307 ASN D C 1
ATOM 7631 O O . ASN E 1 307 ? 42.605 75.460 131.412 1.00 9.13 307 ASN D O 1
ATOM 7636 N N . PHE E 1 308 ? 43.378 77.576 131.438 1.00 6.31 308 PHE D N 1
ATOM 7637 C CA . PHE E 1 308 ? 42.306 78.146 132.217 1.00 6.19 308 PHE D CA 1
ATOM 7638 C C . PHE E 1 308 ? 41.139 78.642 131.349 1.00 5.76 308 PHE D C 1
ATOM 7639 O O . PHE E 1 308 ? 39.979 78.301 131.582 1.00 6.04 308 PHE D O 1
ATOM 7647 N N . LEU E 1 309 ? 41.464 79.480 130.364 1.00 5.83 309 LEU D N 1
ATOM 7648 C CA . LEU E 1 309 ? 40.453 80.229 129.645 1.00 6.00 309 LEU D CA 1
ATOM 7649 C C . LEU E 1 309 ? 39.505 79.387 128.848 1.00 5.84 309 LEU D C 1
ATOM 7650 O O . LEU E 1 309 ? 38.371 79.789 128.608 1.00 6.45 309 LEU D O 1
ATOM 7655 N N . ARG E 1 310 ? 39.921 78.185 128.463 1.00 5.70 310 ARG D N 1
ATOM 7656 C CA . ARG E 1 310 ? 39.002 77.265 127.797 1.00 6.13 310 ARG D CA 1
ATOM 7657 C C . ARG E 1 310 ? 37.784 76.987 128.638 1.00 6.25 310 ARG D C 1
ATOM 7658 O O . ARG E 1 310 ? 36.755 76.593 128.074 1.00 6.23 310 ARG D O 1
ATOM 7666 N N . HIS E 1 311 ? 37.863 77.169 129.963 1.00 6.28 311 HIS D N 1
ATOM 7667 C CA . HIS E 1 311 ? 36.779 76.803 130.866 1.00 6.37 311 HIS D CA 1
ATOM 7668 C C . HIS E 1 311 ? 35.938 77.948 131.311 1.00 6.54 311 HIS D C 1
ATOM 7669 O O . HIS E 1 311 ? 35.038 77.786 132.142 1.00 7.05 311 HIS D O 1
ATOM 7676 N N . ALA E 1 312 ? 36.213 79.132 130.770 1.00 6.86 312 ALA D N 1
ATOM 7677 C CA . ALA E 1 312 ? 35.432 80.328 131.075 1.00 6.89 312 ALA D CA 1
ATOM 7678 C C . ALA E 1 312 ? 34.868 80.924 129.792 1.00 6.81 312 ALA D C 1
ATOM 7679 O O . ALA E 1 312 ? 35.446 80.776 128.723 1.00 8.10 312 ALA D O 1
ATOM 7681 N N . TYR E 1 313 ? 33.745 81.632 129.924 1.00 6.42 313 TYR D N 1
ATOM 7682 C CA . TYR E 1 313 ? 33.289 82.608 128.943 1.00 6.55 313 TYR D CA 1
ATOM 7683 C C . TYR E 1 313 ? 33.678 83.948 129.494 1.00 6.35 313 TYR D C 1
ATOM 7684 O O . TYR E 1 313 ? 33.406 84.231 130.662 1.00 6.87 313 TYR D O 1
ATOM 7693 N N . LEU E 1 314 ? 34.305 84.801 128.680 1.00 6.00 314 LEU D N 1
ATOM 7694 C CA . LEU E 1 314 ? 34.785 86.090 129.170 1.00 6.28 314 LEU D CA 1
ATOM 7695 C C . LEU E 1 314 ? 34.343 87.197 128.264 1.00 6.45 314 LEU D C 1
ATOM 7696 O O . LEU E 1 314 ? 34.515 87.097 127.029 1.00 7.83 314 LEU D O 1
ATOM 7701 N N . LEU E 1 315 ? 33.793 88.248 128.851 1.00 6.38 315 LEU D N 1
ATOM 7702 C CA . LEU E 1 315 ? 33.520 89.467 128.106 1.00 6.45 315 LEU D CA 1
ATOM 7703 C C . LEU E 1 315 ? 34.473 90.526 128.629 1.00 6.44 315 LEU D C 1
ATOM 7704 O O . LEU E 1 315 ? 34.328 91.009 129.759 1.00 6.58 315 LEU D O 1
ATOM 7709 N N . TYR E 1 316 ? 35.459 90.875 127.812 1.00 5.98 316 TYR D N 1
ATOM 7710 C CA . TYR E 1 316 ? 36.434 91.922 128.163 1.00 6.09 316 TYR D CA 1
ATOM 7711 C C . TYR E 1 316 ? 35.870 93.232 127.727 1.00 6.35 316 TYR D C 1
ATOM 7712 O O . TYR E 1 316 ? 35.485 93.362 126.573 1.00 7.51 316 TYR D O 1
ATOM 7721 N N . ASN E 1 317 ? 35.818 94.195 128.616 1.00 6.59 317 ASN D N 1
ATOM 7722 C CA . ASN E 1 317 ? 35.294 95.526 128.265 1.00 6.78 317 ASN D CA 1
ATOM 7723 C C . ASN E 1 317 ? 36.361 96.527 128.638 1.00 7.03 317 ASN D C 1
ATOM 7724 O O . ASN E 1 317 ? 36.567 96.881 129.799 1.00 7.06 317 ASN D O 1
ATOM 7729 N N . LEU E 1 318 ? 37.081 96.965 127.621 1.00 6.72 318 LEU D N 1
ATOM 7730 C CA . LEU E 1 318 ? 38.215 97.876 127.784 1.00 7.33 318 LEU D CA 1
ATOM 7731 C C . LEU E 1 318 ? 37.774 99.315 127.996 1.00 8.09 318 LEU D C 1
ATOM 7732 O O . LEU E 1 318 ? 38.569 100.145 128.414 1.00 10.62 318 LEU D O 1
ATOM 7737 N N . ASP E 1 319 ? 36.522 99.620 127.722 1.00 7.67 319 ASP D N 1
ATOM 7738 C CA . ASP E 1 319 ? 35.982 100.965 128.042 1.00 8.06 319 ASP D CA 1
ATOM 7739 C C . ASP E 1 319 ? 35.491 101.040 129.478 1.00 8.66 319 ASP D C 1
ATOM 7740 O O . ASP E 1 319 ? 35.764 102.008 130.170 1.00 10.01 319 ASP D O 1
ATOM 7745 N N . ALA E 1 320 ? 34.843 99.981 129.959 1.00 7.98 320 ALA D N 1
ATOM 7746 C CA . ALA E 1 320 ? 34.320 99.927 131.320 1.00 8.90 320 ALA D CA 1
ATOM 7747 C C . ALA E 1 320 ? 35.393 99.473 132.265 1.00 8.43 320 ALA D C 1
ATOM 7748 O O . ALA E 1 320 ? 35.224 99.544 133.497 1.00 8.88 320 ALA D O 1
ATOM 7750 N N . ASN E 1 321 ? 36.509 98.936 131.746 1.00 7.80 321 ASN D N 1
ATOM 7751 C CA . ASN E 1 321 ? 37.531 98.331 132.589 1.00 7.75 321 ASN D CA 1
ATOM 7752 C C . ASN E 1 321 ? 36.981 97.247 133.473 1.00 7.56 321 ASN D C 1
ATOM 7753 O O . ASN E 1 321 ? 37.279 97.215 134.668 1.00 7.99 321 ASN D O 1
ATOM 7758 N N . THR E 1 322 ? 36.236 96.350 132.838 1.00 7.31 322 THR D N 1
ATOM 7759 C CA . THR E 1 322 ? 35.740 95.178 133.517 1.00 7.23 322 THR D CA 1
ATOM 7760 C C . THR E 1 322 ? 35.953 93.966 132.628 1.00 7.18 322 THR D C 1
ATOM 7761 O O . THR E 1 322 ? 36.011 94.082 131.371 1.00 6.89 322 THR D O 1
ATOM 7765 N N . ILE E 1 323 ? 36.111 92.806 133.236 1.00 7.12 323 ILE D N 1
ATOM 7766 C CA . ILE E 1 323 ? 36.061 91.549 132.521 1.00 7.33 323 ILE D CA 1
ATOM 7767 C C . ILE E 1 323 ? 34.984 90.731 133.206 1.00 7.51 323 ILE D C 1
ATOM 7768 O O . ILE E 1 323 ? 35.038 90.503 134.428 1.00 7.42 323 ILE D O 1
ATOM 7773 N N . SER E 1 324 ? 33.983 90.304 132.448 1.00 6.99 324 SER D N 1
ATOM 7774 C CA . SER E 1 324 ? 32.868 89.545 133.023 1.00 7.61 324 SER D CA 1
ATOM 7775 C C . SER E 1 324 ? 33.091 88.092 132.708 1.00 7.76 324 SER D C 1
ATOM 7776 O O . SER E 1 324 ? 33.372 87.744 131.553 1.00 8.26 324 SER D O 1
ATOM 7779 N N . ILE E 1 325 ? 32.933 87.239 133.709 1.00 6.96 325 ILE D N 1
ATOM 7780 C CA . ILE E 1 325 ? 33.290 85.832 133.574 1.00 7.56 325 ILE D CA 1
ATOM 7781 C C . ILE E 1 325 ? 32.187 84.916 134.073 1.00 7.05 325 ILE D C 1
ATOM 7782 O O . ILE E 1 325 ? 31.389 85.278 134.937 1.00 7.62 325 ILE D O 1
ATOM 7787 N N . ALA E 1 326 ? 32.112 83.741 133.478 1.00 6.62 326 ALA D N 1
ATOM 7788 C CA . ALA E 1 326 ? 31.190 82.708 133.936 1.00 6.83 326 ALA D CA 1
ATOM 7789 C C . ALA E 1 326 ? 31.743 81.395 133.472 1.00 6.76 326 ALA D C 1
ATOM 7790 O O . ALA E 1 326 ? 32.547 81.310 132.526 1.00 6.82 326 ALA D O 1
ATOM 7792 N N . GLN E 1 327 ? 31.335 80.324 134.144 1.00 6.88 327 GLN D N 1
ATOM 7793 C CA . GLN E 1 327 ? 31.725 78.985 133.736 1.00 7.01 327 GLN D CA 1
ATOM 7794 C C . GLN E 1 327 ? 31.210 78.717 132.343 1.00 6.95 327 GLN D C 1
ATOM 7795 O O . GLN E 1 327 ? 30.021 78.892 132.090 1.00 7.66 327 GLN D O 1
ATOM 7801 N N . VAL E 1 328 ? 32.063 78.236 131.446 1.00 6.54 328 VAL D N 1
ATOM 7802 C CA . VAL E 1 328 ? 31.681 78.073 130.057 1.00 7.09 328 VAL D CA 1
ATOM 7803 C C . VAL E 1 328 ? 30.663 76.966 129.901 1.00 7.25 328 VAL D C 1
ATOM 7804 O O . VAL E 1 328 ? 30.645 75.992 130.673 1.00 8.05 328 VAL D O 1
ATOM 7808 N N . LYS E 1 329 ? 29.803 77.128 128.916 1.00 7.13 329 LYS D N 1
ATOM 7809 C CA . LYS E 1 329 ? 28.916 76.072 128.432 1.00 8.09 329 LYS D CA 1
ATOM 7810 C C . LYS E 1 329 ? 29.235 75.874 126.979 1.00 7.91 329 LYS D C 1
ATOM 7811 O O . LYS E 1 329 ? 29.079 76.798 126.147 1.00 8.50 329 LYS D O 1
ATOM 7817 N N . TYR E 1 330 ? 29.708 74.702 126.629 1.00 7.75 330 TYR D N 1
ATOM 7818 C CA . TYR E 1 330 ? 30.057 74.404 125.239 1.00 8.13 330 TYR D CA 1
ATOM 7819 C C . TYR E 1 330 ? 28.818 74.068 124.433 1.00 8.76 330 TYR D C 1
ATOM 7820 O O . TYR E 1 330 ? 28.167 73.045 124.685 1.00 9.92 330 TYR D O 1
ATOM 7829 N N . THR E 1 331 ? 28.489 74.939 123.486 1.00 8.52 331 THR D N 1
ATOM 7830 C CA . THR E 1 331 ? 27.296 74.784 122.652 1.00 8.48 331 THR D CA 1
ATOM 7831 C C . THR E 1 331 ? 27.468 75.540 121.376 1.00 9.11 331 THR D C 1
ATOM 7832 O O . THR E 1 331 ? 27.997 76.651 121.350 1.00 8.70 331 THR D O 1
ATOM 7836 N N . THR E 1 332 ? 26.945 74.979 120.292 1.00 9.38 332 THR D N 1
ATOM 7837 C CA . THR E 1 332 ? 26.872 75.707 119.048 1.00 10.25 332 THR D CA 1
ATOM 7838 C C . THR E 1 332 ? 25.676 76.645 118.997 1.00 9.27 332 THR D C 1
ATOM 7839 O O . THR E 1 332 ? 25.608 77.466 118.092 1.00 10.78 332 THR D O 1
ATOM 7843 N N . ASP E 1 333 ? 24.755 76.563 119.943 1.00 9.14 333 ASP D N 1
ATOM 7844 C CA . ASP E 1 333 ? 23.701 77.542 120.036 1.00 9.31 333 ASP D CA 1
ATOM 7845 C C . ASP E 1 333 ? 24.278 78.917 120.272 1.00 9.23 333 ASP D C 1
ATOM 7846 O O . ASP E 1 333 ? 25.330 79.023 120.933 1.00 8.93 333 ASP D O 1
ATOM 7851 N N . SER E 1 334 ? 23.646 79.957 119.771 1.00 9.20 334 SER D N 1
ATOM 7852 C CA . SER E 1 334 ? 24.163 81.300 119.969 1.00 9.39 334 SER D CA 1
ATOM 7853 C C . SER E 1 334 ? 23.026 82.247 120.212 1.00 9.64 334 SER D C 1
ATOM 7854 O O . SER E 1 334 ? 21.907 82.094 119.659 1.00 9.61 334 SER D O 1
ATOM 7857 N N . SER E 1 335 ? 23.272 83.194 121.087 1.00 9.60 335 SER D N 1
ATOM 7858 C CA A SER E 1 335 ? 22.374 84.290 121.352 0.50 10.23 335 SER D CA 1
ATOM 7859 C CA B SER E 1 335 ? 22.359 84.310 121.311 0.50 10.26 335 SER D CA 1
ATOM 7860 C C . SER E 1 335 ? 23.235 85.531 121.502 1.00 10.05 335 SER D C 1
ATOM 7861 O O . SER E 1 335 ? 23.480 85.976 122.612 1.00 10.17 335 SER D O 1
ATOM 7866 N N . ILE E 1 336 ? 23.701 86.051 120.390 1.00 10.07 336 ILE D N 1
ATOM 7867 C CA . ILE E 1 336 ? 24.691 87.132 120.400 1.00 11.02 336 ILE D CA 1
ATOM 7868 C C . ILE E 1 336 ? 23.965 88.445 120.488 1.00 11.74 336 ILE D C 1
ATOM 7869 O O . ILE E 1 336 ? 23.089 88.716 119.655 1.00 13.73 336 ILE D O 1
ATOM 7874 N N . SER E 1 337 ? 24.316 89.260 121.467 1.00 11.33 337 SER D N 1
ATOM 7875 C CA . SER E 1 337 ? 23.837 90.641 121.562 1.00 12.35 337 SER D CA 1
ATOM 7876 C C . SER E 1 337 ? 25.037 91.571 121.480 1.00 11.60 337 SER D C 1
ATOM 7877 O O . SER E 1 337 ? 26.126 91.243 121.967 1.00 10.35 337 SER D O 1
ATOM 7880 N N . ALA E 1 338 ? 24.826 92.775 120.966 1.00 11.59 338 ALA D N 1
ATOM 7881 C CA . ALA E 1 338 ? 25.857 93.804 120.917 1.00 12.05 338 ALA D CA 1
ATOM 7882 C C . ALA E 1 338 ? 26.139 94.323 122.284 1.00 12.15 338 ALA D C 1
ATOM 7883 O O . ALA E 1 338 ? 25.262 94.335 123.172 1.00 14.16 338 ALA D O 1
ATOM 7885 N N . VAL E 1 339 ? 27.387 94.717 122.457 1.00 12.18 339 VAL D N 1
ATOM 7886 C CA . VAL E 1 339 ? 27.927 95.372 123.619 1.00 15.09 339 VAL D CA 1
ATOM 7887 C C . VAL E 1 339 ? 28.510 96.692 123.128 1.00 17.30 339 VAL D C 1
ATOM 7888 O O . VAL E 1 339 ? 29.289 96.740 122.142 1.00 18.61 339 VAL D O 1
ATOM 7900 N N . VAL F 2 2 ? 53.715 78.940 124.984 1.00 8.47 2 VAL E N 1
ATOM 7901 C CA . VAL F 2 2 ? 54.171 80.329 124.696 1.00 8.49 2 VAL E CA 1
ATOM 7902 C C . VAL F 2 2 ? 53.596 81.261 125.706 1.00 7.82 2 VAL E C 1
ATOM 7903 O O . VAL F 2 2 ? 52.622 80.944 126.384 1.00 8.30 2 VAL E O 1
ATOM 7907 N N . VAL F 2 3 ? 54.167 82.451 125.799 1.00 7.51 3 VAL E N 1
ATOM 7908 C CA . VAL F 2 3 ? 53.741 83.483 126.716 1.00 7.77 3 VAL E CA 1
ATOM 7909 C C . VAL F 2 3 ? 53.832 84.808 125.997 1.00 9.03 3 VAL E C 1
ATOM 7910 O O . VAL F 2 3 ? 54.902 85.405 125.876 1.00 8.31 3 VAL E O 1
ATOM 7928 N N . ALA F 2 5 ? 52.785 90.365 126.676 1.00 7.47 5 ALA E N 1
ATOM 7929 C CA . ALA F 2 5 ? 53.760 91.472 126.660 1.00 8.84 5 ALA E CA 1
ATOM 7930 C C . ALA F 2 5 ? 53.620 92.111 128.027 1.00 9.93 5 ALA E C 1
ATOM 7931 O O . ALA F 2 5 ? 52.516 92.410 128.545 1.00 9.15 5 ALA E O 1
ATOM 7947 N N . ALA F 2 7 ? 58.674 95.798 130.386 1.00 31.12 7 ALA E N 1
ATOM 7948 N N . ASP G 1 1 ? 71.040 138.102 116.154 1.00 18.91 1 ASP F N 1
ATOM 7949 C CA . ASP G 1 1 ? 70.948 136.894 115.245 1.00 20.02 1 ASP F CA 1
ATOM 7950 C C . ASP G 1 1 ? 72.003 135.933 115.712 1.00 16.33 1 ASP F C 1
ATOM 7951 O O . ASP G 1 1 ? 72.888 136.342 116.497 1.00 17.67 1 ASP F O 1
ATOM 7956 N N . SER G 1 2 ? 71.980 134.691 115.206 1.00 13.90 2 SER F N 1
ATOM 7957 C CA . SER G 1 2 ? 73.015 133.735 115.646 1.00 11.71 2 SER F CA 1
ATOM 7958 C C . SER G 1 2 ? 73.752 133.032 114.531 1.00 11.10 2 SER F C 1
ATOM 7959 O O . SER G 1 2 ? 73.254 132.894 113.428 1.00 12.25 2 SER F O 1
ATOM 7962 N N . ILE G 1 3 ? 74.977 132.603 114.834 1.00 10.18 3 ILE F N 1
ATOM 7963 C CA . ILE G 1 3 ? 75.815 131.926 113.869 1.00 10.02 3 ILE F CA 1
ATOM 7964 C C . ILE G 1 3 ? 76.310 130.665 114.523 1.00 9.53 3 ILE F C 1
ATOM 7965 O O . ILE G 1 3 ? 77.131 130.715 115.462 1.00 9.60 3 ILE F O 1
ATOM 7970 N N . SER G 1 4 ? 75.849 129.537 114.040 1.00 9.81 4 SER F N 1
ATOM 7971 C CA . SER G 1 4 ? 76.311 128.245 114.536 1.00 10.50 4 SER F CA 1
ATOM 7972 C C . SER G 1 4 ? 77.514 127.827 113.740 1.00 10.91 4 SER F C 1
ATOM 7973 O O . SER G 1 4 ? 77.509 127.916 112.499 1.00 14.54 4 SER F O 1
ATOM 7976 N N . LEU G 1 5 ? 78.541 127.342 114.426 1.00 10.22 5 LEU F N 1
ATOM 7977 C CA . LEU G 1 5 ? 79.786 126.954 113.771 1.00 9.68 5 LEU F CA 1
ATOM 7978 C C . LEU G 1 5 ? 80.188 125.607 114.342 1.00 9.39 5 LEU F C 1
ATOM 7979 O O . LEU G 1 5 ? 80.302 125.430 115.582 1.00 9.27 5 LEU F O 1
ATOM 7984 N N . SER G 1 6 ? 80.391 124.634 113.479 1.00 9.97 6 SER F N 1
ATOM 7985 C CA . SER G 1 6 ? 80.779 123.329 113.914 1.00 10.59 6 SER F CA 1
ATOM 7986 C C . SER G 1 6 ? 82.182 123.349 114.515 1.00 10.26 6 SER F C 1
ATOM 7987 O O . SER G 1 6 ? 83.086 124.012 113.976 1.00 10.28 6 SER F O 1
ATOM 7990 N N . LEU G 1 7 ? 82.333 122.592 115.577 1.00 9.31 7 LEU F N 1
ATOM 7991 C CA . LEU G 1 7 ? 83.623 122.354 116.218 1.00 10.06 7 LEU F CA 1
ATOM 7992 C C . LEU G 1 7 ? 84.075 120.944 115.931 1.00 11.59 7 LEU F C 1
ATOM 7993 O O . LEU G 1 7 ? 83.388 119.984 116.282 1.00 14.48 7 LEU F O 1
ATOM 7998 N N . ILE G 1 8 ? 85.240 120.814 115.342 1.00 11.05 8 ILE F N 1
ATOM 7999 C CA . ILE G 1 8 ? 85.862 119.542 115.048 1.00 13.01 8 ILE F CA 1
ATOM 8000 C C . ILE G 1 8 ? 86.643 119.134 116.287 1.00 11.13 8 ILE F C 1
ATOM 8001 O O . ILE G 1 8 ? 87.510 119.869 116.731 1.00 11.00 8 ILE F O 1
ATOM 8006 N N . ASN G 1 9 ? 86.322 117.976 116.843 1.00 10.51 9 ASN F N 1
ATOM 8007 C CA . ASN G 1 9 ? 87.081 117.439 117.968 1.00 10.65 9 ASN F CA 1
ATOM 8008 C C . ASN G 1 9 ? 88.360 116.836 117.434 1.00 11.39 9 ASN F C 1
ATOM 8009 O O . ASN G 1 9 ? 88.322 115.758 116.832 1.00 12.63 9 ASN F O 1
ATOM 8014 N N . GLU G 1 10 ? 89.475 117.539 117.574 1.00 10.51 10 GLU F N 1
ATOM 8015 C CA . GLU G 1 10 ? 90.743 117.094 116.983 1.00 11.11 10 GLU F CA 1
ATOM 8016 C C . GLU G 1 10 ? 91.525 116.221 117.959 1.00 12.27 10 GLU F C 1
ATOM 8017 O O . GLU G 1 10 ? 92.569 115.684 117.584 1.00 13.89 10 GLU F O 1
ATOM 8023 N N . GLY G 1 11 ? 91.051 116.108 119.193 1.00 11.96 11 GLY F N 1
ATOM 8024 C CA . GLY G 1 11 ? 91.739 115.386 120.267 1.00 11.80 11 GLY F CA 1
ATOM 8025 C C . GLY G 1 11 ? 92.159 116.418 121.295 1.00 11.89 11 GLY F C 1
ATOM 8026 O O . GLY G 1 11 ? 91.360 116.709 122.214 1.00 12.70 11 GLY F O 1
ATOM 8027 N N . PRO G 1 12 ? 93.329 117.028 121.137 1.00 12.30 12 PRO F N 1
ATOM 8028 C CA . PRO G 1 12 ? 93.709 118.007 122.172 1.00 12.92 12 PRO F CA 1
ATOM 8029 C C . PRO G 1 12 ? 93.000 119.342 122.073 1.00 11.98 12 PRO F C 1
ATOM 8030 O O . PRO G 1 12 ? 93.077 120.110 123.020 1.00 10.57 12 PRO F O 1
ATOM 8034 N N . SER G 1 13 ? 92.360 119.620 120.934 1.00 11.55 13 SER F N 1
ATOM 8035 C CA . SER G 1 13 ? 91.789 120.947 120.647 1.00 10.82 13 SER F CA 1
ATOM 8036 C C . SER G 1 13 ? 90.531 120.772 119.831 1.00 10.41 13 SER F C 1
ATOM 8037 O O . SER G 1 13 ? 90.327 119.726 119.233 1.00 10.24 13 SER F O 1
ATOM 8040 N N . TYR G 1 14 ? 89.743 121.836 119.797 1.00 9.36 14 TYR F N 1
ATOM 8041 C CA . TYR G 1 14 ? 88.563 121.936 118.966 1.00 9.16 14 TYR F CA 1
ATOM 8042 C C . TYR G 1 14 ? 88.796 123.075 117.974 1.00 9.87 14 TYR F C 1
ATOM 8043 O O . TYR G 1 14 ? 89.169 124.182 118.361 1.00 10.17 14 TYR F O 1
ATOM 8052 N N . ALA G 1 15 ? 88.480 122.815 116.709 1.00 10.06 15 ALA F N 1
ATOM 8053 C CA . ALA G 1 15 ? 88.741 123.746 115.654 1.00 9.90 15 ALA F CA 1
ATOM 8054 C C . ALA G 1 15 ? 87.541 123.929 114.758 1.00 10.34 15 ALA F C 1
ATOM 8055 O O . ALA G 1 15 ? 86.615 123.116 114.748 1.00 11.36 15 ALA F O 1
ATOM 8057 N N . SER G 1 16 ? 87.583 124.985 113.985 1.00 9.68 16 SER F N 1
ATOM 8058 C CA . SER G 1 16 ? 86.519 125.235 113.052 1.00 9.40 16 SER F CA 1
ATOM 8059 C C . SER G 1 16 ? 87.081 125.749 111.776 1.00 9.62 16 SER F C 1
ATOM 8060 O O . SER G 1 16 ? 88.195 126.283 111.705 1.00 9.96 16 SER F O 1
ATOM 8063 N N . LYS G 1 17 ? 86.283 125.640 110.731 1.00 8.90 17 LYS F N 1
ATOM 8064 C CA . LYS G 1 17 ? 86.608 126.244 109.436 1.00 9.66 17 LYS F CA 1
ATOM 8065 C C . LYS G 1 17 ? 86.209 127.713 109.411 1.00 9.65 17 LYS F C 1
ATOM 8066 O O . LYS G 1 17 ? 85.072 128.017 109.758 1.00 10.04 17 LYS F O 1
ATOM 8072 N N . VAL G 1 18 ? 87.146 128.581 109.051 1.00 10.11 18 VAL F N 1
ATOM 8073 C CA A VAL G 1 18 ? 86.937 130.023 108.985 0.50 11.21 18 VAL F CA 1
ATOM 8074 C CA B VAL G 1 18 ? 86.952 130.026 108.999 0.50 10.08 18 VAL F CA 1
ATOM 8075 C C . VAL G 1 18 ? 87.677 130.473 107.748 1.00 11.19 18 VAL F C 1
ATOM 8076 O O . VAL G 1 18 ? 88.859 130.115 107.564 1.00 11.44 18 VAL F O 1
ATOM 8083 N N . SER G 1 19 ? 87.015 131.235 106.895 1.00 9.99 19 SER F N 1
ATOM 8084 C CA . SER G 1 19 ? 87.636 131.670 105.674 1.00 10.73 19 SER F CA 1
ATOM 8085 C C . SER G 1 19 ? 88.121 133.098 105.794 1.00 9.91 19 SER F C 1
ATOM 8086 O O . SER G 1 19 ? 87.523 133.917 106.491 1.00 10.50 19 SER F O 1
ATOM 8089 N N . VAL G 1 20 ? 89.200 133.390 105.080 1.00 10.14 20 VAL F N 1
ATOM 8090 C CA . VAL G 1 20 ? 89.840 134.695 105.125 1.00 10.07 20 VAL F CA 1
ATOM 8091 C C . VAL G 1 20 ? 90.138 135.182 103.729 1.00 10.28 20 VAL F C 1
ATOM 8092 O O . VAL G 1 20 ? 90.627 134.432 102.904 1.00 10.80 20 VAL F O 1
ATOM 8096 N N . GLY G 1 21 ? 89.904 136.470 103.517 1.00 10.88 21 GLY F N 1
ATOM 8097 C CA . GLY G 1 21 ? 90.323 137.141 102.294 1.00 11.16 21 GLY F CA 1
ATOM 8098 C C . GLY G 1 21 ? 89.179 137.265 101.308 1.00 12.10 21 GLY F C 1
ATOM 8099 O O . GLY G 1 21 ? 88.124 136.654 101.432 1.00 12.27 21 GLY F O 1
ATOM 8100 N N . SER G 1 22 ? 89.428 138.052 100.269 1.00 13.58 22 SER F N 1
ATOM 8101 C CA . SER G 1 22 ? 88.435 138.246 99.208 1.00 13.95 22 SER F CA 1
ATOM 8102 C C . SER G 1 22 ? 88.067 136.942 98.537 1.00 14.44 22 SER F C 1
ATOM 8103 O O . SER G 1 22 ? 86.918 136.745 98.078 1.00 15.34 22 SER F O 1
ATOM 8106 N N . ASN G 1 23 ? 89.051 136.066 98.482 1.00 14.22 23 ASN F N 1
ATOM 8107 C CA . ASN G 1 23 ? 88.899 134.768 97.870 1.00 14.35 23 ASN F CA 1
ATOM 8108 C C . ASN G 1 23 ? 88.553 133.665 98.872 1.00 13.86 23 ASN F C 1
ATOM 8109 O O . ASN G 1 23 ? 88.622 132.492 98.527 1.00 14.53 23 ASN F O 1
ATOM 8114 N N . LYS G 1 24 ? 88.147 134.038 100.091 1.00 13.68 24 LYS F N 1
ATOM 8115 C CA . LYS G 1 24 ? 87.601 133.096 101.071 1.00 13.48 24 LYS F CA 1
ATOM 8116 C C . LYS G 1 24 ? 88.457 131.834 101.202 1.00 12.45 24 LYS F C 1
ATOM 8117 O O . LYS G 1 24 ? 88.025 130.713 101.030 1.00 13.25 24 LYS F O 1
ATOM 8123 N N . GLN G 1 25 ? 89.711 132.053 101.585 1.00 11.29 25 GLN F N 1
ATOM 8124 C CA . GLN G 1 25 ? 90.663 130.991 101.800 1.00 11.33 25 GLN F CA 1
ATOM 8125 C C . GLN G 1 25 ? 90.359 130.271 103.105 1.00 11.39 25 GLN F C 1
ATOM 8126 O O . GLN G 1 25 ? 90.472 130.892 104.161 1.00 10.63 25 GLN F O 1
ATOM 8132 N N . GLN G 1 26 ? 90.016 128.989 103.061 1.00 11.82 26 GLN F N 1
ATOM 8133 C CA . GLN G 1 26 ? 89.567 128.282 104.252 1.00 11.47 26 GLN F CA 1
ATOM 8134 C C . GLN G 1 26 ? 90.739 127.937 105.147 1.00 11.44 26 GLN F C 1
ATOM 8135 O O . GLN G 1 26 ? 91.695 127.322 104.723 1.00 13.23 26 GLN F O 1
ATOM 8141 N N . GLN G 1 27 ? 90.600 128.300 106.408 1.00 10.36 27 GLN F N 1
ATOM 8142 C CA . GLN G 1 27 ? 91.556 127.949 107.460 1.00 10.01 27 GLN F CA 1
ATOM 8143 C C . GLN G 1 27 ? 90.844 127.056 108.468 1.00 9.79 27 GLN F C 1
ATOM 8144 O O . GLN G 1 27 ? 89.656 127.281 108.762 1.00 11.28 27 GLN F O 1
ATOM 8150 N N . THR G 1 28 ? 91.514 126.023 108.956 1.00 8.46 28 THR F N 1
ATOM 8151 C CA . THR G 1 28 ? 90.984 125.237 110.070 1.00 8.68 28 THR F CA 1
ATOM 8152 C C . THR G 1 28 ? 91.749 125.642 111.304 1.00 8.33 28 THR F C 1
ATOM 8153 O O . THR G 1 28 ? 92.941 125.435 111.385 1.00 9.18 28 THR F O 1
ATOM 8157 N N . VAL G 1 29 ? 91.038 126.287 112.229 1.00 8.11 29 VAL F N 1
ATOM 8158 C CA . VAL G 1 29 ? 91.676 127.013 113.330 1.00 7.92 29 VAL F CA 1
ATOM 8159 C C . VAL G 1 29 ? 91.034 126.663 114.657 1.00 8.10 29 VAL F C 1
ATOM 8160 O O . VAL G 1 29 ? 89.837 126.442 114.765 1.00 9.35 29 VAL F O 1
ATOM 8164 N N . ILE G 1 30 ? 91.845 126.675 115.694 1.00 7.86 30 ILE F N 1
ATOM 8165 C CA . ILE G 1 30 ? 91.401 126.363 117.034 1.00 8.25 30 ILE F CA 1
ATOM 8166 C C . ILE G 1 30 ? 90.509 127.464 117.593 1.00 7.85 30 ILE F C 1
ATOM 8167 O O . ILE G 1 30 ? 90.848 128.623 117.550 1.00 8.09 30 ILE F O 1
ATOM 8172 N N . ILE G 1 31 ? 89.385 127.063 118.153 1.00 7.39 31 ILE F N 1
ATOM 8173 C CA . ILE G 1 31 ? 88.488 127.997 118.809 1.00 8.05 31 ILE F CA 1
ATOM 8174 C C . ILE G 1 31 ? 88.911 128.123 120.256 1.00 7.39 31 ILE F C 1
ATOM 8175 O O . ILE G 1 31 ? 88.903 127.152 121.016 1.00 8.53 31 ILE F O 1
ATOM 8180 N N . ASP G 1 32 ? 89.352 129.309 120.619 1.00 6.47 32 ASP F N 1
ATOM 8181 C CA . ASP G 1 32 ? 90.081 129.505 121.861 1.00 6.50 32 ASP F CA 1
ATOM 8182 C C . ASP G 1 32 ? 89.491 130.634 122.669 1.00 6.42 32 ASP F C 1
ATOM 8183 O O . ASP G 1 32 ? 89.743 131.809 122.379 1.00 7.01 32 ASP F O 1
ATOM 8188 N N . THR G 1 33 ? 88.756 130.288 123.740 1.00 6.60 33 THR F N 1
ATOM 8189 C CA . THR G 1 33 ? 88.251 131.302 124.664 1.00 6.75 33 THR F CA 1
ATOM 8190 C C . THR G 1 33 ? 89.359 131.849 125.571 1.00 7.15 33 THR F C 1
ATOM 8191 O O . THR G 1 33 ? 89.133 132.820 126.257 1.00 7.98 33 THR F O 1
ATOM 8195 N N . GLY G 1 34 ? 90.544 131.247 125.548 1.00 6.95 34 GLY F N 1
ATOM 8196 C CA . GLY G 1 34 ? 91.649 131.641 126.404 1.00 6.93 34 GLY F CA 1
ATOM 8197 C C . GLY G 1 34 ? 92.633 132.582 125.758 1.00 6.89 34 GLY F C 1
ATOM 8198 O O . GLY G 1 34 ? 93.607 132.961 126.410 1.00 7.54 34 GLY F O 1
ATOM 8199 N N . SER G 1 35 ? 92.407 132.971 124.505 1.00 6.42 35 SER F N 1
ATOM 8200 C CA . SER G 1 35 ? 93.166 134.024 123.863 1.00 6.53 35 SER F CA 1
ATOM 8201 C C . SER G 1 35 ? 92.225 134.885 123.044 1.00 6.59 35 SER F C 1
ATOM 8202 O O . SER G 1 35 ? 91.034 134.580 122.962 1.00 6.34 35 SER F O 1
ATOM 8205 N N . SER G 1 36 ? 92.750 135.974 122.485 1.00 6.19 36 SER F N 1
ATOM 8206 C CA . SER G 1 36 ? 91.886 137.002 121.927 1.00 6.48 36 SER F CA 1
ATOM 8207 C C . SER G 1 36 ? 92.257 137.439 120.526 1.00 6.29 36 SER F C 1
ATOM 8208 O O . SER G 1 36 ? 91.561 138.300 119.975 1.00 7.15 36 SER F O 1
ATOM 8211 N N . ASP G 1 37 ? 93.261 136.807 119.926 1.00 6.49 37 ASP F N 1
ATOM 8212 C CA . ASP G 1 37 ? 93.703 137.191 118.617 1.00 6.27 37 ASP F CA 1
ATOM 8213 C C . ASP G 1 37 ? 93.434 136.073 117.643 1.00 6.07 37 ASP F C 1
ATOM 8214 O O . ASP G 1 37 ? 93.600 134.914 117.985 1.00 6.46 37 ASP F O 1
ATOM 8219 N N . PHE G 1 38 ? 93.035 136.442 116.421 1.00 6.32 38 PHE F N 1
ATOM 8220 C CA . PHE G 1 38 ? 92.895 135.486 115.332 1.00 6.65 38 PHE F CA 1
ATOM 8221 C C . PHE G 1 38 ? 94.131 135.593 114.471 1.00 6.36 38 PHE F C 1
ATOM 8222 O O . PHE G 1 38 ? 94.388 136.667 113.921 1.00 7.45 38 PHE F O 1
ATOM 8230 N N . TRP G 1 39 ? 94.864 134.489 114.388 1.00 6.37 39 TRP F N 1
ATOM 8231 C CA . TRP G 1 39 ? 96.015 134.439 113.497 1.00 6.41 39 TRP F CA 1
ATOM 8232 C C . TRP G 1 39 ? 95.902 133.234 112.605 1.00 7.10 39 TRP F C 1
ATOM 8233 O O . TRP G 1 39 ? 95.340 132.227 112.979 1.00 7.18 39 TRP F O 1
ATOM 8244 N N . VAL G 1 40 ? 96.508 133.393 111.429 1.00 7.88 40 VAL F N 1
ATOM 8245 C CA . VAL G 1 40 ? 96.492 132.375 110.403 1.00 7.84 40 VAL F CA 1
ATOM 8246 C C . VAL G 1 40 ? 97.923 132.021 109.980 1.00 8.13 40 VAL F C 1
ATOM 8247 O O . VAL G 1 40 ? 98.822 132.868 110.074 1.00 8.15 40 VAL F O 1
ATOM 8251 N N . VAL G 1 41 ? 98.093 130.798 109.542 1.00 8.43 41 VAL F N 1
ATOM 8252 C CA . VAL G 1 41 ? 99.364 130.345 109.020 1.00 9.22 41 VAL F CA 1
ATOM 8253 C C . VAL G 1 41 ? 99.579 130.845 107.604 1.00 9.48 41 VAL F C 1
ATOM 8254 O O . VAL G 1 41 ? 98.837 130.507 106.704 1.00 9.92 41 VAL F O 1
ATOM 8258 N N . ASP G 1 42 ? 100.558 131.709 107.420 1.00 10.20 42 ASP F N 1
ATOM 8259 C CA . ASP G 1 42 ? 100.898 132.173 106.083 1.00 11.45 42 ASP F CA 1
ATOM 8260 C C . ASP G 1 42 ? 101.332 130.975 105.258 1.00 11.60 42 ASP F C 1
ATOM 8261 O O . ASP G 1 42 ? 101.994 130.061 105.749 1.00 11.91 42 ASP F O 1
ATOM 8266 N N . SER G 1 43 ? 100.950 130.978 103.985 1.00 12.96 43 SER F N 1
ATOM 8267 C CA A SER G 1 43 ? 101.389 129.889 103.114 0.50 13.50 43 SER F CA 1
ATOM 8268 C CA B SER G 1 43 ? 101.395 129.940 103.058 0.50 13.71 43 SER F CA 1
ATOM 8269 C C . SER G 1 43 ? 102.917 129.800 102.996 1.00 14.62 43 SER F C 1
ATOM 8270 O O . SER G 1 43 ? 103.418 128.701 102.702 1.00 15.48 43 SER F O 1
ATOM 8275 N N . ASN G 1 44 ? 103.624 130.912 103.239 1.00 13.64 44 ASN F N 1
ATOM 8276 C CA . ASN G 1 44 ? 105.096 130.916 103.276 1.00 15.95 44 ASN F CA 1
ATOM 8277 C C . ASN G 1 44 ? 105.687 130.795 104.673 1.00 15.76 44 ASN F C 1
ATOM 8278 O O . ASN G 1 44 ? 106.881 131.031 104.866 1.00 16.20 44 ASN F O 1
ATOM 8283 N N . ALA G 1 45 ? 104.880 130.405 105.666 1.00 13.67 45 ALA F N 1
ATOM 8284 C CA . ALA G 1 45 ? 105.401 130.274 107.025 1.00 13.04 45 ALA F CA 1
ATOM 8285 C C . ALA G 1 45 ? 106.477 129.193 107.137 1.00 12.70 45 ALA F C 1
ATOM 8286 O O . ALA G 1 45 ? 106.473 128.210 106.409 1.00 13.98 45 ALA F O 1
ATOM 8288 N N . GLN G 1 46 ? 107.357 129.357 108.107 1.00 10.62 46 GLN F N 1
ATOM 8289 C CA . GLN G 1 46 ? 108.230 128.277 108.553 1.00 11.54 46 GLN F CA 1
ATOM 8290 C C . GLN G 1 46 ? 107.660 127.695 109.816 1.00 11.18 46 GLN F C 1
ATOM 8291 O O . GLN G 1 46 ? 107.431 128.430 110.785 1.00 12.97 46 GLN F O 1
ATOM 8297 N N . CYS G 1 47 ? 107.408 126.408 109.816 1.00 11.62 47 CYS F N 1
ATOM 8298 C CA . CYS G 1 47 ? 106.963 125.726 111.006 1.00 12.22 47 CYS F CA 1
ATOM 8299 C C . CYS G 1 47 ? 108.131 125.447 111.920 1.00 12.61 47 CYS F C 1
ATOM 8300 O O . CYS G 1 47 ? 109.266 125.208 111.455 1.00 13.27 47 CYS F O 1
ATOM 8303 N N . GLY G 1 48 ? 107.869 125.426 113.219 1.00 11.89 48 GLY F N 1
ATOM 8304 C CA . GLY G 1 48 ? 108.869 125.040 114.172 1.00 12.80 48 GLY F CA 1
ATOM 8305 C C . GLY G 1 48 ? 109.302 123.607 113.940 1.00 13.51 48 GLY F C 1
ATOM 8306 O O . GLY G 1 48 ? 108.624 122.800 113.302 1.00 13.66 48 GLY F O 1
ATOM 8307 N N . LYS G 1 49 ? 110.468 123.292 114.486 1.00 14.67 49 LYS F N 1
ATOM 8308 C CA . LYS G 1 49 ? 111.041 121.976 114.372 1.00 16.91 49 LYS F CA 1
ATOM 8309 C C . LYS G 1 49 ? 110.027 120.933 114.812 1.00 16.62 49 LYS F C 1
ATOM 8310 O O . LYS G 1 49 ? 109.435 121.037 115.886 1.00 16.79 49 LYS F O 1
ATOM 8316 N N . GLY G 1 50 ? 109.812 119.950 113.959 1.00 17.26 50 GLY F N 1
ATOM 8317 C CA . GLY G 1 50 ? 108.929 118.857 114.280 1.00 17.60 50 GLY F CA 1
ATOM 8318 C C . GLY G 1 50 ? 107.453 119.171 114.175 1.00 17.28 50 GLY F C 1
ATOM 8319 O O . GLY G 1 50 ? 106.630 118.300 114.461 1.00 21.18 50 GLY F O 1
ATOM 8320 N N . VAL G 1 51 ? 107.098 120.364 113.697 1.00 14.66 51 VAL F N 1
ATOM 8321 C CA . VAL G 1 51 ? 105.704 120.792 113.680 1.00 13.83 51 VAL F CA 1
ATOM 8322 C C . VAL G 1 51 ? 105.203 120.779 112.238 1.00 13.64 51 VAL F C 1
ATOM 8323 O O . VAL G 1 51 ? 105.833 121.299 111.338 1.00 14.92 51 VAL F O 1
ATOM 8327 N N . ASP G 1 52 ? 104.049 120.153 112.043 1.00 13.78 52 ASP F N 1
ATOM 8328 C CA . ASP G 1 52 ? 103.364 120.133 110.767 1.00 13.85 52 ASP F CA 1
ATOM 8329 C C . ASP G 1 52 ? 102.333 121.253 110.832 1.00 13.05 52 ASP F C 1
ATOM 8330 O O . ASP G 1 52 ? 101.195 121.013 111.257 1.00 14.97 52 ASP F O 1
ATOM 8335 N N . CYS G 1 53 ? 102.717 122.468 110.452 1.00 11.85 53 CYS F N 1
ATOM 8336 C CA . CYS G 1 53 ? 101.831 123.633 110.626 1.00 11.94 53 CYS F CA 1
ATOM 8337 C C . CYS G 1 53 ? 101.080 124.082 109.389 1.00 12.46 53 CYS F C 1
ATOM 8338 O O . CYS G 1 53 ? 100.311 124.998 109.488 1.00 12.02 53 CYS F O 1
ATOM 8341 N N . LYS G 1 54 ? 101.295 123.460 108.235 1.00 13.06 54 LYS F N 1
ATOM 8342 C CA . LYS G 1 54 ? 100.668 123.886 106.996 1.00 14.09 54 LYS F CA 1
ATOM 8343 C C . LYS G 1 54 ? 99.638 122.892 106.477 1.00 14.84 54 LYS F C 1
ATOM 8344 O O . LYS G 1 54 ? 99.197 123.026 105.318 1.00 17.52 54 LYS F O 1
ATOM 8350 N N . SER G 1 55 ? 99.213 121.962 107.331 1.00 13.83 55 SER F N 1
ATOM 8351 C CA A SER G 1 55 ? 98.241 120.922 106.943 0.50 14.33 55 SER F CA 1
ATOM 8352 C CA B SER G 1 55 ? 98.244 120.920 106.953 0.50 14.78 55 SER F CA 1
ATOM 8353 C C . SER G 1 55 ? 96.799 121.242 107.304 1.00 14.17 55 SER F C 1
ATOM 8354 O O . SER G 1 55 ? 95.911 120.432 107.064 1.00 16.78 55 SER F O 1
ATOM 8359 N N . SER G 1 56 ? 96.557 122.414 107.901 1.00 13.86 56 SER F N 1
ATOM 8360 C CA . SER G 1 56 ? 95.232 122.790 108.362 1.00 13.16 56 SER F CA 1
ATOM 8361 C C . SER G 1 56 ? 94.764 124.057 107.697 1.00 12.65 56 SER F C 1
ATOM 8362 O O . SER G 1 56 ? 93.982 124.821 108.294 1.00 12.71 56 SER F O 1
ATOM 8365 N N . GLY G 1 57 ? 95.174 124.296 106.460 1.00 13.22 57 GLY F N 1
ATOM 8366 C CA . GLY G 1 57 ? 94.867 125.502 105.756 1.00 13.44 57 GLY F CA 1
ATOM 8367 C C . GLY G 1 57 ? 95.963 126.523 105.947 1.00 13.07 57 GLY F C 1
ATOM 8368 O O . GLY G 1 57 ? 96.579 126.603 107.028 1.00 15.67 57 GLY F O 1
ATOM 8369 N N . THR G 1 58 ? 96.209 127.312 104.928 1.00 12.24 58 THR F N 1
ATOM 8370 C CA . THR G 1 58 ? 97.120 128.458 104.986 1.00 12.74 58 THR F CA 1
ATOM 8371 C C . THR G 1 58 ? 96.545 129.650 104.265 1.00 11.96 58 THR F C 1
ATOM 8372 O O . THR G 1 58 ? 95.618 129.516 103.449 1.00 12.23 58 THR F O 1
ATOM 8376 N N . PHE G 1 59 ? 97.078 130.808 104.555 1.00 11.10 59 PHE F N 1
ATOM 8377 C CA . PHE G 1 59 ? 96.601 132.047 104.025 1.00 11.12 59 PHE F CA 1
ATOM 8378 C C . PHE G 1 59 ? 97.690 132.700 103.196 1.00 12.21 59 PHE F C 1
ATOM 8379 O O . PHE G 1 59 ? 98.832 132.823 103.650 1.00 12.31 59 PHE F O 1
ATOM 8387 N N . THR G 1 60 ? 97.318 133.123 101.997 1.00 12.92 60 THR F N 1
ATOM 8388 C CA . THR G 1 60 ? 98.201 133.831 101.086 1.00 13.60 60 THR F CA 1
ATOM 8389 C C . THR G 1 60 ? 97.684 135.245 100.966 1.00 14.24 60 THR F C 1
ATOM 8390 O O . THR G 1 60 ? 96.743 135.518 100.211 1.00 13.74 60 THR F O 1
ATOM 8394 N N . PRO G 1 61 ? 98.260 136.186 101.708 1.00 14.46 61 PRO F N 1
ATOM 8395 C CA . PRO G 1 61 ? 97.707 137.530 101.675 1.00 15.17 61 PRO F CA 1
ATOM 8396 C C . PRO G 1 61 ? 97.682 138.141 100.277 1.00 16.92 61 PRO F C 1
ATOM 8397 O O . PRO G 1 61 ? 96.772 138.911 99.966 1.00 17.77 61 PRO F O 1
ATOM 8401 N N . SER G 1 62 ? 98.676 137.803 99.451 1.00 18.39 62 SER F N 1
ATOM 8402 C CA . SER G 1 62 ? 98.820 138.440 98.133 1.00 19.47 62 SER F CA 1
ATOM 8403 C C . SER G 1 62 ? 97.688 138.093 97.173 1.00 20.41 62 SER F C 1
ATOM 8404 O O . SER G 1 62 ? 97.453 138.845 96.218 1.00 22.13 62 SER F O 1
ATOM 8407 N N . SER G 1 63 ? 96.969 136.996 97.414 1.00 18.52 63 SER F N 1
ATOM 8408 C CA . SER G 1 63 ? 95.849 136.629 96.553 1.00 18.87 63 SER F CA 1
ATOM 8409 C C . SER G 1 63 ? 94.510 137.189 97.028 1.00 18.10 63 SER F C 1
ATOM 8410 O O . SER G 1 63 ? 93.471 136.961 96.397 1.00 20.27 63 SER F O 1
ATOM 8413 N N . SER G 1 64 ? 94.511 137.868 98.180 1.00 16.24 64 SER F N 1
ATOM 8414 C CA . SER G 1 64 ? 93.326 138.563 98.647 1.00 14.84 64 SER F CA 1
ATOM 8415 C C . SER G 1 64 ? 93.397 140.046 98.291 1.00 14.85 64 SER F C 1
ATOM 8416 O O . SER G 1 64 ? 94.299 140.764 98.741 1.00 15.56 64 SER F O 1
ATOM 8419 N N . SER G 1 65 ? 92.414 140.523 97.530 1.00 14.18 65 SER F N 1
ATOM 8420 C CA . SER G 1 65 ? 92.386 141.920 97.107 1.00 14.52 65 SER F CA 1
ATOM 8421 C C . SER G 1 65 ? 92.089 142.881 98.226 1.00 14.17 65 SER F C 1
ATOM 8422 O O . SER G 1 65 ? 92.314 144.079 98.078 1.00 16.43 65 SER F O 1
ATOM 8425 N N . SER G 1 66 ? 91.581 142.361 99.345 1.00 12.38 66 SER F N 1
ATOM 8426 C CA . SER G 1 66 ? 91.129 143.193 100.451 1.00 11.93 66 SER F CA 1
ATOM 8427 C C . SER G 1 66 ? 92.094 143.227 101.626 1.00 11.19 66 SER F C 1
ATOM 8428 O O . SER G 1 66 ? 91.863 143.980 102.575 1.00 11.08 66 SER F O 1
ATOM 8431 N N . TYR G 1 67 ? 93.180 142.466 101.538 1.00 10.87 67 TYR F N 1
ATOM 8432 C CA . TYR G 1 67 ? 94.163 142.439 102.657 1.00 11.02 67 TYR F CA 1
ATOM 8433 C C . TYR G 1 67 ? 94.834 143.773 102.815 1.00 11.54 67 TYR F C 1
ATOM 8434 O O . TYR G 1 67 ? 95.335 144.327 101.817 1.00 12.40 67 TYR F O 1
ATOM 8443 N N . LYS G 1 68 ? 94.881 144.288 104.033 1.00 11.16 68 LYS F N 1
ATOM 8444 C CA . LYS G 1 68 ? 95.590 145.508 104.345 1.00 12.52 68 LYS F CA 1
ATOM 8445 C C . LYS G 1 68 ? 96.613 145.226 105.420 1.00 13.50 68 LYS F C 1
ATOM 8446 O O . LYS G 1 68 ? 96.298 144.693 106.472 1.00 14.89 68 LYS F O 1
ATOM 8452 N N . ASN G 1 69 ? 97.852 145.592 105.160 1.00 14.18 69 ASN F N 1
ATOM 8453 C CA . ASN G 1 69 ? 98.936 145.462 106.126 1.00 15.62 69 ASN F CA 1
ATOM 8454 C C . ASN G 1 69 ? 98.856 146.605 107.132 1.00 14.97 69 ASN F C 1
ATOM 8455 O O . ASN G 1 69 ? 98.695 147.769 106.757 1.00 17.28 69 ASN F O 1
ATOM 8460 N N . LEU G 1 70 ? 98.883 146.293 108.427 1.00 13.88 70 LEU F N 1
ATOM 8461 C CA . LEU G 1 70 ? 98.854 147.316 109.447 1.00 15.14 70 LEU F CA 1
ATOM 8462 C C . LEU G 1 70 ? 100.211 147.894 109.822 1.00 15.81 70 LEU F C 1
ATOM 8463 O O . LEU G 1 70 ? 100.271 148.964 110.414 1.00 19.93 70 LEU F O 1
ATOM 8468 N N . GLY G 1 71 ? 101.280 147.241 109.402 1.00 16.17 71 GLY F N 1
ATOM 8469 C CA . GLY G 1 71 ? 102.642 147.752 109.681 1.00 16.40 71 GLY F CA 1
ATOM 8470 C C . GLY G 1 71 ? 102.984 147.644 111.144 1.00 16.19 71 GLY F C 1
ATOM 8471 O O . GLY G 1 71 ? 103.496 148.602 111.775 1.00 19.07 71 GLY F O 1
ATOM 8472 N N . ALA G 1 72 ? 102.700 146.477 111.715 1.00 13.02 72 ALA F N 1
ATOM 8473 C CA . ALA G 1 72 ? 103.004 146.229 113.119 1.00 11.91 72 ALA F CA 1
ATOM 8474 C C . ALA G 1 72 ? 103.354 144.762 113.301 1.00 10.47 72 ALA F C 1
ATOM 8475 O O . ALA G 1 72 ? 102.731 143.883 112.668 1.00 11.08 72 ALA F O 1
ATOM 8477 N N . ALA G 1 73 ? 104.315 144.507 114.165 1.00 10.50 73 ALA F N 1
ATOM 8478 C CA . ALA G 1 73 ? 104.756 143.170 114.494 1.00 10.67 73 ALA F CA 1
ATOM 8479 C C . ALA G 1 73 ? 103.743 142.461 115.371 1.00 10.31 73 ALA F C 1
ATOM 8480 O O . ALA G 1 73 ? 103.152 143.077 116.257 1.00 10.23 73 ALA F O 1
ATOM 8482 N N . PHE G 1 74 ? 103.616 141.166 115.162 1.00 10.14 74 PHE F N 1
ATOM 8483 C CA . PHE G 1 74 ? 102.811 140.298 116.006 1.00 10.01 74 PHE F CA 1
ATOM 8484 C C . PHE G 1 74 ? 103.677 139.230 116.631 1.00 10.07 74 PHE F C 1
ATOM 8485 O O . PHE G 1 74 ? 104.432 138.560 115.919 1.00 9.99 74 PHE F O 1
ATOM 8493 N N . THR G 1 75 ? 103.578 139.075 117.941 1.00 9.86 75 THR F N 1
ATOM 8494 C CA A THR G 1 75 ? 104.148 137.923 118.631 0.50 10.60 75 THR F CA 1
ATOM 8495 C CA B THR G 1 75 ? 104.158 137.933 118.639 0.50 10.30 75 THR F CA 1
ATOM 8496 C C . THR G 1 75 ? 103.185 137.489 119.702 1.00 10.07 75 THR F C 1
ATOM 8497 O O . THR G 1 75 ? 102.562 138.334 120.343 1.00 10.56 75 THR F O 1
ATOM 8504 N N . ILE G 1 76 ? 103.084 136.195 119.922 1.00 9.60 76 ILE F N 1
ATOM 8505 C CA . ILE G 1 76 ? 102.275 135.668 121.009 1.00 9.61 76 ILE F CA 1
ATOM 8506 C C . ILE G 1 76 ? 102.983 134.467 121.573 1.00 9.98 76 ILE F C 1
ATOM 8507 O O . ILE G 1 76 ? 103.598 133.693 120.820 1.00 10.11 76 ILE F O 1
ATOM 8512 N N . ARG G 1 77 ? 102.911 134.322 122.891 1.00 10.74 77 ARG F N 1
ATOM 8513 C CA A ARG G 1 77 ? 103.399 133.157 123.584 0.50 11.23 77 ARG F CA 1
ATOM 8514 C CA B ARG G 1 77 ? 103.357 133.098 123.532 0.50 12.03 77 ARG F CA 1
ATOM 8515 C C . ARG G 1 77 ? 102.251 132.587 124.412 1.00 11.59 77 ARG F C 1
ATOM 8516 O O . ARG G 1 77 ? 101.693 133.312 125.233 1.00 13.64 77 ARG F O 1
ATOM 8531 N N . TYR G 1 78 ? 101.948 131.327 124.210 1.00 10.42 78 TYR F N 1
ATOM 8532 C CA . TYR G 1 78 ? 100.875 130.659 124.906 1.00 11.17 78 TYR F CA 1
ATOM 8533 C C . TYR G 1 78 ? 101.372 130.007 126.174 1.00 12.43 78 TYR F C 1
ATOM 8534 O O . TYR G 1 78 ? 102.614 129.886 126.408 1.00 13.45 78 TYR F O 1
ATOM 8543 N N . GLY G 1 79 ? 100.438 129.581 127.012 1.00 12.58 79 GLY F N 1
ATOM 8544 C CA . GLY G 1 79 ? 100.750 129.029 128.322 1.00 14.18 79 GLY F CA 1
ATOM 8545 C C . GLY G 1 79 ? 101.657 127.838 128.264 1.00 15.38 79 GLY F C 1
ATOM 8546 O O . GLY G 1 79 ? 102.448 127.671 129.197 1.00 18.46 79 GLY F O 1
ATOM 8547 N N . ASP G 1 80 ? 101.567 127.016 127.220 1.00 15.30 80 ASP F N 1
ATOM 8548 C CA . ASP G 1 80 ? 102.425 125.835 127.059 1.00 16.31 80 ASP F CA 1
ATOM 8549 C C . ASP G 1 80 ? 103.781 126.127 126.410 1.00 15.10 80 ASP F C 1
ATOM 8550 O O . ASP G 1 80 ? 104.542 125.188 126.160 1.00 18.69 80 ASP F O 1
ATOM 8555 N N . GLY G 1 81 ? 104.092 127.380 126.162 1.00 14.84 81 GLY F N 1
ATOM 8556 C CA . GLY G 1 81 ? 105.378 127.739 125.571 1.00 14.37 81 GLY F CA 1
ATOM 8557 C C . GLY G 1 81 ? 105.383 127.862 124.077 1.00 15.07 81 GLY F C 1
ATOM 8558 O O . GLY G 1 81 ? 106.333 128.441 123.536 1.00 14.58 81 GLY F O 1
ATOM 8559 N N . SER G 1 82 ? 104.312 127.407 123.412 1.00 14.58 82 SER F N 1
ATOM 8560 C CA . SER G 1 82 ? 104.161 127.590 121.960 1.00 14.31 82 SER F CA 1
ATOM 8561 C C . SER G 1 82 ? 104.116 129.050 121.633 1.00 12.47 82 SER F C 1
ATOM 8562 O O . SER G 1 82 ? 103.630 129.864 122.416 1.00 10.98 82 SER F O 1
ATOM 8565 N N . THR G 1 83 ? 104.584 129.379 120.447 1.00 11.24 83 THR F N 1
ATOM 8566 C CA . THR G 1 83 ? 104.666 130.744 119.979 1.00 11.24 83 THR F CA 1
ATOM 8567 C C . THR G 1 83 ? 104.267 130.863 118.528 1.00 9.83 83 THR F C 1
ATOM 8568 O O . THR G 1 83 ? 104.352 129.916 117.765 1.00 9.74 83 THR F O 1
ATOM 8572 N N . SER G 1 84 ? 103.875 132.063 118.160 1.00 8.96 84 SER F N 1
ATOM 8573 C CA . SER G 1 84 ? 103.669 132.440 116.774 1.00 9.10 84 SER F CA 1
ATOM 8574 C C . SER G 1 84 ? 104.143 133.850 116.609 1.00 9.37 84 SER F C 1
ATOM 8575 O O . SER G 1 84 ? 104.062 134.666 117.558 1.00 9.61 84 SER F O 1
ATOM 8578 N N . GLN G 1 85 ? 104.619 134.169 115.414 1.00 10.18 85 GLN F N 1
ATOM 8579 C CA . GLN G 1 85 ? 104.987 135.549 115.121 1.00 10.58 85 GLN F CA 1
ATOM 8580 C C . GLN G 1 85 ? 104.736 135.867 113.670 1.00 9.83 85 GLN F C 1
ATOM 8581 O O . GLN G 1 85 ? 104.746 134.986 112.795 1.00 9.66 85 GLN F O 1
ATOM 8587 N N . GLY G 1 86 ? 104.523 137.140 113.431 1.00 8.93 86 GLY F N 1
ATOM 8588 C CA . GLY G 1 86 ? 104.284 137.605 112.098 1.00 9.73 86 GLY F CA 1
ATOM 8589 C C . GLY G 1 86 ? 103.986 139.061 112.134 1.00 9.91 86 GLY F C 1
ATOM 8590 O O . GLY G 1 86 ? 104.642 139.821 112.869 1.00 10.12 86 GLY F O 1
ATOM 8591 N N . THR G 1 87 ? 103.010 139.480 111.351 1.00 9.59 87 THR F N 1
ATOM 8592 C CA . THR G 1 87 ? 102.611 140.873 111.305 1.00 9.94 87 THR F CA 1
ATOM 8593 C C . THR G 1 87 ? 101.092 141.006 111.312 1.00 9.30 87 THR F C 1
ATOM 8594 O O . THR G 1 87 ? 100.384 140.062 110.968 1.00 10.89 87 THR F O 1
ATOM 8598 N N . TRP G 1 88 ? 100.636 142.194 111.662 1.00 9.00 88 TRP F N 1
ATOM 8599 C CA . TRP G 1 88 ? 99.225 142.486 111.754 1.00 9.04 88 TRP F CA 1
ATOM 8600 C C . TRP G 1 88 ? 98.667 142.950 110.435 1.00 9.62 88 TRP F C 1
ATOM 8601 O O . TRP G 1 88 ? 99.316 143.696 109.691 1.00 10.29 88 TRP F O 1
ATOM 8612 N N . GLY G 1 89 ? 97.449 142.545 110.141 1.00 9.00 89 GLY F N 1
ATOM 8613 C CA . GLY G 1 89 ? 96.727 143.012 108.960 1.00 9.63 89 GLY F CA 1
ATOM 8614 C C . GLY G 1 89 ? 95.248 143.002 109.217 1.00 9.80 89 GLY F C 1
ATOM 8615 O O . GLY G 1 89 ? 94.794 142.691 110.311 1.00 8.95 89 GLY F O 1
ATOM 8616 N N . LYS G 1 90 ? 94.490 143.344 108.187 1.00 10.25 90 LYS F N 1
ATOM 8617 C CA . LYS G 1 90 ? 93.032 143.310 108.207 1.00 10.53 90 LYS F CA 1
ATOM 8618 C C . LYS G 1 90 ? 92.560 142.650 106.957 1.00 10.06 90 LYS F C 1
ATOM 8619 O O . LYS G 1 90 ? 93.098 142.894 105.881 1.00 10.52 90 LYS F O 1
ATOM 8625 N N . ASP G 1 91 ? 91.503 141.858 107.060 1.00 8.73 91 ASP F N 1
ATOM 8626 C CA . ASP G 1 91 ? 90.860 141.263 105.883 1.00 9.33 91 ASP F CA 1
ATOM 8627 C C . ASP G 1 91 ? 89.464 140.813 106.256 1.00 8.72 91 ASP F C 1
ATOM 8628 O O . ASP G 1 91 ? 89.042 140.868 107.417 1.00 8.82 91 ASP F O 1
ATOM 8633 N N . THR G 1 92 ? 88.739 140.394 105.236 1.00 9.10 92 THR F N 1
ATOM 8634 C CA . THR G 1 92 ? 87.407 139.869 105.414 1.00 8.92 92 THR F CA 1
ATOM 8635 C C . THR G 1 92 ? 87.525 138.495 106.032 1.00 9.03 92 THR F C 1
ATOM 8636 O O . THR G 1 92 ? 88.314 137.673 105.594 1.00 10.13 92 THR F O 1
ATOM 8640 N N . VAL G 1 93 ? 86.690 138.250 107.027 1.00 8.64 93 VAL F N 1
ATOM 8641 C CA . VAL G 1 93 ? 86.616 136.947 107.712 1.00 8.62 93 VAL F CA 1
ATOM 8642 C C . VAL G 1 93 ? 85.222 136.423 107.520 1.00 8.94 93 VAL F C 1
ATOM 8643 O O . VAL G 1 93 ? 84.261 137.156 107.755 1.00 8.53 93 VAL F O 1
ATOM 8647 N N . THR G 1 94 ? 85.119 135.132 107.149 1.00 9.35 94 THR F N 1
ATOM 8648 C CA . THR G 1 94 ? 83.817 134.538 106.846 1.00 9.74 94 THR F CA 1
ATOM 8649 C C . THR G 1 94 ? 83.673 133.284 107.697 1.00 9.52 94 THR F C 1
ATOM 8650 O O . THR G 1 94 ? 84.507 132.382 107.666 1.00 10.11 94 THR F O 1
ATOM 8654 N N . ILE G 1 95 ? 82.576 133.250 108.453 1.00 10.41 95 ILE F N 1
ATOM 8655 C CA . ILE G 1 95 ? 82.256 132.176 109.378 1.00 11.97 95 ILE F CA 1
ATOM 8656 C C . ILE G 1 95 ? 80.881 131.627 108.982 1.00 12.51 95 ILE F C 1
ATOM 8657 O O . ILE G 1 95 ? 79.875 132.359 109.038 1.00 12.14 95 ILE F O 1
ATOM 8662 N N . ASN G 1 96 ? 80.854 130.379 108.543 1.00 13.66 96 ASN F N 1
ATOM 8663 C CA . ASN G 1 96 ? 79.625 129.724 108.083 1.00 15.92 96 ASN F CA 1
ATOM 8664 C C . ASN G 1 96 ? 78.828 130.665 107.171 1.00 15.21 96 ASN F C 1
ATOM 8665 O O . ASN G 1 96 ? 77.640 130.900 107.418 1.00 15.97 96 ASN F O 1
ATOM 8670 N N . GLY G 1 97 ? 79.490 131.235 106.167 1.00 14.21 97 GLY F N 1
ATOM 8671 C CA . GLY G 1 97 ? 78.852 132.085 105.186 1.00 14.53 97 GLY F CA 1
ATOM 8672 C C . GLY G 1 97 ? 78.553 133.511 105.586 1.00 13.82 97 GLY F C 1
ATOM 8673 O O . GLY G 1 97 ? 78.068 134.299 104.769 1.00 17.20 97 GLY F O 1
ATOM 8674 N N . VAL G 1 98 ? 78.834 133.891 106.834 1.00 12.44 98 VAL F N 1
ATOM 8675 C CA . VAL G 1 98 ? 78.623 135.242 107.303 1.00 11.87 98 VAL F CA 1
ATOM 8676 C C . VAL G 1 98 ? 79.979 135.965 107.286 1.00 10.85 98 VAL F C 1
ATOM 8677 O O . VAL G 1 98 ? 80.958 135.509 107.903 1.00 10.50 98 VAL F O 1
ATOM 8681 N N . SER G 1 99 ? 80.055 137.089 106.594 1.00 10.36 99 SER F N 1
ATOM 8682 C CA . SER G 1 99 ? 81.317 137.819 106.394 1.00 10.71 99 SER F CA 1
ATOM 8683 C C . SER G 1 99 ? 81.336 139.102 107.171 1.00 10.30 99 SER F C 1
ATOM 8684 O O . SER G 1 99 ? 80.378 139.877 107.171 1.00 11.67 99 SER F O 1
ATOM 8687 N N . ILE G 1 100 ? 82.486 139.374 107.791 1.00 9.32 100 ILE F N 1
ATOM 8688 C CA . ILE G 1 100 ? 82.793 140.641 108.403 1.00 8.90 100 ILE F CA 1
ATOM 8689 C C . ILE G 1 100 ? 83.995 141.239 107.704 1.00 8.89 100 ILE F C 1
ATOM 8690 O O . ILE G 1 100 ? 84.956 140.552 107.402 1.00 9.52 100 ILE F O 1
ATOM 8695 N N . THR G 1 101 ? 83.906 142.522 107.423 1.00 8.95 101 THR F N 1
ATOM 8696 C CA . THR G 1 101 ? 84.945 143.233 106.669 1.00 9.56 101 THR F CA 1
ATOM 8697 C C . THR G 1 101 ? 85.957 143.833 107.620 1.00 9.54 101 THR F C 1
ATOM 8698 O O . THR G 1 101 ? 85.626 144.204 108.749 1.00 9.70 101 THR F O 1
ATOM 8702 N N . GLY G 1 102 ? 87.178 143.999 107.134 1.00 9.11 102 GLY F N 1
ATOM 8703 C CA . GLY G 1 102 ? 88.178 144.766 107.869 1.00 9.36 102 GLY F CA 1
ATOM 8704 C C . GLY G 1 102 ? 88.510 144.220 109.251 1.00 9.32 102 GLY F C 1
ATOM 8705 O O . GLY G 1 102 ? 88.775 145.004 110.146 1.00 10.55 102 GLY F O 1
ATOM 8706 N N . GLN G 1 103 ? 88.486 142.907 109.392 1.00 8.41 103 GLN F N 1
ATOM 8707 C CA . GLN G 1 103 ? 88.799 142.279 110.666 1.00 8.33 103 GLN F CA 1
ATOM 8708 C C . GLN G 1 103 ? 90.305 142.188 110.827 1.00 8.05 103 GLN F C 1
ATOM 8709 O O . GLN G 1 103 ? 90.991 141.628 109.988 1.00 7.94 103 GLN F O 1
ATOM 8715 N N . GLN G 1 104 ? 90.802 142.717 111.958 1.00 7.25 104 GLN F N 1
ATOM 8716 C CA . GLN G 1 104 ? 92.223 142.632 112.269 1.00 7.66 104 GLN F CA 1
ATOM 8717 C C . GLN G 1 104 ? 92.584 141.204 112.652 1.00 7.59 104 GLN F C 1
ATOM 8718 O O . GLN G 1 104 ? 91.929 140.555 113.471 1.00 7.58 104 GLN F O 1
ATOM 8724 N N . ILE G 1 105 ? 93.645 140.708 112.038 1.00 7.43 105 ILE F N 1
ATOM 8725 C CA . ILE G 1 105 ? 94.142 139.382 112.200 1.00 8.02 105 ILE F CA 1
ATOM 8726 C C . ILE G 1 105 ? 95.671 139.452 112.142 1.00 8.10 105 ILE F C 1
ATOM 8727 O O . ILE G 1 105 ? 96.213 140.481 111.706 1.00 8.92 105 ILE F O 1
ATOM 8732 N N . ALA G 1 106 ? 96.343 138.375 112.537 1.00 7.93 106 ALA F N 1
ATOM 8733 C CA . ALA G 1 106 ? 97.784 138.307 112.349 1.00 8.67 106 ALA F CA 1
ATOM 8734 C C . ALA G 1 106 ? 98.106 137.282 111.289 1.00 8.53 106 ALA F C 1
ATOM 8735 O O . ALA G 1 106 ? 97.604 136.154 111.298 1.00 8.36 106 ALA F O 1
ATOM 8737 N N . ASP G 1 107 ? 99.001 137.696 110.383 1.00 8.86 107 ASP F N 1
ATOM 8738 C CA . ASP G 1 107 ? 99.555 136.844 109.354 1.00 9.87 107 ASP F CA 1
ATOM 8739 C C . ASP G 1 107 ? 100.862 136.262 109.874 1.00 9.54 107 ASP F C 1
ATOM 8740 O O . ASP G 1 107 ? 101.851 136.965 109.965 1.00 9.81 107 ASP F O 1
ATOM 8745 N N . VAL G 1 108 ? 100.837 135.001 110.235 1.00 8.40 108 VAL F N 1
ATOM 8746 C CA . VAL G 1 108 ? 101.945 134.393 110.956 1.00 8.64 108 VAL F CA 1
ATOM 8747 C C . VAL G 1 108 ? 102.873 133.665 109.986 1.00 9.42 108 VAL F C 1
ATOM 8748 O O . VAL G 1 108 ? 102.465 132.800 109.221 1.00 9.49 108 VAL F O 1
ATOM 8752 N N . THR G 1 109 ? 104.155 133.993 110.105 1.00 9.65 109 THR F N 1
ATOM 8753 C CA . THR G 1 109 ? 105.168 133.379 109.235 1.00 10.85 109 THR F CA 1
ATOM 8754 C C . THR G 1 109 ? 106.121 132.488 109.978 1.00 10.86 109 THR F C 1
ATOM 8755 O O . THR G 1 109 ? 107.008 131.890 109.386 1.00 10.65 109 THR F O 1
ATOM 8759 N N . GLN G 1 110 ? 105.995 132.404 111.290 1.00 10.11 110 GLN F N 1
ATOM 8760 C CA . GLN G 1 110 ? 106.722 131.404 112.038 1.00 10.15 110 GLN F CA 1
ATOM 8761 C C . GLN G 1 110 ? 105.871 130.973 113.204 1.00 9.95 110 GLN F C 1
ATOM 8762 O O . GLN G 1 110 ? 105.358 131.815 113.959 1.00 9.47 110 GLN F O 1
ATOM 8768 N N . THR G 1 111 ? 105.760 129.680 113.403 1.00 9.06 111 THR F N 1
ATOM 8769 C CA . THR G 1 111 ? 104.956 129.179 114.501 1.00 9.38 111 THR F CA 1
ATOM 8770 C C . THR G 1 111 ? 105.373 127.776 114.915 1.00 10.24 111 THR F C 1
ATOM 8771 O O . THR G 1 111 ? 105.731 126.957 114.076 1.00 10.40 111 THR F O 1
ATOM 8775 N N . SER G 1 112 ? 105.244 127.512 116.203 1.00 9.98 112 SER F N 1
ATOM 8776 C CA . SER G 1 112 ? 105.332 126.177 116.744 1.00 11.35 112 SER F CA 1
ATOM 8777 C C . SER G 1 112 ? 103.983 125.515 117.029 1.00 11.10 112 SER F C 1
ATOM 8778 O O . SER G 1 112 ? 103.937 124.437 117.589 1.00 11.95 112 SER F O 1
ATOM 8781 N N . VAL G 1 113 ? 102.905 126.194 116.649 1.00 11.17 113 VAL F N 1
ATOM 8782 C CA . VAL G 1 113 ? 101.553 125.661 116.785 1.00 11.45 113 VAL F CA 1
ATOM 8783 C C . VAL G 1 113 ? 101.213 124.974 115.462 1.00 10.85 113 VAL F C 1
ATOM 8784 O O . VAL G 1 113 ? 101.650 125.432 114.410 1.00 11.20 113 VAL F O 1
ATOM 8788 N N . ASP G 1 114 ? 100.399 123.913 115.497 1.00 11.25 114 ASP F N 1
ATOM 8789 C CA A ASP G 1 114 ? 100.024 123.095 114.316 0.50 11.99 114 ASP F CA 1
ATOM 8790 C CA B ASP G 1 114 ? 100.185 123.206 114.211 0.50 11.93 114 ASP F CA 1
ATOM 8791 C C . ASP G 1 114 ? 99.062 123.771 113.357 1.00 11.22 114 ASP F C 1
ATOM 8792 O O . ASP G 1 114 ? 98.866 123.326 112.231 1.00 11.97 114 ASP F O 1
ATOM 8801 N N . GLN G 1 115 ? 98.375 124.810 113.827 1.00 10.66 115 GLN F N 1
ATOM 8802 C CA . GLN G 1 115 ? 97.341 125.447 113.020 1.00 9.39 115 GLN F CA 1
ATOM 8803 C C . GLN G 1 115 ? 97.047 126.816 113.607 1.00 8.88 115 GLN F C 1
ATOM 8804 O O . GLN G 1 115 ? 97.464 127.106 114.727 1.00 9.16 115 GLN F O 1
ATOM 8810 N N . GLY G 1 116 ? 96.324 127.619 112.864 1.00 8.02 116 GLY F N 1
ATOM 8811 C CA . GLY G 1 116 ? 95.948 128.936 113.355 1.00 7.78 116 GLY F CA 1
ATOM 8812 C C . GLY G 1 116 ? 94.969 128.829 114.518 1.00 7.28 116 GLY F C 1
ATOM 8813 O O . GLY G 1 116 ? 94.429 127.769 114.840 1.00 7.30 116 GLY F O 1
ATOM 8814 N N . ILE G 1 117 ? 94.821 129.966 115.213 1.00 6.97 117 ILE F N 1
ATOM 8815 C CA . ILE G 1 117 ? 93.986 130.049 116.415 1.00 7.20 117 ILE F CA 1
ATOM 8816 C C . ILE G 1 117 ? 93.085 131.266 116.254 1.00 6.93 117 ILE F C 1
ATOM 8817 O O . ILE G 1 117 ? 93.518 132.357 115.925 1.00 7.14 117 ILE F O 1
ATOM 8822 N N . LEU G 1 118 ? 91.786 131.010 116.478 1.00 6.80 118 LEU F N 1
ATOM 8823 C CA . LEU G 1 118 ? 90.762 132.057 116.541 1.00 7.01 118 LEU F CA 1
ATOM 8824 C C . LEU G 1 118 ? 90.485 132.326 118.013 1.00 6.64 118 LEU F C 1
ATOM 8825 O O . LEU G 1 118 ? 89.665 131.651 118.659 1.00 6.35 118 LEU F O 1
ATOM 8830 N N . GLY G 1 119 ? 91.216 133.293 118.560 1.00 6.76 119 GLY F N 1
ATOM 8831 C CA . GLY G 1 119 ? 90.997 133.748 119.943 1.00 6.65 119 GLY F CA 1
ATOM 8832 C C . GLY G 1 119 ? 89.754 134.621 119.999 1.00 6.81 119 GLY F C 1
ATOM 8833 O O . GLY G 1 119 ? 89.620 135.576 119.240 1.00 7.18 119 GLY F O 1
ATOM 8834 N N . ILE G 1 120 ? 88.853 134.271 120.915 1.00 6.51 120 ILE F N 1
ATOM 8835 C CA . ILE G 1 120 ? 87.555 134.937 121.039 1.00 6.47 120 ILE F CA 1
ATOM 8836 C C . ILE G 1 120 ? 87.313 135.479 122.423 1.00 6.54 120 ILE F C 1
ATOM 8837 O O . ILE G 1 120 ? 86.176 135.785 122.781 1.00 6.89 120 ILE F O 1
ATOM 8842 N N . GLY G 1 121 ? 88.373 135.630 123.209 1.00 6.18 121 GLY F N 1
ATOM 8843 C CA . GLY G 1 121 ? 88.234 136.215 124.536 1.00 6.52 121 GLY F CA 1
ATOM 8844 C C . GLY G 1 121 ? 88.133 137.728 124.493 1.00 6.12 121 GLY F C 1
ATOM 8845 O O . GLY G 1 121 ? 87.864 138.349 123.471 1.00 6.06 121 GLY F O 1
ATOM 8846 N N . TYR G 1 122 ? 88.349 138.352 125.632 1.00 6.36 122 TYR F N 1
ATOM 8847 C CA . TYR G 1 122 ? 88.213 139.777 125.760 1.00 6.52 122 TYR F CA 1
ATOM 8848 C C . TYR G 1 122 ? 89.274 140.517 124.988 1.00 6.65 122 TYR F C 1
ATOM 8849 O O . TYR G 1 122 ? 90.435 140.106 124.938 1.00 5.97 122 TYR F O 1
ATOM 8858 N N . THR G 1 123 ? 88.924 141.677 124.445 1.00 7.17 123 THR F N 1
ATOM 8859 C CA . THR G 1 123 ? 89.942 142.474 123.728 1.00 7.52 123 THR F CA 1
ATOM 8860 C C . THR G 1 123 ? 91.117 142.853 124.601 1.00 7.72 123 THR F C 1
ATOM 8861 O O . THR G 1 123 ? 92.247 142.988 124.097 1.00 7.33 123 THR F O 1
ATOM 8865 N N . SER G 1 124 ? 90.891 142.968 125.915 1.00 7.81 124 SER F N 1
ATOM 8866 C CA . SER G 1 124 ? 91.969 143.349 126.810 1.00 8.90 124 SER F CA 1
ATOM 8867 C C . SER G 1 124 ? 93.059 142.299 126.950 1.00 8.30 124 SER F C 1
ATOM 8868 O O . SER G 1 124 ? 94.115 142.621 127.471 1.00 8.47 124 SER F O 1
ATOM 8871 N N . ASN G 1 125 ? 92.826 141.070 126.499 1.00 7.58 125 ASN F N 1
ATOM 8872 C CA . ASN G 1 125 ? 93.854 140.047 126.494 1.00 7.92 125 ASN F CA 1
ATOM 8873 C C . ASN G 1 125 ? 94.560 139.822 125.170 1.00 7.77 125 ASN F C 1
ATOM 8874 O O . ASN G 1 125 ? 95.250 138.806 124.983 1.00 7.54 125 ASN F O 1
ATOM 8879 N N . GLU G 1 126 ? 94.360 140.735 124.237 1.00 7.19 126 GLU F N 1
ATOM 8880 C CA . GLU G 1 126 ? 95.077 140.685 122.985 1.00 7.40 126 GLU F CA 1
ATOM 8881 C C . GLU G 1 126 ? 96.592 140.793 123.166 1.00 7.03 126 GLU F C 1
ATOM 8882 O O . GLU G 1 126 ? 97.085 141.569 123.997 1.00 7.58 126 GLU F O 1
ATOM 8888 N N . ALA G 1 127 ? 97.320 140.032 122.377 1.00 7.50 127 ALA F N 1
ATOM 8889 C CA . ALA G 1 127 ? 98.793 139.990 122.438 1.00 7.78 127 ALA F CA 1
ATOM 8890 C C . ALA G 1 127 ? 99.350 141.093 121.594 1.00 7.76 127 ALA F C 1
ATOM 8891 O O . ALA G 1 127 ? 99.768 140.895 120.451 1.00 9.46 127 ALA F O 1
ATOM 8893 N N . VAL G 1 128 ? 99.380 142.281 122.176 1.00 7.91 128 VAL F N 1
ATOM 8894 C CA . VAL G 1 128 ? 99.774 143.503 121.476 1.00 8.22 128 VAL F CA 1
ATOM 8895 C C . VAL G 1 128 ? 100.973 144.185 122.128 1.00 8.82 128 VAL F C 1
ATOM 8896 O O . VAL G 1 128 ? 101.211 145.353 121.863 1.00 9.95 128 VAL F O 1
ATOM 8900 N N . TYR G 1 129 ? 101.698 143.452 122.946 1.00 8.32 129 TYR F N 1
ATOM 8901 C CA . TYR G 1 129 ? 102.875 143.932 123.694 1.00 9.12 129 TYR F CA 1
ATOM 8902 C C . TYR G 1 129 ? 104.099 143.186 123.229 1.00 10.21 129 TYR F C 1
ATOM 8903 O O . TYR G 1 129 ? 104.039 142.124 122.625 1.00 11.07 129 TYR F O 1
ATOM 8912 N N . ASP G 1 130 ? 105.243 143.787 123.503 1.00 11.29 130 ASP F N 1
ATOM 8913 C CA . ASP G 1 130 ? 106.547 143.164 123.226 1.00 12.69 130 ASP F CA 1
ATOM 8914 C C . ASP G 1 130 ? 107.184 142.764 124.522 1.00 12.27 130 ASP F C 1
ATOM 8915 O O . ASP G 1 130 ? 106.652 142.977 125.590 1.00 11.95 130 ASP F O 1
ATOM 8920 N N . THR G 1 131 ? 108.395 142.198 124.426 1.00 12.79 131 THR F N 1
ATOM 8921 C CA . THR G 1 131 ? 109.156 141.815 125.610 1.00 14.19 131 THR F CA 1
ATOM 8922 C C . THR G 1 131 ? 109.651 142.952 126.484 1.00 15.72 131 THR F C 1
ATOM 8923 O O . THR G 1 131 ? 110.089 142.698 127.616 1.00 17.77 131 THR F O 1
ATOM 8927 N N . SER G 1 132 ? 109.577 144.186 126.010 0.50 14.26 132 SER F N 1
ATOM 8928 C CA A SER G 1 132 ? 109.902 145.369 126.814 0.50 16.08 132 SER F CA 1
ATOM 8929 C CA B SER G 1 132 ? 109.910 145.312 126.878 0.50 16.48 132 SER F CA 1
ATOM 8930 C C . SER G 1 132 ? 108.760 145.767 127.743 0.50 15.83 132 SER F C 1
ATOM 8931 O O . SER G 1 132 ? 108.950 146.580 128.646 0.50 17.21 132 SER F O 1
ATOM 8936 N N . GLY G 1 133 ? 107.566 145.224 127.506 1.00 14.51 133 GLY F N 1
ATOM 8937 C CA . GLY G 1 133 ? 106.391 145.573 128.325 1.00 13.97 133 GLY F CA 1
ATOM 8938 C C . GLY G 1 133 ? 105.650 146.750 127.706 1.00 12.19 133 GLY F C 1
ATOM 8939 O O . GLY G 1 133 ? 104.681 147.254 128.281 1.00 11.56 133 GLY F O 1
ATOM 8940 N N . ARG G 1 134 ? 106.123 147.228 126.553 1.00 11.95 134 ARG F N 1
ATOM 8941 C CA A ARG G 1 134 ? 105.429 148.283 125.829 0.50 11.40 134 ARG F CA 1
ATOM 8942 C CA B ARG G 1 134 ? 105.469 148.282 125.797 0.50 11.88 134 ARG F CA 1
ATOM 8943 C C . ARG G 1 134 ? 104.427 147.689 124.873 1.00 11.27 134 ARG F C 1
ATOM 8944 O O . ARG G 1 134 ? 104.638 146.617 124.293 1.00 10.75 134 ARG F O 1
ATOM 8959 N N . GLN G 1 135 ? 103.335 148.415 124.734 1.00 11.02 135 GLN F N 1
ATOM 8960 C CA . GLN G 1 135 ? 102.320 148.051 123.790 1.00 12.70 135 GLN F CA 1
ATOM 8961 C C . GLN G 1 135 ? 102.825 148.512 122.443 1.00 13.29 135 GLN F C 1
ATOM 8962 O O . GLN G 1 135 ? 103.186 149.703 122.274 1.00 13.91 135 GLN F O 1
ATOM 8968 N N . THR G 1 136 ? 102.863 147.619 121.479 1.00 13.18 136 THR F N 1
ATOM 8969 C CA . THR G 1 136 ? 103.398 147.943 120.151 1.00 14.87 136 THR F CA 1
ATOM 8970 C C . THR G 1 136 ? 102.359 148.282 119.090 1.00 14.28 136 THR F C 1
ATOM 8971 O O . THR G 1 136 ? 102.688 148.849 118.046 1.00 15.64 136 THR F O 1
ATOM 8975 N N . THR G 1 137 ? 101.116 147.891 119.337 1.00 12.56 137 THR F N 1
ATOM 8976 C CA . THR G 1 137 ? 99.979 148.228 118.487 1.00 11.55 137 THR F CA 1
ATOM 8977 C C . THR G 1 137 ? 98.774 148.318 119.421 1.00 9.86 137 THR F C 1
ATOM 8978 O O . THR G 1 137 ? 98.758 147.648 120.438 1.00 9.35 137 THR F O 1
ATOM 8982 N N . PRO G 1 138 ? 97.752 149.112 119.113 1.00 9.95 138 PRO F N 1
ATOM 8983 C CA A PRO G 1 138 ? 96.670 149.242 120.092 0.50 9.99 138 PRO F CA 1
ATOM 8984 C CA B PRO G 1 138 ? 96.679 149.244 120.098 0.50 10.01 138 PRO F CA 1
ATOM 8985 C C . PRO G 1 138 ? 95.796 148.012 120.200 1.00 9.74 138 PRO F C 1
ATOM 8986 O O . PRO G 1 138 ? 95.743 147.193 119.270 1.00 9.42 138 PRO F O 1
ATOM 8993 N N . ASN G 1 139 ? 95.100 147.900 121.324 1.00 8.91 139 ASN F N 1
ATOM 8994 C CA . ASN G 1 139 ? 93.986 146.964 121.389 1.00 8.67 139 ASN F CA 1
ATOM 8995 C C . ASN G 1 139 ? 92.982 147.316 120.306 1.00 8.56 139 ASN F C 1
ATOM 8996 O O . ASN G 1 139 ? 92.897 148.453 119.859 1.00 10.07 139 ASN F O 1
ATOM 9001 N N . TYR G 1 140 ? 92.220 146.313 119.864 1.00 7.97 140 TYR F N 1
ATOM 9002 C CA . TYR G 1 140 ? 91.424 146.411 118.659 1.00 7.97 140 TYR F CA 1
ATOM 9003 C C . TYR G 1 140 ? 90.195 145.529 118.800 1.00 7.97 140 TYR F C 1
ATOM 9004 O O . TYR G 1 140 ? 90.097 144.680 119.702 1.00 8.03 140 TYR F O 1
ATOM 9013 N N . ASP G 1 141 ? 89.271 145.669 117.861 1.00 7.46 141 ASP F N 1
ATOM 9014 C CA . ASP G 1 141 ? 88.057 144.841 117.840 1.00 7.73 141 ASP F CA 1
ATOM 9015 C C . ASP G 1 141 ? 88.387 143.472 117.302 1.00 7.25 141 ASP F C 1
ATOM 9016 O O . ASP G 1 141 ? 88.710 143.296 116.130 1.00 7.42 141 ASP F O 1
ATOM 9021 N N . ASN G 1 142 ? 88.340 142.463 118.162 1.00 6.58 142 ASN F N 1
ATOM 9022 C CA . ASN G 1 142 ? 88.570 141.095 117.743 1.00 6.76 142 ASN F CA 1
ATOM 9023 C C . ASN G 1 142 ? 87.269 140.527 117.195 1.00 6.74 142 ASN F C 1
ATOM 9024 O O . ASN G 1 142 ? 86.262 141.265 117.081 1.00 7.40 142 ASN F O 1
ATOM 9029 N N . VAL G 1 143 ? 87.298 139.264 116.777 1.00 6.33 143 VAL F N 1
ATOM 9030 C CA . VAL G 1 143 ? 86.202 138.752 115.957 1.00 7.03 143 VAL F CA 1
ATOM 9031 C C . VAL G 1 143 ? 84.817 138.922 116.620 1.00 7.53 143 VAL F C 1
ATOM 9032 O O . VAL G 1 143 ? 83.885 139.380 115.946 1.00 7.23 143 VAL F O 1
ATOM 9036 N N . PRO G 1 144 ? 84.641 138.544 117.889 1.00 7.42 144 PRO F N 1
ATOM 9037 C CA . PRO G 1 144 ? 83.304 138.676 118.451 1.00 8.04 144 PRO F CA 1
ATOM 9038 C C . PRO G 1 144 ? 82.831 140.122 118.493 1.00 7.75 144 PRO F C 1
ATOM 9039 O O . PRO G 1 144 ? 81.643 140.406 118.298 1.00 8.28 144 PRO F O 1
ATOM 9043 N N . VAL G 1 145 ? 83.708 141.062 118.779 1.00 7.65 145 VAL F N 1
ATOM 9044 C CA . VAL G 1 145 ? 83.318 142.473 118.763 1.00 7.92 145 VAL F CA 1
ATOM 9045 C C . VAL G 1 145 ? 82.862 142.897 117.380 1.00 7.99 145 VAL F C 1
ATOM 9046 O O . VAL G 1 145 ? 81.835 143.550 117.236 1.00 8.14 145 VAL F O 1
ATOM 9050 N N . THR G 1 146 ? 83.590 142.502 116.370 1.00 7.50 146 THR F N 1
ATOM 9051 C CA . THR G 1 146 ? 83.257 142.884 114.996 1.00 7.64 146 THR F CA 1
ATOM 9052 C C . THR G 1 146 ? 81.957 142.248 114.538 1.00 7.76 146 THR F C 1
ATOM 9053 O O . THR G 1 146 ? 81.160 142.899 113.855 1.00 7.92 146 THR F O 1
ATOM 9057 N N . LEU G 1 147 ? 81.713 140.995 114.887 1.00 7.40 147 LEU F N 1
ATOM 9058 C CA . LEU G 1 147 ? 80.418 140.391 114.548 1.00 7.79 147 LEU F CA 1
ATOM 9059 C C . LEU G 1 147 ? 79.287 141.238 115.116 1.00 8.17 147 LEU F C 1
ATOM 9060 O O . LEU G 1 147 ? 78.273 141.436 114.440 1.00 8.66 147 LEU F O 1
ATOM 9065 N N . LYS G 1 148 ? 79.428 141.736 116.347 1.00 8.04 148 LYS F N 1
ATOM 9066 C CA . LYS G 1 148 ? 78.401 142.581 116.922 1.00 8.40 148 LYS F CA 1
ATOM 9067 C C . LYS G 1 148 ? 78.314 143.883 116.189 1.00 8.68 148 LYS F C 1
ATOM 9068 O O . LYS G 1 148 ? 77.218 144.348 115.816 1.00 8.98 148 LYS F O 1
ATOM 9074 N N . LYS G 1 149 ? 79.435 144.527 115.991 1.00 8.78 149 LYS F N 1
ATOM 9075 C CA . LYS G 1 149 ? 79.447 145.860 115.395 1.00 10.69 149 LYS F CA 1
ATOM 9076 C C . LYS G 1 149 ? 78.885 145.893 113.995 1.00 10.22 149 LYS F C 1
ATOM 9077 O O . LYS G 1 149 ? 78.261 146.910 113.609 1.00 11.96 149 LYS F O 1
ATOM 9083 N N . GLN G 1 150 ? 79.109 144.845 113.230 1.00 9.46 150 GLN F N 1
ATOM 9084 C CA . GLN G 1 150 ? 78.598 144.758 111.865 1.00 9.96 150 GLN F CA 1
ATOM 9085 C C . GLN G 1 150 ? 77.207 144.144 111.781 1.00 10.80 150 GLN F C 1
ATOM 9086 O O . GLN G 1 150 ? 76.730 143.820 110.690 1.00 11.39 150 GLN F O 1
ATOM 9092 N N . GLY G 1 151 ? 76.558 143.983 112.921 1.00 10.22 151 GLY F N 1
ATOM 9093 C CA . GLY G 1 151 ? 75.162 143.559 112.947 1.00 10.76 151 GLY F CA 1
ATOM 9094 C C . GLY G 1 151 ? 74.910 142.080 112.734 1.00 11.29 151 GLY F C 1
ATOM 9095 O O . GLY G 1 151 ? 73.789 141.675 112.525 1.00 13.10 151 GLY F O 1
ATOM 9096 N N . LYS G 1 152 ? 75.916 141.244 112.854 1.00 10.11 152 LYS F N 1
ATOM 9097 C CA . LYS G 1 152 ? 75.767 139.823 112.642 1.00 10.23 152 LYS F CA 1
ATOM 9098 C C . LYS G 1 152 ? 75.231 139.106 113.855 1.00 10.15 152 LYS F C 1
ATOM 9099 O O . LYS G 1 152 ? 74.621 138.053 113.729 1.00 11.38 152 LYS F O 1
ATOM 9105 N N . ILE G 1 153 ? 75.534 139.611 115.033 1.00 9.59 153 ILE F N 1
ATOM 9106 C CA . ILE G 1 153 ? 74.983 139.112 116.290 1.00 9.51 153 ILE F CA 1
ATOM 9107 C C . ILE G 1 153 ? 74.615 140.331 117.114 1.00 9.58 153 ILE F C 1
ATOM 9108 O O . ILE G 1 153 ? 75.108 141.430 116.870 1.00 10.29 153 ILE F O 1
ATOM 9113 N N . ARG G 1 154 ? 73.667 140.167 118.031 1.00 9.82 154 ARG F N 1
ATOM 9114 C CA . ARG G 1 154 ? 73.164 141.281 118.809 1.00 11.24 154 ARG F CA 1
ATOM 9115 C C . ARG G 1 154 ? 74.077 141.678 119.965 1.00 10.99 154 ARG F C 1
ATOM 9116 O O . ARG G 1 154 ? 74.162 142.822 120.332 1.00 10.84 154 ARG F O 1
ATOM 9124 N N . THR G 1 155 ? 74.760 140.687 120.528 1.00 11.19 155 THR F N 1
ATOM 9125 C CA . THR G 1 155 ? 75.466 140.764 121.801 1.00 11.64 155 THR F CA 1
ATOM 9126 C C . THR G 1 155 ? 76.762 140.013 121.571 1.00 10.00 155 THR F C 1
ATOM 9127 O O . THR G 1 155 ? 76.761 139.027 120.877 1.00 9.38 155 THR F O 1
ATOM 9131 N N . ASN G 1 156 ? 77.839 140.514 122.164 1.00 8.69 156 ASN F N 1
ATOM 9132 C CA . ASN G 1 156 ? 79.113 139.786 122.189 1.00 8.69 156 ASN F CA 1
ATOM 9133 C C . ASN G 1 156 ? 78.989 138.652 123.178 1.00 8.09 156 ASN F C 1
ATOM 9134 O O . ASN G 1 156 ? 79.299 138.796 124.359 1.00 7.61 156 ASN F O 1
ATOM 9139 N N . ALA G 1 157 ? 78.524 137.527 122.664 1.00 7.74 157 ALA F N 1
ATOM 9140 C CA . ALA G 1 157 ? 78.216 136.363 123.453 1.00 7.98 157 ALA F CA 1
ATOM 9141 C C . ALA G 1 157 ? 78.289 135.146 122.569 1.00 7.87 157 ALA F C 1
ATOM 9142 O O . ALA G 1 157 ? 78.089 135.231 121.349 1.00 8.13 157 ALA F O 1
ATOM 9144 N N . TYR G 1 158 ? 78.635 134.005 123.163 1.00 7.09 158 TYR F N 1
ATOM 9145 C CA . TYR G 1 158 ? 78.677 132.756 122.424 1.00 6.94 158 TYR F CA 1
ATOM 9146 C C . TYR G 1 158 ? 78.453 131.599 123.350 1.00 6.84 158 TYR F C 1
ATOM 9147 O O . TYR G 1 158 ? 78.885 131.644 124.516 1.00 7.27 158 TYR F O 1
ATOM 9156 N N . SER G 1 159 ? 77.792 130.573 122.841 1.00 7.23 159 SER F N 1
ATOM 9157 C CA . SER G 1 159 ? 77.562 129.355 123.589 1.00 7.66 159 SER F CA 1
ATOM 9158 C C . SER G 1 159 ? 78.502 128.288 123.117 1.00 7.49 159 SER F C 1
ATOM 9159 O O . SER G 1 159 ? 78.703 128.106 121.925 1.00 7.89 159 SER F O 1
ATOM 9162 N N . LEU G 1 160 ? 79.041 127.540 124.081 1.00 7.54 160 LEU F N 1
ATOM 9163 C CA . LEU G 1 160 ? 80.027 126.502 123.787 1.00 7.43 160 LEU F CA 1
ATOM 9164 C C . LEU G 1 160 ? 79.466 125.132 124.173 1.00 7.14 160 LEU F C 1
ATOM 9165 O O . LEU G 1 160 ? 79.128 124.894 125.347 1.00 7.60 160 LEU F O 1
ATOM 9170 N N . TYR G 1 161 ? 79.400 124.252 123.179 1.00 7.44 161 TYR F N 1
ATOM 9171 C CA . TYR G 1 161 ? 78.993 122.854 123.332 1.00 7.34 161 TYR F CA 1
ATOM 9172 C C . TYR G 1 161 ? 80.088 122.018 122.713 1.00 7.67 161 TYR F C 1
ATOM 9173 O O . TYR G 1 161 ? 80.065 121.688 121.529 1.00 8.14 161 TYR F O 1
ATOM 9182 N N . LEU G 1 162 ? 81.071 121.659 123.536 1.00 7.90 162 LEU F N 1
ATOM 9183 C CA . LEU G 1 162 ? 82.121 120.758 123.032 1.00 7.94 162 LEU F CA 1
ATOM 9184 C C . LEU G 1 162 ? 81.608 119.374 122.707 1.00 8.28 162 LEU F C 1
ATOM 9185 O O . LEU G 1 162 ? 82.192 118.716 121.868 1.00 8.54 162 LEU F O 1
ATOM 9190 N N . ASN G 1 163 ? 80.513 118.990 123.333 1.00 8.21 163 ASN F N 1
ATOM 9191 C CA . ASN G 1 163 ? 79.909 117.687 123.154 1.00 8.72 163 ASN F CA 1
ATOM 9192 C C . ASN G 1 163 ? 80.702 116.623 123.926 1.00 9.05 163 ASN F C 1
ATOM 9193 O O . ASN G 1 163 ? 81.649 116.937 124.643 1.00 8.77 163 ASN F O 1
ATOM 9198 N N . SER G 1 164 ? 80.302 115.369 123.772 1.00 8.99 164 SER F N 1
ATOM 9199 C CA . SER G 1 164 ? 80.789 114.311 124.627 1.00 10.19 164 SER F CA 1
ATOM 9200 C C . SER G 1 164 ? 82.214 113.921 124.257 1.00 10.00 164 SER F C 1
ATOM 9201 O O . SER G 1 164 ? 82.706 114.232 123.171 1.00 9.06 164 SER F O 1
ATOM 9204 N N . PRO G 1 165 ? 82.902 113.204 125.158 1.00 11.23 165 PRO F N 1
ATOM 9205 C CA . PRO G 1 165 ? 84.276 112.864 124.875 1.00 11.84 165 PRO F CA 1
ATOM 9206 C C . PRO G 1 165 ? 84.476 112.061 123.594 1.00 13.54 165 PRO F C 1
ATOM 9207 O O . PRO G 1 165 ? 85.510 112.197 122.940 1.00 14.80 165 PRO F O 1
ATOM 9211 N N . SER G 1 166 ? 83.481 111.247 123.257 1.00 14.45 166 SER F N 1
ATOM 9212 C CA . SER G 1 166 ? 83.517 110.438 122.035 1.00 16.05 166 SER F CA 1
ATOM 9213 C C . SER G 1 166 ? 82.981 111.129 120.786 1.00 15.12 166 SER F C 1
ATOM 9214 O O . SER G 1 166 ? 83.072 110.593 119.674 1.00 16.14 166 SER F O 1
ATOM 9217 N N . ALA G 1 167 ? 82.437 112.328 120.930 1.00 12.58 167 ALA F N 1
ATOM 9218 C CA . ALA G 1 167 ? 81.839 112.998 119.792 1.00 12.39 167 ALA F CA 1
ATOM 9219 C C . ALA G 1 167 ? 82.864 113.472 118.787 1.00 12.66 167 ALA F C 1
ATOM 9220 O O . ALA G 1 167 ? 83.952 113.907 119.164 1.00 13.89 167 ALA F O 1
ATOM 9222 N N . GLU G 1 168 ? 82.519 113.412 117.497 1.00 13.76 168 GLU F N 1
ATOM 9223 C CA A GLU G 1 168 ? 83.387 113.921 116.431 0.50 13.81 168 GLU F CA 1
ATOM 9224 C CA B GLU G 1 168 ? 83.454 113.933 116.488 0.50 14.05 168 GLU F CA 1
ATOM 9225 C C . GLU G 1 168 ? 83.314 115.446 116.321 1.00 12.93 168 GLU F C 1
ATOM 9226 O O . GLU G 1 168 ? 84.276 116.106 115.927 1.00 12.85 168 GLU F O 1
ATOM 9237 N N . THR G 1 169 ? 82.132 115.975 116.625 1.00 12.52 169 THR F N 1
ATOM 9238 C CA . THR G 1 169 ? 81.871 117.394 116.479 1.00 12.24 169 THR F CA 1
ATOM 9239 C C . THR G 1 169 ? 81.046 117.950 117.623 1.00 11.86 169 THR F C 1
ATOM 9240 O O . THR G 1 169 ? 80.238 117.231 118.230 1.00 12.28 169 THR F O 1
ATOM 9244 N N . GLY G 1 170 ? 81.263 119.223 117.902 1.00 10.53 170 GLY F N 1
ATOM 9245 C CA . GLY G 1 170 ? 80.406 120.022 118.748 1.00 9.86 170 GLY F CA 1
ATOM 9246 C C . GLY G 1 170 ? 80.040 121.283 118.017 1.00 9.31 170 GLY F C 1
ATOM 9247 O O . GLY G 1 170 ? 80.116 121.342 116.787 1.00 9.14 170 GLY F O 1
ATOM 9248 N N . THR G 1 171 ? 79.617 122.288 118.773 1.00 8.97 171 THR F N 1
ATOM 9249 C CA . THR G 1 171 ? 79.096 123.504 118.172 1.00 9.08 171 THR F CA 1
ATOM 9250 C C . THR G 1 171 ? 79.484 124.693 119.040 1.00 8.80 171 THR F C 1
ATOM 9251 O O . THR G 1 171 ? 79.324 124.658 120.274 1.00 9.66 171 THR F O 1
ATOM 9255 N N . ILE G 1 172 ? 79.859 125.792 118.409 1.00 8.05 172 ILE F N 1
ATOM 9256 C CA . ILE G 1 172 ? 79.839 127.093 119.068 1.00 7.89 172 ILE F CA 1
ATOM 9257 C C . ILE G 1 172 ? 78.788 127.939 118.378 1.00 7.65 172 ILE F C 1
ATOM 9258 O O . ILE G 1 172 ? 78.693 127.908 117.142 1.00 8.57 172 ILE F O 1
ATOM 9263 N N . ILE G 1 173 ? 77.995 128.661 119.155 1.00 7.22 173 ILE F N 1
ATOM 9264 C CA . ILE G 1 173 ? 76.971 129.548 118.553 1.00 7.59 173 ILE F CA 1
ATOM 9265 C C . ILE G 1 173 ? 77.321 130.963 118.970 1.00 7.36 173 ILE F C 1
ATOM 9266 O O . ILE G 1 173 ? 77.192 131.314 120.145 1.00 7.77 173 ILE F O 1
ATOM 9271 N N . PHE G 1 174 ? 77.716 131.776 118.003 1.00 7.60 174 PHE F N 1
ATOM 9272 C CA . PHE G 1 174 ? 77.897 133.195 118.261 1.00 7.76 174 PHE F CA 1
ATOM 9273 C C . PHE G 1 174 ? 76.532 133.859 118.299 1.00 8.23 174 PHE F C 1
ATOM 9274 O O . PHE G 1 174 ? 75.703 133.657 117.405 1.00 7.98 174 PHE F O 1
ATOM 9282 N N . GLY G 1 175 ? 76.276 134.602 119.359 1.00 8.50 175 GLY F N 1
ATOM 9283 C CA . GLY G 1 175 ? 75.006 135.341 119.469 1.00 8.66 175 GLY F CA 1
ATOM 9284 C C . GLY G 1 175 ? 73.795 134.491 119.700 1.00 9.42 175 GLY F C 1
ATOM 9285 O O . GLY G 1 175 ? 72.680 134.958 119.466 1.00 10.40 175 GLY F O 1
ATOM 9286 N N . GLY G 1 176 ? 73.936 133.277 120.205 1.00 8.55 176 GLY F N 1
ATOM 9287 C CA . GLY G 1 176 ? 72.799 132.398 120.433 1.00 9.32 176 GLY F CA 1
ATOM 9288 C C . GLY G 1 176 ? 73.089 131.321 121.434 1.00 9.02 176 GLY F C 1
ATOM 9289 O O . GLY G 1 176 ? 74.219 131.224 121.920 1.00 8.82 176 GLY F O 1
ATOM 9290 N N . VAL G 1 177 ? 72.062 130.554 121.747 1.00 8.81 177 VAL F N 1
ATOM 9291 C CA . VAL G 1 177 ? 72.078 129.536 122.754 1.00 8.67 177 VAL F CA 1
ATOM 9292 C C . VAL G 1 177 ? 71.168 128.399 122.323 1.00 9.25 177 VAL F C 1
ATOM 9293 O O . VAL G 1 177 ? 70.136 128.648 121.722 1.00 10.50 177 VAL F O 1
ATOM 9297 N N . ASP G 1 178 ? 71.552 127.167 122.603 1.00 8.35 178 ASP F N 1
ATOM 9298 C CA . ASP G 1 178 ? 70.741 125.995 122.330 1.00 8.30 178 ASP F CA 1
ATOM 9299 C C . ASP G 1 178 ? 70.243 125.492 123.657 1.00 8.74 178 ASP F C 1
ATOM 9300 O O . ASP G 1 178 ? 70.966 124.811 124.427 1.00 8.80 178 ASP F O 1
ATOM 9305 N N . ASN G 1 179 ? 68.974 125.794 123.942 1.00 8.74 179 ASN F N 1
ATOM 9306 C CA . ASN G 1 179 ? 68.372 125.450 125.218 1.00 9.91 179 ASN F CA 1
ATOM 9307 C C . ASN G 1 179 ? 68.016 123.984 125.367 1.00 9.14 179 ASN F C 1
ATOM 9308 O O . ASN G 1 179 ? 67.614 123.567 126.450 1.00 10.47 179 ASN F O 1
ATOM 9313 N N . ALA G 1 180 ? 68.169 123.200 124.323 1.00 9.11 180 ALA F N 1
ATOM 9314 C CA . ALA G 1 180 ? 67.996 121.754 124.429 1.00 9.36 180 ALA F CA 1
ATOM 9315 C C . ALA G 1 180 ? 69.186 121.016 125.065 1.00 9.49 180 ALA F C 1
ATOM 9316 O O . ALA G 1 180 ? 69.037 119.859 125.421 1.00 9.97 180 ALA F O 1
ATOM 9318 N N . LYS G 1 181 ? 70.352 121.653 125.141 1.00 9.11 181 LYS F N 1
ATOM 9319 C CA . LYS G 1 181 ? 71.607 120.917 125.379 1.00 8.37 181 LYS F CA 1
ATOM 9320 C C . LYS G 1 181 ? 72.105 121.093 126.808 1.00 8.73 181 LYS F C 1
ATOM 9321 O O . LYS G 1 181 ? 73.313 120.937 127.076 1.00 8.41 181 LYS F O 1
ATOM 9327 N N . TYR G 1 182 ? 71.209 121.348 127.740 1.00 8.43 182 TYR F N 1
ATOM 9328 C CA . TYR G 1 182 ? 71.553 121.310 129.170 1.00 9.51 182 TYR F CA 1
ATOM 9329 C C . TYR G 1 182 ? 70.370 120.918 130.003 1.00 10.36 182 TYR F C 1
ATOM 9330 O O . TYR G 1 182 ? 69.224 121.009 129.538 1.00 11.96 182 TYR F O 1
ATOM 9339 N N . SER G 1 183 ? 70.634 120.448 131.200 1.00 11.18 183 SER F N 1
ATOM 9340 C CA . SER G 1 183 ? 69.584 120.156 132.145 1.00 12.50 183 SER F CA 1
ATOM 9341 C C . SER G 1 183 ? 69.646 121.209 133.235 1.00 13.38 183 SER F C 1
ATOM 9342 O O . SER G 1 183 ? 70.662 121.889 133.422 1.00 14.30 183 SER F O 1
ATOM 9345 N N . GLY G 1 184 ? 68.542 121.408 133.948 1.00 14.01 184 GLY F N 1
ATOM 9346 C CA . GLY G 1 184 ? 68.480 122.452 134.943 1.00 14.91 184 GLY F CA 1
ATOM 9347 C C . GLY G 1 184 ? 68.446 123.823 134.287 1.00 15.13 184 GLY F C 1
ATOM 9348 O O . GLY G 1 184 ? 68.065 123.955 133.134 1.00 16.59 184 GLY F O 1
ATOM 9349 N N . LYS G 1 185 ? 68.794 124.854 135.048 1.00 18.33 185 LYS F N 1
ATOM 9350 C CA . LYS G 1 185 ? 68.782 126.218 134.504 1.00 19.20 185 LYS F CA 1
ATOM 9351 C C . LYS G 1 185 ? 70.226 126.693 134.293 1.00 16.26 185 LYS F C 1
ATOM 9352 O O . LYS G 1 185 ? 71.126 126.281 135.031 1.00 16.36 185 LYS F O 1
ATOM 9358 N N . LEU G 1 186 ? 70.430 127.510 133.267 1.00 15.09 186 LEU F N 1
ATOM 9359 C CA . LEU G 1 186 ? 71.681 128.212 133.088 1.00 14.94 186 LEU F CA 1
ATOM 9360 C C . LEU G 1 186 ? 71.815 129.179 134.219 1.00 14.06 186 LEU F C 1
ATOM 9361 O O . LEU G 1 186 ? 70.916 130.007 134.445 1.00 16.50 186 LEU F O 1
ATOM 9366 N N . VAL G 1 187 ? 72.922 129.083 134.948 1.00 11.87 187 VAL F N 1
ATOM 9367 C CA . VAL G 1 187 ? 73.203 129.960 136.072 1.00 11.29 187 VAL F CA 1
ATOM 9368 C C . VAL G 1 187 ? 74.286 130.931 135.646 1.00 10.62 187 VAL F C 1
ATOM 9369 O O . VAL G 1 187 ? 75.392 130.527 135.327 1.00 10.63 187 VAL F O 1
ATOM 9373 N N . ALA G 1 188 ? 73.975 132.212 135.691 1.00 10.51 188 ALA F N 1
ATOM 9374 C CA . ALA G 1 188 ? 74.937 133.239 135.364 1.00 11.00 188 ALA F CA 1
ATOM 9375 C C . ALA G 1 188 ? 75.930 133.420 136.481 1.00 11.81 188 ALA F C 1
ATOM 9376 O O . ALA G 1 188 ? 75.568 133.606 137.647 1.00 15.18 188 ALA F O 1
ATOM 9378 N N . GLU G 1 189 ? 77.205 133.357 136.133 1.00 11.02 189 GLU F N 1
ATOM 9379 C CA . GLU G 1 189 ? 78.281 133.580 137.054 1.00 11.49 189 GLU F CA 1
ATOM 9380 C C . GLU G 1 189 ? 79.038 134.813 136.639 1.00 11.26 189 GLU F C 1
ATOM 9381 O O . GLU G 1 189 ? 79.282 135.057 135.451 1.00 11.18 189 GLU F O 1
ATOM 9387 N N . GLN G 1 190 ? 79.432 135.608 137.604 1.00 11.43 190 GLN F N 1
ATOM 9388 C CA A GLN G 1 190 ? 80.189 136.805 137.311 0.50 12.45 190 GLN F CA 1
ATOM 9389 C CA B GLN G 1 190 ? 80.209 136.795 137.358 0.50 12.31 190 GLN F CA 1
ATOM 9390 C C . GLN G 1 190 ? 81.600 136.448 136.845 1.00 11.19 190 GLN F C 1
ATOM 9391 O O . GLN G 1 190 ? 82.279 135.604 137.435 1.00 11.41 190 GLN F O 1
ATOM 9402 N N . VAL G 1 191 ? 82.059 137.126 135.798 1.00 9.60 191 VAL F N 1
ATOM 9403 C CA . VAL G 1 191 ? 83.443 136.991 135.388 1.00 9.77 191 VAL F CA 1
ATOM 9404 C C . VAL G 1 191 ? 84.333 137.778 136.350 1.00 10.79 191 VAL F C 1
ATOM 9405 O O . VAL G 1 191 ? 84.055 138.929 136.660 1.00 11.06 191 VAL F O 1
ATOM 9409 N N . THR G 1 192 ? 85.402 137.163 136.836 1.00 10.18 192 THR F N 1
ATOM 9410 C CA . THR G 1 192 ? 86.149 137.715 137.977 1.00 12.15 192 THR F CA 1
ATOM 9411 C C . THR G 1 192 ? 87.405 138.455 137.582 1.00 13.08 192 THR F C 1
ATOM 9412 O O . THR G 1 192 ? 88.136 138.911 138.435 1.00 13.48 192 THR F O 1
ATOM 9416 N N . SER G 1 193 ? 87.671 138.542 136.279 1.00 12.52 193 SER F N 1
ATOM 9417 C CA . SER G 1 193 ? 88.799 139.298 135.708 1.00 13.12 193 SER F CA 1
ATOM 9418 C C . SER G 1 193 ? 88.289 140.163 134.563 1.00 12.73 193 SER F C 1
ATOM 9419 O O . SER G 1 193 ? 87.367 139.802 133.887 1.00 13.18 193 SER F O 1
ATOM 9422 N N . SER G 1 194 ? 88.915 141.312 134.312 1.00 15.17 194 SER F N 1
ATOM 9423 C CA . SER G 1 194 ? 88.540 142.092 133.142 1.00 15.92 194 SER F CA 1
ATOM 9424 C C . SER G 1 194 ? 89.322 141.655 131.926 1.00 14.95 194 SER F C 1
ATOM 9425 O O . SER G 1 194 ? 89.037 142.146 130.836 1.00 15.44 194 SER F O 1
ATOM 9428 N N . GLN G 1 195 ? 90.296 140.767 132.119 1.00 12.97 195 GLN F N 1
ATOM 9429 C CA . GLN G 1 195 ? 91.141 140.290 131.018 1.00 12.61 195 GLN F CA 1
ATOM 9430 C C . GLN G 1 195 ? 90.904 138.843 130.606 1.00 10.51 195 GLN F C 1
ATOM 9431 O O . GLN G 1 195 ? 91.074 138.521 129.421 1.00 9.64 195 GLN F O 1
ATOM 9437 N N . ALA G 1 196 ? 90.529 138.005 131.555 1.00 9.36 196 ALA F N 1
ATOM 9438 C CA . ALA G 1 196 ? 90.379 136.573 131.346 1.00 8.77 196 ALA F CA 1
ATOM 9439 C C . ALA G 1 196 ? 88.981 136.128 131.664 1.00 8.24 196 ALA F C 1
ATOM 9440 O O . ALA G 1 196 ? 88.339 136.669 132.552 1.00 8.59 196 ALA F O 1
ATOM 9442 N N . LEU G 1 197 ? 88.507 135.103 130.965 1.00 7.75 197 LEU F N 1
ATOM 9443 C CA . LEU G 1 197 ? 87.156 134.568 131.156 1.00 7.84 197 LEU F CA 1
ATOM 9444 C C . LEU G 1 197 ? 87.146 133.555 132.316 1.00 7.98 197 LEU F C 1
ATOM 9445 O O . LEU G 1 197 ? 87.021 132.349 132.129 1.00 7.57 197 LEU F O 1
ATOM 9450 N N . THR G 1 198 ? 87.328 134.100 133.512 1.00 8.71 198 THR F N 1
ATOM 9451 C CA . THR G 1 198 ? 87.410 133.311 134.751 1.00 8.86 198 THR F CA 1
ATOM 9452 C C . THR G 1 198 ? 86.132 133.496 135.560 1.00 9.03 198 THR F C 1
ATOM 9453 O O . THR G 1 198 ? 85.584 134.577 135.592 1.00 9.53 198 THR F O 1
ATOM 9457 N N . ILE G 1 199 ? 85.721 132.434 136.250 1.00 8.97 199 ILE F N 1
ATOM 9458 C CA . ILE G 1 199 ? 84.654 132.521 137.249 1.00 8.68 199 ILE F CA 1
ATOM 9459 C C . ILE G 1 199 ? 85.180 131.913 138.525 1.00 8.88 199 ILE F C 1
ATOM 9460 O O . ILE G 1 199 ? 86.137 131.139 138.525 1.00 8.98 199 ILE F O 1
ATOM 9465 N N . SER G 1 200 ? 84.511 132.243 139.612 1.00 9.00 200 SER F N 1
ATOM 9466 C CA A SER G 1 200 ? 84.937 131.745 140.909 0.50 9.12 200 SER F CA 1
ATOM 9467 C CA B SER G 1 200 ? 84.915 131.739 140.922 0.50 9.58 200 SER F CA 1
ATOM 9468 C C . SER G 1 200 ? 84.558 130.283 141.120 1.00 9.55 200 SER F C 1
ATOM 9469 O O . SER G 1 200 ? 83.401 129.926 141.000 1.00 10.22 200 SER F O 1
ATOM 9474 N N . LEU G 1 201 ? 85.546 129.474 141.414 1.00 8.74 201 LEU F N 1
ATOM 9475 C CA . LEU G 1 201 ? 85.347 128.058 141.733 1.00 9.07 201 LEU F CA 1
ATOM 9476 C C . LEU G 1 201 ? 85.438 127.919 143.239 1.00 8.83 201 LEU F C 1
ATOM 9477 O O . LEU G 1 201 ? 86.507 128.106 143.785 1.00 8.81 201 LEU F O 1
ATOM 9482 N N . ALA G 1 202 ? 84.333 127.594 143.896 1.00 8.70 202 ALA F N 1
ATOM 9483 C CA . ALA G 1 202 ? 84.322 127.523 145.362 1.00 9.07 202 ALA F CA 1
ATOM 9484 C C . ALA G 1 202 ? 84.993 126.289 145.905 1.00 8.64 202 ALA F C 1
ATOM 9485 O O . ALA G 1 202 ? 85.698 126.369 146.872 1.00 9.52 202 ALA F O 1
ATOM 9487 N N . SER G 1 203 ? 84.766 125.145 145.249 1.00 8.80 203 SER F N 1
ATOM 9488 C CA . SER G 1 203 ? 85.248 123.878 145.798 1.00 8.50 203 SER F CA 1
ATOM 9489 C C . SER G 1 203 ? 85.201 122.823 144.726 1.00 8.21 203 SER F C 1
ATOM 9490 O O . SER G 1 203 ? 84.489 122.933 143.735 1.00 8.66 203 SER F O 1
ATOM 9493 N N . VAL G 1 204 ? 85.961 121.776 144.978 1.00 8.06 204 VAL F N 1
ATOM 9494 C CA . VAL G 1 204 ? 85.993 120.569 144.130 1.00 8.44 204 VAL F CA 1
ATOM 9495 C C . VAL G 1 204 ? 85.736 119.388 145.057 1.00 8.54 204 VAL F C 1
ATOM 9496 O O . VAL G 1 204 ? 86.380 119.267 146.109 1.00 9.59 204 VAL F O 1
ATOM 9500 N N . ASN G 1 205 ? 84.822 118.501 144.683 1.00 8.17 205 ASN F N 1
ATOM 9501 C CA . ASN G 1 205 ? 84.571 117.289 145.440 1.00 8.28 205 ASN F CA 1
ATOM 9502 C C . ASN G 1 205 ? 85.179 116.162 144.611 1.00 8.26 205 ASN F C 1
ATOM 9503 O O . ASN G 1 205 ? 84.734 115.910 143.502 1.00 8.20 205 ASN F O 1
ATOM 9508 N N . LEU G 1 206 ? 86.204 115.524 145.147 1.00 8.76 206 LEU F N 1
ATOM 9509 C CA . LEU G 1 206 ? 86.933 114.464 144.484 1.00 9.84 206 LEU F CA 1
ATOM 9510 C C . LEU G 1 206 ? 86.963 113.260 145.406 1.00 10.29 206 LEU F C 1
ATOM 9511 O O . LEU G 1 206 ? 87.294 113.381 146.590 1.00 9.71 206 LEU F O 1
ATOM 9516 N N . LYS G 1 207 ? 86.570 112.110 144.881 1.00 10.55 207 LYS F N 1
ATOM 9517 C CA . LYS G 1 207 ? 86.442 110.874 145.672 1.00 11.78 207 LYS F CA 1
ATOM 9518 C C . LYS G 1 207 ? 85.597 111.072 146.909 1.00 12.05 207 LYS F C 1
ATOM 9519 O O . LYS G 1 207 ? 85.867 110.503 147.957 1.00 12.43 207 LYS F O 1
ATOM 9525 N N . GLY G 1 208 ? 84.548 111.871 146.754 1.00 10.95 208 GLY F N 1
ATOM 9526 C CA . GLY G 1 208 ? 83.595 112.123 147.833 1.00 10.75 208 GLY F CA 1
ATOM 9527 C C . GLY G 1 208 ? 83.973 113.193 148.842 1.00 10.43 208 GLY F C 1
ATOM 9528 O O . GLY G 1 208 ? 83.126 113.533 149.663 1.00 11.25 208 GLY F O 1
ATOM 9529 N N . SER G 1 209 ? 85.176 113.726 148.757 1.00 10.10 209 SER F N 1
ATOM 9530 C CA . SER G 1 209 ? 85.664 114.687 149.699 1.00 10.66 209 SER F CA 1
ATOM 9531 C C . SER G 1 209 ? 85.750 116.080 149.073 1.00 10.05 209 SER F C 1
ATOM 9532 O O . SER G 1 209 ? 86.266 116.246 147.973 1.00 8.85 209 SER F O 1
ATOM 9535 N N . SER G 1 210 ? 85.317 117.070 149.837 1.00 10.91 210 SER F N 1
ATOM 9536 C CA . SER G 1 210 ? 85.383 118.435 149.399 1.00 11.22 210 SER F CA 1
ATOM 9537 C C . SER G 1 210 ? 86.743 119.042 149.662 1.00 10.88 210 SER F C 1
ATOM 9538 O O . SER G 1 210 ? 87.313 118.873 150.722 1.00 12.07 210 SER F O 1
ATOM 9541 N N . PHE G 1 211 ? 87.241 119.783 148.674 1.00 9.83 211 PHE F N 1
ATOM 9542 C CA . PHE G 1 211 ? 88.496 120.527 148.770 1.00 10.55 211 PHE F CA 1
ATOM 9543 C C . PHE G 1 211 ? 88.129 121.941 148.438 1.00 11.27 211 PHE F C 1
ATOM 9544 O O . PHE G 1 211 ? 87.700 122.261 147.325 1.00 9.95 211 PHE F O 1
ATOM 9552 N N . SER G 1 212 ? 88.288 122.821 149.406 1.00 11.88 212 SER F N 1
ATOM 9553 C CA . SER G 1 212 ? 87.957 124.218 149.252 1.00 12.54 212 SER F CA 1
ATOM 9554 C C . SER G 1 212 ? 88.950 124.956 148.346 1.00 11.43 212 SER F C 1
ATOM 9555 O O . SER G 1 212 ? 90.147 124.777 148.480 1.00 12.19 212 SER F O 1
ATOM 9558 N N . PHE G 1 213 ? 88.407 125.775 147.440 1.00 10.89 213 PHE F N 1
ATOM 9559 C CA . PHE G 1 213 ? 89.254 126.492 146.507 1.00 10.70 213 PHE F CA 1
ATOM 9560 C C . PHE G 1 213 ? 89.046 127.990 146.674 1.00 11.17 213 PHE F C 1
ATOM 9561 O O . PHE G 1 213 ? 89.797 128.618 147.411 1.00 14.11 213 PHE F O 1
ATOM 9569 N N . GLY G 1 214 ? 88.047 128.558 146.050 1.00 10.94 214 GLY F N 1
ATOM 9570 C CA . GLY G 1 214 ? 87.672 129.952 146.287 1.00 11.84 214 GLY F CA 1
ATOM 9571 C C . GLY G 1 214 ? 88.254 130.999 145.363 1.00 13.63 214 GLY F C 1
ATOM 9572 O O . GLY G 1 214 ? 88.025 132.199 145.565 1.00 19.88 214 GLY F O 1
ATOM 9573 N N . ASP G 1 215 ? 88.949 130.581 144.328 1.00 12.66 215 ASP F N 1
ATOM 9574 C CA A ASP G 1 215 ? 89.639 131.485 143.413 0.50 12.38 215 ASP F CA 1
ATOM 9575 C CA B ASP G 1 215 ? 89.615 131.506 143.415 0.50 12.67 215 ASP F CA 1
ATOM 9576 C C . ASP G 1 215 ? 89.109 131.282 142.004 1.00 11.40 215 ASP F C 1
ATOM 9577 O O . ASP G 1 215 ? 88.308 130.392 141.751 1.00 10.49 215 ASP F O 1
ATOM 9586 N N . GLY G 1 216 ? 89.525 132.141 141.094 1.00 10.16 216 GLY F N 1
ATOM 9587 C CA . GLY G 1 216 ? 89.050 132.099 139.737 1.00 9.89 216 GLY F CA 1
ATOM 9588 C C . GLY G 1 216 ? 89.601 130.950 138.951 1.00 9.27 216 GLY F C 1
ATOM 9589 O O . GLY G 1 216 ? 90.702 130.495 139.170 1.00 10.86 216 GLY F O 1
ATOM 9590 N N . ALA G 1 217 ? 88.801 130.499 137.989 1.00 8.29 217 ALA F N 1
ATOM 9591 C CA . ALA G 1 217 ? 89.165 129.420 137.100 1.00 8.90 217 ALA F CA 1
ATOM 9592 C C . ALA G 1 217 ? 88.848 129.867 135.684 1.00 8.07 217 ALA F C 1
ATOM 9593 O O . ALA G 1 217 ? 87.709 130.242 135.387 1.00 8.24 217 ALA F O 1
ATOM 9595 N N . LEU G 1 218 ? 89.844 129.797 134.805 1.00 7.44 218 LEU F N 1
ATOM 9596 C CA . LEU G 1 218 ? 89.679 130.186 133.406 1.00 7.59 218 LEU F CA 1
ATOM 9597 C C . LEU G 1 218 ? 88.940 129.081 132.656 1.00 7.09 218 LEU F C 1
ATOM 9598 O O . LEU G 1 218 ? 89.353 127.928 132.680 1.00 7.62 218 LEU F O 1
ATOM 9603 N N . LEU G 1 219 ? 87.848 129.419 131.992 1.00 6.88 219 LEU F N 1
ATOM 9604 C CA . LEU G 1 219 ? 87.048 128.462 131.260 1.00 7.44 219 LEU F CA 1
ATOM 9605 C C . LEU G 1 219 ? 87.528 128.465 129.817 1.00 7.35 219 LEU F C 1
ATOM 9606 O O . LEU G 1 219 ? 87.011 129.204 128.953 1.00 7.21 219 LEU F O 1
ATOM 9611 N N . ASP G 1 220 ? 88.579 127.686 129.582 1.00 7.43 220 ASP F N 1
ATOM 9612 C CA . ASP G 1 220 ? 89.383 127.784 128.363 1.00 6.94 220 ASP F CA 1
ATOM 9613 C C . ASP G 1 220 ? 89.177 126.651 127.381 1.00 6.91 220 ASP F C 1
ATOM 9614 O O . ASP G 1 220 ? 89.686 125.556 127.593 1.00 7.46 220 ASP F O 1
ATOM 9619 N N . SER G 1 221 ? 88.442 126.905 126.295 1.00 7.12 221 SER F N 1
ATOM 9620 C CA . SER G 1 221 ? 88.252 125.911 125.257 1.00 6.99 221 SER F CA 1
ATOM 9621 C C . SER G 1 221 ? 89.578 125.459 124.616 1.00 6.99 221 SER F C 1
ATOM 9622 O O . SER G 1 221 ? 89.626 124.360 124.105 1.00 7.96 221 SER F O 1
ATOM 9625 N N . GLY G 1 222 ? 90.592 126.317 124.648 1.00 7.35 222 GLY F N 1
ATOM 9626 C CA . GLY G 1 222 ? 91.922 126.036 124.078 1.00 7.86 222 GLY F CA 1
ATOM 9627 C C . GLY G 1 222 ? 92.921 125.381 124.999 1.00 7.88 222 GLY F C 1
ATOM 9628 O O . GLY G 1 222 ? 94.096 125.363 124.669 1.00 8.76 222 GLY F O 1
ATOM 9629 N N . THR G 1 223 ? 92.477 124.872 126.147 1.00 7.83 223 THR F N 1
ATOM 9630 C CA . THR G 1 223 ? 93.314 124.046 127.000 1.00 8.13 223 THR F CA 1
ATOM 9631 C C . THR G 1 223 ? 92.733 122.630 127.022 1.00 8.12 223 THR F C 1
ATOM 9632 O O . THR G 1 223 ? 91.511 122.461 127.189 1.00 8.08 223 THR F O 1
ATOM 9636 N N . THR G 1 224 ? 93.593 121.627 126.874 1.00 8.29 224 THR F N 1
ATOM 9637 C CA . THR G 1 224 ? 93.165 120.256 126.856 1.00 8.19 224 THR F CA 1
ATOM 9638 C C . THR G 1 224 ? 92.681 119.699 128.211 1.00 8.51 224 THR F C 1
ATOM 9639 O O . THR G 1 224 ? 91.618 119.103 128.324 1.00 8.12 224 THR F O 1
ATOM 9643 N N . LEU G 1 225 ? 93.486 119.965 129.226 1.00 8.16 225 LEU F N 1
ATOM 9644 C CA . LEU G 1 225 ? 93.283 119.393 130.554 1.00 8.42 225 LEU F CA 1
ATOM 9645 C C . LEU G 1 225 ? 92.853 120.446 131.551 1.00 8.85 225 LEU F C 1
ATOM 9646 O O . LEU G 1 225 ? 92.366 121.511 131.163 1.00 8.87 225 LEU F O 1
ATOM 9651 N N . THR G 1 226 ? 92.969 120.124 132.830 1.00 8.68 226 THR F N 1
ATOM 9652 C CA . THR G 1 226 ? 92.582 121.004 133.919 1.00 8.38 226 THR F CA 1
ATOM 9653 C C . THR G 1 226 ? 93.826 121.337 134.730 1.00 8.26 226 THR F C 1
ATOM 9654 O O . THR G 1 226 ? 94.612 120.415 135.000 1.00 9.30 226 THR F O 1
ATOM 9658 N N . TYR G 1 227 ? 94.022 122.587 135.096 1.00 8.31 227 TYR F N 1
ATOM 9659 C CA . TYR G 1 227 ? 95.228 123.039 135.788 1.00 8.62 227 TYR F CA 1
ATOM 9660 C C . TYR G 1 227 ? 94.833 123.731 137.070 1.00 9.23 227 TYR F C 1
ATOM 9661 O O . TYR G 1 227 ? 93.945 124.579 137.089 1.00 9.08 227 TYR F O 1
ATOM 9670 N N . PHE G 1 228 ? 95.568 123.418 138.136 1.00 8.61 228 PHE F N 1
ATOM 9671 C CA . PHE G 1 228 ? 95.388 124.057 139.417 1.00 9.47 228 PHE F CA 1
ATOM 9672 C C . PHE G 1 228 ? 96.731 124.482 139.992 1.00 10.10 228 PHE F C 1
ATOM 9673 O O . PHE G 1 228 ? 97.765 123.905 139.645 1.00 10.17 228 PHE F O 1
ATOM 9681 N N . PRO G 1 229 ? 96.713 125.439 140.938 1.00 10.82 229 PRO F N 1
ATOM 9682 C CA . PRO G 1 229 ? 97.949 125.806 141.649 1.00 11.48 229 PRO F CA 1
ATOM 9683 C C . PRO G 1 229 ? 98.577 124.572 142.254 1.00 12.47 229 PRO F C 1
ATOM 9684 O O . PRO G 1 229 ? 97.877 123.626 142.673 1.00 11.31 229 PRO F O 1
ATOM 9688 N N . SER G 1 230 ? 99.909 124.558 142.313 1.00 13.05 230 SER F N 1
ATOM 9689 C CA . SER G 1 230 ? 100.629 123.360 142.702 1.00 14.48 230 SER F CA 1
ATOM 9690 C C . SER G 1 230 ? 100.192 122.769 144.017 1.00 13.69 230 SER F C 1
ATOM 9691 O O . SER G 1 230 ? 100.059 121.558 144.126 1.00 13.41 230 SER F O 1
ATOM 9694 N N . ASP G 1 231 ? 99.971 123.600 145.019 1.00 14.17 231 ASP F N 1
ATOM 9695 C CA . ASP G 1 231 ? 99.633 123.066 146.335 1.00 15.73 231 ASP F CA 1
ATOM 9696 C C . ASP G 1 231 ? 98.275 122.358 146.321 1.00 13.65 231 ASP F C 1
ATOM 9697 O O . ASP G 1 231 ? 98.094 121.279 146.875 1.00 14.18 231 ASP F O 1
ATOM 9702 N N . PHE G 1 232 ? 97.319 122.985 145.650 1.00 12.91 232 PHE F N 1
ATOM 9703 C CA . PHE G 1 232 ? 95.981 122.446 145.554 1.00 11.91 232 PHE F CA 1
ATOM 9704 C C . PHE G 1 232 ? 95.953 121.190 144.683 1.00 11.33 232 PHE F C 1
ATOM 9705 O O . PHE G 1 232 ? 95.344 120.183 145.043 1.00 11.25 232 PHE F O 1
ATOM 9713 N N . ALA G 1 233 ? 96.639 121.232 143.550 1.00 11.03 233 ALA F N 1
ATOM 9714 C CA . ALA G 1 233 ? 96.759 120.063 142.716 1.00 11.05 233 ALA F CA 1
ATOM 9715 C C . ALA G 1 233 ? 97.376 118.886 143.496 1.00 11.04 233 ALA F C 1
ATOM 9716 O O . ALA G 1 233 ? 96.976 117.738 143.317 1.00 11.30 233 ALA F O 1
ATOM 9718 N N . ALA G 1 234 ? 98.392 119.172 144.317 1.00 11.51 234 ALA F N 1
ATOM 9719 C CA . ALA G 1 234 ? 99.045 118.119 145.114 1.00 12.23 234 ALA F CA 1
ATOM 9720 C C . ALA G 1 234 ? 98.089 117.505 146.099 1.00 12.54 234 ALA F C 1
ATOM 9721 O O . ALA G 1 234 ? 98.131 116.284 146.322 1.00 12.67 234 ALA F O 1
ATOM 9723 N N . GLN G 1 235 ? 97.217 118.314 146.709 1.00 12.72 235 GLN F N 1
ATOM 9724 C CA . GLN G 1 235 ? 96.204 117.755 147.590 1.00 13.60 235 GLN F CA 1
ATOM 9725 C C . GLN G 1 235 ? 95.234 116.845 146.862 1.00 12.91 235 GLN F C 1
ATOM 9726 O O . GLN G 1 235 ? 94.884 115.745 147.320 1.00 13.67 235 GLN F O 1
ATOM 9732 N N . LEU G 1 236 ? 94.758 117.306 145.720 1.00 12.58 236 LEU F N 1
ATOM 9733 C CA . LEU G 1 236 ? 93.925 116.473 144.896 1.00 12.71 236 LEU F CA 1
ATOM 9734 C C . LEU G 1 236 ? 94.618 115.189 144.420 1.00 12.34 236 LEU F C 1
ATOM 9735 O O . LEU G 1 236 ? 93.993 114.120 144.358 1.00 12.52 236 LEU F O 1
ATOM 9740 N N . ALA G 1 237 ? 95.887 115.294 144.063 1.00 12.18 237 ALA F N 1
ATOM 9741 C CA . ALA G 1 237 ? 96.641 114.148 143.562 1.00 13.48 237 ALA F CA 1
ATOM 9742 C C . ALA G 1 237 ? 96.781 113.087 144.613 1.00 14.72 237 ALA F C 1
ATOM 9743 O O . ALA G 1 237 ? 96.667 111.911 144.292 1.00 14.96 237 ALA F O 1
ATOM 9745 N N . ASP G 1 238 ? 97.017 113.516 145.848 1.00 15.34 238 ASP F N 1
ATOM 9746 C CA . ASP G 1 238 ? 97.115 112.577 146.992 1.00 18.25 238 ASP F CA 1
ATOM 9747 C C . ASP G 1 238 ? 95.808 111.815 147.166 1.00 18.56 238 ASP F C 1
ATOM 9748 O O . ASP G 1 238 ? 95.804 110.617 147.473 1.00 21.52 238 ASP F O 1
ATOM 9753 N N . LYS G 1 239 ? 94.683 112.497 147.003 1.00 15.86 239 LYS F N 1
ATOM 9754 C CA . LYS G 1 239 ? 93.381 111.830 147.045 1.00 14.89 239 LYS F CA 1
ATOM 9755 C C . LYS G 1 239 ? 93.122 110.893 145.856 1.00 14.61 239 LYS F C 1
ATOM 9756 O O . LYS G 1 239 ? 92.573 109.778 146.032 1.00 16.11 239 LYS F O 1
ATOM 9762 N N . ALA G 1 240 ? 93.557 111.309 144.663 1.00 13.51 240 ALA F N 1
ATOM 9763 C CA . ALA G 1 240 ? 93.287 110.600 143.442 1.00 13.38 240 ALA F CA 1
ATOM 9764 C C . ALA G 1 240 ? 94.227 109.423 143.165 1.00 13.14 240 ALA F C 1
ATOM 9765 O O . ALA G 1 240 ? 93.932 108.583 142.325 1.00 14.63 240 ALA F O 1
ATOM 9767 N N . GLY G 1 241 ? 95.370 109.408 143.833 1.00 13.01 241 GLY F N 1
ATOM 9768 C CA . GLY G 1 241 ? 96.420 108.440 143.488 1.00 13.11 241 GLY F CA 1
ATOM 9769 C C . GLY G 1 241 ? 97.312 108.820 142.316 1.00 12.28 241 GLY F C 1
ATOM 9770 O O . GLY G 1 241 ? 97.995 107.983 141.749 1.00 12.94 241 GLY F O 1
ATOM 9771 N N . ALA G 1 242 ? 97.353 110.116 141.976 1.00 12.08 242 ALA F N 1
ATOM 9772 C CA . ALA G 1 242 ? 98.218 110.590 140.880 1.00 11.84 242 ALA F CA 1
ATOM 9773 C C . ALA G 1 242 ? 99.649 110.827 141.400 1.00 12.21 242 ALA F C 1
ATOM 9774 O O . ALA G 1 242 ? 99.839 111.094 142.575 1.00 13.89 242 ALA F O 1
ATOM 9776 N N . ARG G 1 243 ? 100.611 110.740 140.497 1.00 12.02 243 ARG F N 1
ATOM 9777 C CA . ARG G 1 243 ? 102.019 110.839 140.845 1.00 12.22 243 ARG F CA 1
ATOM 9778 C C . ARG G 1 243 ? 102.644 111.947 140.059 1.00 11.61 243 ARG F C 1
ATOM 9779 O O . ARG G 1 243 ? 102.562 111.967 138.821 1.00 10.98 243 ARG F O 1
ATOM 9787 N N . LEU G 1 244 ? 103.346 112.841 140.754 1.00 12.04 244 LEU F N 1
ATOM 9788 C CA . LEU G 1 244 ? 104.006 113.949 140.083 1.00 13.47 244 LEU F CA 1
ATOM 9789 C C . LEU G 1 244 ? 105.356 113.519 139.500 1.00 14.20 244 LEU F C 1
ATOM 9790 O O . LEU G 1 244 ? 106.206 112.999 140.233 1.00 14.98 244 LEU F O 1
ATOM 9795 N N . VAL G 1 245 ? 105.533 113.660 138.197 1.00 14.51 245 VAL F N 1
ATOM 9796 C CA . VAL G 1 245 ? 106.718 113.164 137.517 1.00 16.54 245 VAL F CA 1
ATOM 9797 C C . VAL G 1 245 ? 107.409 114.353 136.913 1.00 18.00 245 VAL F C 1
ATOM 9798 O O . VAL G 1 245 ? 106.776 115.182 136.231 1.00 17.92 245 VAL F O 1
ATOM 9802 N N . GLN G 1 246 ? 108.715 114.461 137.144 1.00 20.77 246 GLN F N 1
ATOM 9803 C CA . GLN G 1 246 ? 109.495 115.483 136.468 1.00 23.31 246 GLN F CA 1
ATOM 9804 C C . GLN G 1 246 ? 109.749 114.919 135.067 1.00 24.20 246 GLN F C 1
ATOM 9805 O O . GLN G 1 246 ? 110.375 113.857 134.909 1.00 25.80 246 GLN F O 1
ATOM 9811 N N . VAL G 1 247 ? 109.191 115.578 134.055 1.00 21.96 247 VAL F N 1
ATOM 9812 C CA . VAL G 1 247 ? 109.283 115.074 132.669 1.00 24.26 247 VAL F CA 1
ATOM 9813 C C . VAL G 1 247 ? 110.350 115.826 131.869 1.00 25.95 247 VAL F C 1
ATOM 9814 O O . VAL G 1 247 ? 110.853 115.305 130.878 1.00 28.36 247 VAL F O 1
ATOM 9818 N N . ALA G 1 248 ? 110.665 117.040 132.323 1.00 27.58 248 ALA F N 1
ATOM 9819 C CA . ALA G 1 248 ? 111.706 117.890 131.745 1.00 27.59 248 ALA F CA 1
ATOM 9820 C C . ALA G 1 248 ? 112.250 118.765 132.874 1.00 29.39 248 ALA F C 1
ATOM 9821 O O . ALA G 1 248 ? 111.767 118.688 134.008 1.00 29.65 248 ALA F O 1
ATOM 9823 N N . ARG G 1 249 ? 113.244 119.607 132.581 1.00 29.88 249 ARG F N 1
ATOM 9824 C CA . ARG G 1 249 ? 113.865 120.438 133.613 0.50 29.73 249 ARG F CA 1
ATOM 9825 C C . ARG G 1 249 ? 112.881 121.289 134.403 1.00 30.92 249 ARG F C 1
ATOM 9826 O O . ARG G 1 249 ? 112.920 121.272 135.642 1.00 33.69 249 ARG F O 1
ATOM 9834 N N . ASP G 1 250 ? 112.036 122.046 133.692 1.00 31.36 250 ASP F N 1
ATOM 9835 C CA . ASP G 1 250 ? 111.054 122.971 134.305 1.00 31.90 250 ASP F CA 1
ATOM 9836 C C . ASP G 1 250 ? 109.605 122.470 134.198 1.00 29.82 250 ASP F C 1
ATOM 9837 O O . ASP G 1 250 ? 108.671 123.256 134.420 1.00 32.81 250 ASP F O 1
ATOM 9842 N N . GLN G 1 251 ? 109.398 121.199 133.853 1.00 27.09 251 GLN F N 1
ATOM 9843 C CA . GLN G 1 251 ? 108.035 120.678 133.695 1.00 24.87 251 GLN F CA 1
ATOM 9844 C C . GLN G 1 251 ? 107.781 119.428 134.529 1.00 22.84 251 GLN F C 1
ATOM 9845 O O . GLN G 1 251 ? 108.519 118.441 134.481 1.00 19.19 251 GLN F O 1
ATOM 9851 N N . TYR G 1 252 ? 106.663 119.486 135.247 1.00 22.00 252 TYR F N 1
ATOM 9852 C CA . TYR G 1 252 ? 106.194 118.405 136.072 1.00 21.15 252 TYR F CA 1
ATOM 9853 C C . TYR G 1 252 ? 104.782 118.104 135.641 1.00 19.74 252 TYR F C 1
ATOM 9854 O O . TYR G 1 252 ? 103.964 119.028 135.522 1.00 21.82 252 TYR F O 1
ATOM 9863 N N . LEU G 1 253 ? 104.505 116.825 135.416 1.00 16.84 253 LEU F N 1
ATOM 9864 C CA . LEU G 1 253 ? 103.165 116.363 135.076 1.00 15.57 253 LEU F CA 1
ATOM 9865 C C . LEU G 1 253 ? 102.759 115.250 135.980 1.00 13.72 253 LEU F C 1
ATOM 9866 O O . LEU G 1 253 ? 103.579 114.395 136.334 1.00 13.64 253 LEU F O 1
ATOM 9871 N N . TYR G 1 254 ? 101.471 115.237 136.306 1.00 12.50 254 TYR F N 1
ATOM 9872 C CA . TYR G 1 254 ? 100.886 114.115 137.007 1.00 11.19 254 TYR F CA 1
ATOM 9873 C C . TYR G 1 254 ? 100.542 112.991 136.075 1.00 11.04 254 TYR F C 1
ATOM 9874 O O . TYR G 1 254 ? 99.913 113.193 135.020 1.00 11.19 254 TYR F O 1
ATOM 9883 N N . PHE G 1 255 ? 100.960 111.795 136.460 1.00 10.69 255 PHE F N 1
ATOM 9884 C CA . PHE G 1 255 ? 100.560 110.555 135.830 1.00 11.00 255 PHE F CA 1
ATOM 9885 C C . PHE G 1 255 ? 99.658 109.798 136.767 1.00 11.04 255 PHE F C 1
ATOM 9886 O O . PHE G 1 255 ? 99.637 110.040 137.978 1.00 11.59 255 PHE F O 1
ATOM 9894 N N . ILE G 1 256 ? 98.900 108.864 136.201 1.00 11.67 256 ILE F N 1
ATOM 9895 C CA . ILE G 1 256 ? 97.989 108.045 136.997 1.00 11.47 256 ILE F CA 1
ATOM 9896 C C . ILE G 1 256 ? 97.936 106.656 136.359 1.00 11.95 256 ILE F C 1
ATOM 9897 O O . ILE G 1 256 ? 98.127 106.519 135.167 1.00 12.68 256 ILE F O 1
ATOM 9902 N N . ASP G 1 257 ? 97.681 105.635 137.165 1.00 11.51 257 ASP F N 1
ATOM 9903 C CA . ASP G 1 257 ? 97.658 104.273 136.624 1.00 12.95 257 ASP F CA 1
ATOM 9904 C C . ASP G 1 257 ? 96.564 104.219 135.562 1.00 13.40 257 ASP F C 1
ATOM 9905 O O . ASP G 1 257 ? 95.447 104.700 135.789 1.00 11.73 257 ASP F O 1
ATOM 9910 N N . CYS G 1 258 ? 96.873 103.611 134.422 1.00 14.05 258 CYS F N 1
ATOM 9911 C CA . CYS G 1 258 ? 95.872 103.494 133.357 1.00 15.22 258 CYS F CA 1
ATOM 9912 C C . CYS G 1 258 ? 94.653 102.675 133.803 1.00 14.76 258 CYS F C 1
ATOM 9913 O O . CYS G 1 258 ? 93.547 102.901 133.297 1.00 15.79 258 CYS F O 1
ATOM 9916 N N . ASN G 1 259 ? 94.817 101.791 134.780 1.00 14.47 259 ASN F N 1
ATOM 9917 C CA . ASN G 1 259 ? 93.701 100.959 135.271 1.00 15.36 259 ASN F CA 1
ATOM 9918 C C . ASN G 1 259 ? 92.942 101.561 136.453 1.00 13.34 259 ASN F C 1
ATOM 9919 O O . ASN G 1 259 ? 92.148 100.898 137.116 1.00 14.17 259 ASN F O 1
ATOM 9924 N N . THR G 1 260 ? 93.227 102.830 136.760 1.00 12.49 260 THR F N 1
ATOM 9925 C CA A THR G 1 260 ? 92.548 103.519 137.836 0.50 12.33 260 THR F CA 1
ATOM 9926 C CA B THR G 1 260 ? 92.564 103.480 137.865 0.50 12.78 260 THR F CA 1
ATOM 9927 C C . THR G 1 260 ? 91.033 103.397 137.715 1.00 12.37 260 THR F C 1
ATOM 9928 O O . THR G 1 260 ? 90.491 103.464 136.611 1.00 12.45 260 THR F O 1
ATOM 9935 N N . ASP G 1 261 ? 90.356 103.260 138.839 1.00 12.20 261 ASP F N 1
ATOM 9936 C CA . ASP G 1 261 ? 88.901 103.237 138.898 1.00 12.83 261 ASP F CA 1
ATOM 9937 C C . ASP G 1 261 ? 88.383 104.614 138.480 1.00 12.14 261 ASP F C 1
ATOM 9938 O O . ASP G 1 261 ? 88.612 105.601 139.188 1.00 12.93 261 ASP F O 1
ATOM 9943 N N . THR G 1 262 ? 87.659 104.667 137.364 1.00 11.10 262 THR F N 1
ATOM 9944 C CA . THR G 1 262 ? 87.066 105.909 136.866 1.00 10.68 262 THR F CA 1
ATOM 9945 C C . THR G 1 262 ? 85.549 105.936 136.974 1.00 10.43 262 THR F C 1
ATOM 9946 O O . THR G 1 262 ? 84.905 106.764 136.355 1.00 10.17 262 THR F O 1
ATOM 9950 N N . SER G 1 263 ? 84.974 105.052 137.794 1.00 10.29 263 SER F N 1
ATOM 9951 C CA . SER G 1 263 ? 83.537 104.977 137.973 1.00 10.96 263 SER F CA 1
ATOM 9952 C C . SER G 1 263 ? 82.911 106.182 138.685 1.00 10.48 263 SER F C 1
ATOM 9953 O O . SER G 1 263 ? 81.717 106.423 138.566 1.00 11.18 263 SER F O 1
ATOM 9956 N N . GLY G 1 264 ? 83.727 106.916 139.428 1.00 10.06 264 GLY F N 1
ATOM 9957 C CA . GLY G 1 264 ? 83.245 108.036 140.197 1.00 9.93 264 GLY F CA 1
ATOM 9958 C C . GLY G 1 264 ? 83.122 109.302 139.385 1.00 9.84 264 GLY F C 1
ATOM 9959 O O . GLY G 1 264 ? 83.321 109.289 138.171 1.00 10.05 264 GLY F O 1
ATOM 9960 N N . THR G 1 265 ? 82.820 110.399 140.068 1.00 8.87 265 THR F N 1
ATOM 9961 C CA A THR G 1 265 ? 82.731 111.710 139.404 0.50 8.63 265 THR F CA 1
ATOM 9962 C CA B THR G 1 265 ? 82.626 111.689 139.450 0.50 9.58 265 THR F CA 1
ATOM 9963 C C . THR G 1 265 ? 83.412 112.743 140.262 1.00 9.13 265 THR F C 1
ATOM 9964 O O . THR G 1 265 ? 83.597 112.565 141.479 1.00 9.49 265 THR F O 1
ATOM 9971 N N . THR G 1 266 ? 83.849 113.792 139.601 1.00 8.47 266 THR F N 1
ATOM 9972 C CA . THR G 1 266 ? 84.479 114.941 140.267 1.00 9.12 266 THR F CA 1
ATOM 9973 C C . THR G 1 266 ? 83.553 116.103 140.069 1.00 8.62 266 THR F C 1
ATOM 9974 O O . THR G 1 266 ? 83.066 116.355 138.949 1.00 9.38 266 THR F O 1
ATOM 9978 N N . VAL G 1 267 ? 83.257 116.811 141.138 1.00 8.25 267 VAL F N 1
ATOM 9979 C CA . VAL G 1 267 ? 82.222 117.840 141.149 1.00 8.48 267 VAL F CA 1
ATOM 9980 C C . VAL G 1 267 ? 82.839 119.193 141.405 1.00 8.12 267 VAL F C 1
ATOM 9981 O O . VAL G 1 267 ? 83.652 119.367 142.306 1.00 8.40 267 VAL F O 1
ATOM 9985 N N . PHE G 1 268 ? 82.419 120.174 140.597 1.00 7.99 268 PHE F N 1
ATOM 9986 C CA . PHE G 1 268 ? 82.928 121.544 140.663 1.00 8.27 268 PHE F CA 1
ATOM 9987 C C . PHE G 1 268 ? 81.788 122.443 141.060 1.00 8.36 268 PHE F C 1
ATOM 9988 O O . PHE G 1 268 ? 80.769 122.460 140.384 1.00 8.49 268 PHE F O 1
ATOM 9996 N N . ASN G 1 269 ? 81.965 123.145 142.166 1.00 8.34 269 ASN F N 1
ATOM 9997 C CA . ASN G 1 269 ? 80.942 124.008 142.750 1.00 9.26 269 ASN F CA 1
ATOM 9998 C C . ASN G 1 269 ? 81.314 125.448 142.499 1.00 8.77 269 ASN F C 1
ATOM 9999 O O . ASN G 1 269 ? 82.405 125.890 142.862 1.00 9.23 269 ASN F O 1
ATOM 10004 N N . PHE G 1 270 ? 80.386 126.145 141.867 1.00 9.17 270 PHE F N 1
ATOM 10005 C CA . PHE G 1 270 ? 80.564 127.531 141.483 1.00 9.58 270 PHE F CA 1
ATOM 10006 C C . PHE G 1 270 ? 79.618 128.436 142.279 1.00 11.63 270 PHE F C 1
ATOM 10007 O O . PHE G 1 270 ? 78.933 127.989 143.194 1.00 13.21 270 PHE F O 1
ATOM 10015 N N . GLY G 1 271 ? 79.509 129.710 141.900 1.00 12.36 271 GLY F N 1
ATOM 10016 C CA . GLY G 1 271 ? 78.615 130.622 142.609 1.00 13.63 271 GLY F CA 1
ATOM 10017 C C . GLY G 1 271 ? 77.146 130.308 142.395 1.00 13.57 271 GLY F C 1
ATOM 10018 O O . GLY G 1 271 ? 76.754 129.607 141.467 1.00 13.34 271 GLY F O 1
ATOM 10019 N N . ASN G 1 272 ? 76.286 130.872 143.247 1.00 16.88 272 ASN F N 1
ATOM 10020 C CA . ASN G 1 272 ? 74.828 130.897 142.970 1.00 18.06 272 ASN F CA 1
ATOM 10021 C C . ASN G 1 272 ? 74.234 129.478 142.811 1.00 18.40 272 ASN F C 1
ATOM 10022 O O . ASN G 1 272 ? 73.306 129.266 142.024 1.00 17.85 272 ASN F O 1
ATOM 10027 N N . GLY G 1 273 ? 74.813 128.528 143.535 1.00 18.24 273 GLY F N 1
ATOM 10028 C CA . GLY G 1 273 ? 74.361 127.141 143.561 1.00 19.04 273 GLY F CA 1
ATOM 10029 C C . GLY G 1 273 ? 74.722 126.247 142.392 1.00 18.95 273 GLY F C 1
ATOM 10030 O O . GLY G 1 273 ? 74.287 125.106 142.346 1.00 20.52 273 GLY F O 1
ATOM 10031 N N . ALA G 1 274 ? 75.478 126.759 141.426 1.00 15.21 274 ALA F N 1
ATOM 10032 C CA . ALA G 1 274 ? 75.790 126.001 140.222 1.00 13.96 274 ALA F CA 1
ATOM 10033 C C . ALA G 1 274 ? 76.828 124.938 140.527 1.00 12.63 274 ALA F C 1
ATOM 10034 O O . ALA G 1 274 ? 77.772 125.146 141.269 1.00 12.61 274 ALA F O 1
ATOM 10036 N N . LYS G 1 275 ? 76.640 123.808 139.891 1.00 11.67 275 LYS F N 1
ATOM 10037 C CA . LYS G 1 275 ? 77.495 122.639 140.041 1.00 12.77 275 LYS F CA 1
ATOM 10038 C C . LYS G 1 275 ? 77.674 121.998 138.676 1.00 11.12 275 LYS F C 1
ATOM 10039 O O . LYS G 1 275 ? 76.684 121.840 137.940 1.00 12.16 275 LYS F O 1
ATOM 10045 N N . ILE G 1 276 ? 78.900 121.600 138.344 1.00 8.94 276 ILE F N 1
ATOM 10046 C CA . ILE G 1 276 ? 79.150 120.794 137.154 1.00 8.08 276 ILE F CA 1
ATOM 10047 C C . ILE G 1 276 ? 79.843 119.512 137.579 1.00 7.87 276 ILE F C 1
ATOM 10048 O O . ILE G 1 276 ? 80.830 119.545 138.321 1.00 7.82 276 ILE F O 1
ATOM 10053 N N . THR G 1 277 ? 79.339 118.387 137.096 1.00 7.74 277 THR F N 1
ATOM 10054 C CA A THR G 1 277 ? 79.834 117.071 137.448 0.50 8.09 277 THR F CA 1
ATOM 10055 C CA B THR G 1 277 ? 79.883 117.080 137.445 0.50 8.74 277 THR F CA 1
ATOM 10056 C C . THR G 1 277 ? 80.557 116.513 136.243 1.00 8.35 277 THR F C 1
ATOM 10057 O O . THR G 1 277 ? 80.000 116.516 135.129 1.00 8.46 277 THR F O 1
ATOM 10064 N N . VAL G 1 278 ? 81.757 115.998 136.472 1.00 7.73 278 VAL F N 1
ATOM 10065 C CA . VAL G 1 278 ? 82.574 115.460 135.402 1.00 7.71 278 VAL F CA 1
ATOM 10066 C C . VAL G 1 278 ? 82.845 113.963 135.683 1.00 7.98 278 VAL F C 1
ATOM 10067 O O . VAL G 1 278 ? 83.297 113.609 136.785 1.00 8.09 278 VAL F O 1
ATOM 10071 N N . PRO G 1 279 ? 82.601 113.062 134.721 1.00 7.94 279 PRO F N 1
ATOM 10072 C CA . PRO G 1 279 ? 82.921 111.637 134.927 1.00 8.57 279 PRO F CA 1
ATOM 10073 C C . PRO G 1 279 ? 84.420 111.450 135.037 1.00 8.47 279 PRO F C 1
ATOM 10074 O O . PRO G 1 279 ? 85.209 112.129 134.376 1.00 8.94 279 PRO F O 1
ATOM 10078 N N . ASN G 1 280 ? 84.828 110.496 135.873 1.00 7.93 280 ASN F N 1
ATOM 10079 C CA . ASN G 1 280 ? 86.246 110.390 136.165 1.00 8.74 280 ASN F CA 1
ATOM 10080 C C . ASN G 1 280 ? 87.108 109.842 135.038 1.00 8.85 280 ASN F C 1
ATOM 10081 O O . ASN G 1 280 ? 88.318 109.947 135.064 1.00 8.59 280 ASN F O 1
ATOM 10086 N N . THR G 1 281 ? 86.468 109.341 133.981 1.00 9.70 281 THR F N 1
ATOM 10087 C CA A THR G 1 281 ? 87.168 109.010 132.745 0.50 9.98 281 THR F CA 1
ATOM 10088 C CA B THR G 1 281 ? 87.221 108.981 132.799 0.50 10.41 281 THR F CA 1
ATOM 10089 C C . THR G 1 281 ? 87.946 110.179 132.195 1.00 9.61 281 THR F C 1
ATOM 10090 O O . THR G 1 281 ? 88.952 110.009 131.515 1.00 9.94 281 THR F O 1
ATOM 10097 N N . GLU G 1 282 ? 87.468 111.391 132.456 1.00 8.65 282 GLU F N 1
ATOM 10098 C CA . GLU G 1 282 ? 88.113 112.586 131.976 1.00 8.75 282 GLU F CA 1
ATOM 10099 C C . GLU G 1 282 ? 89.466 112.877 132.622 1.00 9.35 282 GLU F C 1
ATOM 10100 O O . GLU G 1 282 ? 90.172 113.799 132.193 1.00 9.58 282 GLU F O 1
ATOM 10106 N N . TYR G 1 283 ? 89.806 112.129 133.675 1.00 9.97 283 TYR F N 1
ATOM 10107 C CA . TYR G 1 283 ? 91.081 112.308 134.379 1.00 10.91 283 TYR F CA 1
ATOM 10108 C C . TYR G 1 283 ? 92.093 111.238 134.102 1.00 11.51 283 TYR F C 1
ATOM 10109 O O . TYR G 1 283 ? 93.134 111.254 134.724 1.00 12.11 283 TYR F O 1
ATOM 10118 N N . VAL G 1 284 ? 91.817 110.347 133.172 1.00 12.34 284 VAL F N 1
ATOM 10119 C CA . VAL G 1 284 ? 92.798 109.313 132.759 1.00 12.90 284 VAL F CA 1
ATOM 10120 C C . VAL G 1 284 ? 92.978 109.483 131.285 1.00 15.11 284 VAL F C 1
ATOM 10121 O O . VAL G 1 284 ? 92.113 109.108 130.484 1.00 15.03 284 VAL F O 1
ATOM 10125 N N . TYR G 1 285 ? 94.100 110.100 130.948 1.00 16.40 285 TYR F N 1
ATOM 10126 C CA . TYR G 1 285 ? 94.410 110.497 129.585 1.00 18.81 285 TYR F CA 1
ATOM 10127 C C . TYR G 1 285 ? 95.412 109.493 129.052 1.00 20.23 285 TYR F C 1
ATOM 10128 O O . TYR G 1 285 ? 96.554 109.449 129.517 1.00 18.52 285 TYR F O 1
ATOM 10137 N N . GLN G 1 286 ? 94.982 108.662 128.112 1.00 21.70 286 GLN F N 1
ATOM 10138 C CA A GLN G 1 286 ? 95.833 107.607 127.551 0.50 21.86 286 GLN F CA 1
ATOM 10139 C CA B GLN G 1 286 ? 95.832 107.606 127.553 0.50 21.10 286 GLN F CA 1
ATOM 10140 C C . GLN G 1 286 ? 96.980 108.197 126.733 1.00 22.80 286 GLN F C 1
ATOM 10141 O O . GLN G 1 286 ? 96.750 109.035 125.854 1.00 23.23 286 GLN F O 1
ATOM 10152 N N . ASN G 1 287 ? 98.212 107.770 127.044 1.00 22.46 287 ASN F N 1
ATOM 10153 C CA . ASN G 1 287 ? 99.416 108.124 126.270 1.00 25.18 287 ASN F CA 1
ATOM 10154 C C . ASN G 1 287 ? 99.723 107.065 125.220 1.00 26.85 287 ASN F C 1
ATOM 10155 O O . ASN G 1 287 ? 100.603 107.277 124.387 1.00 29.34 287 ASN F O 1
ATOM 10160 N N . GLY G 1 288 ? 99.018 105.930 125.282 1.00 28.45 288 GLY F N 1
ATOM 10161 C CA . GLY G 1 288 ? 99.122 104.876 124.269 1.00 27.07 288 GLY F CA 1
ATOM 10162 C C . GLY G 1 288 ? 100.309 103.930 124.407 1.00 27.38 288 GLY F C 1
ATOM 10163 O O . GLY G 1 288 ? 100.554 103.125 123.511 1.00 27.98 288 GLY F O 1
ATOM 10164 N N . ASP G 1 289 ? 101.018 104.006 125.534 1.00 28.26 289 ASP F N 1
ATOM 10165 C CA . ASP G 1 289 ? 102.261 103.264 125.757 1.00 30.11 289 ASP F CA 1
ATOM 10166 C C . ASP G 1 289 ? 102.281 102.556 127.126 1.00 30.01 289 ASP F C 1
ATOM 10167 O O . ASP G 1 289 ? 103.352 102.301 127.688 1.00 32.53 289 ASP F O 1
ATOM 10172 N N . GLY G 1 290 ? 101.096 102.279 127.676 1.00 28.37 290 GLY F N 1
ATOM 10173 C CA . GLY G 1 290 ? 100.973 101.730 129.033 1.00 28.06 290 GLY F CA 1
ATOM 10174 C C . GLY G 1 290 ? 100.946 102.734 130.170 1.00 25.81 290 GLY F C 1
ATOM 10175 O O . GLY G 1 290 ? 100.710 102.348 131.323 1.00 28.85 290 GLY F O 1
ATOM 10176 N N . THR G 1 291 ? 101.208 104.004 129.862 1.00 24.25 291 THR F N 1
ATOM 10177 C CA . THR G 1 291 ? 101.110 105.079 130.832 1.00 22.11 291 THR F CA 1
ATOM 10178 C C . THR G 1 291 ? 99.983 106.012 130.457 1.00 19.23 291 THR F C 1
ATOM 10179 O O . THR G 1 291 ? 99.532 106.074 129.300 1.00 18.31 291 THR F O 1
ATOM 10183 N N . CYS G 1 292 ? 99.549 106.756 131.469 1.00 16.49 292 CYS F N 1
ATOM 10184 C CA . CYS G 1 292 ? 98.456 107.701 131.355 1.00 14.30 292 CYS F CA 1
ATOM 10185 C C . CYS G 1 292 ? 98.784 108.958 132.136 1.00 13.15 292 CYS F C 1
ATOM 10186 O O . CYS G 1 292 ? 99.274 108.875 133.288 1.00 12.82 292 CYS F O 1
ATOM 10189 N N . LEU G 1 293 ? 98.477 110.118 131.559 1.00 12.76 293 LEU F N 1
ATOM 10190 C CA . LEU G 1 293 ? 98.455 111.358 132.312 1.00 12.84 293 LEU F CA 1
ATOM 10191 C C . LEU G 1 293 ? 97.195 111.454 133.136 1.00 11.52 293 LEU F C 1
ATOM 10192 O O . LEU G 1 293 ? 96.143 110.989 132.726 1.00 11.50 293 LEU F O 1
ATOM 10197 N N . TRP G 1 294 ? 97.318 112.051 134.303 1.00 10.16 294 TRP F N 1
ATOM 10198 C CA . TRP G 1 294 ? 96.171 112.542 135.028 1.00 9.99 294 TRP F CA 1
ATOM 10199 C C . TRP G 1 294 ? 95.587 113.744 134.296 1.00 10.08 294 TRP F C 1
ATOM 10200 O O . TRP G 1 294 ? 96.275 114.494 133.624 1.00 10.70 294 TRP F O 1
ATOM 10211 N N . GLY G 1 295 ? 94.276 113.912 134.457 1.00 9.29 295 GLY F N 1
ATOM 10212 C CA . GLY G 1 295 ? 93.598 115.025 133.800 1.00 9.05 295 GLY F CA 1
ATOM 10213 C C . GLY G 1 295 ? 93.671 116.328 134.534 1.00 9.58 295 GLY F C 1
ATOM 10214 O O . GLY G 1 295 ? 93.121 117.323 134.053 1.00 9.19 295 GLY F O 1
ATOM 10215 N N . ILE G 1 296 ? 94.345 116.364 135.687 1.00 9.66 296 ILE F N 1
ATOM 10216 C CA . ILE G 1 296 ? 94.671 117.560 136.432 1.00 10.02 296 ILE F CA 1
ATOM 10217 C C . ILE G 1 296 ? 96.185 117.703 136.466 1.00 10.24 296 ILE F C 1
ATOM 10218 O O . ILE G 1 296 ? 96.900 116.708 136.611 1.00 10.62 296 ILE F O 1
ATOM 10223 N N . GLN G 1 297 ? 96.649 118.929 136.336 1.00 9.68 297 GLN F N 1
ATOM 10224 C CA . GLN G 1 297 ? 98.063 119.253 136.236 1.00 9.71 297 GLN F CA 1
ATOM 10225 C C . GLN G 1 297 ? 98.367 120.538 136.994 1.00 10.48 297 GLN F C 1
ATOM 10226 O O . GLN G 1 297 ? 97.500 121.350 137.179 1.00 10.43 297 GLN F O 1
ATOM 10232 N N . PRO G 1 298 ? 99.616 120.739 137.440 1.00 10.91 298 PRO F N 1
ATOM 10233 C CA . PRO G 1 298 ? 99.949 121.895 138.217 1.00 11.30 298 PRO F CA 1
ATOM 10234 C C . PRO G 1 298 ? 100.270 123.098 137.337 1.00 11.51 298 PRO F C 1
ATOM 10235 O O . PRO G 1 298 ? 100.810 122.966 136.244 1.00 12.75 298 PRO F O 1
ATOM 10239 N N . SER G 1 299 ? 99.953 124.271 137.831 1.00 12.29 299 SER F N 1
ATOM 10240 C CA . SER G 1 299 ? 100.238 125.509 137.111 1.00 13.99 299 SER F CA 1
ATOM 10241 C C . SER G 1 299 ? 100.120 126.658 138.077 1.00 16.97 299 SER F C 1
ATOM 10242 O O . SER G 1 299 ? 99.466 126.520 139.088 1.00 22.84 299 SER F O 1
ATOM 10245 N N . ASP G 1 300 ? 100.701 127.811 137.753 1.00 16.24 300 ASP F N 1
ATOM 10246 C CA A ASP G 1 300 ? 100.469 129.032 138.524 0.50 18.19 300 ASP F CA 1
ATOM 10247 C CA B ASP G 1 300 ? 100.447 129.001 138.576 0.50 19.52 300 ASP F CA 1
ATOM 10248 C C . ASP G 1 300 ? 99.055 129.562 138.255 1.00 19.23 300 ASP F C 1
ATOM 10249 O O . ASP G 1 300 ? 98.465 130.235 139.098 1.00 23.48 300 ASP F O 1
ATOM 10258 N N . ASP G 1 301 ? 98.513 129.213 137.074 1.00 17.19 301 ASP F N 1
ATOM 10259 C CA . ASP G 1 301 ? 97.183 129.646 136.592 1.00 17.39 301 ASP F CA 1
ATOM 10260 C C . ASP G 1 301 ? 96.172 128.504 136.561 1.00 15.22 301 ASP F C 1
ATOM 10261 O O . ASP G 1 301 ? 96.484 127.432 136.017 1.00 18.72 301 ASP F O 1
ATOM 10266 N N . THR G 1 302 ? 94.967 128.773 137.093 1.00 11.58 302 THR F N 1
ATOM 10267 C CA . THR G 1 302 ? 93.891 127.810 137.202 1.00 10.70 302 THR F CA 1
ATOM 10268 C C . THR G 1 302 ? 93.047 127.806 135.939 1.00 8.74 302 THR F C 1
ATOM 10269 O O . THR G 1 302 ? 92.547 128.838 135.506 1.00 8.86 302 THR F O 1
ATOM 10273 N N . ILE G 1 303 ? 92.932 126.643 135.344 1.00 8.29 303 ILE F N 1
ATOM 10274 C CA . ILE G 1 303 ? 92.307 126.485 134.028 1.00 7.70 303 ILE F CA 1
ATOM 10275 C C . ILE G 1 303 ? 91.407 125.273 134.064 1.00 7.60 303 ILE F C 1
ATOM 10276 O O . ILE G 1 303 ? 91.877 124.166 134.330 1.00 7.79 303 ILE F O 1
ATOM 10281 N N . LEU G 1 304 ? 90.138 125.462 133.713 1.00 7.48 304 LEU F N 1
ATOM 10282 C CA . LEU G 1 304 ? 89.237 124.371 133.420 1.00 7.77 304 LEU F CA 1
ATOM 10283 C C . LEU G 1 304 ? 89.161 124.245 131.920 1.00 7.47 304 LEU F C 1
ATOM 10284 O O . LEU G 1 304 ? 88.527 125.058 131.252 1.00 7.26 304 LEU F O 1
ATOM 10289 N N . GLY G 1 305 ? 89.880 123.274 131.390 1.00 7.07 305 GLY F N 1
ATOM 10290 C CA . GLY G 1 305 ? 89.954 123.056 129.966 1.00 7.41 305 GLY F CA 1
ATOM 10291 C C . GLY G 1 305 ? 88.929 122.065 129.485 1.00 7.10 305 GLY F C 1
ATOM 10292 O O . GLY G 1 305 ? 87.881 121.889 130.085 1.00 7.07 305 GLY F O 1
ATOM 10293 N N . ASP G 1 306 ? 89.215 121.432 128.349 1.00 7.18 306 ASP F N 1
ATOM 10294 C CA . ASP G 1 306 ? 88.214 120.700 127.617 1.00 7.59 306 ASP F CA 1
ATOM 10295 C C . ASP G 1 306 ? 87.687 119.524 128.401 1.00 7.16 306 ASP F C 1
ATOM 10296 O O . ASP G 1 306 ? 86.527 119.139 128.246 1.00 7.33 306 ASP F O 1
ATOM 10301 N N . ASN G 1 307 ? 88.528 118.907 129.234 1.00 7.48 307 ASN F N 1
ATOM 10302 C CA . ASN G 1 307 ? 88.056 117.753 130.004 1.00 8.08 307 ASN F CA 1
ATOM 10303 C C . ASN G 1 307 ? 87.065 118.126 131.097 1.00 8.54 307 ASN F C 1
ATOM 10304 O O . ASN G 1 307 ? 86.316 117.264 131.525 1.00 12.08 307 ASN F O 1
ATOM 10309 N N . PHE G 1 308 ? 86.975 119.397 131.448 1.00 7.03 308 PHE F N 1
ATOM 10310 C CA . PHE G 1 308 ? 85.863 119.966 132.218 1.00 7.20 308 PHE F CA 1
ATOM 10311 C C . PHE G 1 308 ? 84.740 120.438 131.297 1.00 7.04 308 PHE F C 1
ATOM 10312 O O . PHE G 1 308 ? 83.573 120.090 131.490 1.00 7.28 308 PHE F O 1
ATOM 10320 N N . LEU G 1 309 ? 85.096 121.263 130.314 1.00 6.92 309 LEU F N 1
ATOM 10321 C CA . LEU G 1 309 ? 84.104 121.991 129.520 1.00 7.30 309 LEU F CA 1
ATOM 10322 C C . LEU G 1 309 ? 83.195 121.089 128.721 1.00 7.65 309 LEU F C 1
ATOM 10323 O O . LEU G 1 309 ? 82.054 121.468 128.450 1.00 7.89 309 LEU F O 1
ATOM 10328 N N . ARG G 1 310 ? 83.630 119.899 128.360 1.00 7.35 310 ARG F N 1
ATOM 10329 C CA . ARG G 1 310 ? 82.748 118.927 127.692 1.00 7.34 310 ARG F CA 1
ATOM 10330 C C . ARG G 1 310 ? 81.531 118.637 128.526 1.00 7.43 310 ARG F C 1
ATOM 10331 O O . ARG G 1 310 ? 80.523 118.175 127.979 1.00 7.82 310 ARG F O 1
ATOM 10339 N N . HIS G 1 311 ? 81.580 118.870 129.826 1.00 7.30 311 HIS F N 1
ATOM 10340 C CA . HIS G 1 311 ? 80.469 118.490 130.726 1.00 7.45 311 HIS F CA 1
ATOM 10341 C C . HIS G 1 311 ? 79.552 119.596 131.129 1.00 7.33 311 HIS F C 1
ATOM 10342 O O . HIS G 1 311 ? 78.617 119.407 131.895 1.00 7.81 311 HIS F O 1
ATOM 10349 N N . ALA G 1 312 ? 79.812 120.774 130.566 1.00 7.88 312 ALA F N 1
ATOM 10350 C CA . ALA G 1 312 ? 78.997 121.963 130.805 1.00 8.22 312 ALA F CA 1
ATOM 10351 C C . ALA G 1 312 ? 78.502 122.510 129.477 1.00 8.67 312 ALA F C 1
ATOM 10352 O O . ALA G 1 312 ? 79.146 122.365 128.440 1.00 9.84 312 ALA F O 1
ATOM 10354 N N . TYR G 1 313 ? 77.304 123.091 129.507 1.00 7.93 313 TYR F N 1
ATOM 10355 C CA . TYR G 1 313 ? 76.886 124.028 128.464 1.00 8.21 313 TYR F CA 1
ATOM 10356 C C . TYR G 1 313 ? 77.210 125.403 128.993 1.00 7.81 313 TYR F C 1
ATOM 10357 O O . TYR G 1 313 ? 76.847 125.727 130.124 1.00 8.27 313 TYR F O 1
ATOM 10366 N N . LEU G 1 314 ? 77.891 126.226 128.185 1.00 7.28 314 LEU F N 1
ATOM 10367 C CA . LEU G 1 314 ? 78.306 127.554 128.651 1.00 7.79 314 LEU F CA 1
ATOM 10368 C C . LEU G 1 314 ? 77.847 128.622 127.705 1.00 8.23 314 LEU F C 1
ATOM 10369 O O . LEU G 1 314 ? 78.024 128.491 126.494 1.00 9.31 314 LEU F O 1
ATOM 10374 N N . LEU G 1 315 ? 77.268 129.671 128.272 1.00 7.95 315 LEU F N 1
ATOM 10375 C CA . LEU G 1 315 ? 76.958 130.870 127.511 1.00 8.44 315 LEU F CA 1
ATOM 10376 C C . LEU G 1 315 ? 77.859 131.951 128.016 1.00 7.84 315 LEU F C 1
ATOM 10377 O O . LEU G 1 315 ? 77.651 132.481 129.120 1.00 8.02 315 LEU F O 1
ATOM 10382 N N . TYR G 1 316 ? 78.887 132.269 127.235 1.00 7.51 316 TYR F N 1
ATOM 10383 C CA . TYR G 1 316 ? 79.817 133.306 127.568 1.00 7.52 316 TYR F CA 1
ATOM 10384 C C . TYR G 1 316 ? 79.208 134.619 127.093 1.00 7.69 316 TYR F C 1
ATOM 10385 O O . TYR G 1 316 ? 78.854 134.731 125.919 1.00 8.59 316 TYR F O 1
ATOM 10394 N N . ASN G 1 317 ? 79.141 135.605 127.958 1.00 7.52 317 ASN F N 1
ATOM 10395 C CA . ASN G 1 317 ? 78.587 136.894 127.583 1.00 8.04 317 ASN F CA 1
ATOM 10396 C C . ASN G 1 317 ? 79.608 137.960 127.940 1.00 7.73 317 ASN F C 1
ATOM 10397 O O . ASN G 1 317 ? 79.724 138.410 129.086 1.00 8.63 317 ASN F O 1
ATOM 10402 N N . LEU G 1 318 ? 80.369 138.389 126.931 1.00 7.59 318 LEU F N 1
ATOM 10403 C CA . LEU G 1 318 ? 81.463 139.311 127.143 1.00 8.09 318 LEU F CA 1
ATOM 10404 C C . LEU G 1 318 ? 80.950 140.741 127.323 1.00 9.04 318 LEU F C 1
ATOM 10405 O O . LEU G 1 318 ? 81.695 141.604 127.782 1.00 11.64 318 LEU F O 1
ATOM 10410 N N . ASP G 1 319 ? 79.752 141.027 126.866 1.00 9.37 319 ASP F N 1
ATOM 10411 C CA . ASP G 1 319 ? 79.139 142.345 127.115 1.00 9.89 319 ASP F CA 1
ATOM 10412 C C . ASP G 1 319 ? 78.660 142.439 128.555 1.00 10.40 319 ASP F C 1
ATOM 10413 O O . ASP G 1 319 ? 78.862 143.457 129.198 1.00 11.95 319 ASP F O 1
ATOM 10418 N N . ALA G 1 320 ? 78.055 141.381 129.063 1.00 9.34 320 ALA F N 1
ATOM 10419 C CA . ALA G 1 320 ? 77.496 141.389 130.422 1.00 10.06 320 ALA F CA 1
ATOM 10420 C C . ALA G 1 320 ? 78.529 141.003 131.445 1.00 9.56 320 ALA F C 1
ATOM 10421 O O . ALA G 1 320 ? 78.290 141.164 132.648 1.00 10.35 320 ALA F O 1
ATOM 10423 N N . ASN G 1 321 ? 79.684 140.496 131.011 1.00 9.22 321 ASN F N 1
ATOM 10424 C CA . ASN G 1 321 ? 80.672 139.967 131.930 1.00 9.11 321 ASN F CA 1
ATOM 10425 C C . ASN G 1 321 ? 80.138 138.844 132.797 1.00 9.18 321 ASN F C 1
ATOM 10426 O O . ASN G 1 321 ? 80.409 138.798 134.013 1.00 9.73 321 ASN F O 1
ATOM 10431 N N . THR G 1 322 ? 79.422 137.926 132.166 1.00 8.97 322 THR F N 1
ATOM 10432 C CA . THR G 1 322 ? 78.943 136.748 132.843 1.00 9.05 322 THR F CA 1
ATOM 10433 C C . THR G 1 322 ? 79.223 135.538 131.982 1.00 9.07 322 THR F C 1
ATOM 10434 O O . THR G 1 322 ? 79.247 135.644 130.755 1.00 9.60 322 THR F O 1
ATOM 10438 N N . ILE G 1 323 ? 79.351 134.381 132.616 1.00 9.02 323 ILE F N 1
ATOM 10439 C CA . ILE G 1 323 ? 79.354 133.102 131.913 1.00 8.79 323 ILE F CA 1
ATOM 10440 C C . ILE G 1 323 ? 78.270 132.275 132.596 1.00 8.70 323 ILE F C 1
ATOM 10441 O O . ILE G 1 323 ? 78.328 132.081 133.814 1.00 9.91 323 ILE F O 1
ATOM 10446 N N . SER G 1 324 ? 77.278 131.874 131.829 1.00 8.57 324 SER F N 1
ATOM 10447 C CA . SER G 1 324 ? 76.200 131.083 132.358 1.00 9.10 324 SER F CA 1
ATOM 10448 C C . SER G 1 324 ? 76.473 129.624 132.082 1.00 8.98 324 SER F C 1
ATOM 10449 O O . SER G 1 324 ? 76.858 129.244 130.971 1.00 9.87 324 SER F O 1
ATOM 10452 N N . ILE G 1 325 ? 76.300 128.795 133.128 1.00 8.92 325 ILE F N 1
ATOM 10453 C CA . ILE G 1 325 ? 76.678 127.395 133.039 1.00 9.15 325 ILE F CA 1
ATOM 10454 C C . ILE G 1 325 ? 75.546 126.484 133.497 1.00 8.76 325 ILE F C 1
ATOM 10455 O O . ILE G 1 325 ? 74.727 126.859 134.332 1.00 9.45 325 ILE F O 1
ATOM 10460 N N . ALA G 1 326 ? 75.512 125.302 132.907 1.00 8.41 326 ALA F N 1
ATOM 10461 C CA . ALA G 1 326 ? 74.579 124.251 133.308 1.00 8.84 326 ALA F CA 1
ATOM 10462 C C . ALA G 1 326 ? 75.177 122.919 132.948 1.00 8.15 326 ALA F C 1
ATOM 10463 O O . ALA G 1 326 ? 76.008 122.824 132.038 1.00 8.10 326 ALA F O 1
ATOM 10465 N N . GLN G 1 327 ? 74.751 121.868 133.641 1.00 8.13 327 GLN F N 1
ATOM 10466 C CA . GLN G 1 327 ? 75.178 120.518 133.317 1.00 8.19 327 GLN F CA 1
ATOM 10467 C C . GLN G 1 327 ? 74.763 120.166 131.885 1.00 7.95 327 GLN F C 1
ATOM 10468 O O . GLN G 1 327 ? 73.581 120.309 131.509 1.00 8.49 327 GLN F O 1
ATOM 10474 N N . VAL G 1 328 ? 75.676 119.681 131.073 1.00 8.48 328 VAL F N 1
ATOM 10475 C CA . VAL G 1 328 ? 75.368 119.495 129.679 1.00 8.60 328 VAL F CA 1
ATOM 10476 C C . VAL G 1 328 ? 74.373 118.346 129.532 1.00 9.00 328 VAL F C 1
ATOM 10477 O O . VAL G 1 328 ? 74.353 117.427 130.339 1.00 8.86 328 VAL F O 1
ATOM 10481 N N . LYS G 1 329 ? 73.573 118.401 128.478 1.00 9.13 329 LYS F N 1
ATOM 10482 C CA . LYS G 1 329 ? 72.738 117.295 128.055 1.00 10.29 329 LYS F CA 1
ATOM 10483 C C . LYS G 1 329 ? 73.148 117.017 126.619 1.00 9.76 329 LYS F C 1
ATOM 10484 O O . LYS G 1 329 ? 72.975 117.861 125.727 1.00 10.19 329 LYS F O 1
ATOM 10490 N N . TYR G 1 330 ? 73.723 115.864 126.348 1.00 9.77 330 TYR F N 1
ATOM 10491 C CA . TYR G 1 330 ? 74.141 115.522 125.025 1.00 10.15 330 TYR F CA 1
ATOM 10492 C C . TYR G 1 330 ? 72.945 115.071 124.190 1.00 10.97 330 TYR F C 1
ATOM 10493 O O . TYR G 1 330 ? 72.302 114.057 124.485 1.00 11.98 330 TYR F O 1
ATOM 10502 N N . THR G 1 331 ? 72.608 115.864 123.184 1.00 10.18 331 THR F N 1
ATOM 10503 C CA . THR G 1 331 ? 71.467 115.584 122.326 1.00 10.19 331 THR F CA 1
ATOM 10504 C C . THR G 1 331 ? 71.621 116.319 121.023 1.00 9.88 331 THR F C 1
ATOM 10505 O O . THR G 1 331 ? 72.079 117.441 120.969 1.00 9.92 331 THR F O 1
ATOM 10509 N N . THR G 1 332 ? 71.176 115.681 119.949 1.00 10.24 332 THR F N 1
ATOM 10510 C CA . THR G 1 332 ? 71.065 116.358 118.657 1.00 11.08 332 THR F CA 1
ATOM 10511 C C . THR G 1 332 ? 69.784 117.219 118.573 1.00 10.80 332 THR F C 1
ATOM 10512 O O . THR G 1 332 ? 69.677 118.002 117.647 1.00 11.84 332 THR F O 1
ATOM 10516 N N . ASP G 1 333 ? 68.880 117.101 119.528 1.00 9.61 333 ASP F N 1
ATOM 10517 C CA . ASP G 1 333 ? 67.726 117.999 119.599 1.00 10.48 333 ASP F CA 1
ATOM 10518 C C . ASP G 1 333 ? 68.270 119.383 119.741 1.00 10.61 333 ASP F C 1
ATOM 10519 O O . ASP G 1 333 ? 69.273 119.611 120.434 1.00 9.61 333 ASP F O 1
ATOM 10524 N N . SER G 1 334 ? 67.572 120.339 119.152 1.00 10.27 334 SER F N 1
ATOM 10525 C CA . SER G 1 334 ? 68.068 121.709 119.137 1.00 10.88 334 SER F CA 1
ATOM 10526 C C . SER G 1 334 ? 66.942 122.715 119.264 1.00 10.76 334 SER F C 1
ATOM 10527 O O . SER G 1 334 ? 65.917 122.590 118.546 1.00 12.22 334 SER F O 1
ATOM 10530 N N . SER G 1 335 ? 67.106 123.676 120.157 1.00 9.76 335 SER F N 1
ATOM 10531 C CA . SER G 1 335 ? 66.132 124.722 120.393 1.00 10.15 335 SER F CA 1
ATOM 10532 C C . SER G 1 335 ? 66.938 126.005 120.504 1.00 9.49 335 SER F C 1
ATOM 10533 O O . SER G 1 335 ? 67.365 126.396 121.604 1.00 10.25 335 SER F O 1
ATOM 10536 N N . ILE G 1 336 ? 67.194 126.629 119.376 1.00 9.98 336 ILE F N 1
ATOM 10537 C CA . ILE G 1 336 ? 68.153 127.730 119.329 1.00 12.06 336 ILE F CA 1
ATOM 10538 C C . ILE G 1 336 ? 67.427 129.066 119.409 1.00 12.35 336 ILE F C 1
ATOM 10539 O O . ILE G 1 336 ? 66.410 129.269 118.736 1.00 12.53 336 ILE F O 1
ATOM 10544 N N . SER G 1 337 ? 67.932 129.949 120.263 1.00 11.96 337 SER F N 1
ATOM 10545 C CA A SER G 1 337 ? 67.419 131.308 120.398 0.50 12.52 337 SER F CA 1
ATOM 10546 C CA B SER G 1 337 ? 67.422 131.310 120.393 0.50 13.16 337 SER F CA 1
ATOM 10547 C C . SER G 1 337 ? 68.594 132.261 120.309 1.00 12.74 337 SER F C 1
ATOM 10548 O O . SER G 1 337 ? 69.691 131.962 120.786 1.00 12.08 337 SER F O 1
ATOM 10553 N N . ALA G 1 338 ? 68.380 133.408 119.701 1.00 13.13 338 ALA F N 1
ATOM 10554 C CA . ALA G 1 338 ? 69.375 134.469 119.718 1.00 13.08 338 ALA F CA 1
ATOM 10555 C C . ALA G 1 338 ? 69.505 135.064 121.105 1.00 14.07 338 ALA F C 1
ATOM 10556 O O . ALA G 1 338 ? 68.558 135.070 121.900 1.00 15.58 338 ALA F O 1
ATOM 10558 N N . VAL G 1 339 ? 70.703 135.550 121.414 1.00 14.03 339 VAL F N 1
ATOM 10559 C CA . VAL G 1 339 ? 71.025 136.214 122.677 1.00 17.77 339 VAL F CA 1
ATOM 10560 C C . VAL G 1 339 ? 71.204 137.729 122.392 1.00 22.48 339 VAL F C 1
ATOM 10561 O O . VAL G 1 339 ? 70.932 138.216 121.303 1.00 25.02 339 VAL F O 1
ATOM 10573 N N . VAL H 2 2 ? 97.574 120.818 125.193 1.00 10.49 2 VAL G N 1
ATOM 10574 C CA . VAL H 2 2 ? 97.951 122.187 124.867 1.00 10.51 2 VAL G CA 1
ATOM 10575 C C . VAL H 2 2 ? 97.318 123.144 125.853 1.00 9.75 2 VAL G C 1
ATOM 10576 O O . VAL H 2 2 ? 96.354 122.806 126.559 1.00 9.10 2 VAL G O 1
ATOM 10580 N N . VAL H 2 3 ? 97.902 124.317 125.939 1.00 9.97 3 VAL G N 1
ATOM 10581 C CA . VAL H 2 3 ? 97.386 125.377 126.765 1.00 9.66 3 VAL G CA 1
ATOM 10582 C C . VAL H 2 3 ? 97.473 126.699 126.001 1.00 11.32 3 VAL G C 1
ATOM 10583 O O . VAL H 2 3 ? 98.569 127.285 125.840 1.00 10.79 3 VAL G O 1
ATOM 10601 N N . ALA H 2 5 ? 96.396 132.233 126.633 1.00 9.17 5 ALA G N 1
ATOM 10602 C CA . ALA H 2 5 ? 97.327 133.355 126.669 1.00 11.37 5 ALA G CA 1
ATOM 10603 C C . ALA H 2 5 ? 97.213 134.032 128.061 1.00 12.80 5 ALA G C 1
ATOM 10604 O O . ALA H 2 5 ? 96.043 134.282 128.555 1.00 12.35 5 ALA G O 1
#